Protein AF-A0A6L6DVV0-F1 (afdb_monomer_lite)

Foldseek 3Di:
DVLLVVLQVLLVVLLVLLLVCLLPNDLVSLVVSLVSLLVSCVSDLLSLQLLLLQLVVLQVVLVVPVPDPCSVSSPVSSVSSVVSSVVSVVVCLVVLVLLQQLQQCLQQPQLVDPVSVVLVVVVPQDDDPLSNVSHNHGCPPPNRCCPDPPVCPSNSVCSSPCSVVSLVVCCVVVVVSLVVQCQVCVLVLQQDQCPVVPPVVVVVQFFCDQPVCRSVNHPVSLVVLLVLLVVLLVLQCVPPSRVSSSSSLVSQLVSLVSSQSCLCSSGPPPSSVSNPSSSSSSNVSSVVSNVVSVLCVVPPPDDPVCVVVVVDPDPVNVVVVVVVVVLLLLLLLLLLLVLQCDFVSLVLLLLLLQCVVQNDDSLLQAQAAFFCPSNVQLNVLVVPDDLLCSSSSQSVVLLVLLQLLLLLLLLLLVLLPFDPLLSVLLSVLSSCFQRFFSFSQRSYDDLLSQLLSLLSNLNSLLSDVVQLPDPVSVLVNLLSSLLSLLQSCLGPVLCVQLSVLSVVSSCQRPVVSDPNPVSVVVSCVSSVCSNCVRCVVCVVVVNNVSVCCRHPVLLVLQVVQQVDDLVRLVVVLVVLVCVLCVSVVVLVVLQVLLVVLCVVCVVVDDPSLVSLLVSLVSQLVSLSVSCSVSVPRPRSSCSSNVSSSSSSSSSSVSNVCVVVCVVCVVPDNPSVSPPVSVVSSSVSSSGGGVNSSVSSSVCVVVDDDSVVVVVVVLVPDDPLLVVLLVVLVVFAPQQAEEDEAAQGSVVASSSNYRHLANCSYCCLVQVPHVSGDGDPVSHRPCNVVRVVVSCVSRVHFKYKYFPPDDDDCPGPVNVVPVVFWDFDDDDPTMTITGGPVSVCVVPPPPPVPPPPPPPFAKDKDKDADDPVVWDPPDPPTWDWDDDPPDPDDPDTDTDDHPFIKIWIDGPFKIFIDRDPDTPDIDGHDPDDDDDDDPDDDDDDDDDPPDDDPPHDDDDD

pLDDT: mean 80.45, std 20.61, range [22.23, 98.25]

Sequence (956 aa):
MLSESLGITLSVLMIGSWLLVGRQMSSKRIHVATAVTIVWLFARDSHVIPVFLLVVTLLIFAYVLRTSVFRSSLIGAAVALFIVLTFTLFAQGASNRNQFSLMNNVGKVILPSSEMTQYFSAHGMPMSDALIDRTGKDSWADGEVFLKEESLETFRQWVNGSGQFTFLRSLIEKPGFWIDRVINDVDQMLQYDFHDYDRFSVRNRLPHNLFGISAIGSVGQLGVLIVGALVSIAGLLRIPRRRGIALVLAGGLTAFLAEMYVSAASDAVEVQRHLIGPIFRIIVVSLIAFFCLVDHLLHSPSDPEASSKFARPSRVLSIYAGWTAVIAVLAGWFATEYRSQDFDPQFARTLIERVATFGGTYYQNAIHNKGPLEPFIYASAKWFTSYDSYWFAIATYILIACFVLTVVASVIARLFGASSLVTWACSGLVLAHFFFSSSDYASVLYSRNITTCFLAAAVGLVLWEGVWETEKGARRAFVVVALLVGLSVQTLLTSALVAFLVVLLVLAMRGHQVPIRRQFVSFAMISGLTIVSVPIWYVVRGSFHEFWSGWWTYAGFMSKSTNRSFIDQLELGRHTFYTYYHQRPVLLWALTCAVIIFFIFRNSLHRNQRIIAVLLLAWLTSGWIELVLSQRYSSHYFSVVAVPSAFMFVAALSILWQSVAKYVGHRHPNKISLVIPVLLCSVLLLFQGTDSLFDGLSRVGRFTTFAAESQRNRENRDPESRLVQSVVDLVSPTDGAMLAWTMYPWTYLNYRRVPATRFSWKSFMEGEIYMGSTSSKYVLEDTWKWFAEDMKQTEPQVYLRPIEIDTNPSSPFFKYADSQFSLVLTSAKLDVQIRKNLLAKLVSPVTQGSSVKELSACFRVAGTIDPSEVRQDSEPPYVVISDRSMKKSDQKIVLPIGTPFSLVVGSKSAVLFEGNQVTSALAVSPDSHFFFSTNMATNVASEPLGYLPGCQRVTG

Structure (mmCIF, N/CA/C/O backbone):
data_AF-A0A6L6DVV0-F1
#
_entry.id   AF-A0A6L6DVV0-F1
#
loop_
_atom_site.group_PDB
_atom_site.id
_atom_site.type_symbol
_atom_site.label_atom_id
_atom_site.label_alt_id
_atom_site.label_comp_id
_atom_site.label_asym_id
_atom_site.label_entity_id
_atom_site.label_seq_id
_atom_site.pdbx_PDB_ins_code
_atom_site.Cartn_x
_atom_site.Cartn_y
_atom_site.Cartn_z
_atom_site.occupancy
_atom_site.B_iso_or_equiv
_atom_site.auth_seq_id
_atom_site.auth_comp_id
_atom_site.auth_asym_id
_atom_site.auth_atom_id
_atom_site.pdbx_PDB_model_num
ATOM 1 N N . MET A 1 1 ? 9.511 9.095 21.481 1.00 56.59 1 MET A N 1
ATOM 2 C CA . MET A 1 1 ? 8.439 8.491 20.656 1.00 56.59 1 MET A CA 1
ATOM 3 C C . MET A 1 1 ? 7.478 7.611 21.466 1.00 56.59 1 MET A C 1
ATOM 5 O O . MET A 1 1 ? 6.271 7.776 21.318 1.00 56.59 1 MET A O 1
ATOM 9 N N . LEU A 1 2 ? 7.951 6.677 22.314 1.00 67.44 2 LEU A N 1
ATOM 10 C CA . LEU A 1 2 ? 7.051 5.800 23.091 1.00 67.44 2 LEU A CA 1
ATOM 11 C C . LEU A 1 2 ? 6.162 6.580 24.078 1.00 67.44 2 LEU A C 1
ATOM 13 O O . LEU A 1 2 ? 4.960 6.333 24.132 1.00 67.44 2 LEU A O 1
ATOM 17 N N . SER A 1 3 ? 6.731 7.536 24.819 1.00 73.06 3 SER A N 1
ATOM 18 C CA . SER A 1 3 ? 5.982 8.381 25.760 1.00 73.06 3 SER A CA 1
ATOM 19 C C . SER A 1 3 ? 4.977 9.289 25.049 1.00 73.06 3 SER A C 1
ATOM 21 O O . SER A 1 3 ? 3.860 9.446 25.535 1.00 73.06 3 SER A O 1
ATOM 23 N N . GLU A 1 4 ? 5.305 9.828 23.870 1.00 74.06 4 GLU A N 1
ATOM 24 C CA . GLU A 1 4 ? 4.376 10.625 23.062 1.00 74.06 4 GLU A CA 1
ATOM 25 C C . GLU A 1 4 ? 3.199 9.787 22.547 1.00 74.06 4 GLU A C 1
ATOM 27 O O . GLU A 1 4 ? 2.046 10.170 22.742 1.00 74.06 4 GLU A O 1
ATOM 32 N N . SER A 1 5 ? 3.458 8.608 21.970 1.00 73.75 5 SER A N 1
ATOM 33 C CA . SER A 1 5 ? 2.399 7.704 21.493 1.00 73.75 5 SER A CA 1
ATOM 34 C C . SER A 1 5 ? 1.506 7.207 22.635 1.00 73.75 5 SER A C 1
ATOM 36 O O . SER A 1 5 ? 0.279 7.141 22.492 1.00 73.75 5 SER A O 1
ATOM 38 N N . LEU A 1 6 ? 2.104 6.863 23.780 1.00 80.19 6 LEU A N 1
ATOM 39 C CA . LEU A 1 6 ? 1.375 6.445 24.975 1.00 80.19 6 LEU A CA 1
ATOM 40 C C . LEU A 1 6 ? 0.547 7.607 25.541 1.00 80.19 6 LEU A C 1
ATOM 42 O O . LEU A 1 6 ? -0.634 7.432 25.835 1.00 80.19 6 LEU A O 1
ATOM 46 N N . GLY A 1 7 ? 1.133 8.804 25.617 1.00 85.56 7 GLY A N 1
ATOM 47 C CA . GLY A 1 7 ? 0.472 10.026 26.062 1.00 85.56 7 GLY A CA 1
ATOM 48 C C . GLY A 1 7 ? -0.729 10.394 25.193 1.00 85.56 7 GLY A C 1
ATOM 49 O O . GLY A 1 7 ? -1.792 10.702 25.730 1.00 85.56 7 GLY A O 1
ATOM 50 N N . ILE A 1 8 ? -0.614 10.299 23.866 1.00 83.25 8 ILE A N 1
ATOM 51 C CA . ILE A 1 8 ? -1.718 10.521 22.915 1.00 83.25 8 ILE A CA 1
ATOM 52 C C . ILE A 1 8 ? -2.833 9.487 23.124 1.00 83.25 8 ILE A C 1
ATOM 54 O O . ILE A 1 8 ? -3.997 9.856 23.287 1.00 83.25 8 ILE A O 1
ATOM 58 N N . THR A 1 9 ? -2.484 8.201 23.201 1.00 82.25 9 THR A N 1
ATOM 59 C CA . THR A 1 9 ? -3.460 7.110 23.383 1.00 82.25 9 THR A CA 1
ATOM 60 C C . THR A 1 9 ? -4.229 7.258 24.700 1.00 82.25 9 THR A C 1
ATOM 62 O O . THR A 1 9 ? -5.461 7.205 24.728 1.00 82.25 9 THR A O 1
ATOM 65 N N . LEU A 1 10 ? -3.512 7.514 25.797 1.00 86.56 10 LEU A N 1
ATOM 66 C CA . LEU A 1 10 ? -4.102 7.745 27.115 1.00 86.56 10 LEU A CA 1
ATOM 67 C C . LEU A 1 10 ? -4.904 9.055 27.176 1.00 86.56 10 LEU A C 1
ATOM 69 O O . LEU A 1 10 ? -5.892 9.106 27.905 1.00 86.56 10 LEU A O 1
ATOM 73 N N . SER A 1 11 ? -4.562 10.075 26.375 1.00 90.44 11 SER A N 1
ATOM 74 C CA . SER A 1 11 ? -5.352 11.315 26.274 1.00 90.44 11 SER A CA 1
ATOM 75 C C . SER A 1 11 ? -6.773 11.032 25.784 1.00 90.44 11 SER A C 1
ATOM 77 O O . SER A 1 11 ? -7.730 11.571 26.335 1.00 90.44 11 SER A O 1
ATOM 79 N N . VAL A 1 12 ? -6.933 10.160 24.779 1.00 87.94 12 VAL A N 1
ATOM 80 C CA . VAL A 1 12 ? -8.257 9.778 24.252 1.00 87.94 12 VAL A CA 1
ATOM 81 C C . VAL A 1 12 ? -9.076 9.057 25.323 1.00 87.94 12 VAL A C 1
ATOM 83 O O . VAL A 1 12 ? -10.254 9.364 25.515 1.00 87.94 12 VAL A O 1
ATOM 86 N N . LEU A 1 13 ? -8.448 8.138 26.064 1.00 87.31 13 LEU A N 1
ATOM 87 C CA . LEU A 1 13 ? -9.097 7.430 27.169 1.00 87.31 13 LEU A CA 1
ATOM 88 C C . LEU A 1 13 ? -9.498 8.390 28.302 1.00 87.31 13 LEU A C 1
ATOM 90 O O . LEU A 1 13 ? -10.593 8.267 28.858 1.00 87.31 13 LEU A O 1
ATOM 94 N N . MET A 1 14 ? -8.637 9.359 28.621 1.00 93.81 14 MET A N 1
ATOM 95 C CA . MET A 1 14 ? -8.876 10.391 29.630 1.00 93.81 14 MET A CA 1
ATOM 96 C C . MET A 1 14 ? -10.051 11.294 29.235 1.00 93.81 14 MET A C 1
ATOM 98 O O . MET A 1 14 ? -11.016 11.395 29.998 1.00 93.81 14 MET A O 1
ATOM 102 N N . ILE A 1 15 ? -10.043 11.852 28.018 1.00 91.31 15 ILE A N 1
ATOM 103 C CA . ILE A 1 15 ? -11.142 12.672 27.484 1.00 91.31 15 ILE A CA 1
ATOM 104 C C . ILE A 1 15 ? -12.450 11.868 27.490 1.00 91.31 15 ILE A C 1
ATOM 106 O O . ILE A 1 15 ? -13.468 12.336 28.002 1.00 91.31 15 ILE A O 1
ATOM 110 N N . GLY A 1 16 ? -12.426 10.626 26.995 1.00 90.19 16 GLY A N 1
ATOM 111 C CA . GLY A 1 16 ? -13.591 9.740 26.987 1.00 90.19 16 GLY A CA 1
ATOM 112 C C . GLY A 1 16 ? -14.159 9.480 28.386 1.00 90.19 16 GLY A C 1
ATOM 113 O O . GLY A 1 16 ? -15.375 9.530 28.583 1.00 90.19 16 GLY A O 1
ATOM 114 N N . SER A 1 17 ? -13.294 9.268 29.379 1.00 89.69 17 SER A N 1
ATOM 115 C CA . SER A 1 17 ? -13.700 9.029 30.769 1.00 89.69 17 SER A CA 1
ATOM 116 C C . SER A 1 17 ? -14.369 10.258 31.392 1.00 89.69 17 SER A C 1
ATOM 118 O O . SER A 1 17 ? -15.425 10.131 32.017 1.00 89.69 17 SER A O 1
ATOM 120 N N . TRP A 1 18 ? -13.831 11.459 31.161 1.00 93.81 18 TRP A N 1
ATOM 121 C CA . TRP A 1 18 ? -14.454 12.704 31.621 1.00 93.81 18 TRP A CA 1
ATOM 122 C C . TRP A 1 18 ? -15.760 13.020 30.882 1.00 93.81 18 TRP A C 1
ATOM 124 O O . TRP A 1 18 ? -16.714 13.486 31.503 1.00 93.81 18 TRP A O 1
ATOM 134 N N . LEU A 1 19 ? -15.888 12.679 29.596 1.00 91.62 19 LEU A N 1
ATOM 135 C CA . LEU A 1 19 ? -17.159 12.799 28.870 1.00 91.62 19 LEU A CA 1
ATOM 136 C C . LEU A 1 19 ? -18.250 11.887 29.451 1.00 91.62 19 LEU A C 1
ATOM 138 O O . LEU A 1 19 ? -19.421 12.273 29.495 1.00 91.62 19 LEU A O 1
ATOM 142 N N . LEU A 1 20 ? -17.892 10.699 29.954 1.00 88.12 20 LEU A N 1
ATOM 143 C CA . LEU A 1 20 ? -18.831 9.828 30.671 1.00 88.12 20 LEU A CA 1
ATOM 144 C C . LEU A 1 20 ? -19.306 10.451 31.990 1.00 88.12 20 LEU A C 1
ATOM 146 O O . LEU A 1 20 ? -20.481 10.277 32.340 1.00 88.12 20 LEU A O 1
ATOM 150 N N . VAL A 1 21 ? -18.433 11.182 32.693 1.00 89.06 21 VAL A N 1
ATOM 151 C CA . VAL A 1 21 ? -18.798 11.987 33.873 1.00 89.06 21 VAL A CA 1
ATOM 152 C C . VAL A 1 21 ? -19.742 13.120 33.465 1.00 89.06 21 VAL A C 1
ATOM 154 O O . VAL A 1 21 ? -20.815 13.252 34.050 1.00 89.06 21 VAL A O 1
ATOM 157 N N . GLY A 1 22 ? -19.408 13.872 32.412 1.00 88.12 22 GLY A N 1
ATOM 158 C CA . GLY A 1 22 ? -20.235 14.966 31.892 1.00 88.12 22 GLY A CA 1
ATOM 159 C C . GLY A 1 22 ? -21.611 14.515 31.386 1.00 88.12 22 GLY A C 1
ATOM 160 O O . GLY A 1 22 ? -22.582 15.266 31.461 1.00 88.12 22 GLY A O 1
ATOM 161 N N . ARG A 1 23 ? -21.733 13.271 30.905 1.00 88.12 23 ARG A N 1
ATOM 162 C CA . ARG A 1 23 ? -23.013 12.693 30.474 1.00 88.12 23 ARG A CA 1
ATOM 163 C C . ARG A 1 23 ? -23.920 12.334 31.650 1.00 88.12 23 ARG A C 1
ATOM 165 O O . ARG A 1 23 ? -25.108 12.636 31.610 1.00 88.12 23 ARG A O 1
ATOM 172 N N . GLN A 1 24 ? -23.396 11.616 32.643 1.00 87.06 24 GLN A N 1
ATOM 173 C CA . GLN A 1 24 ? -24.088 11.361 33.912 1.00 87.06 24 GLN A CA 1
ATOM 174 C C . GLN A 1 24 ? -23.039 11.257 35.013 1.00 87.06 24 GLN A C 1
ATOM 176 O O . GLN A 1 24 ? -22.215 10.338 35.012 1.00 87.06 24 GLN A O 1
ATOM 181 N N . MET A 1 25 ? -23.100 12.187 35.954 1.00 89.31 25 MET A N 1
ATOM 182 C CA . MET A 1 25 ? -22.152 12.259 37.052 1.00 89.31 25 MET A CA 1
ATOM 183 C C . MET A 1 25 ? -22.421 11.131 38.057 1.00 89.31 25 MET A C 1
ATOM 185 O O . MET A 1 25 ? -23.551 10.936 38.500 1.00 89.31 25 MET A O 1
ATOM 189 N N . SER A 1 26 ? -21.382 10.369 38.400 1.00 91.62 26 SER A N 1
ATOM 190 C CA . SER A 1 26 ? -21.422 9.363 39.464 1.00 91.62 26 SER A CA 1
ATOM 191 C C . SER A 1 26 ? -20.036 9.202 40.087 1.00 91.62 26 SER A C 1
ATOM 193 O O . SER A 1 26 ? -19.032 9.295 39.376 1.00 91.62 26 SER A O 1
ATOM 195 N N . SER A 1 27 ? -19.958 8.891 41.385 1.00 91.56 27 SER A N 1
ATOM 196 C CA . SER A 1 27 ? -18.677 8.728 42.096 1.00 91.56 27 SER A CA 1
ATOM 197 C C . SER A 1 27 ? -17.760 7.703 41.427 1.00 91.56 27 SER A C 1
ATOM 199 O O . SER A 1 27 ? -16.588 7.978 41.198 1.00 91.56 27 SER A O 1
ATOM 201 N N . LYS A 1 28 ? -18.312 6.561 40.984 1.00 90.94 28 LYS A N 1
ATOM 202 C CA . LYS A 1 28 ? -17.556 5.543 40.234 1.00 90.94 28 LYS A CA 1
ATOM 203 C C . LYS A 1 28 ? -16.910 6.101 38.960 1.00 90.94 28 LYS A C 1
ATOM 205 O O . LYS A 1 28 ? -15.765 5.775 38.675 1.00 90.94 28 LYS A O 1
ATOM 210 N N . ARG A 1 29 ? -17.627 6.924 38.186 1.00 91.69 29 ARG A N 1
ATOM 211 C CA . ARG A 1 29 ? -17.097 7.494 36.936 1.00 91.69 29 ARG A CA 1
ATOM 212 C C . ARG A 1 29 ? -16.047 8.562 37.211 1.00 91.69 29 ARG A C 1
ATOM 214 O O . ARG A 1 29 ? -15.057 8.596 36.494 1.00 91.69 29 ARG A O 1
ATOM 221 N N . ILE A 1 30 ? -16.238 9.367 38.259 1.00 94.50 30 ILE A N 1
ATOM 222 C CA . ILE A 1 30 ? -15.239 10.339 38.718 1.00 94.50 30 ILE A CA 1
ATOM 223 C C . ILE A 1 30 ? -13.949 9.604 39.097 1.00 94.50 30 ILE A C 1
ATOM 225 O O . ILE A 1 30 ? -12.903 9.931 38.559 1.00 94.50 30 ILE A O 1
ATOM 229 N N . HIS A 1 31 ? -14.021 8.550 39.917 1.00 92.12 31 HIS A N 1
ATOM 230 C CA . HIS A 1 31 ? -12.831 7.791 40.322 1.00 92.12 31 HIS A CA 1
ATOM 231 C C . HIS A 1 31 ? -12.115 7.129 39.135 1.00 92.12 31 HIS A C 1
ATOM 233 O O . HIS A 1 31 ? -10.889 7.155 39.074 1.00 92.12 31 HIS A O 1
ATOM 239 N N . VAL A 1 32 ? -12.859 6.571 38.170 1.00 92.56 32 VAL A N 1
ATOM 240 C CA . VAL A 1 32 ? -12.266 6.017 36.939 1.00 92.56 32 VAL A CA 1
ATOM 241 C C . VAL A 1 32 ? -11.585 7.115 36.122 1.00 92.56 32 VAL A C 1
ATOM 243 O O . VAL A 1 32 ? -10.444 6.933 35.707 1.00 92.56 32 VAL A O 1
ATOM 246 N N . ALA A 1 33 ? -12.240 8.262 35.924 1.00 92.50 33 ALA A N 1
ATOM 247 C CA . ALA A 1 33 ? -11.655 9.385 35.197 1.00 92.50 33 ALA A CA 1
ATOM 248 C C . ALA A 1 33 ? -10.394 9.916 35.896 1.00 92.50 33 ALA A C 1
ATOM 250 O O . ALA A 1 33 ? -9.387 10.157 35.232 1.00 92.50 33 ALA A O 1
ATOM 251 N N . THR A 1 34 ? -10.399 10.010 37.227 1.00 96.75 34 THR A N 1
ATOM 252 C CA . THR A 1 34 ? -9.225 10.357 38.037 1.00 96.75 34 THR A CA 1
ATOM 253 C C . THR A 1 34 ? -8.095 9.349 37.858 1.00 96.75 34 THR A C 1
ATOM 255 O O . THR A 1 34 ? -6.982 9.757 37.548 1.00 96.75 34 THR A O 1
ATOM 258 N N . ALA A 1 35 ? -8.365 8.047 37.983 1.00 93.31 35 ALA A N 1
ATOM 259 C CA . ALA A 1 35 ? -7.347 7.008 37.823 1.00 93.31 35 ALA A CA 1
ATOM 260 C C . ALA A 1 35 ? -6.714 7.040 36.423 1.00 93.31 35 ALA A C 1
ATOM 262 O O . ALA A 1 35 ? -5.492 7.026 36.296 1.00 93.31 35 ALA A O 1
ATOM 263 N N . VAL A 1 36 ? -7.530 7.166 35.372 1.00 92.75 36 VAL A N 1
ATOM 264 C CA . VAL A 1 36 ? -7.040 7.313 33.993 1.00 92.75 36 VAL A CA 1
ATOM 265 C C . VAL A 1 36 ? -6.210 8.591 33.835 1.00 92.75 36 VAL A C 1
ATOM 267 O O . VAL A 1 36 ? -5.172 8.561 33.181 1.00 92.75 36 VAL A O 1
ATOM 270 N N . THR A 1 37 ? -6.626 9.698 34.456 1.00 96.19 37 THR A N 1
ATOM 271 C CA . THR A 1 37 ? -5.884 10.970 34.420 1.00 96.19 37 THR A CA 1
ATOM 272 C C . THR A 1 37 ? -4.535 10.858 35.136 1.00 96.19 37 THR A C 1
ATOM 274 O O . THR A 1 37 ? -3.558 11.407 34.645 1.00 96.19 37 THR A O 1
ATOM 277 N N . ILE A 1 38 ? -4.444 10.109 36.240 1.00 95.31 38 ILE A N 1
ATOM 278 C CA . ILE A 1 38 ? -3.179 9.833 36.944 1.00 95.31 38 ILE A CA 1
ATOM 279 C C . ILE A 1 38 ? -2.229 9.028 36.050 1.00 95.31 38 ILE A C 1
ATOM 281 O O . ILE A 1 38 ? -1.073 9.404 35.883 1.00 95.31 38 ILE A O 1
ATOM 285 N N . VAL A 1 39 ? -2.721 7.952 35.427 1.00 92.31 39 VAL A N 1
ATOM 286 C CA . VAL A 1 39 ? -1.916 7.142 34.495 1.00 92.31 39 VAL A CA 1
ATOM 287 C C . VAL A 1 39 ? -1.454 7.982 33.301 1.00 92.31 39 VAL A C 1
ATOM 289 O O . VAL A 1 39 ? -0.316 7.860 32.857 1.00 92.31 39 VAL A O 1
ATOM 292 N N . TRP A 1 40 ? -2.316 8.869 32.803 1.00 94.44 40 TRP A N 1
ATOM 293 C CA . TRP A 1 40 ? -1.973 9.809 31.742 1.00 94.44 40 TRP A CA 1
ATOM 294 C C . TRP A 1 40 ? -0.926 10.845 32.176 1.00 94.44 40 TRP A C 1
ATOM 296 O O . TRP A 1 40 ? 0.011 11.098 31.421 1.00 94.44 40 TRP A O 1
ATOM 306 N N . LEU A 1 41 ? -1.036 11.404 33.384 1.00 94.06 41 LEU A N 1
ATOM 307 C CA . LEU A 1 41 ? -0.067 12.352 33.942 1.00 94.06 41 LEU A CA 1
ATOM 308 C C . LEU A 1 41 ? 1.337 11.736 34.013 1.00 94.06 41 LEU A C 1
ATOM 310 O O . LEU A 1 41 ? 2.297 12.363 33.584 1.00 94.06 41 LEU A O 1
ATOM 314 N N . PHE A 1 42 ? 1.453 10.473 34.432 1.00 89.06 42 PHE A N 1
ATOM 315 C CA . PHE A 1 42 ? 2.742 9.772 34.469 1.00 89.06 42 PHE A CA 1
ATOM 316 C C . PHE A 1 42 ? 3.358 9.486 33.094 1.00 89.06 42 PHE A C 1
ATOM 318 O O . PHE A 1 42 ? 4.541 9.166 33.013 1.00 89.06 42 PHE A O 1
ATOM 325 N N . ALA A 1 43 ? 2.592 9.595 32.007 1.00 87.25 43 ALA A N 1
ATOM 326 C CA . ALA A 1 43 ? 3.129 9.370 30.670 1.00 87.25 43 ALA A CA 1
ATOM 327 C C . ALA A 1 43 ? 4.026 10.523 30.191 1.00 87.25 43 ALA A C 1
ATOM 329 O O . ALA A 1 43 ? 4.908 10.287 29.359 1.00 87.25 43 ALA A O 1
ATOM 330 N N . ARG A 1 44 ? 3.797 11.762 30.663 1.00 86.06 44 ARG A N 1
ATOM 331 C CA . ARG A 1 44 ? 4.582 12.929 30.237 1.00 86.06 44 ARG A CA 1
ATOM 332 C C . ARG A 1 44 ? 4.531 14.088 31.230 1.00 86.06 44 ARG A C 1
ATOM 334 O O . ARG A 1 44 ? 3.465 14.501 31.673 1.00 86.06 44 ARG A O 1
ATOM 341 N N . ASP A 1 45 ? 5.695 14.695 31.418 1.00 84.00 45 ASP A N 1
ATOM 342 C CA . ASP A 1 45 ? 5.923 15.864 32.268 1.00 84.00 45 ASP A CA 1
ATOM 343 C C . ASP A 1 45 ? 5.052 17.083 31.900 1.00 84.00 45 ASP A C 1
ATOM 345 O O . ASP A 1 45 ? 4.550 17.776 32.783 1.00 84.00 45 ASP A O 1
ATOM 349 N N . SER A 1 46 ? 4.783 17.306 30.607 1.00 86.12 46 SER A N 1
ATOM 350 C CA . SER A 1 46 ? 3.960 18.435 30.139 1.00 86.12 46 SER A CA 1
ATOM 351 C C . SER A 1 46 ? 2.493 18.352 30.577 1.00 86.12 46 SER A C 1
ATOM 353 O O . SER A 1 46 ? 1.804 19.371 30.639 1.00 86.12 46 SER A O 1
ATOM 355 N N . HIS A 1 47 ? 2.001 17.158 30.931 1.00 92.69 47 HIS A N 1
ATOM 356 C CA . HIS A 1 47 ? 0.609 16.963 31.342 1.00 92.69 47 HIS A CA 1
ATOM 357 C C . HIS A 1 47 ? 0.295 17.595 32.709 1.00 92.69 47 HIS A C 1
ATOM 359 O O . HIS A 1 47 ? -0.873 17.703 33.082 1.00 92.69 47 HIS A O 1
ATOM 365 N N . VAL A 1 48 ? 1.307 18.064 33.444 1.00 92.00 48 VAL A N 1
ATOM 366 C CA . VAL A 1 48 ? 1.139 18.806 34.700 1.00 92.00 48 VAL A CA 1
ATOM 367 C C . VAL A 1 48 ? 0.242 20.036 34.504 1.00 92.00 48 VAL A C 1
ATOM 369 O O . VAL A 1 48 ? -0.664 20.259 35.303 1.00 92.00 48 VAL A O 1
ATOM 372 N N . ILE A 1 49 ? 0.407 20.790 33.413 1.00 91.31 49 ILE A N 1
ATOM 373 C CA . ILE A 1 49 ? -0.378 22.008 33.136 1.00 91.31 49 ILE A CA 1
ATOM 374 C C . ILE A 1 49 ? -1.883 21.714 32.999 1.00 91.31 49 ILE A C 1
ATOM 376 O O . ILE A 1 49 ? -2.678 22.282 33.758 1.00 91.31 49 ILE A O 1
ATOM 380 N N . PRO A 1 50 ? -2.325 20.820 32.091 1.00 93.38 50 PRO A N 1
ATOM 381 C CA . PRO A 1 50 ? -3.745 20.528 31.951 1.00 93.38 50 PRO A CA 1
ATOM 382 C C . PRO A 1 50 ? -4.332 19.851 33.198 1.00 93.38 50 PRO A C 1
ATOM 384 O O . PRO A 1 50 ? -5.495 20.094 33.523 1.00 93.38 50 PRO A O 1
ATOM 387 N N . VAL A 1 51 ? -3.554 19.048 33.939 1.00 95.69 51 VAL A N 1
ATOM 388 C CA . VAL A 1 51 ? -4.028 18.454 35.202 1.00 95.69 51 VAL A CA 1
ATOM 389 C C . VAL A 1 51 ? -4.193 19.508 36.295 1.00 95.69 51 VAL A C 1
ATOM 391 O O . VAL A 1 51 ? -5.180 19.456 37.026 1.00 95.69 51 VAL A O 1
ATOM 394 N N . PHE A 1 52 ? -3.301 20.494 36.393 1.00 94.25 52 PHE A N 1
ATOM 395 C CA . PHE A 1 52 ? -3.456 21.604 37.335 1.00 94.25 52 PHE A CA 1
ATOM 396 C C . PHE A 1 52 ? -4.753 22.384 37.073 1.00 94.25 52 PHE A C 1
ATOM 398 O O . PHE A 1 52 ? -5.552 22.595 37.988 1.00 94.25 52 PHE A O 1
ATOM 405 N N . LEU A 1 53 ? -5.027 22.732 35.811 1.00 93.19 53 LEU A N 1
ATOM 406 C CA . LEU A 1 53 ? -6.272 23.409 35.432 1.00 93.19 53 LEU A CA 1
ATOM 407 C C . LEU A 1 53 ? -7.510 22.544 35.688 1.00 93.19 53 LEU A C 1
ATOM 409 O O . LEU A 1 53 ? -8.551 23.056 36.110 1.00 93.19 53 LEU A O 1
ATOM 413 N N . LEU A 1 54 ? -7.400 21.228 35.507 1.00 93.19 54 LEU A N 1
ATOM 414 C CA . LEU A 1 54 ? -8.453 20.290 35.877 1.00 93.19 54 LEU A CA 1
ATOM 415 C C . LEU A 1 54 ? -8.690 20.275 37.394 1.00 93.19 54 LEU A C 1
ATOM 417 O O . LEU A 1 54 ? -9.844 20.317 37.806 1.00 93.19 54 LEU A O 1
ATOM 421 N N . VAL A 1 55 ? -7.645 20.271 38.229 1.00 94.50 55 VAL A N 1
ATOM 422 C CA . VAL A 1 55 ? -7.772 20.356 39.698 1.00 94.50 55 VAL A CA 1
ATOM 423 C C . VAL A 1 55 ? -8.525 21.622 40.100 1.00 94.50 55 VAL A C 1
ATOM 425 O O . VAL A 1 55 ? -9.510 21.534 40.835 1.00 94.50 55 VAL A O 1
ATOM 428 N N . VAL A 1 56 ? -8.130 22.782 39.568 1.00 92.38 56 VAL A N 1
ATOM 429 C CA . VAL A 1 56 ? -8.821 24.061 39.815 1.00 92.38 56 VAL A CA 1
ATOM 430 C C . VAL A 1 56 ? -10.286 23.974 39.385 1.00 92.38 56 VAL A C 1
ATOM 432 O O . VAL A 1 56 ? -11.185 24.327 40.148 1.00 92.38 56 VAL A O 1
ATOM 435 N N . THR A 1 57 ? -10.544 23.422 38.199 1.00 90.06 57 THR A N 1
ATOM 436 C CA . THR A 1 57 ? -11.900 23.225 37.675 1.00 90.06 57 THR A CA 1
ATOM 437 C C . THR A 1 57 ? -12.731 22.335 38.603 1.00 90.06 57 THR A C 1
ATOM 439 O O . THR A 1 57 ? -13.857 22.690 38.948 1.00 90.06 57 THR A O 1
ATOM 442 N N . LEU A 1 58 ? -12.184 21.214 39.079 1.00 91.38 58 LEU A N 1
ATOM 443 C CA . LEU A 1 58 ? -12.866 20.303 40.002 1.00 91.38 58 LEU A CA 1
ATOM 444 C C . LEU A 1 58 ? -13.198 20.970 41.340 1.00 91.38 58 LEU A C 1
ATOM 446 O O . LEU A 1 58 ? -14.295 20.759 41.858 1.00 91.38 58 LEU A O 1
ATOM 450 N N . LEU A 1 59 ? -12.298 21.798 41.875 1.00 91.94 59 LEU A N 1
ATOM 451 C CA . LEU A 1 59 ? -12.536 22.558 43.104 1.00 91.94 59 LEU A CA 1
ATOM 452 C C . LEU A 1 59 ? -13.636 23.609 42.918 1.00 91.94 59 LEU A C 1
ATOM 454 O O . LEU A 1 59 ? -14.530 23.702 43.761 1.00 91.94 59 LEU A O 1
ATOM 458 N N . ILE A 1 60 ? -13.638 24.331 41.793 1.00 89.31 60 ILE A N 1
ATOM 459 C CA . ILE A 1 60 ? -14.711 25.274 41.441 1.00 89.31 60 ILE A CA 1
ATOM 460 C C . ILE A 1 60 ? -16.048 24.531 41.327 1.00 89.31 60 ILE A C 1
ATOM 462 O O . ILE A 1 60 ? -17.039 24.950 41.923 1.00 89.31 60 ILE A O 1
ATOM 466 N N . PHE A 1 61 ? -16.091 23.389 40.636 1.00 87.31 61 PHE A N 1
ATOM 467 C CA . PHE A 1 61 ? -17.308 22.579 40.523 1.00 87.31 61 PHE A CA 1
ATOM 468 C C . PHE A 1 61 ? -17.794 22.052 41.874 1.00 87.31 61 PHE A C 1
ATOM 470 O O . PHE A 1 61 ? -18.989 22.118 42.163 1.00 87.31 61 PHE A O 1
ATOM 477 N N . ALA A 1 62 ? -16.889 21.561 42.721 1.00 89.31 62 ALA A N 1
ATOM 478 C CA . ALA A 1 62 ? -17.224 21.110 44.068 1.00 89.31 62 ALA A CA 1
ATOM 479 C C . ALA A 1 62 ? -17.763 22.254 44.941 1.00 89.31 62 ALA A C 1
ATOM 481 O O . ALA A 1 62 ? -18.671 22.038 45.746 1.00 89.31 62 ALA A O 1
ATOM 482 N N . TYR A 1 63 ? -17.230 23.466 44.764 1.00 89.75 63 TYR A N 1
ATOM 483 C CA . TYR A 1 63 ? -17.690 24.669 45.448 1.00 89.75 63 TYR A CA 1
ATOM 484 C C . TYR A 1 63 ? -19.065 25.132 44.963 1.00 89.75 63 TYR A C 1
ATOM 486 O O . TYR A 1 63 ? -19.894 25.505 45.787 1.00 89.75 63 TYR A O 1
ATOM 494 N N . VAL A 1 64 ? -19.340 25.081 43.656 1.00 87.12 64 VAL A N 1
ATOM 495 C CA . VAL A 1 64 ? -20.643 25.462 43.081 1.00 87.12 64 VAL A CA 1
ATOM 496 C C . VAL A 1 64 ? -21.733 24.448 43.454 1.00 87.12 64 VAL A C 1
ATOM 498 O O . VAL A 1 64 ? -22.858 24.828 43.770 1.00 87.12 64 VAL A O 1
ATOM 501 N N . LEU A 1 65 ? -21.412 23.153 43.498 1.00 83.31 65 LEU A N 1
ATOM 502 C CA . LEU A 1 65 ? -22.353 22.064 43.792 1.00 83.31 65 LEU A CA 1
ATOM 503 C C . LEU A 1 65 ? -22.540 21.811 45.305 1.00 83.31 65 LEU A C 1
ATOM 505 O O . LEU A 1 65 ? -22.607 20.654 45.724 1.00 83.31 65 LEU A O 1
ATOM 509 N N . ARG A 1 66 ? -22.623 22.873 46.127 1.00 67.00 66 ARG A N 1
ATOM 510 C CA . ARG A 1 66 ? -22.500 22.857 47.608 1.00 67.00 66 ARG A CA 1
ATOM 511 C C . ARG A 1 66 ? -23.243 21.732 48.350 1.00 67.00 66 ARG A C 1
ATOM 513 O O . ARG A 1 66 ? -22.742 21.295 49.386 1.00 67.00 66 ARG A O 1
ATOM 520 N N . THR A 1 67 ? -24.381 21.262 47.834 1.00 60.03 67 THR A N 1
ATOM 521 C CA . THR A 1 67 ? -25.294 20.272 48.445 1.00 60.03 67 THR A CA 1
ATOM 522 C C . THR A 1 67 ? -25.337 18.910 47.733 1.00 60.03 67 THR A C 1
ATOM 524 O O . THR A 1 67 ? -26.165 18.061 48.053 1.00 60.03 67 THR A O 1
ATOM 527 N N . SER A 1 68 ? -24.463 18.673 46.753 1.00 73.62 68 SER A N 1
ATOM 528 C CA . SER A 1 68 ? -24.460 17.443 45.957 1.00 73.62 68 SER A CA 1
ATOM 529 C C . SER A 1 68 ? -23.798 16.271 46.686 1.00 73.62 68 SER A C 1
ATOM 531 O O . SER A 1 68 ? -22.683 16.397 47.194 1.00 73.62 68 SER A O 1
ATOM 533 N N . VAL A 1 69 ? -24.418 15.087 46.609 1.00 85.25 69 VAL A N 1
ATOM 534 C CA . VAL A 1 69 ? -23.828 13.799 47.034 1.00 85.25 69 VAL A CA 1
ATOM 535 C C . VAL A 1 69 ? -22.487 13.481 46.350 1.00 85.25 69 VAL A C 1
ATOM 537 O O . VAL A 1 69 ? -21.743 12.629 46.822 1.00 85.25 69 VAL A O 1
ATOM 540 N N . PHE A 1 70 ? -22.139 14.178 45.262 1.00 85.81 70 PHE A N 1
ATOM 541 C CA . PHE A 1 70 ? -20.887 13.982 44.520 1.00 85.81 70 PHE A CA 1
ATOM 542 C C . PHE A 1 70 ? -19.749 14.923 44.942 1.00 85.81 70 PHE A C 1
ATOM 544 O O . PHE A 1 70 ? -18.627 14.772 44.456 1.00 85.81 70 PHE A O 1
ATOM 551 N N . ARG A 1 71 ? -20.007 15.888 45.837 1.00 89.31 71 ARG A N 1
ATOM 552 C CA . ARG A 1 71 ? -19.019 16.892 46.266 1.00 89.31 71 ARG A CA 1
ATOM 553 C C . ARG A 1 71 ? -17.768 16.253 46.869 1.00 89.31 71 ARG A C 1
ATOM 555 O O . ARG A 1 71 ? -16.661 16.640 46.508 1.00 89.31 71 ARG A O 1
ATOM 562 N N . SER A 1 72 ? -17.934 15.255 47.735 1.00 90.38 72 SER A N 1
ATOM 563 C CA . SER A 1 72 ? -16.815 14.524 48.343 1.00 90.38 72 SER A CA 1
ATOM 564 C C . SER A 1 72 ? -15.967 13.797 47.299 1.00 90.38 72 SER A C 1
ATOM 566 O O . SER A 1 72 ? -14.745 13.837 47.380 1.00 90.38 72 SER A O 1
ATOM 568 N N . SER A 1 73 ? -16.587 13.203 46.274 1.00 93.00 73 SER A N 1
ATOM 569 C CA . SER A 1 73 ? -15.866 12.553 45.174 1.00 93.00 73 SER A CA 1
ATOM 570 C C . SER A 1 73 ? -15.087 13.547 44.308 1.00 93.00 73 SER A C 1
ATOM 572 O O . SER A 1 73 ? -13.980 13.230 43.887 1.00 93.00 73 SER A O 1
ATOM 574 N N . LEU A 1 74 ? -15.626 14.745 44.054 1.00 92.56 74 LEU A N 1
ATOM 575 C CA . LEU A 1 74 ? -14.917 15.799 43.314 1.00 92.56 74 LEU A CA 1
ATOM 576 C C . LEU A 1 74 ? -13.722 16.347 44.106 1.00 92.56 74 LEU A C 1
ATOM 578 O O . LEU A 1 74 ? -12.640 16.490 43.543 1.00 92.56 74 LEU A O 1
ATOM 582 N N . ILE A 1 75 ? -13.896 16.598 45.409 1.00 93.19 75 ILE A N 1
ATOM 583 C CA . ILE A 1 75 ? -12.802 17.023 46.297 1.00 93.19 75 ILE A CA 1
ATOM 584 C C . ILE A 1 75 ? -11.747 15.919 46.393 1.00 93.19 75 ILE A C 1
ATOM 586 O O . ILE A 1 75 ? -10.566 16.196 46.224 1.00 93.19 75 ILE A O 1
ATOM 590 N N . GLY A 1 76 ? -12.160 14.663 46.590 1.00 94.50 76 GLY A N 1
ATOM 591 C CA . GLY A 1 76 ? -11.251 13.518 46.629 1.00 94.50 76 GLY A CA 1
ATOM 592 C C . GLY A 1 76 ? -10.453 13.358 45.333 1.00 94.50 76 GLY A C 1
ATOM 593 O O . GLY A 1 76 ? -9.245 13.148 45.380 1.00 94.50 76 GLY A O 1
ATOM 594 N N . ALA A 1 77 ? -11.098 13.540 44.176 1.00 94.50 77 ALA A N 1
ATOM 595 C CA . ALA A 1 77 ? -10.426 13.558 42.879 1.00 94.50 77 ALA A CA 1
ATOM 596 C C . ALA A 1 77 ? -9.416 14.709 42.756 1.00 94.50 77 ALA A C 1
ATOM 598 O O . ALA A 1 77 ? -8.294 14.480 42.309 1.00 94.50 77 ALA A O 1
ATOM 599 N N . ALA A 1 78 ? -9.794 15.924 43.164 1.00 95.94 78 ALA A N 1
ATOM 600 C CA . ALA A 1 78 ? -8.916 17.092 43.132 1.00 95.94 78 ALA A CA 1
ATOM 601 C C . ALA A 1 78 ? -7.689 16.907 44.037 1.00 95.94 78 ALA A C 1
ATOM 603 O O . ALA A 1 78 ? -6.572 17.157 43.596 1.00 95.94 78 ALA A O 1
ATOM 604 N N . VAL A 1 79 ? -7.878 16.403 45.261 1.00 95.06 79 VAL A N 1
ATOM 605 C CA . VAL A 1 79 ? -6.791 16.111 46.210 1.00 95.06 79 VAL A CA 1
ATOM 606 C C . VAL A 1 79 ? -5.864 15.028 45.663 1.00 95.06 79 VAL A C 1
ATOM 608 O O . VAL A 1 79 ? -4.651 15.211 45.669 1.00 95.06 79 VAL A O 1
ATOM 611 N N . ALA A 1 80 ? -6.409 13.926 45.138 1.00 95.25 80 ALA A N 1
ATOM 612 C CA . ALA A 1 80 ? -5.601 12.853 44.562 1.00 95.25 80 ALA A CA 1
ATOM 613 C C . ALA A 1 80 ? -4.745 13.350 43.387 1.00 95.25 80 ALA A C 1
ATOM 615 O O . ALA A 1 80 ? -3.545 13.089 43.341 1.00 95.25 80 ALA A O 1
ATOM 616 N N . LEU A 1 81 ? -5.341 14.111 42.463 1.00 96.19 81 LEU A N 1
ATOM 617 C CA . LEU A 1 81 ? -4.611 14.705 41.344 1.00 96.19 81 LEU A CA 1
ATOM 618 C C . LEU A 1 81 ? -3.572 15.723 41.821 1.00 96.19 81 LEU A C 1
ATOM 620 O O . LEU A 1 81 ? -2.463 15.716 41.303 1.00 96.19 81 LEU A O 1
ATOM 624 N N . PHE A 1 82 ? -3.886 16.546 42.824 1.00 95.69 82 PHE A N 1
ATOM 625 C CA . PHE A 1 82 ? -2.953 17.518 43.394 1.00 95.69 82 PHE A CA 1
ATOM 626 C C . PHE A 1 82 ? -1.735 16.856 44.054 1.00 95.69 82 PHE A C 1
ATOM 628 O O . PHE A 1 82 ? -0.613 17.328 43.879 1.00 95.69 82 PHE A O 1
ATOM 635 N N . ILE A 1 83 ? -1.921 15.733 44.756 1.00 91.19 83 ILE A N 1
ATOM 636 C CA . ILE A 1 83 ? -0.811 14.958 45.332 1.00 91.19 83 ILE A CA 1
ATOM 637 C C . ILE A 1 83 ? 0.113 14.446 44.221 1.00 91.19 83 ILE A C 1
ATOM 639 O O . ILE A 1 83 ? 1.323 14.657 44.284 1.00 91.19 83 ILE A O 1
ATOM 643 N N . VAL A 1 84 ? -0.445 13.818 43.179 1.00 92.25 84 VAL A N 1
ATOM 644 C CA . VAL A 1 84 ? 0.354 13.283 42.060 1.00 92.25 84 VAL A CA 1
ATOM 645 C C . VAL A 1 84 ? 1.027 14.407 41.267 1.00 92.25 84 VAL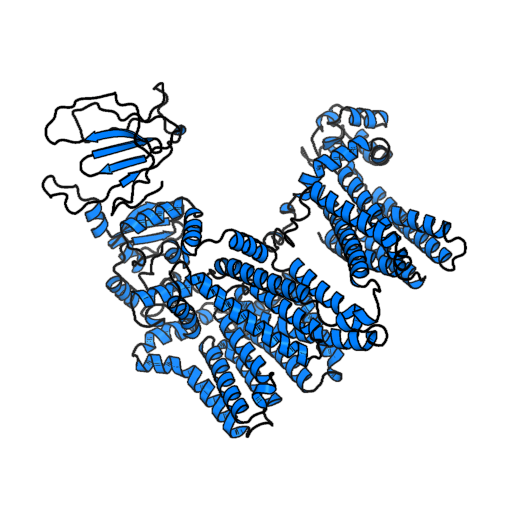 A C 1
ATOM 647 O O . VAL A 1 84 ? 2.185 14.278 40.872 1.00 92.25 84 VAL A O 1
ATOM 650 N N . LEU A 1 85 ? 0.337 15.531 41.073 1.00 92.38 85 LEU A N 1
ATOM 651 C CA . LEU A 1 85 ? 0.882 16.742 40.462 1.00 92.38 85 LEU A CA 1
ATOM 652 C C . LEU A 1 85 ? 2.097 17.257 41.247 1.00 92.38 85 LEU A C 1
ATOM 654 O O . LEU A 1 85 ? 3.148 17.488 40.659 1.00 92.38 85 LEU A O 1
ATOM 658 N N . THR A 1 86 ? 1.970 17.379 42.571 1.00 87.69 86 THR A N 1
ATOM 659 C CA . THR A 1 86 ? 3.049 17.839 43.462 1.00 87.69 86 THR A CA 1
ATOM 660 C C . THR A 1 86 ? 4.244 16.891 43.412 1.00 87.69 86 THR A C 1
ATOM 662 O O . THR A 1 86 ? 5.379 17.340 43.283 1.00 87.69 86 THR A O 1
ATOM 665 N N . PHE A 1 87 ? 3.996 15.578 43.442 1.00 87.44 87 PHE A N 1
ATOM 666 C CA . PHE A 1 87 ? 5.039 14.566 43.268 1.00 87.44 87 PHE A CA 1
ATOM 667 C C . PHE A 1 87 ? 5.769 14.726 41.928 1.00 87.44 87 PHE A C 1
ATOM 669 O O . PHE A 1 87 ? 6.995 14.699 41.889 1.00 87.44 87 PHE A O 1
ATOM 676 N N . THR A 1 88 ? 5.024 14.936 40.840 1.00 86.06 88 THR A N 1
ATOM 677 C CA . THR A 1 88 ? 5.590 15.099 39.492 1.00 86.06 88 THR A CA 1
ATOM 678 C C . THR A 1 88 ? 6.440 16.369 39.399 1.00 86.06 88 THR A C 1
ATOM 680 O O . THR A 1 88 ? 7.564 16.313 38.909 1.00 86.06 88 THR A O 1
ATOM 683 N N . LEU A 1 89 ? 5.956 17.493 39.937 1.00 84.38 89 LEU A N 1
ATOM 684 C CA . LEU A 1 89 ? 6.705 18.753 40.008 1.00 84.38 89 LEU A CA 1
ATOM 685 C C . LEU A 1 89 ? 7.995 18.614 40.829 1.00 84.38 89 LEU A C 1
ATOM 687 O O . LEU A 1 89 ? 9.049 19.081 40.403 1.00 84.38 89 LEU A O 1
ATOM 691 N N . PHE A 1 90 ? 7.934 17.932 41.976 1.00 81.25 90 PHE A N 1
ATOM 692 C CA . PHE A 1 90 ? 9.111 17.680 42.807 1.00 81.25 90 PHE A CA 1
ATOM 693 C C . PHE A 1 90 ? 10.128 16.779 42.095 1.00 81.25 90 PHE A C 1
ATOM 695 O O . PHE A 1 90 ? 11.320 17.077 42.092 1.00 81.25 90 PHE A O 1
ATOM 702 N N . ALA A 1 91 ? 9.664 15.710 41.441 1.00 75.88 91 ALA A N 1
ATOM 703 C CA . ALA A 1 91 ? 10.517 14.814 40.667 1.00 75.88 91 ALA A CA 1
ATOM 704 C C . ALA A 1 91 ? 11.197 15.537 39.490 1.00 75.88 91 ALA A C 1
ATOM 706 O O . ALA A 1 91 ? 12.385 15.325 39.242 1.00 75.88 91 ALA A O 1
ATOM 707 N N . GLN A 1 92 ? 10.476 16.426 38.799 1.00 79.50 92 GLN A N 1
ATOM 708 C CA . GLN A 1 92 ? 11.040 17.262 37.736 1.00 79.50 92 GLN A CA 1
ATOM 709 C C . GLN A 1 92 ? 12.125 18.195 38.272 1.00 79.50 92 GLN A C 1
ATOM 711 O O . GLN A 1 92 ? 13.229 18.200 37.725 1.00 79.50 92 GLN A O 1
ATOM 716 N N . GLY A 1 93 ? 11.844 18.911 39.365 1.00 78.12 93 GLY A N 1
ATOM 717 C CA . GLY A 1 93 ? 12.812 19.791 40.021 1.00 78.12 93 GLY A CA 1
ATOM 718 C C . GLY A 1 93 ? 14.071 19.044 40.462 1.00 78.12 93 GLY A C 1
ATOM 719 O O . GLY A 1 93 ? 15.172 19.437 40.100 1.00 78.12 93 GLY A O 1
ATOM 720 N N . ALA A 1 94 ? 13.919 17.902 41.140 1.00 74.00 94 ALA A N 1
ATOM 721 C CA . ALA A 1 94 ? 15.043 17.085 41.604 1.00 74.00 94 ALA A CA 1
ATOM 722 C C . ALA A 1 94 ? 15.917 16.533 40.461 1.00 74.00 94 ALA A C 1
ATOM 724 O O . ALA A 1 94 ? 17.098 16.259 40.656 1.00 74.00 94 ALA A O 1
ATOM 725 N N . SER A 1 95 ? 15.343 16.358 39.269 1.00 75.50 95 SER A N 1
ATOM 726 C CA . SER A 1 95 ? 16.061 15.861 38.091 1.00 75.50 95 SER A CA 1
ATOM 727 C C . SER A 1 95 ? 16.751 16.950 37.262 1.00 75.50 95 SER A C 1
ATOM 729 O O . SER A 1 95 ? 17.409 16.616 36.278 1.00 75.50 95 SER A O 1
ATOM 731 N N . ASN A 1 96 ? 16.566 18.234 37.603 1.00 79.12 96 ASN A N 1
ATOM 732 C CA . ASN A 1 96 ? 17.026 19.398 36.832 1.00 79.12 96 ASN A CA 1
ATOM 733 C C . ASN A 1 96 ? 16.647 19.358 35.338 1.00 79.12 96 ASN A C 1
ATOM 735 O O . ASN A 1 96 ? 17.265 20.024 34.513 1.00 79.12 96 ASN A O 1
ATOM 739 N N . ARG A 1 97 ? 15.607 18.604 34.955 1.00 77.50 97 ARG A N 1
ATOM 740 C CA . ARG A 1 97 ? 15.211 18.431 33.544 1.00 77.50 97 ARG A CA 1
ATOM 741 C C . ARG A 1 97 ? 14.808 19.735 32.860 1.00 77.50 97 ARG A C 1
ATOM 743 O O . ARG A 1 97 ? 15.018 19.874 31.662 1.00 77.50 97 ARG A O 1
ATOM 750 N N . ASN A 1 98 ? 14.282 20.689 33.625 1.00 83.94 98 ASN A N 1
ATOM 751 C CA . ASN A 1 98 ? 13.829 21.982 33.111 1.00 83.94 98 ASN A CA 1
ATOM 752 C C . ASN A 1 98 ? 14.982 22.964 32.832 1.00 83.94 98 ASN A C 1
ATOM 754 O O . ASN A 1 98 ? 14.748 24.008 32.224 1.00 83.94 98 ASN A O 1
ATOM 758 N N . GLN A 1 99 ? 16.218 22.649 33.250 1.00 89.75 99 GLN A N 1
ATOM 759 C CA . GLN A 1 99 ? 17.362 23.547 33.064 1.00 89.75 99 GLN A CA 1
ATOM 760 C C . GLN A 1 99 ? 17.657 23.784 31.577 1.00 89.75 99 GLN A C 1
ATOM 762 O O . GLN A 1 99 ? 17.901 24.916 31.175 1.00 89.75 99 GLN A O 1
ATOM 767 N N . PHE A 1 100 ? 17.561 22.738 30.748 1.00 90.69 100 PHE A N 1
ATOM 768 C CA . PHE A 1 100 ? 17.903 22.803 29.326 1.00 90.69 100 PHE A CA 1
ATOM 769 C C . PHE A 1 100 ? 16.948 23.711 28.556 1.00 90.69 100 PHE A C 1
ATOM 771 O O . PHE A 1 100 ? 17.387 24.595 27.825 1.00 90.69 100 PHE A O 1
ATOM 778 N N . SER A 1 101 ? 15.642 23.550 28.772 1.00 91.25 101 SER A N 1
ATOM 779 C CA . SER A 1 101 ? 14.633 24.366 28.098 1.00 91.25 101 SER A CA 1
ATOM 780 C C . SER A 1 101 ? 14.734 25.842 28.505 1.00 91.25 101 SER A C 1
ATOM 782 O O . SER A 1 101 ? 14.594 26.726 27.659 1.00 91.25 101 SER A O 1
ATOM 784 N N . LEU A 1 102 ? 15.079 26.129 29.770 1.00 94.56 102 LEU A N 1
ATOM 785 C CA . LEU A 1 102 ? 15.358 27.499 30.206 1.00 94.56 102 LEU A CA 1
ATOM 786 C C . LEU A 1 102 ? 16.624 28.065 29.547 1.00 94.56 102 LEU A C 1
ATOM 788 O O . LEU A 1 102 ? 16.571 29.170 29.018 1.00 94.56 102 LEU A O 1
ATOM 792 N N . MET A 1 103 ? 17.739 27.331 29.521 1.00 96.06 103 MET A N 1
ATOM 793 C CA . MET A 1 103 ? 18.980 27.783 28.869 1.00 96.06 103 MET A CA 1
ATOM 794 C C . MET A 1 103 ? 18.787 28.025 27.367 1.00 96.06 103 MET A C 1
ATOM 796 O O . MET A 1 103 ? 19.217 29.056 26.850 1.00 96.06 103 MET A O 1
ATOM 800 N N . ASN A 1 104 ? 18.067 27.130 26.684 1.00 95.69 104 ASN A N 1
ATOM 801 C CA . ASN A 1 104 ? 17.690 27.290 25.280 1.00 95.69 104 ASN A CA 1
ATOM 802 C C . ASN A 1 104 ? 16.900 28.580 25.060 1.00 95.69 104 ASN A C 1
ATOM 804 O O . ASN A 1 104 ? 17.218 29.356 24.161 1.00 95.69 104 ASN A O 1
ATOM 808 N N . ASN A 1 105 ? 15.890 28.830 25.895 1.00 95.31 105 ASN A N 1
ATOM 809 C CA . ASN A 1 105 ? 15.120 30.066 25.836 1.00 95.31 105 ASN A CA 1
ATOM 810 C C . ASN A 1 105 ? 15.978 31.294 26.149 1.00 95.31 105 ASN A C 1
ATOM 812 O O . ASN A 1 105 ? 15.821 32.319 25.490 1.00 95.31 105 ASN A O 1
ATOM 816 N N . VAL A 1 106 ? 16.909 31.206 27.102 1.00 97.12 106 VAL A N 1
ATOM 817 C CA . VAL A 1 106 ? 17.817 32.316 27.398 1.00 97.12 106 VAL A CA 1
ATOM 818 C C . VAL A 1 106 ? 18.619 32.688 26.155 1.00 97.12 106 VAL A C 1
ATOM 820 O O . VAL A 1 106 ? 18.551 33.832 25.711 1.00 97.12 106 VAL A O 1
ATOM 823 N N . GLY A 1 107 ? 19.299 31.721 25.542 1.00 96.88 107 GLY A N 1
ATOM 824 C CA . GLY A 1 107 ? 20.141 31.967 24.374 1.00 96.88 107 GLY A CA 1
ATOM 825 C C . GLY A 1 107 ? 19.366 32.363 23.116 1.00 96.88 107 GLY A C 1
ATOM 826 O O . GLY A 1 107 ? 19.734 33.324 22.444 1.00 96.88 107 GLY A O 1
ATOM 827 N N . LYS A 1 108 ? 18.269 31.671 22.791 1.00 95.44 108 LYS A N 1
ATOM 828 C CA . LYS A 1 108 ? 17.543 31.855 21.520 1.00 95.44 108 LYS A CA 1
ATOM 829 C C . LYS A 1 108 ? 16.472 32.947 21.546 1.00 95.44 108 LYS A C 1
ATOM 831 O O . LYS A 1 108 ? 16.021 33.346 20.479 1.00 95.44 108 LYS A O 1
ATOM 836 N N . VAL A 1 109 ? 16.024 33.393 22.723 1.00 95.06 109 VAL A N 1
ATOM 837 C CA . VAL A 1 109 ? 14.767 34.162 22.849 1.00 95.06 109 VAL A CA 1
ATOM 838 C C . VAL A 1 109 ? 14.920 35.360 23.765 1.00 95.06 109 VAL A C 1
ATOM 840 O O . VAL A 1 109 ? 14.563 36.472 23.387 1.00 95.06 109 VAL A O 1
ATOM 843 N N . ILE A 1 110 ? 15.445 35.140 24.969 1.00 97.19 110 ILE A N 1
ATOM 844 C CA . ILE A 1 110 ? 15.542 36.188 25.982 1.00 97.19 110 ILE A CA 1
ATOM 845 C C . ILE A 1 110 ? 16.680 37.137 25.616 1.00 97.19 110 ILE A C 1
ATOM 847 O O . ILE A 1 110 ? 16.408 38.320 25.463 1.00 97.19 110 ILE A O 1
ATOM 851 N N . LEU A 1 111 ? 17.905 36.636 25.408 1.00 97.62 111 LEU A N 1
ATOM 852 C CA . LEU A 1 111 ? 19.077 37.460 25.073 1.00 97.62 111 LEU A CA 1
ATOM 853 C C . LEU A 1 111 ? 18.921 38.270 23.769 1.00 97.62 111 LEU A C 1
ATOM 855 O O . LEU A 1 111 ? 19.293 39.442 23.760 1.00 97.62 111 LEU A O 1
ATOM 859 N N . PRO A 1 112 ? 18.332 37.727 22.683 1.00 97.31 112 PRO A N 1
ATOM 860 C CA . PRO A 1 112 ? 18.062 38.518 21.479 1.00 97.31 112 PRO A CA 1
ATOM 861 C C . PRO A 1 112 ? 17.033 39.643 21.677 1.00 97.31 112 PRO A C 1
ATOM 863 O O . PRO A 1 112 ? 16.997 40.584 20.888 1.00 97.31 112 PRO A O 1
ATOM 866 N N . SER A 1 113 ? 16.183 39.556 22.706 1.00 96.88 113 SER A N 1
ATOM 867 C CA . SER A 1 113 ? 15.166 40.561 23.018 1.00 96.88 113 SER A CA 1
ATOM 868 C C . SER A 1 113 ? 15.663 41.501 24.114 1.00 96.88 113 SER A C 1
ATOM 870 O O . SER A 1 113 ? 15.845 41.100 25.265 1.00 96.88 113 SER A O 1
ATOM 872 N N . SER A 1 114 ? 15.840 42.783 23.789 1.00 95.88 114 SER A N 1
ATOM 873 C CA . SER A 1 114 ? 16.278 43.786 24.769 1.00 95.88 114 SER A CA 1
ATOM 874 C C . SER A 1 114 ? 15.296 43.924 25.938 1.00 95.88 114 SER A C 1
ATOM 876 O O . SER A 1 114 ? 15.728 44.009 27.087 1.00 95.88 114 SER A O 1
ATOM 878 N N . GLU A 1 115 ? 13.985 43.865 25.674 1.00 96.38 115 GLU A N 1
ATOM 879 C CA . GLU A 1 115 ? 12.947 43.901 26.712 1.00 96.38 115 GLU A CA 1
ATOM 880 C C . GLU A 1 115 ? 13.053 42.695 27.653 1.00 96.38 115 GLU A C 1
ATOM 882 O O . GLU A 1 115 ? 13.068 42.851 28.878 1.00 96.38 115 GLU A O 1
ATOM 887 N N . MET A 1 116 ? 13.142 41.483 27.097 1.00 97.62 116 MET A N 1
ATOM 888 C CA . MET A 1 116 ? 13.181 40.273 27.916 1.00 97.62 116 MET A CA 1
ATOM 889 C C . MET A 1 116 ? 14.514 40.142 28.647 1.00 97.62 116 MET A C 1
ATOM 891 O O . MET A 1 116 ? 14.519 39.772 29.817 1.00 97.62 116 MET A O 1
ATOM 895 N N . THR A 1 117 ? 15.631 40.520 28.027 1.00 98.06 117 THR A N 1
ATOM 896 C CA . THR A 1 117 ? 16.939 40.570 28.694 1.00 98.06 117 THR A CA 1
ATOM 897 C C . THR A 1 117 ? 16.900 41.483 29.913 1.00 98.06 117 THR A C 1
ATOM 899 O O . THR A 1 117 ? 17.318 41.072 30.995 1.00 98.06 117 THR A O 1
ATOM 902 N N . GLN A 1 118 ? 16.339 42.690 29.778 1.00 97.56 118 GLN A N 1
ATOM 903 C CA . GLN A 1 118 ? 16.175 43.611 30.903 1.00 97.56 118 GLN A CA 1
ATOM 904 C C . GLN A 1 118 ? 15.263 43.029 31.985 1.00 97.56 118 GLN A C 1
ATOM 906 O O . GLN A 1 118 ? 15.605 43.096 33.164 1.00 97.56 118 GLN A O 1
ATOM 911 N N . TYR A 1 119 ? 14.139 42.410 31.604 1.00 98.00 119 TYR A N 1
ATOM 912 C CA . TYR A 1 119 ? 13.239 41.760 32.557 1.00 98.00 119 TYR A CA 1
ATOM 913 C C . TYR A 1 119 ? 13.952 40.654 33.342 1.00 98.00 119 TYR A C 1
ATOM 915 O O . TYR A 1 119 ? 13.906 40.646 34.570 1.00 98.00 119 TYR A O 1
ATOM 923 N N . PHE A 1 120 ? 14.634 39.734 32.661 1.00 97.88 120 PHE A N 1
ATOM 924 C CA . PHE A 1 120 ? 15.307 38.610 33.308 1.00 97.88 120 PHE A CA 1
ATOM 925 C C . PHE A 1 120 ? 16.517 39.061 34.136 1.00 97.88 120 PHE A C 1
ATOM 927 O O . PHE A 1 120 ? 16.710 38.558 35.244 1.00 97.88 120 PHE A O 1
ATOM 934 N N . SER A 1 121 ? 17.275 40.057 33.669 1.00 97.81 121 SER A N 1
ATOM 935 C CA . SER A 1 121 ? 18.367 40.671 34.433 1.00 97.81 121 SER A CA 1
ATOM 936 C C . SER A 1 121 ? 17.856 41.352 35.710 1.00 97.81 121 SER A C 1
ATOM 938 O O . SER A 1 121 ? 18.386 41.101 36.792 1.00 97.81 121 SER A O 1
ATOM 940 N N . ALA A 1 122 ? 16.748 42.100 35.630 1.00 97.44 122 ALA A N 1
ATOM 941 C CA . ALA A 1 122 ? 16.088 42.695 36.798 1.00 97.44 122 ALA A CA 1
ATOM 942 C C . ALA A 1 122 ? 15.569 41.648 37.805 1.00 97.44 122 ALA A C 1
ATOM 944 O O . ALA A 1 122 ? 15.365 41.961 38.976 1.00 97.44 122 ALA A O 1
ATOM 945 N N . HIS A 1 123 ? 15.393 40.398 37.366 1.00 97.50 123 HIS A N 1
ATOM 946 C CA . HIS A 1 123 ? 14.991 39.254 38.187 1.00 97.50 123 HIS A CA 1
ATOM 947 C C . HIS A 1 123 ? 16.155 38.290 38.486 1.00 97.50 123 HIS A C 1
ATOM 949 O O . HIS A 1 123 ? 15.953 37.097 38.743 1.00 97.50 123 HIS A O 1
ATOM 955 N N . GLY A 1 124 ? 17.383 38.814 38.482 1.00 96.69 124 GLY A N 1
ATOM 956 C CA . GLY A 1 124 ? 18.566 38.131 38.997 1.00 96.69 124 GLY A CA 1
ATOM 957 C C . GLY A 1 124 ? 19.306 37.250 37.995 1.00 96.69 124 GLY A C 1
ATOM 958 O O . GLY A 1 124 ? 20.195 36.520 38.424 1.00 96.69 124 GLY A O 1
ATOM 959 N N . MET A 1 125 ? 18.977 37.296 36.697 1.00 97.94 125 MET A N 1
ATOM 960 C CA . MET A 1 125 ? 19.783 36.627 35.669 1.00 97.94 125 MET A CA 1
ATOM 961 C C . MET A 1 125 ? 21.169 37.296 35.598 1.00 97.94 125 MET A C 1
ATOM 963 O O . MET A 1 125 ? 21.243 38.493 35.298 1.00 97.94 125 MET A O 1
ATOM 967 N N . PRO A 1 126 ? 22.266 36.567 35.878 1.00 96.62 126 PRO A N 1
ATOM 968 C CA . PRO A 1 126 ? 23.602 37.151 35.899 1.00 96.62 126 PRO A CA 1
ATOM 969 C C . PRO A 1 126 ? 24.058 37.468 34.476 1.00 96.62 126 PRO A C 1
ATOM 971 O O . PRO A 1 126 ? 24.086 36.587 33.623 1.00 96.62 126 PRO A O 1
ATOM 974 N N . MET A 1 127 ? 24.430 38.721 34.231 1.00 96.94 127 MET A N 1
ATOM 975 C CA . MET A 1 127 ? 24.923 39.173 32.931 1.00 96.94 127 MET A CA 1
ATOM 976 C C . MET A 1 127 ? 26.453 39.140 32.927 1.00 96.94 127 MET A C 1
ATOM 978 O O . MET A 1 127 ? 27.086 39.887 33.669 1.00 96.94 127 MET A O 1
ATOM 982 N N . SER A 1 128 ? 27.037 38.270 32.105 1.00 95.38 128 SER A N 1
ATOM 983 C CA . SER A 1 128 ? 28.478 38.198 31.837 1.00 95.38 128 SER A CA 1
ATOM 984 C C . SER A 1 128 ? 28.730 38.214 30.331 1.00 95.38 128 SER A C 1
ATOM 986 O O . SER A 1 128 ? 27.851 37.818 29.563 1.00 95.38 128 SER A O 1
ATOM 988 N N . ASP A 1 129 ? 29.931 38.614 29.908 1.00 95.44 129 ASP A N 1
ATOM 989 C CA . ASP A 1 129 ? 30.318 38.590 28.488 1.00 95.44 129 ASP A CA 1
ATOM 990 C C . ASP A 1 129 ? 30.156 37.178 27.902 1.00 95.44 129 ASP A C 1
ATOM 992 O O . ASP A 1 129 ? 29.562 37.001 26.843 1.00 95.44 129 ASP A O 1
ATOM 996 N N . ALA A 1 130 ? 30.533 36.151 28.674 1.00 93.75 130 ALA A N 1
ATOM 997 C CA . ALA A 1 130 ? 30.351 34.752 28.296 1.00 93.75 130 ALA A CA 1
ATOM 998 C C . ALA A 1 130 ? 28.879 34.376 28.028 1.00 93.75 130 ALA A C 1
ATOM 1000 O O . ALA A 1 130 ? 28.609 33.592 27.112 1.00 93.75 130 ALA A O 1
ATOM 1001 N N . LEU A 1 131 ? 27.927 34.922 28.803 1.00 96.12 131 LEU A N 1
ATOM 1002 C CA . LEU A 1 131 ? 26.493 34.696 28.594 1.00 96.12 131 LEU A CA 1
ATOM 1003 C C . LEU A 1 131 ? 25.979 35.490 27.390 1.00 96.12 131 LEU A C 1
ATOM 1005 O O . LEU A 1 131 ? 25.221 34.946 26.592 1.00 96.12 131 LEU A O 1
ATOM 1009 N N . ILE A 1 132 ? 26.406 36.743 27.228 1.00 95.81 132 ILE A N 1
ATOM 1010 C CA . ILE A 1 132 ? 26.039 37.585 26.079 1.00 95.81 132 ILE A CA 1
ATOM 1011 C C . ILE A 1 132 ? 26.517 36.936 24.771 1.00 95.81 132 ILE A C 1
ATOM 1013 O O . ILE A 1 132 ? 25.754 36.874 23.803 1.00 95.81 132 ILE A O 1
ATOM 1017 N N . ASP A 1 133 ? 27.699 36.317 24.771 1.00 95.44 133 ASP A N 1
ATOM 1018 C CA . ASP A 1 133 ? 28.239 35.534 23.651 1.00 95.44 133 ASP A CA 1
ATOM 1019 C C . ASP A 1 133 ? 27.402 34.287 23.301 1.00 95.44 133 ASP A C 1
ATOM 1021 O O . ASP A 1 133 ? 27.671 33.607 22.299 1.00 95.44 133 ASP A O 1
ATOM 1025 N N . ARG A 1 134 ? 26.401 33.940 24.127 1.00 96.12 134 ARG A N 1
ATOM 1026 C CA . ARG A 1 134 ? 25.417 32.884 23.846 1.00 96.12 134 ARG A CA 1
ATOM 1027 C C . ARG A 1 134 ? 24.152 33.381 23.148 1.00 96.12 134 ARG A C 1
ATOM 1029 O O . ARG A 1 134 ? 23.258 32.576 22.883 1.00 96.12 134 ARG A O 1
ATOM 1036 N N . THR A 1 135 ? 24.059 34.664 22.815 1.00 97.31 135 THR A N 1
ATOM 1037 C CA . THR A 1 135 ? 22.930 35.203 22.045 1.00 97.31 135 THR A CA 1
ATOM 1038 C C . THR A 1 135 ? 22.771 34.439 20.725 1.00 97.31 135 THR A C 1
ATOM 1040 O O . THR A 1 135 ? 23.714 34.295 19.951 1.00 97.31 135 THR A O 1
ATOM 1043 N N . GLY A 1 136 ? 21.574 33.907 20.477 1.00 95.06 136 GLY A N 1
ATOM 1044 C CA . GLY A 1 136 ? 21.249 33.087 19.307 1.00 95.06 136 GLY A CA 1
ATOM 1045 C C . GLY A 1 136 ? 21.682 31.617 19.393 1.00 95.06 136 GLY A C 1
ATOM 1046 O O . GLY A 1 136 ? 21.496 30.881 18.418 1.00 95.06 136 GLY A O 1
ATOM 1047 N N . LYS A 1 137 ? 22.218 31.149 20.526 1.00 95.19 137 LYS A N 1
ATOM 1048 C CA . LYS A 1 137 ? 22.740 29.780 20.707 1.00 95.19 137 LYS A CA 1
ATOM 1049 C C . LYS A 1 137 ? 21.855 28.954 21.642 1.00 95.19 137 LYS A C 1
ATOM 1051 O O . LYS A 1 137 ? 21.167 29.504 22.491 1.00 95.19 137 LYS A O 1
ATOM 1056 N N . ASP A 1 138 ? 21.828 27.638 21.453 1.00 94.19 138 ASP A N 1
ATOM 1057 C CA . ASP A 1 138 ? 21.130 26.699 22.345 1.00 94.19 138 ASP A CA 1
ATOM 1058 C C . ASP A 1 138 ? 22.121 25.969 23.264 1.00 94.19 138 ASP A C 1
ATOM 1060 O O . ASP A 1 138 ? 23.331 26.180 23.177 1.00 94.19 138 ASP A O 1
ATOM 1064 N N . SER A 1 139 ? 21.610 25.116 24.154 1.00 92.06 139 SER A N 1
ATOM 1065 C CA . SER A 1 139 ? 22.414 24.397 25.152 1.00 92.06 139 SER A CA 1
ATOM 1066 C C . SER A 1 139 ? 23.458 23.447 24.556 1.00 92.06 139 SER A C 1
ATOM 1068 O O . SER A 1 139 ? 24.400 23.085 25.259 1.00 92.06 139 SER A O 1
ATOM 1070 N N . TRP A 1 140 ? 23.305 23.037 23.292 1.00 91.56 140 TRP A N 1
ATOM 1071 C CA . TRP A 1 140 ? 24.169 22.059 22.621 1.00 91.56 140 TRP A CA 1
ATOM 1072 C C . TRP A 1 140 ? 25.196 22.711 21.686 1.00 91.56 140 TRP A C 1
ATOM 1074 O O . TRP A 1 140 ? 26.162 22.066 21.276 1.00 91.56 140 TRP A O 1
ATOM 1084 N N . ALA A 1 141 ? 25.021 23.995 21.371 1.00 87.81 141 ALA A N 1
ATOM 1085 C CA . ALA A 1 141 ? 25.939 24.759 20.539 1.00 87.81 141 ALA A CA 1
ATOM 1086 C C . ALA A 1 141 ? 27.349 24.884 21.153 1.00 87.81 141 ALA A C 1
ATOM 1088 O O . ALA A 1 141 ? 27.540 24.823 22.371 1.00 87.81 141 ALA A O 1
ATOM 1089 N N . ASP A 1 142 ? 28.342 25.091 20.282 1.00 88.06 142 ASP A N 1
ATOM 1090 C CA . ASP A 1 142 ? 29.749 25.367 20.613 1.00 88.06 142 ASP A CA 1
ATOM 1091 C C . ASP A 1 142 ? 30.412 24.364 21.577 1.00 88.06 142 ASP A C 1
ATOM 1093 O O . ASP A 1 142 ? 31.320 24.723 22.320 1.00 88.06 142 ASP A O 1
ATOM 1097 N N . GLY A 1 143 ? 29.978 23.099 21.585 1.00 86.81 143 GLY A N 1
ATOM 1098 C CA . GLY A 1 143 ? 30.520 22.090 22.501 1.00 86.81 143 GLY A CA 1
ATOM 1099 C C . GLY A 1 143 ? 29.903 22.131 23.901 1.00 86.81 143 GLY A C 1
ATOM 1100 O O . GLY A 1 143 ? 30.576 21.793 24.874 1.00 86.81 143 GLY A O 1
ATOM 1101 N N . GLU A 1 144 ? 28.620 22.502 23.996 1.00 90.88 144 GLU A N 1
ATOM 1102 C CA . GLU A 1 144 ? 27.830 22.525 25.236 1.00 90.88 144 GLU A CA 1
ATOM 1103 C C . GLU A 1 144 ? 28.304 23.581 26.246 1.00 90.88 144 GLU A C 1
ATOM 1105 O O . GLU A 1 144 ? 28.298 23.361 27.460 1.00 90.88 144 GLU A O 1
ATOM 1110 N N . VAL A 1 145 ? 28.710 24.756 25.757 1.00 92.56 145 VAL A N 1
ATOM 1111 C CA . VAL A 1 145 ? 29.263 25.836 26.597 1.00 92.56 145 VAL A CA 1
ATOM 1112 C C . VAL A 1 145 ? 28.310 26.240 27.723 1.00 92.56 145 VAL A C 1
ATOM 1114 O O . VAL A 1 145 ? 28.749 26.363 28.863 1.00 92.56 145 VAL A O 1
ATOM 1117 N N . PHE A 1 146 ? 27.001 26.343 27.460 1.00 93.06 146 PHE A N 1
ATOM 1118 C CA . PHE A 1 146 ? 25.999 26.590 28.509 1.00 93.06 146 PHE A CA 1
ATOM 1119 C C . PHE A 1 146 ? 26.109 25.608 29.690 1.00 93.06 146 PHE A C 1
ATOM 1121 O O . PHE A 1 146 ? 25.919 25.997 30.845 1.00 93.06 146 PHE A O 1
ATOM 1128 N N . LEU A 1 147 ? 26.448 24.348 29.408 1.00 92.00 147 LEU A N 1
ATOM 1129 C CA . LEU A 1 147 ? 26.493 23.262 30.382 1.00 92.00 147 LEU A CA 1
ATOM 1130 C C . LEU A 1 147 ? 27.854 23.125 31.071 1.00 92.00 147 LEU A C 1
ATOM 1132 O O . LEU A 1 147 ? 27.891 22.724 32.232 1.00 92.00 147 LEU A O 1
ATOM 1136 N N . LYS A 1 148 ? 28.953 23.433 30.373 1.00 92.56 148 LYS A N 1
ATOM 1137 C CA . LYS A 1 148 ? 30.313 23.064 30.804 1.00 92.56 148 LYS A CA 1
ATOM 1138 C C . LYS A 1 148 ? 31.213 24.229 31.185 1.00 92.56 148 LYS A C 1
ATOM 1140 O O . LYS A 1 148 ? 32.114 24.049 31.994 1.00 92.56 148 LYS A O 1
ATOM 1145 N N . GLU A 1 149 ? 30.999 25.401 30.605 1.00 94.00 149 GLU A N 1
ATOM 1146 C CA . GLU A 1 149 ? 31.933 26.515 30.732 1.00 94.00 149 GLU A CA 1
ATOM 1147 C C . GLU A 1 149 ? 31.945 27.075 32.155 1.00 94.00 149 GLU A C 1
ATOM 1149 O O . GLU A 1 149 ? 30.896 27.410 32.711 1.00 94.00 149 GLU A O 1
ATOM 1154 N N . GLU A 1 150 ? 33.126 27.195 32.754 1.00 94.56 150 GLU A N 1
ATOM 1155 C CA . GLU A 1 150 ? 33.272 27.612 34.152 1.00 94.56 150 GLU A CA 1
ATOM 1156 C C . GLU A 1 150 ? 32.757 29.043 34.377 1.00 94.56 150 GLU A C 1
ATOM 1158 O O . GLU A 1 150 ? 32.066 29.311 35.360 1.00 94.56 150 GLU A O 1
ATOM 1163 N N . SER A 1 151 ? 32.962 29.938 33.405 1.00 95.31 151 SER A N 1
ATOM 1164 C CA . SER A 1 151 ? 32.489 31.330 33.461 1.00 95.31 151 SER A CA 1
ATOM 1165 C C . SER A 1 151 ? 30.956 31.488 33.474 1.00 95.31 151 SER A C 1
ATOM 1167 O O . SER A 1 151 ? 30.450 32.566 33.793 1.00 95.31 151 SER A O 1
ATOM 1169 N N . LEU A 1 152 ? 30.201 30.419 33.187 1.00 96.44 152 LEU A N 1
ATOM 1170 C CA . LEU A 1 152 ? 28.734 30.379 33.248 1.00 96.44 152 LEU A CA 1
ATOM 1171 C C . LEU A 1 152 ? 28.187 29.702 34.518 1.00 96.44 152 LEU A C 1
ATOM 1173 O O . LEU A 1 152 ? 26.983 29.461 34.611 1.00 96.44 152 LEU A O 1
ATOM 1177 N N . GLU A 1 153 ? 29.020 29.417 35.521 1.00 96.25 153 GLU A N 1
ATOM 1178 C CA . GLU A 1 153 ? 28.592 28.714 36.738 1.00 96.25 153 GLU A CA 1
ATOM 1179 C C . GLU A 1 153 ? 27.498 29.464 37.515 1.00 96.25 153 GLU A C 1
ATOM 1181 O O . GLU A 1 153 ? 26.453 28.891 37.823 1.00 96.25 153 GLU A O 1
ATOM 1186 N N . THR A 1 154 ? 27.659 30.770 37.743 1.00 96.31 154 THR A N 1
ATOM 1187 C CA . THR A 1 154 ? 26.634 31.596 38.407 1.00 96.31 154 THR A CA 1
ATOM 1188 C C . THR A 1 154 ? 25.319 31.609 37.624 1.00 96.31 154 THR A C 1
ATOM 1190 O O . THR A 1 154 ? 24.235 31.589 38.209 1.00 96.31 154 THR A O 1
ATOM 1193 N N . PHE A 1 155 ? 25.395 31.597 36.288 1.00 97.25 155 PHE A N 1
ATOM 1194 C CA . PHE A 1 155 ? 24.217 31.489 35.431 1.00 97.25 155 PHE A CA 1
ATOM 1195 C C . PHE A 1 155 ? 23.526 30.134 35.599 1.00 97.25 155 PHE A C 1
ATOM 1197 O O . PHE A 1 155 ? 22.312 30.098 35.788 1.00 97.25 155 PHE A O 1
ATOM 1204 N N . ARG A 1 156 ? 24.273 29.024 35.620 1.00 95.50 156 ARG A N 1
ATOM 1205 C CA . ARG A 1 156 ? 23.708 27.690 35.878 1.00 95.50 156 ARG A CA 1
ATOM 1206 C C . ARG A 1 156 ? 23.072 27.582 37.262 1.00 95.50 156 ARG A C 1
ATOM 1208 O O . ARG A 1 156 ? 22.001 26.992 37.386 1.00 95.50 156 ARG A O 1
ATOM 1215 N N . GLN A 1 157 ? 23.674 28.182 38.288 1.00 95.00 157 GLN A N 1
ATOM 1216 C CA . GLN A 1 157 ? 23.090 28.241 39.632 1.00 95.00 157 GLN A CA 1
ATOM 1217 C C . GLN A 1 157 ? 21.775 29.022 39.643 1.00 95.00 157 GLN A C 1
ATOM 1219 O O . GLN A 1 157 ? 20.804 28.582 40.257 1.00 95.00 157 GLN A O 1
ATOM 1224 N N . TRP A 1 158 ? 21.705 30.138 38.913 1.00 96.38 158 TRP A N 1
ATOM 1225 C CA . TRP A 1 158 ? 20.456 30.872 38.728 1.00 96.38 158 TRP A CA 1
ATOM 1226 C C . TRP A 1 158 ? 19.413 30.038 37.969 1.00 96.38 158 TRP A C 1
ATOM 1228 O O . TRP A 1 158 ? 18.282 29.926 38.439 1.00 96.38 158 TRP A O 1
ATOM 1238 N N . VAL A 1 159 ? 19.785 29.382 36.862 1.00 95.06 159 VAL A N 1
ATOM 1239 C CA . VAL A 1 159 ? 18.899 28.494 36.082 1.00 95.06 159 VAL A CA 1
ATOM 1240 C C . VAL A 1 159 ? 18.326 27.369 36.945 1.00 95.06 159 VAL A C 1
ATOM 1242 O O . VAL A 1 159 ? 17.140 27.067 36.835 1.00 95.06 159 VAL A O 1
ATOM 1245 N N . ASN A 1 160 ? 19.139 26.763 37.811 1.00 90.38 160 ASN A N 1
ATOM 1246 C CA . ASN A 1 160 ? 18.721 25.682 38.708 1.00 90.38 160 ASN A CA 1
ATOM 1247 C C . ASN A 1 160 ? 18.032 26.177 39.992 1.00 90.38 160 ASN A C 1
ATOM 1249 O O . ASN A 1 160 ? 17.473 25.376 40.737 1.00 90.38 160 ASN A O 1
ATOM 1253 N N . GLY A 1 161 ? 18.049 27.488 40.240 1.00 89.56 161 GLY A N 1
ATOM 1254 C CA . GLY A 1 161 ? 17.395 28.146 41.364 1.00 89.56 161 GLY A CA 1
ATOM 1255 C C . GLY A 1 161 ? 16.208 29.001 40.920 1.00 89.56 161 GLY A C 1
ATOM 1256 O O . GLY A 1 161 ? 15.190 28.503 40.436 1.00 89.56 161 GLY A O 1
ATOM 1257 N N . SER A 1 162 ? 16.318 30.317 41.119 1.00 93.25 162 SER A N 1
ATOM 1258 C CA . SER A 1 162 ? 15.226 31.269 40.881 1.00 93.25 162 SER A CA 1
ATOM 1259 C C . SER A 1 162 ? 14.855 31.447 39.406 1.00 93.25 162 SER A C 1
ATOM 1261 O O . SER A 1 162 ? 13.741 31.885 39.119 1.00 93.25 162 SER A O 1
ATOM 1263 N N . GLY A 1 163 ? 15.723 31.068 38.465 1.00 94.31 163 GLY A N 1
ATOM 1264 C CA . GLY A 1 163 ? 15.503 31.246 37.033 1.00 94.31 163 GLY A CA 1
ATOM 1265 C C . GLY A 1 163 ? 14.270 30.521 36.499 1.00 94.31 163 GLY A C 1
ATOM 1266 O O . GLY A 1 163 ? 13.529 31.097 35.703 1.00 94.31 163 GLY A O 1
ATOM 1267 N N . GLN A 1 164 ? 13.972 29.312 36.988 1.00 90.19 164 GLN A N 1
ATOM 1268 C CA . GLN A 1 164 ? 12.760 28.580 36.584 1.00 90.19 164 GLN A CA 1
ATOM 1269 C C . GLN A 1 164 ? 11.486 29.315 37.013 1.00 90.19 164 GLN A C 1
ATOM 1271 O O . GLN A 1 164 ? 10.519 29.400 36.254 1.00 90.19 164 GLN A O 1
ATOM 1276 N N . PHE A 1 165 ? 11.489 29.888 38.219 1.00 91.00 165 PHE A N 1
ATOM 1277 C CA . PHE A 1 165 ? 10.363 30.670 38.718 1.00 91.00 165 PHE A CA 1
ATOM 1278 C C . PHE A 1 165 ? 10.224 31.998 37.967 1.00 91.00 165 PHE A C 1
ATOM 1280 O O . PHE A 1 165 ? 9.117 32.348 37.560 1.00 91.00 165 PHE A O 1
ATOM 1287 N N . THR A 1 166 ? 11.332 32.703 37.718 1.00 95.56 166 THR A N 1
ATOM 1288 C CA . THR A 1 166 ? 11.355 33.919 36.890 1.00 95.56 166 THR A CA 1
ATOM 1289 C C . THR A 1 166 ? 10.793 33.646 35.498 1.00 95.56 166 THR A C 1
ATOM 1291 O O . THR A 1 166 ? 9.991 34.428 34.988 1.00 95.56 166 THR A O 1
ATOM 1294 N N . PHE A 1 167 ? 11.138 32.504 34.904 1.00 94.25 167 PHE A N 1
ATOM 1295 C CA . PHE A 1 167 ? 10.598 32.091 33.618 1.00 94.25 167 PHE A CA 1
ATOM 1296 C C . PHE A 1 167 ? 9.077 31.889 33.661 1.00 94.25 167 PHE A C 1
ATOM 1298 O O . PHE A 1 167 ? 8.361 32.512 32.876 1.00 94.25 167 PHE A O 1
ATOM 1305 N N . LEU A 1 168 ? 8.562 31.102 34.613 1.00 90.75 168 LEU A N 1
ATOM 1306 C CA . LEU A 1 168 ? 7.116 30.898 34.786 1.00 90.75 168 LEU A CA 1
ATOM 1307 C C . LEU A 1 168 ? 6.369 32.214 35.039 1.00 90.75 168 LEU A C 1
ATOM 1309 O O . LEU A 1 168 ? 5.289 32.432 34.490 1.00 90.75 168 LEU A O 1
ATOM 1313 N N . ARG A 1 169 ? 6.959 33.107 35.836 1.00 94.12 169 ARG A N 1
ATOM 1314 C CA . ARG A 1 169 ? 6.424 34.441 36.111 1.00 94.12 169 ARG A CA 1
ATOM 1315 C C . ARG A 1 169 ? 6.342 35.285 34.841 1.00 94.12 169 ARG A C 1
ATOM 1317 O O . ARG A 1 169 ? 5.321 35.931 34.612 1.00 94.12 169 ARG A O 1
ATOM 1324 N N . SER A 1 170 ? 7.350 35.205 33.972 1.00 96.06 170 SER A N 1
ATOM 1325 C CA . SER A 1 170 ? 7.359 35.919 32.693 1.00 96.06 170 SER A CA 1
ATOM 1326 C C . SER A 1 170 ? 6.208 35.498 31.769 1.00 96.06 170 SER A C 1
ATOM 1328 O O . SER A 1 170 ? 5.645 36.348 31.088 1.00 96.06 170 SER A O 1
ATOM 1330 N N . LEU A 1 171 ? 5.782 34.227 31.797 1.00 93.81 171 LEU A N 1
ATOM 1331 C CA . LEU A 1 171 ? 4.638 33.750 31.003 1.00 93.81 171 LEU A CA 1
ATOM 1332 C C . LEU A 1 171 ? 3.318 34.431 31.395 1.00 93.81 171 LEU A C 1
ATOM 1334 O O . LEU A 1 171 ? 2.377 34.439 30.600 1.00 93.81 171 LEU A O 1
ATOM 1338 N N . ILE A 1 172 ? 3.242 34.969 32.616 1.00 93.06 172 ILE A N 1
ATOM 1339 C CA . ILE A 1 172 ? 2.053 35.614 33.184 1.00 93.06 172 ILE A CA 1
ATOM 1340 C C . ILE A 1 172 ? 2.177 37.140 33.138 1.00 93.06 172 ILE A C 1
ATOM 1342 O O . ILE A 1 172 ? 1.205 37.814 32.814 1.00 93.06 172 ILE A O 1
ATOM 1346 N N . GLU A 1 173 ? 3.348 37.690 33.469 1.00 96.00 173 GLU A N 1
ATOM 1347 C CA . GLU A 1 173 ? 3.583 39.141 33.531 1.00 96.00 173 GLU A CA 1
ATOM 1348 C C . GLU A 1 173 ? 3.912 39.763 32.173 1.00 96.00 173 GLU A C 1
ATOM 1350 O O . GLU A 1 173 ? 3.665 40.950 31.961 1.00 96.00 173 GLU A O 1
ATOM 1355 N N . LYS A 1 174 ? 4.441 38.965 31.239 1.00 96.19 174 LYS A N 1
ATOM 1356 C CA . LYS A 1 174 ? 4.774 39.371 29.869 1.00 96.19 174 LYS A CA 1
ATOM 1357 C C . LYS A 1 174 ? 3.992 38.557 28.826 1.00 96.19 174 LYS A C 1
ATOM 1359 O O . LYS A 1 174 ? 4.591 38.031 27.890 1.00 96.19 174 LYS A O 1
ATOM 1364 N N . PRO A 1 175 ? 2.653 38.444 28.942 1.00 94.12 175 PRO A N 1
ATOM 1365 C CA . PRO A 1 175 ? 1.880 37.571 28.070 1.00 94.12 175 PRO A CA 1
ATOM 1366 C C . PRO A 1 175 ? 1.869 38.077 26.627 1.00 94.12 175 PRO A C 1
ATOM 1368 O O . PRO A 1 175 ? 1.843 37.256 25.726 1.00 94.12 175 PRO A O 1
ATOM 1371 N N . GLY A 1 176 ? 1.943 39.397 26.393 1.00 94.94 176 GLY A N 1
ATOM 1372 C CA . GLY A 1 176 ? 2.013 39.967 25.041 1.00 94.94 176 GLY A CA 1
ATOM 1373 C C . GLY A 1 176 ? 3.204 39.424 24.251 1.00 94.94 176 GLY A C 1
ATOM 1374 O O . GLY A 1 176 ? 3.010 38.826 23.202 1.00 94.94 176 GLY A O 1
ATOM 1375 N N . PHE A 1 177 ? 4.409 39.501 24.829 1.00 95.19 177 PHE A N 1
ATOM 1376 C CA . PHE A 1 177 ? 5.630 38.970 24.215 1.00 95.19 177 PHE A CA 1
ATOM 1377 C C . PHE A 1 177 ? 5.505 37.481 23.855 1.00 95.19 177 PHE A C 1
ATOM 1379 O O . PHE A 1 177 ? 5.799 37.072 22.732 1.00 95.19 177 PHE A O 1
ATOM 1386 N N . TRP A 1 178 ? 5.050 36.658 24.804 1.00 94.31 178 TRP A N 1
ATOM 1387 C CA . TRP A 1 178 ? 4.939 35.216 24.592 1.00 94.31 178 TRP A CA 1
ATOM 1388 C C . TRP A 1 178 ? 3.809 34.846 23.628 1.00 94.31 178 TRP A C 1
ATOM 1390 O O . TRP A 1 178 ? 3.998 33.958 22.806 1.00 94.31 178 TRP A O 1
ATOM 1400 N N . ILE A 1 179 ? 2.656 35.518 23.683 1.00 92.12 179 ILE A N 1
ATOM 1401 C CA . ILE A 1 179 ? 1.544 35.293 22.749 1.00 92.12 179 ILE A CA 1
ATOM 1402 C C . ILE A 1 179 ? 1.957 35.671 21.329 1.00 92.12 179 ILE A C 1
ATOM 1404 O O . ILE A 1 179 ? 1.734 34.871 20.424 1.00 92.12 179 ILE A O 1
ATOM 1408 N N . ASP A 1 180 ? 2.583 36.834 21.139 1.00 91.44 180 ASP A N 1
ATOM 1409 C CA . ASP A 1 180 ? 3.043 37.285 19.824 1.00 91.44 180 ASP A CA 1
ATOM 1410 C C . ASP A 1 180 ? 4.025 36.281 19.232 1.00 91.44 180 ASP A C 1
ATOM 1412 O O . ASP A 1 180 ? 3.887 35.872 18.081 1.00 91.44 180 ASP A O 1
ATOM 1416 N N . ARG A 1 181 ? 4.961 35.790 20.048 1.00 89.12 181 ARG A N 1
ATOM 1417 C CA . ARG A 1 181 ? 5.868 34.724 19.633 1.00 89.12 181 ARG A CA 1
ATOM 1418 C C . ARG A 1 181 ? 5.129 33.449 19.239 1.00 89.12 181 ARG A C 1
ATOM 1420 O O . ARG A 1 181 ? 5.395 32.906 18.174 1.00 89.12 181 ARG A O 1
ATOM 1427 N N . VAL A 1 182 ? 4.205 32.965 20.072 1.00 88.56 182 VAL A N 1
ATOM 1428 C CA . VAL A 1 182 ? 3.434 31.755 19.752 1.00 88.56 182 VAL A CA 1
ATOM 1429 C C . VAL A 1 182 ? 2.680 31.943 18.439 1.00 88.56 182 VAL A C 1
ATOM 1431 O O . VAL A 1 182 ? 2.726 31.060 17.597 1.00 88.56 182 VAL A O 1
ATOM 1434 N N . ILE A 1 183 ? 2.022 33.081 18.224 1.00 87.56 183 ILE A N 1
ATOM 1435 C CA . ILE A 1 183 ? 1.277 33.353 16.988 1.00 87.56 183 ILE A CA 1
ATOM 1436 C C . ILE A 1 183 ? 2.206 33.393 15.771 1.00 87.56 183 ILE A C 1
ATOM 1438 O O . ILE A 1 183 ? 1.863 32.823 14.738 1.00 87.56 183 ILE A O 1
ATOM 1442 N N . ASN A 1 184 ? 3.369 34.032 15.890 1.00 86.50 184 ASN A N 1
ATOM 1443 C CA . ASN A 1 184 ? 4.306 34.185 14.778 1.00 86.50 184 ASN A CA 1
ATOM 1444 C C . ASN A 1 184 ? 5.030 32.876 14.438 1.00 86.50 184 ASN A C 1
ATOM 1446 O O . ASN A 1 184 ? 5.257 32.590 13.263 1.00 86.50 184 ASN A O 1
ATOM 1450 N N . ASP A 1 185 ? 5.342 32.057 15.442 1.00 85.00 185 ASP A N 1
ATOM 1451 C CA . ASP A 1 185 ? 6.113 30.834 15.238 1.00 85.00 185 ASP A CA 1
ATOM 1452 C C . ASP A 1 185 ? 5.215 29.609 14.969 1.00 85.00 185 ASP A C 1
ATOM 1454 O O . ASP A 1 185 ? 5.692 28.603 14.436 1.00 85.00 185 ASP A O 1
ATOM 1458 N N . VAL A 1 186 ? 3.916 29.646 15.314 1.00 79.81 186 VAL A N 1
ATOM 1459 C CA . VAL A 1 186 ? 3.062 28.446 15.241 1.00 79.81 186 VAL A CA 1
ATOM 1460 C C . VAL A 1 186 ? 2.887 27.935 13.812 1.00 79.81 186 VAL A C 1
ATOM 1462 O O . VAL A 1 186 ? 2.830 26.726 13.641 1.00 79.81 186 VAL A O 1
ATOM 1465 N N . ASP A 1 187 ? 2.895 28.783 12.776 1.00 79.19 187 ASP A N 1
ATOM 1466 C CA . ASP A 1 187 ? 2.883 28.320 11.375 1.00 79.19 187 ASP A CA 1
ATOM 1467 C C . ASP A 1 187 ? 4.087 27.419 11.073 1.00 79.19 187 ASP A C 1
ATOM 1469 O O . ASP A 1 187 ? 3.933 26.300 10.580 1.00 79.19 187 ASP A O 1
ATOM 1473 N N . GLN A 1 188 ? 5.289 27.862 11.445 1.00 79.69 188 GLN A N 1
ATOM 1474 C CA . GLN A 1 188 ? 6.505 27.069 11.283 1.00 79.69 188 GLN A CA 1
ATOM 1475 C C . GLN A 1 188 ? 6.466 25.806 12.154 1.00 79.69 188 GLN A C 1
ATOM 1477 O O . GLN A 1 188 ? 6.915 24.736 11.736 1.00 79.69 188 GLN A O 1
ATOM 1482 N N . MET A 1 189 ? 5.908 25.903 13.363 1.00 77.44 189 MET A N 1
ATOM 1483 C CA . MET A 1 189 ? 5.791 24.762 14.270 1.00 77.44 189 MET A CA 1
ATOM 1484 C C . MET A 1 189 ? 4.810 23.700 13.760 1.00 77.44 189 MET A C 1
ATOM 1486 O O . MET A 1 189 ? 5.036 22.508 13.959 1.00 77.44 189 MET A O 1
ATOM 1490 N N . LEU A 1 190 ? 3.738 24.133 13.101 1.00 72.12 190 LEU A N 1
ATOM 1491 C CA . LEU A 1 190 ? 2.700 23.299 12.502 1.00 72.12 190 LEU A CA 1
ATOM 1492 C C . LEU A 1 190 ? 3.149 22.640 11.193 1.00 72.12 190 LEU A C 1
ATOM 1494 O O . LEU A 1 190 ? 2.704 21.538 10.876 1.00 72.12 190 LEU A O 1
ATOM 1498 N N . GLN A 1 191 ? 4.044 23.293 10.450 1.00 70.19 191 GLN A N 1
ATOM 1499 C CA . GLN A 1 191 ? 4.609 22.777 9.200 1.00 70.19 191 GLN A CA 1
ATOM 1500 C C . GLN A 1 191 ? 5.743 21.769 9.411 1.00 70.19 191 GLN A C 1
ATOM 1502 O O . GLN A 1 191 ? 6.118 21.071 8.466 1.00 70.19 191 GLN A O 1
ATOM 1507 N N . TYR A 1 192 ? 6.296 21.677 10.625 1.00 67.62 192 TYR A N 1
ATOM 1508 C CA . TYR A 1 192 ? 7.395 20.761 10.889 1.00 67.62 192 TYR A CA 1
ATOM 1509 C C . TYR A 1 192 ? 6.962 19.306 10.778 1.00 67.62 192 TYR A C 1
ATOM 1511 O O . TYR A 1 192 ? 5.890 18.859 11.185 1.00 67.62 192 TYR A O 1
ATOM 1519 N N . ASP A 1 193 ? 7.869 18.560 10.191 1.00 60.72 193 ASP A N 1
ATOM 1520 C CA . ASP A 1 193 ? 7.549 17.409 9.386 1.00 60.72 193 ASP A CA 1
ATOM 1521 C C . ASP A 1 193 ? 8.109 16.123 10.055 1.00 60.72 193 ASP A C 1
ATOM 1523 O O . ASP A 1 193 ? 7.867 15.002 9.608 1.00 60.72 193 ASP A O 1
ATOM 1527 N N . PHE A 1 194 ? 8.795 16.300 11.195 1.00 65.25 194 PHE A N 1
ATOM 1528 C CA . PHE A 1 194 ? 9.365 15.283 12.080 1.00 65.25 194 PHE A CA 1
ATOM 1529 C C . PHE A 1 194 ? 10.241 14.238 11.386 1.00 65.25 194 PHE A C 1
ATOM 1531 O O . PHE A 1 194 ? 10.416 13.150 11.942 1.00 65.25 194 PHE A O 1
ATOM 1538 N N . HIS A 1 195 ? 10.815 14.545 10.216 1.00 63.88 195 HIS A N 1
ATOM 1539 C CA . HIS A 1 195 ? 11.682 13.609 9.497 1.00 63.88 195 HIS A CA 1
ATOM 1540 C C . HIS A 1 195 ? 12.848 13.112 10.370 1.00 63.88 195 HIS A C 1
ATOM 1542 O O . HIS A 1 195 ? 13.152 11.920 10.349 1.00 63.88 195 HIS A O 1
ATOM 1548 N N . ASP A 1 196 ? 13.397 13.977 11.230 1.00 60.06 196 ASP A N 1
ATOM 1549 C CA . ASP A 1 196 ? 14.478 13.659 12.177 1.00 60.06 196 ASP A CA 1
ATOM 1550 C C . ASP A 1 196 ? 14.117 12.553 13.186 1.00 60.06 196 ASP A C 1
ATOM 1552 O O . ASP A 1 196 ? 14.975 11.793 13.641 1.00 60.06 196 ASP A O 1
ATOM 1556 N N . TYR A 1 197 ? 12.832 12.414 13.527 1.00 58.00 197 TYR A N 1
ATOM 1557 C CA . TYR A 1 197 ? 12.346 11.388 14.458 1.00 58.00 197 TYR A CA 1
ATOM 1558 C C . TYR A 1 197 ? 11.663 10.223 13.754 1.00 58.00 197 TYR A C 1
ATOM 1560 O O . TYR A 1 197 ? 11.341 9.210 14.388 1.00 58.00 197 TYR A O 1
ATOM 1568 N N . ASP A 1 198 ? 11.459 10.334 12.446 1.00 60.12 198 ASP A N 1
ATOM 1569 C CA . ASP A 1 198 ? 10.865 9.301 11.628 1.00 60.12 198 ASP A CA 1
ATOM 1570 C C . ASP A 1 198 ? 11.909 8.274 11.179 1.00 60.12 198 ASP A C 1
ATOM 1572 O O . ASP A 1 198 ? 12.118 8.003 9.996 1.00 60.12 198 ASP A O 1
ATOM 1576 N N . ARG A 1 199 ? 12.558 7.642 12.164 1.00 53.72 199 ARG A N 1
ATOM 1577 C CA . ARG A 1 199 ? 13.614 6.639 11.947 1.00 53.72 199 ARG A CA 1
ATOM 1578 C C . ARG A 1 199 ? 13.167 5.475 11.056 1.00 53.72 199 ARG A C 1
ATOM 1580 O O . ARG A 1 199 ? 13.999 4.780 10.480 1.00 53.72 199 ARG A O 1
ATOM 1587 N N . PHE A 1 200 ? 11.860 5.234 10.969 1.00 56.78 200 PHE A N 1
ATOM 1588 C CA . PHE A 1 200 ? 11.283 4.171 10.149 1.00 56.78 200 PHE A CA 1
ATOM 1589 C C . PHE A 1 200 ? 10.625 4.684 8.865 1.00 56.78 200 PHE A C 1
ATOM 1591 O O . PHE A 1 200 ? 9.979 3.891 8.176 1.00 56.78 200 PHE A O 1
ATOM 1598 N N . SER A 1 201 ? 10.765 5.974 8.547 1.00 55.66 201 SER A N 1
ATOM 1599 C CA . SER A 1 201 ? 10.113 6.629 7.412 1.00 55.66 201 SER A CA 1
ATOM 1600 C C . SER A 1 201 ? 8.599 6.346 7.373 1.00 55.66 201 SER A C 1
ATOM 1602 O O . SER A 1 201 ? 8.016 6.172 6.306 1.00 55.66 201 SER A O 1
ATOM 1604 N N . VAL A 1 202 ? 7.966 6.209 8.545 1.00 55.22 202 VAL A N 1
ATOM 1605 C CA . VAL A 1 202 ? 6.527 6.011 8.749 1.00 55.22 202 VAL A CA 1
ATOM 1606 C C . VAL A 1 202 ? 5.739 7.121 8.077 1.00 55.22 202 VAL A C 1
ATOM 1608 O O . VAL A 1 202 ? 4.712 6.834 7.481 1.00 55.22 202 VAL A O 1
ATOM 1611 N N . ARG A 1 203 ? 6.212 8.364 8.110 1.00 52.34 203 ARG A N 1
ATOM 1612 C CA . ARG A 1 203 ? 5.597 9.498 7.426 1.00 52.34 203 ARG A CA 1
ATOM 1613 C C . ARG A 1 203 ? 5.708 9.398 5.913 1.00 52.34 203 ARG A C 1
ATOM 1615 O O . ARG A 1 203 ? 4.750 9.736 5.241 1.00 52.34 203 ARG A O 1
ATOM 1622 N N . ASN A 1 204 ? 6.788 8.833 5.377 1.00 54.47 204 ASN A N 1
ATOM 1623 C CA . ASN A 1 204 ? 6.858 8.494 3.948 1.00 54.47 204 ASN A CA 1
ATOM 1624 C C . ASN A 1 204 ? 5.935 7.312 3.583 1.00 54.47 204 ASN A C 1
ATOM 1626 O O . ASN A 1 204 ? 5.737 7.015 2.409 1.00 54.47 204 ASN A O 1
ATOM 1630 N N . ARG A 1 205 ? 5.384 6.611 4.584 1.00 52.25 205 ARG A N 1
ATOM 1631 C CA . ARG A 1 205 ? 4.445 5.484 4.432 1.00 52.25 205 ARG A CA 1
ATOM 1632 C C . ARG A 1 205 ? 3.002 5.852 4.792 1.00 52.25 205 ARG A C 1
ATOM 1634 O O . ARG A 1 205 ? 2.087 5.076 4.496 1.00 52.25 205 ARG A O 1
ATOM 1641 N N . LEU A 1 206 ? 2.806 6.992 5.456 1.00 43.09 206 LEU A N 1
ATOM 1642 C CA . LEU A 1 206 ? 1.522 7.562 5.827 1.00 43.09 206 LEU A CA 1
ATOM 1643 C C . LEU A 1 206 ? 1.195 8.704 4.873 1.00 43.09 206 LEU A C 1
ATOM 1645 O O . LEU A 1 206 ? 2.087 9.424 4.438 1.00 43.09 206 LEU A O 1
ATOM 1649 N N . PRO A 1 207 ? -0.086 8.897 4.566 1.00 46.88 207 PRO A N 1
ATOM 1650 C CA . PRO A 1 207 ? -0.462 9.982 3.700 1.00 46.88 207 PRO A CA 1
ATOM 1651 C C . PRO A 1 207 ? -0.097 11.357 4.302 1.00 46.88 207 PRO A C 1
ATOM 1653 O O . PRO A 1 207 ? -0.441 11.629 5.453 1.00 46.88 207 PRO A O 1
ATOM 1656 N N . HIS A 1 208 ? 0.595 12.216 3.544 1.00 46.53 208 HIS A N 1
ATOM 1657 C CA . HIS A 1 208 ? 0.978 13.586 3.903 1.00 46.53 208 HIS A CA 1
ATOM 1658 C C . HIS A 1 208 ? -0.223 14.442 4.329 1.00 46.53 208 HIS A C 1
ATOM 1660 O O . HIS A 1 208 ? -0.062 15.357 5.136 1.00 46.53 208 HIS A O 1
ATOM 1666 N N . ASN A 1 209 ? -1.431 14.114 3.855 1.00 40.81 209 ASN A N 1
ATOM 1667 C CA . ASN A 1 209 ? -2.669 14.785 4.236 1.00 40.81 209 ASN A CA 1
ATOM 1668 C C . ASN A 1 209 ? -3.716 13.776 4.725 1.00 40.81 209 ASN A C 1
ATOM 1670 O O . ASN A 1 209 ? -4.410 13.143 3.929 1.00 40.81 209 ASN A O 1
ATOM 1674 N N . LEU A 1 210 ? -3.903 13.651 6.039 1.00 35.25 210 LEU A N 1
ATOM 1675 C CA . LEU A 1 210 ? -5.063 12.958 6.605 1.00 35.25 210 LEU A CA 1
ATOM 1676 C C . LEU A 1 210 ? -6.332 13.808 6.352 1.00 35.25 210 LEU A C 1
ATOM 1678 O O . LEU A 1 210 ? -6.514 14.834 6.988 1.00 35.25 210 LEU A O 1
ATOM 1682 N N . PHE A 1 211 ? -7.248 13.367 5.478 1.00 31.94 211 PHE A N 1
ATOM 1683 C CA . PHE A 1 211 ? -8.543 14.019 5.130 1.00 31.94 211 PHE A CA 1
ATOM 1684 C C . PHE A 1 211 ? -8.521 15.248 4.230 1.00 31.94 211 PHE A C 1
ATOM 1686 O O . PHE A 1 211 ? -9.566 15.880 4.078 1.00 31.94 211 PHE A O 1
ATOM 1693 N N . GLY A 1 212 ? -7.387 15.629 3.638 1.00 32.62 212 GLY A N 1
ATOM 1694 C CA . GLY A 1 212 ? -7.326 16.898 2.892 1.00 32.62 212 GLY A CA 1
ATOM 1695 C C . GLY A 1 212 ? -7.469 18.107 3.824 1.00 32.62 212 GLY A C 1
ATOM 1696 O O . GLY A 1 212 ? -7.403 19.253 3.397 1.00 32.62 212 GLY A O 1
ATOM 1697 N N . ILE A 1 213 ? -7.597 17.830 5.120 1.00 35.56 213 ILE A N 1
ATOM 1698 C CA . ILE A 1 213 ? -7.094 18.643 6.195 1.00 35.56 213 ILE A CA 1
ATOM 1699 C C . ILE A 1 213 ? -5.600 18.327 6.166 1.00 35.56 213 ILE A C 1
ATOM 1701 O O . ILE A 1 213 ? -5.161 17.298 6.676 1.00 35.56 213 ILE A O 1
ATOM 1705 N N . SER A 1 214 ? -4.810 19.164 5.493 1.00 41.75 214 SER A N 1
ATOM 1706 C CA . SER A 1 214 ? -3.390 19.259 5.838 1.00 41.75 214 SER A CA 1
ATOM 1707 C C . SER A 1 214 ? -3.310 19.229 7.363 1.00 41.75 214 SER A C 1
ATOM 1709 O O . SER A 1 2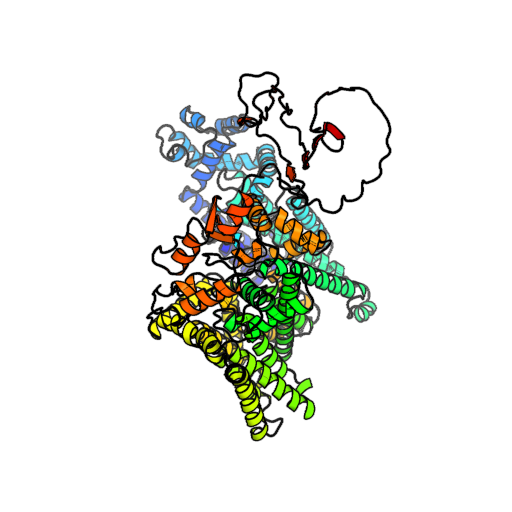14 ? -4.101 19.946 7.986 1.00 41.75 214 SER A O 1
ATOM 1711 N N . ALA A 1 215 ? -2.462 18.378 7.964 1.00 54.72 215 ALA A N 1
ATOM 1712 C CA . ALA A 1 215 ? -2.187 18.470 9.403 1.00 54.72 215 ALA A CA 1
ATOM 1713 C C . ALA A 1 215 ? -2.095 19.958 9.726 1.00 54.72 215 ALA A C 1
ATOM 1715 O O . ALA A 1 215 ? -1.355 20.614 9.001 1.00 54.72 215 ALA A O 1
ATOM 1716 N N . ILE A 1 216 ? -2.971 20.459 10.619 1.00 62.38 216 ILE A N 1
ATOM 1717 C CA . ILE A 1 216 ? -3.310 21.890 10.754 1.00 62.38 216 ILE A CA 1
ATOM 1718 C C . ILE A 1 216 ? -2.061 22.704 10.456 1.00 62.38 216 ILE A C 1
ATOM 1720 O O . ILE A 1 216 ? -1.168 22.706 11.280 1.00 62.38 216 ILE A O 1
ATOM 1724 N N . GLY A 1 217 ? -1.954 23.252 9.248 1.00 64.50 217 GLY A N 1
ATOM 1725 C CA . GLY A 1 217 ? -0.673 23.705 8.693 1.00 64.50 217 GLY A CA 1
ATOM 1726 C C . GLY A 1 217 ? -0.491 25.205 8.836 1.00 64.50 217 GLY A C 1
ATOM 1727 O O . GLY A 1 217 ? 0.539 25.746 8.441 1.00 64.50 217 GLY A O 1
ATOM 1728 N N . SER A 1 218 ? -1.528 25.869 9.356 1.00 75.38 218 SER A N 1
ATOM 1729 C CA . SER A 1 218 ? -1.519 27.293 9.620 1.00 75.38 218 SER A CA 1
ATOM 1730 C C . SER A 1 218 ? -2.325 27.691 10.856 1.00 75.38 218 SER A C 1
ATOM 1732 O O . SER A 1 218 ? -3.294 27.024 11.245 1.00 75.38 218 SER A O 1
ATOM 1734 N N . VAL A 1 219 ? -1.981 28.850 11.418 1.00 79.12 219 VAL A N 1
ATOM 1735 C CA . VAL A 1 219 ? -2.691 29.553 12.494 1.00 79.12 219 VAL A CA 1
ATOM 1736 C C . VAL A 1 219 ? -4.162 29.720 12.129 1.00 79.12 219 VAL A C 1
ATOM 1738 O O . VAL A 1 219 ? -5.039 29.520 12.965 1.00 79.12 219 VAL A O 1
ATOM 1741 N N . GLY A 1 220 ? -4.452 30.040 10.862 1.00 74.12 220 GLY A N 1
ATOM 1742 C CA . GLY A 1 220 ? -5.816 30.224 10.371 1.00 74.12 220 GLY A CA 1
ATOM 1743 C C . GLY A 1 220 ? -6.658 28.953 10.493 1.00 74.12 220 GLY A C 1
ATOM 1744 O O . GLY A 1 220 ? -7.788 29.004 10.979 1.00 74.12 220 GLY A O 1
ATOM 1745 N N . GLN A 1 221 ? -6.100 27.795 10.122 1.00 74.56 221 GLN A N 1
ATOM 1746 C CA . GLN A 1 221 ? -6.782 26.504 10.263 1.00 74.56 221 GLN A CA 1
ATOM 1747 C C . GLN A 1 221 ? -7.019 26.148 11.738 1.00 74.56 221 GLN A C 1
ATOM 1749 O O . GLN A 1 221 ? -8.114 25.702 12.097 1.00 74.56 221 GLN A O 1
ATOM 1754 N N . LEU A 1 222 ? -6.029 26.393 12.605 1.00 79.31 222 LEU A N 1
ATOM 1755 C CA . LEU A 1 222 ? -6.159 26.184 14.049 1.00 79.31 222 LEU A CA 1
ATOM 1756 C C . LEU A 1 222 ? -7.231 27.103 14.651 1.00 79.31 222 LEU A C 1
ATOM 1758 O O . LEU A 1 222 ? -8.067 26.658 15.438 1.00 79.31 222 LEU A O 1
ATOM 1762 N N . GLY A 1 223 ? -7.251 28.369 14.232 1.00 79.19 223 GLY A N 1
ATOM 1763 C CA . GLY A 1 223 ? -8.233 29.366 14.644 1.00 79.19 223 GLY A CA 1
ATOM 1764 C C . GLY A 1 223 ? -9.658 28.968 14.263 1.00 79.19 223 GLY A C 1
ATOM 1765 O O . GLY A 1 223 ? -10.544 28.993 15.115 1.00 79.19 223 GLY A O 1
ATOM 1766 N N . VAL A 1 224 ? -9.883 28.516 13.024 1.00 75.38 224 VAL A N 1
ATOM 1767 C CA . VAL A 1 224 ? -11.196 28.014 12.573 1.00 75.38 224 VAL A CA 1
ATOM 1768 C C . VAL A 1 224 ? -11.658 26.832 13.423 1.00 75.38 224 VAL A C 1
ATOM 1770 O O . VAL A 1 224 ? -12.820 26.786 13.831 1.00 75.38 224 VAL A O 1
ATOM 1773 N N . LEU A 1 225 ? -10.757 25.896 13.732 1.00 81.75 225 LEU A N 1
ATOM 1774 C CA . LEU A 1 225 ? -11.069 24.751 14.580 1.00 81.75 225 LEU A CA 1
ATOM 1775 C C . LEU A 1 225 ? -11.479 25.191 15.996 1.00 81.75 225 LEU A C 1
ATOM 1777 O O . LEU A 1 225 ? -12.511 24.742 16.496 1.00 81.75 225 LEU A O 1
ATOM 1781 N N . ILE A 1 226 ? -10.708 26.086 16.622 1.00 86.81 226 ILE A N 1
ATOM 1782 C CA . ILE A 1 226 ? -10.991 26.609 17.967 1.00 86.81 226 ILE A CA 1
ATOM 1783 C C . ILE A 1 226 ? -12.323 27.364 17.978 1.00 86.81 226 ILE A C 1
ATOM 1785 O O . ILE A 1 226 ? -13.162 27.113 18.843 1.00 86.81 226 ILE A O 1
ATOM 1789 N N . VAL A 1 227 ? -12.570 28.241 17.003 1.00 84.06 227 VAL A N 1
ATOM 1790 C CA . VAL A 1 227 ? -13.839 28.976 16.883 1.00 84.06 227 VAL A CA 1
ATOM 1791 C C . VAL A 1 227 ? -15.006 28.007 16.686 1.00 84.06 227 VAL A C 1
ATOM 1793 O O . VAL A 1 227 ? -16.017 28.114 17.382 1.00 84.06 227 VAL A O 1
ATOM 1796 N N . GLY A 1 228 ? -14.864 27.012 15.807 1.00 78.31 228 GLY A N 1
ATOM 1797 C CA . GLY A 1 228 ? -15.867 25.966 15.600 1.00 78.31 228 GLY A CA 1
ATOM 1798 C C . GLY A 1 228 ? -16.159 25.168 16.875 1.00 78.31 228 GLY A C 1
ATOM 1799 O O . GLY A 1 228 ? -17.323 24.887 17.180 1.00 78.31 228 GLY A O 1
ATOM 1800 N N . ALA A 1 229 ? -15.128 24.862 17.666 1.00 87.25 229 ALA A N 1
ATOM 1801 C CA . ALA A 1 229 ? -15.268 24.218 18.966 1.00 87.25 229 ALA A CA 1
ATOM 1802 C C . ALA A 1 229 ? -16.014 25.109 19.967 1.00 87.25 229 ALA A C 1
ATOM 1804 O O . ALA A 1 229 ? -16.955 24.638 20.604 1.00 87.25 229 ALA A O 1
ATOM 1805 N N . LEU A 1 230 ? -15.661 26.394 20.068 1.00 92.69 230 LEU A N 1
ATOM 1806 C CA . LEU A 1 230 ? -16.318 27.359 20.955 1.00 92.69 230 LEU A CA 1
ATOM 1807 C C . LEU A 1 230 ? -17.800 27.534 20.607 1.00 92.69 230 LEU A C 1
ATOM 1809 O O . LEU A 1 230 ? -18.649 27.462 21.498 1.00 92.69 230 LEU A O 1
ATOM 1813 N N . VAL A 1 231 ? -18.132 27.681 19.321 1.00 88.00 231 VAL A N 1
ATOM 1814 C CA . VAL A 1 231 ? -19.524 27.747 18.843 1.00 88.00 231 VAL A CA 1
ATOM 1815 C C . VAL A 1 231 ? -20.272 26.457 19.186 1.00 88.00 231 VAL A C 1
ATOM 1817 O O . VAL A 1 231 ? -21.399 26.504 19.686 1.00 88.00 231 VAL A O 1
ATOM 1820 N N . SER A 1 232 ? -19.632 25.301 18.990 1.00 87.06 232 SER A N 1
ATOM 1821 C CA . SER A 1 232 ? -20.226 23.998 19.297 1.00 87.06 232 SER A CA 1
ATOM 1822 C C . SER A 1 232 ? -20.498 23.820 20.791 1.00 87.06 232 SER A C 1
ATOM 1824 O O . SER A 1 232 ? -21.591 23.412 21.187 1.00 87.06 232 SER A O 1
ATOM 1826 N N . ILE A 1 233 ? -19.536 24.189 21.637 1.00 94.00 233 ILE A N 1
ATOM 1827 C CA . ILE A 1 233 ? -19.651 24.167 23.099 1.00 94.00 233 ILE A CA 1
ATOM 1828 C C . ILE A 1 233 ? -20.752 25.129 23.562 1.00 94.00 233 ILE A C 1
ATOM 1830 O O . ILE A 1 233 ? -21.594 24.737 24.370 1.00 94.00 233 ILE A O 1
ATOM 1834 N N . ALA A 1 234 ? -20.811 26.348 23.019 1.00 92.62 234 ALA A N 1
ATOM 1835 C CA . ALA A 1 234 ? -21.865 27.315 23.324 1.00 92.62 234 ALA A CA 1
ATOM 1836 C C . ALA A 1 234 ? -23.258 26.784 22.944 1.00 92.62 234 ALA A C 1
ATOM 1838 O O . ALA A 1 234 ? -24.205 26.905 23.726 1.00 92.62 234 ALA A O 1
ATOM 1839 N N . GLY A 1 235 ? -23.383 26.125 21.787 1.00 88.44 235 GLY A N 1
ATOM 1840 C CA . GLY A 1 235 ? -24.602 25.421 21.383 1.00 88.44 235 GLY A CA 1
ATOM 1841 C C . GLY A 1 235 ? -24.985 24.309 22.364 1.00 88.44 235 GLY A C 1
ATOM 1842 O O . GLY A 1 235 ? -26.133 24.231 22.802 1.00 88.44 235 GLY A O 1
ATOM 1843 N N . LEU A 1 236 ? -24.017 23.493 22.790 1.00 89.94 236 LEU A N 1
ATOM 1844 C CA . LEU A 1 236 ? -24.232 22.414 23.760 1.00 89.94 236 LEU A CA 1
ATOM 1845 C C . LEU A 1 236 ? -24.617 22.918 25.160 1.00 89.94 236 LEU A C 1
ATOM 1847 O O . LEU A 1 236 ? -25.442 22.286 25.823 1.00 89.94 236 LEU A O 1
ATOM 1851 N N . LEU A 1 237 ? -24.089 24.062 25.606 1.00 92.25 237 LEU A N 1
ATOM 1852 C CA . LEU A 1 237 ? -24.458 24.696 26.882 1.00 92.25 237 LEU A CA 1
ATOM 1853 C C . LEU A 1 237 ? -25.931 25.137 26.915 1.00 92.25 237 LEU A C 1
ATOM 1855 O O . LEU A 1 237 ? -26.574 25.104 27.973 1.00 92.25 237 LEU A O 1
ATOM 1859 N N . ARG A 1 238 ? -26.502 25.488 25.757 1.00 90.94 238 ARG A N 1
ATOM 1860 C CA . ARG A 1 238 ? -27.927 25.829 25.633 1.00 90.94 238 ARG A CA 1
ATOM 1861 C C . ARG A 1 238 ? -28.849 24.615 25.753 1.00 90.94 238 ARG A C 1
ATOM 1863 O O . ARG A 1 238 ? -30.035 24.792 26.004 1.00 90.94 238 ARG A O 1
ATOM 1870 N N . ILE A 1 239 ? -28.321 23.393 25.664 1.00 88.44 239 ILE A N 1
ATOM 1871 C CA . ILE A 1 239 ? -29.100 22.150 25.712 1.00 88.44 239 ILE A CA 1
ATOM 1872 C C . ILE A 1 239 ? -29.003 21.538 27.121 1.00 88.44 239 ILE A C 1
ATOM 1874 O O . ILE A 1 239 ? -27.970 20.952 27.459 1.00 88.44 239 ILE A O 1
ATOM 1878 N N . PRO A 1 240 ? -30.067 21.573 27.957 1.00 87.19 240 PRO A N 1
ATOM 1879 C CA . PRO A 1 240 ? -29.985 21.183 29.372 1.00 87.19 240 PRO A CA 1
ATOM 1880 C C . PRO A 1 240 ? -29.402 19.784 29.611 1.00 87.19 240 PRO A C 1
ATOM 1882 O O . PRO A 1 240 ? -28.573 19.596 30.497 1.00 87.19 240 PRO A O 1
ATOM 1885 N N . ARG A 1 241 ? -29.765 18.808 28.766 1.00 85.31 241 ARG A N 1
ATOM 1886 C CA . ARG A 1 241 ? -29.287 17.414 28.855 1.00 85.31 241 ARG A CA 1
ATOM 1887 C C . ARG A 1 241 ? -27.825 17.217 28.430 1.00 85.31 241 ARG A C 1
ATOM 1889 O O . ARG A 1 241 ? -27.282 16.139 28.652 1.00 85.31 241 ARG A O 1
ATOM 1896 N N . ARG A 1 242 ? -27.201 18.206 27.783 1.00 87.56 242 ARG A N 1
ATOM 1897 C CA . ARG A 1 242 ? -25.821 18.137 27.267 1.00 87.56 242 ARG A CA 1
ATOM 1898 C C . ARG A 1 242 ? -24.863 19.098 27.977 1.00 87.56 242 ARG A C 1
ATOM 1900 O O . ARG A 1 242 ? -23.666 19.022 27.723 1.00 87.56 242 ARG A O 1
ATOM 1907 N N . ARG A 1 243 ? -25.346 19.923 28.914 1.00 89.25 243 ARG A N 1
ATOM 1908 C CA . ARG A 1 243 ? -24.527 20.894 29.665 1.00 89.25 243 ARG A CA 1
ATOM 1909 C C . ARG A 1 243 ? -23.286 20.282 30.307 1.00 89.25 243 ARG A C 1
ATOM 1911 O O . ARG A 1 243 ? -22.210 20.843 30.171 1.00 89.25 243 ARG A O 1
ATOM 1918 N N . GLY A 1 244 ? -23.408 19.121 30.951 1.00 87.69 244 GLY A N 1
ATOM 1919 C CA . GLY A 1 244 ? -22.254 18.468 31.578 1.00 87.69 244 GLY A CA 1
ATOM 1920 C C . GLY A 1 244 ? -21.177 18.045 30.571 1.00 87.69 244 GLY A C 1
ATOM 1921 O O . GLY A 1 244 ? -19.993 18.186 30.851 1.00 87.69 244 GLY A O 1
ATOM 1922 N N . ILE A 1 245 ? -21.571 17.607 29.370 1.00 89.94 245 ILE A N 1
ATOM 1923 C CA . ILE A 1 245 ? -20.635 17.317 28.271 1.00 89.94 245 ILE A CA 1
ATOM 1924 C C . ILE A 1 245 ? -19.969 18.612 27.792 1.00 89.94 245 ILE A C 1
ATOM 1926 O O . ILE A 1 245 ? -18.753 18.651 27.642 1.00 89.94 245 ILE A O 1
ATOM 1930 N N . ALA A 1 246 ? -20.750 19.677 27.601 1.00 92.81 246 ALA A N 1
ATOM 1931 C CA . ALA A 1 246 ? -20.239 20.972 27.160 1.00 92.81 246 ALA A CA 1
ATOM 1932 C C . ALA A 1 246 ? -19.209 21.557 28.138 1.00 92.81 246 ALA A C 1
ATOM 1934 O O . ALA A 1 246 ? -18.183 22.069 27.710 1.00 92.81 246 ALA A O 1
ATOM 1935 N N . LEU A 1 247 ? -19.450 21.430 29.446 1.00 91.31 247 LEU A N 1
ATOM 1936 C CA . LEU A 1 247 ? -18.539 21.903 30.491 1.00 91.31 247 LEU A CA 1
ATOM 1937 C C . LEU A 1 247 ? -17.224 21.116 30.522 1.00 91.31 247 LEU A C 1
ATOM 1939 O O . LEU A 1 247 ? -16.165 21.714 30.685 1.00 91.31 247 LEU A O 1
ATOM 1943 N N . VAL A 1 248 ? -17.275 19.796 30.315 1.00 91.06 248 VAL A N 1
ATOM 1944 C CA . VAL A 1 248 ? -16.065 18.968 30.179 1.00 91.06 248 VAL A CA 1
ATOM 1945 C C . VAL A 1 248 ? -15.264 19.374 28.943 1.00 91.06 248 VAL A C 1
ATOM 1947 O O . VAL A 1 248 ? -14.049 19.516 29.027 1.00 91.06 248 VAL A O 1
ATOM 1950 N N . LEU A 1 249 ? -15.933 19.590 27.808 1.00 93.50 249 LEU A N 1
ATOM 1951 C CA . LEU A 1 249 ? -15.279 20.025 26.572 1.00 93.50 249 LEU A CA 1
ATOM 1952 C C . LEU A 1 249 ? -14.689 21.434 26.702 1.00 93.50 249 LEU A C 1
ATOM 1954 O O . LEU A 1 249 ? -13.577 21.654 26.238 1.00 93.50 249 LEU A O 1
ATOM 1958 N N . ALA A 1 250 ? -15.385 22.356 27.373 1.00 94.31 250 ALA A N 1
ATOM 1959 C CA . ALA A 1 250 ? -14.881 23.696 27.669 1.00 94.31 250 ALA A CA 1
ATOM 1960 C C . ALA A 1 250 ? -13.630 23.641 28.555 1.00 94.31 250 ALA A C 1
ATOM 1962 O O . ALA A 1 250 ? -12.609 24.221 28.205 1.00 94.31 250 ALA A O 1
ATOM 1963 N N . GLY A 1 251 ? -13.687 22.891 29.662 1.00 91.69 251 GLY A N 1
ATOM 1964 C CA . GLY A 1 251 ? -12.541 22.710 30.555 1.00 91.69 251 GLY A CA 1
ATOM 1965 C C . GLY A 1 251 ? -11.355 22.047 29.851 1.00 91.69 251 GLY A C 1
ATOM 1966 O O . GLY A 1 251 ? -10.227 22.505 29.997 1.00 91.69 251 GLY A O 1
ATOM 1967 N N . GLY A 1 252 ? -11.615 21.020 29.036 1.00 92.69 252 GLY A N 1
ATOM 1968 C CA . GLY A 1 252 ? -10.598 20.356 28.223 1.00 92.69 252 GLY A CA 1
ATOM 1969 C C . GLY A 1 252 ? -9.956 21.299 27.206 1.00 92.69 252 GLY A C 1
ATOM 1970 O O . GLY A 1 252 ? -8.736 21.388 27.156 1.00 92.69 252 GLY A O 1
ATOM 1971 N N . LEU A 1 253 ? -10.758 22.048 26.443 1.00 94.56 253 LEU A N 1
ATOM 1972 C CA . LEU A 1 253 ? -10.252 23.001 25.453 1.00 94.56 253 LEU A CA 1
ATOM 1973 C C . LEU A 1 253 ? -9.367 24.068 26.110 1.00 94.56 253 LEU A C 1
ATOM 1975 O O . LEU A 1 253 ? -8.250 24.285 25.653 1.00 94.56 253 LEU A O 1
ATOM 1979 N N . THR A 1 254 ? -9.815 24.670 27.215 1.00 94.31 254 THR A N 1
ATOM 1980 C CA . THR A 1 254 ? -9.018 25.649 27.969 1.00 94.31 254 THR A CA 1
ATOM 1981 C C . THR A 1 254 ? -7.717 25.039 28.490 1.00 94.31 254 THR A C 1
ATOM 1983 O O . THR A 1 254 ? -6.656 25.643 28.348 1.00 94.31 254 THR A O 1
ATOM 1986 N N . ALA A 1 255 ? -7.775 23.829 29.053 1.00 94.06 255 ALA A N 1
ATOM 1987 C CA . ALA A 1 255 ? -6.600 23.142 29.579 1.00 94.06 255 ALA A CA 1
ATOM 1988 C C . ALA A 1 255 ? -5.558 22.837 28.492 1.00 94.06 255 ALA A C 1
ATOM 1990 O O . ALA A 1 255 ? -4.363 23.017 28.716 1.00 94.06 255 ALA A O 1
ATOM 1991 N N . PHE A 1 256 ? -6.000 22.411 27.308 1.00 94.50 256 PHE A N 1
ATOM 1992 C CA . PHE A 1 256 ? -5.103 22.070 26.203 1.00 94.50 256 PHE A CA 1
ATOM 1993 C C . PHE A 1 256 ? -4.573 23.302 25.465 1.00 94.50 256 PHE A C 1
ATOM 1995 O O . PHE A 1 256 ? -3.437 23.270 25.005 1.00 94.50 256 PHE A O 1
ATOM 2002 N N . LEU A 1 257 ? -5.333 24.401 25.411 1.00 93.25 257 LEU A N 1
ATOM 2003 C CA . LEU A 1 257 ? -4.828 25.689 24.923 1.00 93.25 257 LEU A CA 1
ATOM 2004 C C . LEU A 1 257 ? -3.752 26.261 25.851 1.00 93.25 257 LEU A C 1
ATOM 2006 O O . LEU A 1 257 ? -2.731 26.743 25.370 1.00 93.25 257 LEU A O 1
ATOM 2010 N N . ALA A 1 258 ? -3.937 26.155 27.168 1.00 93.12 258 ALA A N 1
ATOM 2011 C CA . ALA A 1 258 ? -2.912 26.551 28.129 1.00 93.12 258 ALA A CA 1
ATOM 2012 C C . ALA A 1 258 ? -1.659 25.670 28.021 1.00 93.12 258 ALA A C 1
ATOM 2014 O O . ALA A 1 258 ? -0.545 26.183 28.039 1.00 93.12 258 ALA A O 1
ATOM 2015 N N . GLU A 1 259 ? -1.828 24.354 27.855 1.00 93.00 259 GLU A N 1
ATOM 2016 C CA . GLU A 1 259 ? -0.703 23.452 27.597 1.00 93.00 259 GLU A CA 1
ATOM 2017 C C . GLU A 1 259 ? 0.031 23.821 26.303 1.00 93.00 259 GLU A C 1
ATOM 2019 O O . GLU A 1 259 ? 1.257 23.838 26.298 1.00 93.00 259 GLU A O 1
ATOM 2024 N N . MET A 1 260 ? -0.695 24.143 25.226 1.00 91.19 260 MET A N 1
ATOM 2025 C CA . MET A 1 260 ? -0.116 24.584 23.955 1.00 91.19 260 MET A CA 1
ATOM 2026 C C . MET A 1 260 ? 0.692 25.873 24.126 1.00 91.19 260 MET A C 1
ATOM 2028 O O . MET A 1 260 ? 1.839 25.919 23.699 1.00 91.19 260 MET A O 1
ATOM 2032 N N . TYR A 1 261 ? 0.119 26.882 24.790 1.00 92.25 261 TYR A N 1
ATOM 2033 C CA . TYR A 1 261 ? 0.780 28.158 25.070 1.00 92.25 261 TYR A CA 1
ATOM 2034 C C . TYR A 1 261 ? 2.078 27.958 25.851 1.00 92.25 261 TYR A C 1
ATOM 2036 O O . TYR A 1 261 ? 3.139 28.403 25.419 1.00 92.25 261 TYR A O 1
ATOM 2044 N N . VAL A 1 262 ? 2.011 27.232 26.970 1.00 91.62 262 VAL A N 1
ATOM 2045 C CA . VAL A 1 262 ? 3.196 26.990 27.793 1.00 91.62 262 VAL A CA 1
ATOM 2046 C C . VAL A 1 262 ? 4.209 26.135 27.040 1.00 91.62 262 VAL A C 1
ATOM 2048 O O . VAL A 1 262 ? 5.379 26.468 27.079 1.00 91.62 262 VAL A O 1
ATOM 2051 N N . SER A 1 263 ? 3.790 25.093 26.315 1.00 89.94 263 SER A N 1
ATOM 2052 C CA . SER A 1 263 ? 4.712 24.228 25.560 1.00 89.94 263 SER A CA 1
ATOM 2053 C C . SER A 1 263 ? 5.429 24.980 24.438 1.00 89.94 263 SER A C 1
ATOM 2055 O O . SER A 1 263 ? 6.615 24.752 24.221 1.00 89.94 263 SER A O 1
ATOM 2057 N N . ALA A 1 264 ? 4.726 25.884 23.747 1.00 89.12 264 ALA A N 1
ATOM 2058 C CA . ALA A 1 264 ? 5.302 26.719 22.697 1.00 89.12 264 ALA A CA 1
ATOM 2059 C C . ALA A 1 264 ? 6.285 27.756 23.261 1.00 89.12 264 ALA A C 1
ATOM 2061 O O . ALA A 1 264 ? 7.277 28.080 22.618 1.00 89.12 264 ALA A O 1
ATOM 2062 N N . ALA A 1 265 ? 6.024 28.260 24.470 1.00 90.31 265 ALA A N 1
ATOM 2063 C CA . ALA A 1 265 ? 6.894 29.216 25.139 1.00 90.31 265 ALA A CA 1
ATOM 2064 C C . ALA A 1 265 ? 8.065 28.551 25.888 1.00 90.31 265 ALA A C 1
ATOM 2066 O O . ALA A 1 265 ? 9.120 29.160 26.033 1.00 90.31 265 ALA A O 1
ATOM 2067 N N . SER A 1 266 ? 7.893 27.323 26.390 1.00 86.50 266 SER A N 1
ATOM 2068 C CA . SER A 1 266 ? 8.776 26.701 27.389 1.00 86.50 266 SER A CA 1
ATOM 2069 C C . SER A 1 266 ? 10.120 26.221 26.870 1.00 86.50 266 SER A C 1
ATOM 2071 O O . SER A 1 266 ? 11.034 26.089 27.675 1.00 86.50 266 SER A O 1
ATOM 2073 N N . ASP A 1 267 ? 10.252 25.989 25.566 1.00 87.56 267 ASP A N 1
ATOM 2074 C CA . ASP A 1 267 ? 11.517 25.627 24.929 1.00 87.56 267 ASP A CA 1
ATOM 2075 C C . ASP A 1 267 ? 11.672 26.414 23.625 1.00 87.56 267 ASP A C 1
ATOM 2077 O O . ASP A 1 267 ? 10.685 26.787 22.993 1.00 87.56 267 ASP A O 1
ATOM 2081 N N . ALA A 1 268 ? 12.912 26.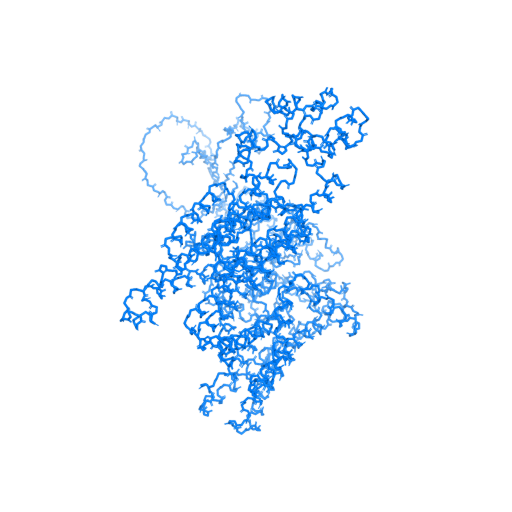662 23.221 1.00 88.56 268 ALA A N 1
ATOM 2082 C CA . ALA A 1 268 ? 13.241 27.261 21.931 1.00 88.56 268 ALA A CA 1
ATOM 2083 C C . ALA A 1 268 ? 13.771 26.230 20.924 1.00 88.56 268 ALA A C 1
ATOM 2085 O O . ALA A 1 268 ? 13.998 26.568 19.764 1.00 88.56 268 ALA A O 1
ATOM 2086 N N . VAL A 1 269 ? 13.972 24.986 21.362 1.00 85.75 269 VAL A N 1
ATOM 2087 C CA . VAL A 1 269 ? 14.504 23.876 20.568 1.00 85.75 269 VAL A CA 1
ATOM 2088 C C . VAL A 1 269 ? 13.498 22.724 20.589 1.00 85.75 269 VAL A C 1
ATOM 2090 O O . VAL A 1 269 ? 12.804 22.516 21.579 1.00 85.75 269 VAL A O 1
ATOM 2093 N N . GLU A 1 270 ? 13.365 22.002 19.472 1.00 77.75 270 GLU A N 1
ATOM 2094 C CA . GLU A 1 270 ? 12.387 20.909 19.292 1.00 77.75 270 GLU A CA 1
ATOM 2095 C C . GLU A 1 270 ? 10.921 21.277 19.625 1.00 77.75 270 GLU A C 1
ATOM 2097 O O . GLU A 1 270 ? 10.105 20.393 19.905 1.00 77.75 270 GLU A O 1
ATOM 2102 N N . VAL A 1 271 ? 10.538 22.562 19.592 1.00 83.06 271 VAL A N 1
ATOM 2103 C CA . VAL A 1 271 ? 9.218 23.032 20.069 1.00 83.06 271 VAL A CA 1
ATOM 2104 C C . VAL A 1 271 ? 8.063 22.266 19.426 1.00 83.06 271 VAL A C 1
ATOM 2106 O O . VAL A 1 271 ? 7.077 21.908 20.076 1.00 83.06 271 VAL A O 1
ATOM 2109 N N . GLN A 1 272 ? 8.224 21.910 18.154 1.00 79.06 272 GLN A N 1
ATOM 2110 C CA . GLN A 1 272 ? 7.219 21.193 17.380 1.00 79.06 272 GLN A CA 1
ATOM 2111 C C . GLN A 1 272 ? 6.875 19.843 18.024 1.00 79.06 272 GLN A C 1
ATOM 2113 O O . GLN A 1 272 ? 5.703 19.474 18.125 1.00 79.06 272 GLN A O 1
ATOM 2118 N N . ARG A 1 273 ? 7.867 19.131 18.572 1.00 77.12 273 ARG A N 1
ATOM 2119 C CA . ARG A 1 273 ? 7.689 17.828 19.237 1.00 77.12 273 ARG A CA 1
ATOM 2120 C C . ARG A 1 273 ? 6.875 17.941 20.523 1.00 77.12 273 ARG A C 1
ATOM 2122 O O . ARG A 1 273 ? 6.153 17.008 20.907 1.00 77.12 273 ARG A O 1
ATOM 2129 N N . HIS A 1 274 ? 6.991 19.066 21.214 1.00 82.56 274 HIS A N 1
ATOM 2130 C CA . HIS A 1 274 ? 6.222 19.343 22.422 1.00 82.56 274 HIS A CA 1
ATOM 2131 C C . HIS A 1 274 ? 4.771 19.715 22.096 1.00 82.56 274 HIS A C 1
ATOM 2133 O O . HIS A 1 274 ? 3.873 19.370 22.865 1.00 82.56 274 HIS A O 1
ATOM 2139 N N . LEU A 1 275 ? 4.516 20.280 20.913 1.00 84.69 275 LEU A N 1
ATOM 2140 C CA . LEU A 1 275 ? 3.188 20.723 20.488 1.00 84.69 275 LEU A CA 1
ATOM 2141 C C . LEU A 1 275 ? 2.281 19.633 19.901 1.00 84.69 275 LEU A C 1
ATOM 2143 O O . LEU A 1 275 ? 1.059 19.788 19.949 1.00 84.69 275 LEU A O 1
ATOM 2147 N N . ILE A 1 276 ? 2.824 18.496 19.445 1.00 81.31 276 ILE A N 1
ATOM 2148 C CA . ILE A 1 276 ? 2.020 17.382 18.891 1.00 81.31 276 ILE A CA 1
ATOM 2149 C C . ILE A 1 276 ? 0.885 16.970 19.843 1.00 81.31 276 ILE A C 1
ATOM 2151 O O . ILE A 1 276 ? -0.268 16.815 19.438 1.00 81.31 276 ILE A O 1
ATOM 2155 N N . GLY A 1 277 ? 1.216 16.776 21.123 1.00 84.56 277 GLY A N 1
ATOM 2156 C CA . GLY A 1 277 ? 0.271 16.338 22.150 1.00 84.56 277 GLY A CA 1
ATOM 2157 C C . GLY A 1 277 ? -0.910 17.299 22.339 1.00 84.56 277 GLY A C 1
ATOM 2158 O O . GLY A 1 277 ? -2.057 16.871 22.163 1.00 84.56 277 GLY A O 1
ATOM 2159 N N . PRO A 1 278 ? -0.672 18.573 22.706 1.00 89.31 278 PRO A N 1
ATOM 2160 C CA . PRO A 1 278 ? -1.748 19.534 22.924 1.00 89.31 278 PRO A CA 1
ATOM 2161 C C . PRO A 1 278 ? -2.559 19.816 21.652 1.00 89.31 278 PRO A C 1
ATOM 2163 O O . PRO A 1 278 ? -3.787 19.828 21.734 1.00 89.31 278 PRO A O 1
ATOM 2166 N N . ILE A 1 279 ? -1.932 19.930 20.472 1.00 85.94 279 ILE A N 1
ATOM 2167 C CA . ILE A 1 279 ? -2.654 20.131 19.200 1.00 85.94 279 ILE A CA 1
ATOM 2168 C C . ILE A 1 279 ? -3.600 18.961 18.920 1.00 85.94 279 ILE A C 1
ATOM 2170 O O . ILE A 1 279 ? -4.782 19.170 18.641 1.00 85.94 279 ILE A O 1
ATOM 2174 N N . PHE A 1 280 ? -3.124 17.719 19.060 1.00 84.56 280 PHE A N 1
ATOM 2175 C CA . PHE A 1 280 ? -3.968 16.535 18.896 1.00 84.56 280 PHE A CA 1
ATOM 2176 C C . PHE A 1 280 ? -5.185 16.571 19.830 1.00 84.56 280 PHE A C 1
ATOM 2178 O O . PHE A 1 280 ? -6.312 16.301 19.412 1.00 84.56 280 PHE A O 1
ATOM 2185 N N . ARG A 1 281 ? -4.983 16.935 21.100 1.00 89.31 281 ARG A N 1
ATOM 2186 C CA . ARG A 1 281 ? -6.072 17.018 22.080 1.00 89.31 281 ARG A CA 1
ATOM 2187 C C . ARG A 1 281 ? -7.073 18.127 21.748 1.00 89.31 281 ARG A C 1
ATOM 2189 O O . ARG A 1 281 ? -8.275 17.889 21.875 1.00 89.31 281 ARG A O 1
ATOM 2196 N N . ILE A 1 282 ? -6.609 19.283 21.267 1.00 89.75 282 ILE A N 1
ATOM 2197 C CA . ILE A 1 282 ? -7.469 20.365 20.759 1.00 89.75 282 ILE A CA 1
ATOM 2198 C C . ILE A 1 282 ? -8.317 19.857 19.586 1.00 89.75 282 ILE A C 1
ATOM 2200 O O . ILE A 1 282 ? -9.535 20.043 19.604 1.00 89.75 282 ILE A O 1
ATOM 2204 N N . ILE A 1 283 ? -7.725 19.144 18.621 1.00 82.81 283 ILE A N 1
ATOM 2205 C CA . ILE A 1 283 ? -8.444 18.525 17.491 1.00 82.81 283 ILE A CA 1
ATOM 2206 C C . ILE A 1 283 ? -9.527 17.570 17.986 1.00 82.81 283 ILE A C 1
ATOM 2208 O O . ILE A 1 283 ? -10.691 17.707 17.610 1.00 82.81 283 ILE A O 1
ATOM 2212 N N . VAL A 1 284 ? -9.174 16.630 18.863 1.00 83.62 284 VAL A N 1
ATOM 2213 C CA . VAL A 1 284 ? -10.118 15.629 19.379 1.00 83.62 284 VAL A CA 1
ATOM 2214 C C . VAL A 1 284 ? -11.285 16.290 20.114 1.00 83.62 284 VAL A C 1
ATOM 2216 O O . VAL A 1 284 ? -12.439 15.961 19.838 1.00 83.62 284 VAL A O 1
ATOM 2219 N N . VAL A 1 285 ? -11.021 17.243 21.013 1.00 88.88 285 VAL A N 1
ATOM 2220 C CA . VAL A 1 285 ? -12.079 17.972 21.736 1.00 88.88 285 VAL A CA 1
ATOM 2221 C C . VAL A 1 285 ? -12.973 18.750 20.775 1.00 88.88 285 VAL A C 1
ATOM 2223 O O . VAL A 1 285 ? -14.197 18.701 20.909 1.00 88.88 285 VAL A O 1
ATOM 2226 N N . SER A 1 286 ? -12.383 19.412 19.782 1.00 86.06 286 SER A N 1
ATOM 2227 C CA . SER A 1 286 ? -13.109 20.210 18.791 1.00 86.06 286 SER A CA 1
ATOM 2228 C C . SER A 1 286 ? -14.034 19.349 17.932 1.00 86.06 286 SER A C 1
ATOM 2230 O O . SER A 1 286 ? -15.215 19.666 17.783 1.00 86.06 286 SER A O 1
ATOM 2232 N N . LEU A 1 287 ? -13.539 18.207 17.444 1.00 83.38 287 LEU A N 1
ATOM 2233 C CA . LEU A 1 287 ? -14.336 17.247 16.679 1.00 83.38 287 LEU A CA 1
ATOM 2234 C C . LEU A 1 287 ? -15.475 16.667 17.520 1.00 83.38 287 LEU A C 1
ATOM 2236 O O . LEU A 1 287 ? -16.614 16.611 17.057 1.00 83.38 287 LEU A O 1
ATOM 2240 N N . ILE A 1 288 ? -15.208 16.274 18.770 1.00 85.00 288 ILE A N 1
ATOM 2241 C CA . ILE A 1 288 ? -16.249 15.749 19.664 1.00 85.00 288 ILE A CA 1
ATOM 2242 C C . ILE A 1 288 ? -17.323 16.809 19.925 1.00 85.00 288 ILE A C 1
ATOM 2244 O O . ILE A 1 288 ? -18.511 16.479 19.889 1.00 85.00 288 ILE A O 1
ATOM 2248 N N . ALA A 1 289 ? -16.935 18.064 20.169 1.00 85.38 289 ALA A N 1
ATOM 2249 C CA . ALA A 1 289 ? -17.873 19.164 20.369 1.00 85.38 289 ALA A CA 1
ATOM 2250 C C . ALA A 1 289 ? -18.774 19.356 19.145 1.00 85.38 289 ALA A C 1
ATOM 2252 O O . ALA A 1 289 ? -20.001 19.362 19.283 1.00 85.38 289 ALA A O 1
ATOM 2253 N N . PHE A 1 290 ? -18.172 19.434 17.957 1.00 81.44 290 PHE A N 1
ATOM 2254 C CA . PHE A 1 290 ? -18.884 19.582 16.693 1.00 81.44 290 PHE A CA 1
ATOM 2255 C C . PHE A 1 290 ? -19.863 18.428 16.454 1.00 81.44 290 PHE A C 1
ATOM 2257 O O . PHE A 1 290 ? -21.061 18.656 16.280 1.00 81.44 290 PHE A O 1
ATOM 2264 N N . PHE A 1 291 ? -19.401 17.178 16.537 1.00 82.88 291 PHE A N 1
ATOM 2265 C CA . PHE A 1 291 ? -20.259 16.014 16.312 1.00 82.88 291 PHE A CA 1
ATOM 2266 C C . PHE A 1 291 ? -21.360 15.871 17.364 1.00 82.88 291 PHE A C 1
ATOM 2268 O O . PHE A 1 291 ? -22.465 15.461 17.023 1.00 82.88 291 PHE A O 1
ATOM 2275 N N . CYS A 1 292 ? -21.111 16.238 18.624 1.00 81.69 292 CYS A N 1
ATOM 2276 C CA . CYS A 1 292 ? -22.157 16.248 19.647 1.00 81.69 292 CYS A CA 1
ATOM 2277 C C . CYS A 1 292 ? -23.248 17.285 19.348 1.00 81.69 292 CYS A C 1
ATOM 2279 O O . CYS A 1 292 ? -24.424 17.017 19.612 1.00 81.69 292 CYS A O 1
ATOM 2281 N N . LEU A 1 293 ? -22.879 18.458 18.820 1.00 83.44 293 LEU A N 1
ATOM 2282 C CA . LEU A 1 293 ? -23.847 19.471 18.407 1.00 83.44 293 LEU A CA 1
ATOM 2283 C C . LEU A 1 293 ? -24.627 19.008 17.170 1.00 83.44 293 LEU A C 1
ATOM 2285 O O . LEU A 1 293 ? -25.854 19.066 17.175 1.00 83.44 293 LEU A O 1
ATOM 2289 N N . VAL A 1 294 ? -23.941 18.486 16.150 1.00 76.00 294 VAL A N 1
ATOM 2290 C CA . VAL A 1 294 ? -24.568 17.958 14.927 1.00 76.00 294 VAL A CA 1
ATOM 2291 C C . VAL A 1 294 ? -25.514 16.796 15.240 1.00 76.00 294 VAL A C 1
ATOM 2293 O O . VAL A 1 294 ? -26.646 16.804 14.768 1.00 76.00 294 VAL A O 1
ATOM 2296 N N . ASP A 1 295 ? -25.112 15.842 16.091 1.00 78.31 295 ASP A N 1
ATOM 2297 C CA . ASP A 1 295 ? -25.978 14.751 16.571 1.00 78.31 295 ASP A CA 1
ATOM 2298 C C . ASP A 1 295 ? -27.278 15.299 17.162 1.00 78.31 295 ASP A C 1
ATOM 2300 O O . ASP A 1 295 ? -28.361 14.791 16.878 1.00 78.31 295 ASP A O 1
ATOM 2304 N N . HIS A 1 296 ? -27.190 16.368 17.953 1.00 78.00 296 HIS A N 1
ATOM 2305 C CA . HIS A 1 296 ? -28.374 16.995 18.514 1.00 78.00 296 HIS A CA 1
ATOM 2306 C C . HIS A 1 296 ? -29.236 17.694 17.459 1.00 78.00 296 HIS A C 1
ATOM 2308 O O . HIS A 1 296 ? -30.450 17.520 17.487 1.00 78.00 296 HIS A O 1
ATOM 2314 N N . LEU A 1 297 ? -28.636 18.455 16.542 1.00 73.94 297 LEU A N 1
ATOM 2315 C CA . LEU A 1 297 ? -29.369 19.166 15.490 1.00 73.94 297 LEU A CA 1
ATOM 2316 C C . LEU A 1 297 ? -30.091 18.198 14.544 1.00 73.94 297 LEU A C 1
ATOM 2318 O O . LEU A 1 297 ? -31.234 18.447 14.173 1.00 73.94 297 LEU A O 1
ATOM 2322 N N . LEU A 1 298 ? -29.463 17.067 14.214 1.00 71.56 298 LEU A N 1
ATOM 2323 C CA . LEU A 1 298 ? -30.045 16.030 13.358 1.00 71.56 298 LEU A CA 1
ATOM 2324 C C . LEU A 1 298 ? -31.150 15.214 14.046 1.00 71.56 298 LEU A C 1
ATOM 2326 O O . LEU A 1 298 ? -31.993 14.643 13.362 1.00 71.56 298 LEU A O 1
ATOM 2330 N N . HIS A 1 299 ? -31.154 15.150 15.381 1.00 62.72 299 HIS A N 1
ATOM 2331 C CA . HIS A 1 299 ? -32.099 14.346 16.168 1.00 62.72 299 HIS A CA 1
ATOM 2332 C C . HIS A 1 299 ? -32.959 15.185 17.123 1.00 62.72 299 HIS A C 1
ATOM 2334 O O . HIS A 1 299 ? -33.501 14.651 18.101 1.00 62.72 299 HIS A O 1
ATOM 2340 N N . SER A 1 300 ? -33.066 16.494 16.882 1.00 49.97 300 SER A N 1
ATOM 2341 C CA . SER A 1 300 ? -33.995 17.353 17.612 1.00 49.97 300 SER A CA 1
ATOM 2342 C C . SER A 1 300 ? -35.416 16.819 17.393 1.00 49.97 300 SER A C 1
ATOM 2344 O O . SER A 1 300 ? -35.738 16.431 16.270 1.00 49.97 300 SER A O 1
ATOM 2346 N N . PRO A 1 301 ? -36.257 16.721 18.438 1.00 45.50 301 PRO A N 1
ATOM 2347 C CA . PRO A 1 301 ? -37.592 16.155 18.319 1.00 45.50 301 PRO A CA 1
ATOM 2348 C C . PRO A 1 301 ? -38.513 17.142 17.590 1.00 45.50 301 PRO A C 1
ATOM 2350 O O . PRO A 1 301 ? -39.288 17.856 18.218 1.00 45.50 301 PRO A O 1
ATOM 2353 N N . SER A 1 302 ? -38.424 17.191 16.265 1.00 43.12 302 SER A N 1
ATOM 2354 C CA . SER A 1 302 ? -39.521 17.626 15.409 1.00 43.12 302 SER A CA 1
ATOM 2355 C C . SER A 1 302 ? -40.413 16.412 15.146 1.00 43.12 302 SER A C 1
ATOM 2357 O O . SER A 1 302 ? -39.993 15.450 14.513 1.00 43.12 302 SER A O 1
ATOM 2359 N N . ASP A 1 303 ? -41.609 16.464 15.727 1.00 42.47 303 ASP A N 1
ATOM 2360 C CA . ASP A 1 303 ? -42.773 15.585 15.573 1.00 42.47 303 ASP A CA 1
ATOM 2361 C C . ASP A 1 303 ? -42.573 14.051 15.481 1.00 42.47 303 ASP A C 1
ATOM 2363 O O . ASP A 1 303 ? -41.992 13.528 14.524 1.00 42.47 303 ASP A O 1
ATOM 2367 N N . PRO A 1 304 ? -43.176 13.264 16.396 1.00 45.81 304 PRO A N 1
ATOM 2368 C CA . PRO A 1 304 ? -43.232 11.803 16.295 1.00 45.81 304 PRO A CA 1
ATOM 2369 C C . PRO A 1 304 ? -43.779 11.297 14.949 1.00 45.81 304 PRO A C 1
ATOM 2371 O O . PRO A 1 304 ? -43.318 10.260 14.466 1.00 45.81 304 PRO A O 1
ATOM 2374 N N . GLU A 1 305 ? -44.675 12.040 14.288 1.00 41.84 305 GLU A N 1
ATOM 2375 C CA . GLU A 1 305 ? -45.174 11.696 12.948 1.00 41.84 305 GLU A CA 1
ATOM 2376 C C . GLU A 1 305 ? -44.096 11.788 11.853 1.00 41.84 305 GLU A C 1
ATOM 2378 O O . GLU A 1 305 ? -44.077 10.962 10.933 1.00 41.84 305 GLU A O 1
ATOM 2383 N N . ALA A 1 306 ? -43.128 12.705 11.972 1.00 41.84 306 ALA A N 1
ATOM 2384 C CA . ALA A 1 306 ? -42.014 12.829 11.030 1.00 41.84 306 ALA A CA 1
ATOM 2385 C C . ALA A 1 306 ? -40.985 11.694 11.186 1.00 41.84 306 ALA A C 1
ATOM 2387 O O . ALA A 1 306 ? -40.350 11.285 10.210 1.00 41.84 306 ALA A O 1
ATOM 2388 N N . SER A 1 307 ? -40.863 11.113 12.385 1.00 38.56 307 SER A N 1
ATOM 2389 C CA . SER A 1 307 ? -39.906 10.033 12.669 1.00 38.56 307 SER A CA 1
ATOM 2390 C C . SER A 1 307 ? -40.214 8.717 11.934 1.00 38.56 307 SER A C 1
ATOM 2392 O O . SER A 1 307 ? -39.296 7.956 11.624 1.00 38.56 307 SER A O 1
ATOM 2394 N N . SER A 1 308 ? -41.477 8.490 11.548 1.00 39.53 308 SER A N 1
ATOM 2395 C CA . SER A 1 308 ? -41.870 7.370 10.675 1.00 39.53 308 SER A CA 1
ATOM 2396 C C . SER A 1 308 ? -41.488 7.594 9.201 1.00 39.53 308 SER A C 1
ATOM 2398 O O . SER A 1 308 ? -41.275 6.634 8.459 1.00 39.53 308 SER A O 1
ATOM 2400 N N . LYS A 1 309 ? -41.314 8.857 8.782 1.00 36.66 309 LYS A N 1
ATOM 2401 C CA . LYS A 1 309 ? -40.824 9.236 7.445 1.00 36.66 309 LYS A CA 1
ATOM 2402 C C . LYS A 1 309 ? -39.294 9.327 7.374 1.00 36.66 309 LYS A C 1
ATOM 2404 O O . LYS A 1 309 ? -38.735 9.096 6.305 1.00 36.66 309 LYS A O 1
ATOM 2409 N N . PHE A 1 310 ? -38.611 9.570 8.496 1.00 38.56 310 PHE A N 1
ATOM 2410 C CA . PHE A 1 310 ? -37.141 9.643 8.581 1.00 38.56 310 PHE A CA 1
ATOM 2411 C C . PHE A 1 310 ? -36.420 8.282 8.601 1.00 38.56 310 PHE A C 1
ATOM 2413 O O . PHE A 1 310 ? -35.194 8.237 8.514 1.00 38.56 310 PHE A O 1
ATOM 2420 N N . ALA A 1 311 ? -37.150 7.161 8.652 1.00 41.03 311 ALA A N 1
ATOM 2421 C CA . ALA A 1 311 ? -36.572 5.823 8.474 1.00 41.03 311 ALA A CA 1
ATOM 2422 C C . ALA A 1 311 ? -36.146 5.532 7.020 1.00 41.03 311 ALA A C 1
ATOM 2424 O O . ALA A 1 311 ? -35.455 4.547 6.757 1.00 41.03 311 ALA A O 1
ATOM 2425 N N . ARG A 1 312 ? -36.527 6.393 6.068 1.00 43.06 312 ARG A N 1
ATOM 2426 C CA . ARG A 1 312 ? -35.902 6.444 4.748 1.00 43.06 312 ARG A CA 1
ATOM 2427 C C . ARG A 1 312 ? -34.892 7.588 4.776 1.00 43.06 312 ARG A C 1
ATOM 2429 O O . ARG A 1 312 ? -35.306 8.704 5.093 1.00 43.06 312 ARG A O 1
ATOM 2436 N N . PRO A 1 313 ? -33.602 7.363 4.451 1.00 44.34 313 PRO A N 1
ATOM 2437 C CA . PRO A 1 313 ? -32.718 8.485 4.165 1.00 44.34 313 PRO A CA 1
ATOM 2438 C C . PRO A 1 313 ? -33.453 9.394 3.181 1.00 44.34 313 PRO A C 1
ATOM 2440 O O . PRO A 1 313 ? -34.050 8.905 2.214 1.00 44.34 313 PRO A O 1
ATOM 2443 N N . SER A 1 314 ? -33.507 10.695 3.479 1.00 49.97 314 SER A N 1
ATOM 2444 C CA . SER A 1 314 ? -34.132 11.641 2.561 1.00 49.97 314 SER A CA 1
ATOM 2445 C C . SER A 1 314 ? -33.528 11.396 1.180 1.00 49.97 314 SER A C 1
ATOM 2447 O O . SER A 1 314 ? -32.333 11.116 1.063 1.00 49.97 314 SER A O 1
ATOM 2449 N N . ARG A 1 315 ? -34.347 11.446 0.124 1.00 58.00 315 ARG A N 1
ATOM 2450 C CA . ARG A 1 315 ? -33.884 11.207 -1.255 1.00 58.00 315 ARG A CA 1
ATOM 2451 C C . ARG A 1 315 ? -32.602 12.003 -1.543 1.00 58.00 315 ARG A C 1
ATOM 2453 O O . ARG A 1 315 ? -31.688 11.495 -2.171 1.00 58.00 315 ARG A O 1
ATOM 2460 N N . VAL A 1 316 ? -32.524 13.200 -0.962 1.00 56.72 316 VAL A N 1
ATOM 2461 C CA . VAL A 1 316 ? -31.374 14.105 -0.931 1.00 56.72 316 VAL A CA 1
ATOM 2462 C C . VAL A 1 316 ? -30.125 13.485 -0.282 1.00 56.72 316 VAL A C 1
ATOM 2464 O O . VAL A 1 316 ? -29.076 13.475 -0.912 1.00 56.72 316 VAL A O 1
ATOM 2467 N N . LEU A 1 317 ? -30.204 12.919 0.929 1.00 49.53 317 LEU A N 1
ATOM 2468 C CA . LEU A 1 317 ? -29.054 12.281 1.590 1.00 49.53 317 LEU A CA 1
ATOM 2469 C C . LEU A 1 317 ? -28.562 11.039 0.833 1.00 49.53 317 LEU A C 1
ATOM 2471 O O . LEU A 1 317 ? -27.358 10.826 0.725 1.00 49.53 317 LEU A O 1
ATOM 2475 N N . SER A 1 318 ? -29.473 10.238 0.273 1.00 56.50 318 SER A N 1
ATOM 2476 C CA . SER A 1 318 ? -29.099 9.105 -0.584 1.00 56.50 318 SER A CA 1
ATOM 2477 C C . SER A 1 318 ? -28.430 9.553 -1.881 1.00 56.50 318 SER A C 1
ATOM 2479 O O . SER A 1 318 ? -27.477 8.913 -2.315 1.00 56.50 318 SER A O 1
ATOM 2481 N N . ILE A 1 319 ? -28.896 10.656 -2.474 1.00 65.69 319 ILE A N 1
ATOM 2482 C CA . ILE A 1 319 ? -28.265 11.274 -3.643 1.00 65.69 319 ILE A CA 1
ATOM 2483 C C . ILE A 1 319 ? -26.856 11.753 -3.280 1.00 65.69 319 ILE A C 1
ATOM 2485 O O . ILE A 1 319 ? -25.913 11.387 -3.974 1.00 65.69 319 ILE A O 1
ATOM 2489 N N . TYR A 1 320 ? -26.680 12.487 -2.174 1.00 61.62 320 TYR A N 1
ATOM 2490 C CA . TYR A 1 320 ? -25.356 12.937 -1.731 1.00 61.62 320 TYR A CA 1
ATOM 2491 C C . TYR A 1 320 ? -24.413 11.768 -1.444 1.00 61.62 320 TYR A C 1
ATOM 2493 O O . TYR A 1 320 ? -23.309 11.754 -1.970 1.00 61.62 320 TYR A O 1
ATOM 2501 N N . ALA A 1 321 ? -24.850 10.755 -0.692 1.00 63.06 321 ALA A N 1
ATOM 2502 C CA . ALA A 1 321 ? -24.033 9.574 -0.410 1.00 63.06 321 ALA A CA 1
ATOM 2503 C C . ALA A 1 321 ? -23.669 8.798 -1.688 1.00 63.06 321 ALA A C 1
ATOM 2505 O O . ALA A 1 321 ? -22.536 8.337 -1.826 1.00 63.06 321 ALA A O 1
ATOM 2506 N N . GLY A 1 322 ? -24.607 8.689 -2.635 1.00 69.81 322 GLY A N 1
ATOM 2507 C CA . GLY A 1 322 ? -24.365 8.104 -3.951 1.00 69.81 322 GLY A CA 1
ATOM 2508 C C . GLY A 1 322 ? -23.305 8.878 -4.733 1.00 69.81 322 GLY A C 1
ATOM 2509 O O . GLY A 1 322 ? -22.341 8.280 -5.200 1.00 69.81 322 GLY A O 1
ATOM 2510 N N . TRP A 1 323 ? -23.423 10.206 -4.805 1.00 72.00 323 TRP A N 1
ATOM 2511 C CA . TRP A 1 323 ? -22.428 11.061 -5.454 1.00 72.00 323 TRP A CA 1
ATOM 2512 C C . TRP A 1 323 ? -21.068 11.015 -4.760 1.00 72.00 323 TRP A C 1
ATOM 2514 O O . TRP A 1 323 ? -20.057 10.905 -5.443 1.00 72.00 323 TRP A O 1
ATOM 2524 N N . THR A 1 324 ? -21.015 11.024 -3.427 1.00 71.56 324 THR A N 1
ATOM 2525 C CA . THR A 1 324 ? -19.758 10.873 -2.680 1.00 71.56 324 THR A CA 1
ATOM 2526 C C . THR A 1 324 ? -19.090 9.535 -2.986 1.00 71.56 324 THR A C 1
ATOM 2528 O O . THR A 1 324 ? -17.882 9.500 -3.201 1.00 71.56 324 THR A O 1
ATOM 2531 N N . ALA A 1 325 ? -19.855 8.442 -3.063 1.00 74.50 325 ALA A N 1
ATOM 2532 C CA . ALA A 1 325 ? -19.320 7.135 -3.435 1.00 74.50 325 ALA A CA 1
ATOM 2533 C C . ALA A 1 325 ? -18.803 7.117 -4.882 1.00 74.50 325 ALA A C 1
ATOM 2535 O O . ALA A 1 325 ? -17.712 6.610 -5.127 1.00 74.50 325 ALA A O 1
ATOM 2536 N N . VAL A 1 326 ? -19.541 7.713 -5.826 1.00 80.12 326 VAL A N 1
ATOM 2537 C CA . VAL A 1 326 ? -19.109 7.849 -7.227 1.00 80.12 326 VAL A CA 1
ATOM 2538 C C . VAL A 1 326 ? -17.815 8.657 -7.318 1.00 80.12 326 VAL A C 1
ATOM 2540 O O . VAL A 1 326 ? -16.863 8.204 -7.945 1.00 80.12 326 VAL A O 1
ATOM 2543 N N . ILE A 1 327 ? -17.745 9.807 -6.647 1.00 79.44 327 ILE A N 1
ATOM 2544 C CA . ILE A 1 327 ? -16.552 10.661 -6.614 1.00 79.44 327 ILE A CA 1
ATOM 2545 C C . ILE A 1 327 ? -15.367 9.915 -5.994 1.00 79.44 327 ILE A C 1
ATOM 2547 O O . ILE A 1 327 ? -14.272 9.967 -6.544 1.00 79.44 327 ILE A O 1
ATOM 2551 N N . ALA A 1 328 ? -15.569 9.180 -4.897 1.00 79.12 328 ALA A N 1
ATOM 2552 C CA . ALA A 1 328 ? -14.510 8.396 -4.265 1.00 79.12 328 ALA A CA 1
ATOM 2553 C C . ALA A 1 328 ? -14.003 7.269 -5.178 1.00 79.12 328 ALA A C 1
ATOM 2555 O O . ALA A 1 328 ? -12.796 7.071 -5.295 1.00 79.12 328 ALA A O 1
ATOM 2556 N N . VAL A 1 329 ? -14.904 6.552 -5.858 1.00 86.25 329 VAL A N 1
ATOM 2557 C CA . VAL A 1 329 ? -14.536 5.507 -6.826 1.00 86.25 329 VAL A CA 1
ATOM 2558 C C . VAL A 1 329 ? -13.780 6.103 -8.012 1.00 86.25 329 VAL A C 1
ATOM 2560 O O . VAL A 1 329 ? -12.756 5.549 -8.401 1.00 86.25 329 VAL A O 1
ATOM 2563 N N . LEU A 1 330 ? -14.229 7.240 -8.550 1.00 87.62 330 LEU A N 1
ATOM 2564 C CA . LEU A 1 330 ? -13.535 7.947 -9.629 1.00 87.62 330 LEU A CA 1
ATOM 2565 C C . LEU A 1 330 ? -12.148 8.416 -9.186 1.00 87.62 330 LEU A C 1
ATOM 2567 O O . LEU A 1 330 ? -11.168 8.135 -9.867 1.00 87.62 330 LEU A O 1
ATOM 2571 N N . ALA A 1 331 ? -12.041 9.056 -8.023 1.00 85.00 331 ALA A N 1
ATOM 2572 C CA . ALA A 1 331 ? -10.762 9.465 -7.457 1.00 85.00 331 ALA A CA 1
ATOM 2573 C C . ALA A 1 331 ? -9.817 8.268 -7.292 1.00 85.00 331 ALA A C 1
ATOM 2575 O O . ALA A 1 331 ? -8.676 8.308 -7.743 1.00 85.00 331 ALA A O 1
ATOM 2576 N N . GLY A 1 332 ? -10.306 7.160 -6.734 1.00 86.69 332 GLY A N 1
ATOM 2577 C CA . GLY A 1 332 ? -9.513 5.942 -6.602 1.00 86.69 332 GLY A CA 1
ATOM 2578 C C . GLY A 1 332 ? -9.125 5.318 -7.931 1.00 86.69 332 GLY A C 1
ATOM 2579 O O . GLY A 1 332 ? -8.030 4.781 -8.037 1.00 86.69 332 GLY A O 1
ATOM 2580 N N . TRP A 1 333 ? -9.964 5.424 -8.960 1.00 92.50 333 TRP A N 1
ATOM 2581 C CA . TRP A 1 333 ? -9.640 4.952 -10.303 1.00 92.50 333 TRP A CA 1
ATOM 2582 C C . TRP A 1 333 ? -8.471 5.738 -10.909 1.00 92.50 333 TRP A C 1
ATOM 2584 O O . TRP A 1 333 ? -7.526 5.123 -11.400 1.00 92.50 333 TRP A O 1
ATOM 2594 N N . PHE A 1 334 ? -8.464 7.068 -10.772 1.00 90.44 334 PHE A N 1
ATOM 2595 C CA . PHE A 1 334 ? -7.328 7.906 -11.173 1.00 90.44 334 PHE A CA 1
ATOM 2596 C C . PHE A 1 334 ? -6.071 7.631 -10.344 1.00 90.44 334 PHE A C 1
ATOM 2598 O O . PHE A 1 334 ? -4.987 7.503 -10.900 1.00 90.44 334 PHE A O 1
ATOM 2605 N N . ALA A 1 335 ? -6.193 7.485 -9.028 1.00 86.94 335 ALA A N 1
ATOM 2606 C CA . ALA A 1 335 ? -5.052 7.154 -8.173 1.00 86.94 335 ALA A CA 1
ATOM 2607 C C . ALA A 1 335 ? -4.455 5.777 -8.513 1.00 86.94 335 ALA A C 1
ATOM 2609 O O . ALA A 1 335 ? -3.238 5.587 -8.563 1.00 86.94 335 ALA A O 1
ATOM 2610 N N . THR A 1 336 ? -5.333 4.811 -8.787 1.00 91.25 336 THR A N 1
ATOM 2611 C CA . THR A 1 336 ? -4.965 3.442 -9.148 1.00 91.25 336 THR A CA 1
ATOM 2612 C C . THR A 1 336 ? -4.309 3.386 -10.519 1.00 91.25 336 THR A C 1
ATOM 2614 O O . THR A 1 336 ? -3.425 2.564 -10.707 1.00 91.25 336 THR A O 1
ATOM 2617 N N . GLU A 1 337 ? -4.667 4.250 -11.471 1.00 91.56 337 GLU A N 1
ATOM 2618 C CA . GLU A 1 337 ? -4.020 4.270 -12.789 1.00 91.56 337 GLU A CA 1
ATOM 2619 C C . GLU A 1 337 ? -2.500 4.421 -12.682 1.00 91.56 337 GLU A C 1
ATOM 2621 O O . GLU A 1 337 ? -1.777 3.630 -13.286 1.00 91.56 337 GLU A O 1
ATOM 2626 N N . TYR A 1 338 ? -2.013 5.353 -11.862 1.00 85.94 338 TYR A N 1
ATOM 2627 C CA . TYR A 1 338 ? -0.576 5.555 -11.668 1.00 85.94 338 TYR A CA 1
ATOM 2628 C C . TYR A 1 338 ? 0.046 4.399 -10.884 1.00 85.94 338 TYR A C 1
ATOM 2630 O O . TYR A 1 338 ? 1.069 3.837 -11.266 1.00 85.94 338 TYR A O 1
ATOM 2638 N N . ARG A 1 339 ? -0.615 3.989 -9.802 1.00 86.69 339 ARG A N 1
ATOM 2639 C CA . ARG A 1 339 ? -0.094 2.953 -8.911 1.00 86.69 339 ARG A CA 1
ATOM 2640 C C . ARG A 1 339 ? -0.094 1.552 -9.515 1.00 86.69 339 ARG A C 1
ATOM 2642 O O . ARG A 1 339 ? 0.752 0.736 -9.174 1.00 86.69 339 ARG A O 1
ATOM 2649 N N . SER A 1 340 ? -1.006 1.282 -10.443 1.00 91.31 340 SER A N 1
ATOM 2650 C CA . SER A 1 340 ? -1.096 0.005 -11.149 1.00 91.31 340 SER A CA 1
ATOM 2651 C C . SER A 1 340 ? 0.122 -0.283 -12.031 1.00 91.31 340 SER A C 1
ATOM 2653 O O . SER A 1 340 ? 0.317 -1.431 -12.432 1.00 91.31 340 SER A O 1
ATOM 2655 N N . GLN A 1 341 ? 0.957 0.728 -12.298 1.00 91.44 341 GLN A N 1
ATOM 2656 C CA . GLN A 1 341 ? 2.176 0.655 -13.107 1.00 91.44 341 GLN A CA 1
ATOM 2657 C C . GLN A 1 341 ? 3.376 0.172 -12.282 1.00 91.44 341 GLN A C 1
ATOM 2659 O O . GLN A 1 341 ? 4.469 0.722 -12.372 1.00 91.44 341 GLN A O 1
ATOM 2664 N N . ASP A 1 342 ? 3.188 -0.852 -11.459 1.00 89.94 342 ASP A N 1
ATOM 2665 C CA . ASP A 1 342 ? 4.259 -1.435 -10.647 1.00 89.94 342 ASP A CA 1
ATOM 2666 C C . ASP A 1 342 ? 5.139 -2.407 -11.477 1.00 89.94 342 ASP A C 1
ATOM 2668 O O . ASP A 1 342 ? 4.870 -2.649 -12.659 1.00 89.94 342 ASP A O 1
ATOM 2672 N N . PHE A 1 343 ? 6.182 -2.993 -10.882 1.00 88.12 343 PHE A N 1
ATOM 2673 C CA . PHE A 1 343 ? 7.186 -3.828 -11.563 1.00 88.12 343 PHE A CA 1
ATOM 2674 C C . PHE A 1 343 ? 6.586 -4.964 -12.418 1.00 88.12 343 PHE A C 1
ATOM 2676 O O . PHE A 1 343 ? 6.771 -4.970 -13.639 1.00 88.12 343 PHE A O 1
ATOM 2683 N N . ASP A 1 344 ? 5.871 -5.931 -11.822 1.00 89.06 344 ASP A N 1
ATOM 2684 C CA . ASP A 1 344 ? 5.316 -7.059 -12.595 1.00 89.06 344 ASP A CA 1
ATOM 2685 C C . ASP A 1 344 ? 4.218 -6.625 -13.585 1.00 89.06 344 ASP A C 1
ATOM 2687 O O . ASP A 1 344 ? 4.225 -7.143 -14.702 1.00 89.06 344 ASP A O 1
ATOM 2691 N N . PRO A 1 345 ? 3.278 -5.709 -13.253 1.00 93.88 345 PRO A N 1
ATOM 2692 C CA . PRO A 1 345 ? 2.330 -5.173 -14.227 1.00 93.88 345 PRO A CA 1
ATOM 2693 C C . PRO A 1 345 ? 3.000 -4.596 -15.473 1.00 93.88 345 PRO A C 1
ATOM 2695 O O . PRO A 1 345 ? 2.550 -4.841 -16.595 1.00 93.88 345 PRO A O 1
ATOM 2698 N N . GLN A 1 346 ? 4.086 -3.841 -15.295 1.00 94.62 346 GLN A N 1
ATOM 2699 C CA . GLN A 1 346 ? 4.845 -3.293 -16.413 1.00 94.62 346 GLN A CA 1
ATOM 2700 C C . GLN A 1 346 ? 5.566 -4.394 -17.196 1.00 94.62 346 GLN A C 1
ATOM 2702 O O . GLN A 1 346 ? 5.544 -4.375 -18.426 1.00 94.62 346 GLN A O 1
ATOM 2707 N N . PHE A 1 347 ? 6.136 -5.396 -16.518 1.00 94.06 347 PHE A N 1
ATOM 2708 C CA . PHE A 1 347 ? 6.689 -6.580 -17.181 1.00 94.06 347 PHE A CA 1
ATOM 2709 C C . PHE A 1 347 ? 5.624 -7.303 -18.020 1.00 94.06 347 PHE A C 1
ATOM 2711 O O . PHE A 1 347 ? 5.842 -7.549 -19.208 1.00 94.06 347 PHE A O 1
ATOM 2718 N N . ALA A 1 348 ? 4.442 -7.561 -17.452 1.00 95.44 348 ALA A N 1
ATOM 2719 C CA . ALA A 1 348 ? 3.319 -8.158 -18.166 1.00 95.44 348 ALA A CA 1
ATOM 2720 C C . ALA A 1 348 ? 2.954 -7.323 -19.399 1.00 95.44 348 ALA A C 1
ATOM 2722 O O . ALA A 1 348 ? 2.845 -7.876 -20.491 1.00 95.44 348 ALA A O 1
ATOM 2723 N N . ARG A 1 349 ? 2.873 -5.990 -19.274 1.00 95.56 349 ARG A N 1
ATOM 2724 C CA . ARG A 1 349 ? 2.653 -5.106 -20.426 1.00 95.56 349 ARG A CA 1
ATOM 2725 C C . ARG A 1 349 ? 3.739 -5.269 -21.493 1.00 95.56 349 ARG A C 1
ATOM 2727 O O . ARG A 1 349 ? 3.379 -5.446 -22.647 1.00 95.56 349 ARG A O 1
ATOM 2734 N N . THR A 1 350 ? 5.031 -5.278 -21.150 1.00 95.69 350 THR A N 1
ATOM 2735 C CA . THR A 1 350 ? 6.107 -5.448 -22.155 1.00 95.69 350 THR A CA 1
ATOM 2736 C C . THR A 1 350 ? 5.994 -6.758 -22.942 1.00 95.69 350 THR A C 1
ATOM 2738 O O . THR A 1 350 ? 6.193 -6.762 -24.156 1.00 95.69 350 THR A O 1
ATOM 2741 N N . LEU A 1 351 ? 5.592 -7.848 -22.280 1.00 95.38 351 LEU A N 1
ATOM 2742 C CA . LEU A 1 351 ? 5.276 -9.129 -22.916 1.00 95.38 351 LEU A CA 1
ATOM 2743 C C . LEU A 1 351 ? 4.084 -8.995 -23.876 1.00 95.38 351 LEU A C 1
ATOM 2745 O O . LEU A 1 351 ? 4.151 -9.479 -25.005 1.00 95.38 351 LEU A O 1
ATOM 2749 N N . ILE A 1 352 ? 3.009 -8.316 -23.461 1.00 96.00 352 ILE A N 1
ATOM 2750 C CA . ILE A 1 352 ? 1.824 -8.088 -24.304 1.00 96.00 352 ILE A CA 1
ATOM 2751 C C . ILE A 1 352 ? 2.144 -7.221 -25.520 1.00 96.00 352 ILE A C 1
ATOM 2753 O O . ILE A 1 352 ? 1.684 -7.539 -26.617 1.00 96.00 352 ILE A O 1
ATOM 2757 N N . GLU A 1 353 ? 2.933 -6.160 -25.357 1.00 95.38 353 GLU A N 1
ATOM 2758 C CA . GLU A 1 353 ? 3.364 -5.333 -26.487 1.00 95.38 353 GLU A CA 1
ATOM 2759 C C . GLU A 1 353 ? 4.193 -6.165 -27.473 1.00 95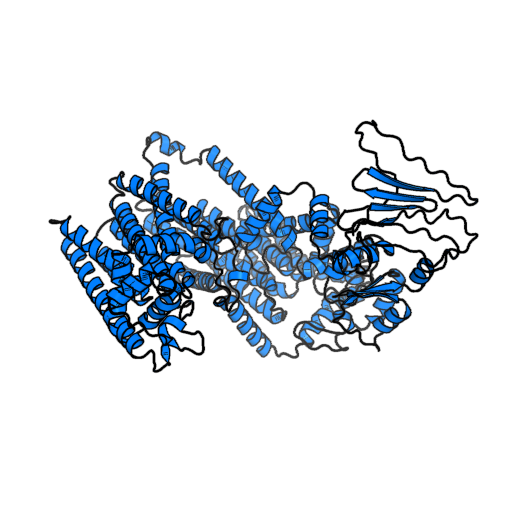.38 353 GLU A C 1
ATOM 2761 O O . GLU A 1 353 ? 3.938 -6.124 -28.673 1.00 95.38 353 GLU A O 1
ATOM 2766 N N . ARG A 1 354 ? 5.100 -7.020 -26.980 1.00 95.38 354 ARG A N 1
ATOM 2767 C CA . ARG A 1 354 ? 5.907 -7.897 -27.840 1.00 95.38 354 ARG A CA 1
ATOM 2768 C C . ARG A 1 354 ? 5.062 -8.892 -28.632 1.00 95.38 354 ARG A C 1
ATOM 2770 O O . ARG A 1 354 ? 5.247 -9.013 -29.839 1.00 95.38 354 ARG A O 1
ATOM 2777 N N . VAL A 1 355 ? 4.101 -9.553 -27.985 1.00 95.44 355 VAL A N 1
ATOM 2778 C CA . VAL A 1 355 ? 3.168 -10.473 -28.661 1.00 95.44 355 VAL A CA 1
ATOM 2779 C C . VAL A 1 355 ? 2.311 -9.741 -29.692 1.00 95.44 355 VAL A C 1
ATOM 2781 O O . VAL A 1 355 ? 2.063 -10.279 -30.769 1.00 95.44 355 VAL A O 1
ATOM 2784 N N . ALA A 1 356 ? 1.866 -8.522 -29.385 1.00 94.50 356 ALA A N 1
ATOM 2785 C CA . ALA A 1 356 ? 1.071 -7.723 -30.310 1.00 94.50 356 ALA A CA 1
ATOM 2786 C C . ALA A 1 356 ? 1.869 -7.300 -31.554 1.00 94.50 356 ALA A C 1
ATOM 2788 O O . ALA A 1 356 ? 1.304 -7.284 -32.644 1.00 94.50 356 ALA A O 1
ATOM 2789 N N . THR A 1 357 ? 3.160 -6.994 -31.403 1.00 94.75 357 THR A N 1
ATOM 2790 C CA . THR A 1 357 ? 4.020 -6.540 -32.506 1.00 94.75 357 THR A CA 1
ATOM 2791 C C . THR A 1 357 ? 4.565 -7.690 -33.351 1.00 94.75 357 THR A C 1
ATOM 2793 O O . THR A 1 357 ? 4.586 -7.587 -34.574 1.00 94.75 357 THR A O 1
ATOM 2796 N N . PHE A 1 358 ? 4.997 -8.795 -32.733 1.00 94.56 358 PHE A N 1
ATOM 2797 C CA . PHE A 1 358 ? 5.715 -9.873 -33.433 1.00 94.56 358 PHE A CA 1
ATOM 2798 C C . PHE A 1 358 ? 4.914 -11.174 -33.599 1.00 94.56 358 PHE A C 1
ATOM 2800 O O . PHE A 1 358 ? 5.401 -12.121 -34.218 1.00 94.56 358 PHE A O 1
ATOM 2807 N N . GLY A 1 359 ? 3.681 -11.234 -33.086 1.00 93.06 359 GLY A N 1
ATOM 2808 C CA . GLY A 1 359 ? 2.824 -12.420 -33.154 1.00 93.06 359 GLY A CA 1
ATOM 2809 C C . GLY A 1 359 ? 3.287 -13.561 -32.239 1.00 93.06 359 GLY A C 1
ATOM 2810 O O . GLY A 1 359 ? 4.149 -13.392 -31.384 1.00 93.06 359 GLY A O 1
ATOM 2811 N N . GLY A 1 360 ? 2.700 -14.752 -32.390 1.00 92.69 360 GLY A N 1
ATOM 2812 C CA . GLY A 1 360 ? 3.036 -15.934 -31.581 1.00 92.69 360 GLY A CA 1
ATOM 2813 C C . GLY A 1 360 ? 2.282 -16.027 -30.247 1.00 92.69 360 GLY A C 1
ATOM 2814 O O . GLY A 1 360 ? 1.154 -15.552 -30.110 1.00 92.69 360 GLY A O 1
ATOM 2815 N N . THR A 1 361 ? 2.863 -16.726 -29.268 1.00 93.75 361 THR A N 1
ATOM 2816 C CA . THR A 1 361 ? 2.271 -16.926 -27.929 1.00 93.75 361 THR A CA 1
ATOM 2817 C C . THR A 1 361 ? 2.978 -16.109 -26.841 1.00 93.75 361 THR A C 1
ATOM 2819 O O . THR A 1 361 ? 4.107 -15.658 -27.039 1.00 93.75 361 THR A O 1
ATOM 2822 N N . TYR A 1 362 ? 2.375 -16.014 -25.649 1.00 94.31 362 TYR A N 1
ATOM 2823 C CA . TYR A 1 362 ? 2.992 -15.380 -24.474 1.00 94.31 362 TYR A CA 1
ATOM 2824 C C . TYR A 1 362 ? 4.369 -15.966 -24.110 1.00 94.31 362 TYR A C 1
ATOM 2826 O O . TYR A 1 362 ? 5.282 -15.212 -23.804 1.00 94.31 362 TYR A O 1
ATOM 2834 N N . TYR A 1 363 ? 4.549 -17.287 -24.205 1.00 94.25 363 TYR A N 1
ATOM 2835 C CA . TYR A 1 363 ? 5.787 -17.971 -23.791 1.00 94.25 363 TYR A CA 1
ATOM 2836 C C . TYR A 1 363 ? 6.803 -18.112 -24.931 1.00 94.25 363 TYR A C 1
ATOM 2838 O O . TYR A 1 363 ? 7.973 -18.378 -24.692 1.00 94.25 363 TYR A O 1
ATOM 2846 N N . GLN A 1 364 ? 6.379 -17.883 -26.178 1.00 93.31 364 GLN A N 1
ATOM 2847 C CA . GLN A 1 364 ? 7.314 -17.698 -27.294 1.00 93.31 364 GLN A CA 1
ATOM 2848 C C . GLN A 1 364 ? 7.929 -16.296 -27.277 1.00 93.31 364 GLN A C 1
ATOM 2850 O O . GLN A 1 364 ? 9.024 -16.097 -27.783 1.00 93.31 364 GLN A O 1
ATOM 2855 N N . ASN A 1 365 ? 7.236 -15.324 -26.681 1.00 94.50 365 ASN A N 1
ATOM 2856 C CA . ASN A 1 365 ? 7.668 -13.931 -26.654 1.00 94.50 365 ASN A CA 1
ATOM 2857 C C . ASN A 1 365 ? 8.201 -13.475 -25.300 1.00 94.50 365 ASN A C 1
ATOM 2859 O O . ASN A 1 365 ? 8.659 -12.344 -25.206 1.00 94.50 365 ASN A O 1
ATOM 2863 N N . ALA A 1 366 ? 8.176 -14.310 -24.264 1.00 93.81 366 ALA A N 1
ATOM 2864 C CA . ALA A 1 366 ? 8.766 -13.968 -22.978 1.00 93.81 366 ALA A CA 1
ATOM 2865 C C . ALA A 1 366 ? 9.090 -15.201 -22.137 1.00 93.81 366 ALA A C 1
ATOM 2867 O O . ALA A 1 366 ? 8.429 -16.235 -22.240 1.00 93.81 366 ALA A O 1
ATOM 2868 N N . ILE A 1 367 ? 10.047 -15.046 -21.222 1.00 93.06 367 ILE A N 1
ATOM 2869 C CA . ILE A 1 367 ? 10.232 -15.993 -20.120 1.00 93.06 367 ILE A CA 1
ATOM 2870 C C . ILE A 1 367 ? 9.230 -15.655 -19.019 1.00 93.06 367 ILE A C 1
ATOM 2872 O O . ILE A 1 367 ? 9.382 -14.674 -18.294 1.00 93.06 367 ILE A O 1
ATOM 2876 N N . HIS A 1 368 ? 8.180 -16.467 -18.909 1.00 91.75 368 HIS A N 1
ATOM 2877 C CA . HIS A 1 368 ? 7.089 -16.250 -17.967 1.00 91.75 368 HIS A CA 1
ATOM 2878 C C . HIS A 1 368 ? 6.828 -17.501 -17.128 1.00 91.75 368 HIS A C 1
ATOM 2880 O O . HIS A 1 368 ? 6.641 -18.587 -17.665 1.00 91.75 368 HIS A O 1
ATOM 2886 N N . ASN A 1 369 ? 6.805 -17.346 -15.804 1.00 90.00 369 ASN A N 1
ATOM 2887 C CA . ASN A 1 369 ? 6.736 -18.450 -14.840 1.00 90.00 369 ASN A CA 1
ATOM 2888 C C . ASN A 1 369 ? 5.363 -18.611 -14.165 1.00 90.00 369 ASN A C 1
ATOM 2890 O O . ASN A 1 369 ? 5.237 -19.330 -13.176 1.00 90.00 369 ASN A O 1
ATOM 2894 N N . LYS A 1 370 ? 4.350 -17.891 -14.642 1.00 91.62 370 LYS A N 1
ATOM 2895 C CA . LYS A 1 370 ? 2.963 -17.961 -14.162 1.00 91.62 370 LYS A CA 1
ATOM 2896 C C . LYS A 1 370 ? 2.092 -18.471 -15.308 1.00 91.62 370 LYS A C 1
ATOM 2898 O O . LYS A 1 370 ? 2.562 -18.511 -16.442 1.00 91.62 370 LYS A O 1
ATOM 2903 N N . GLY A 1 371 ? 0.872 -18.926 -15.035 1.00 91.50 371 GLY A N 1
ATOM 2904 C CA . GLY A 1 371 ? -0.057 -19.380 -16.079 1.00 91.50 371 GLY A CA 1
ATOM 2905 C C . GLY A 1 371 ? -0.605 -18.227 -16.939 1.00 91.50 371 GLY A C 1
ATOM 2906 O O . GLY A 1 371 ? -0.512 -17.062 -16.549 1.00 91.50 371 GLY A O 1
ATOM 2907 N N . PRO A 1 372 ? -1.228 -18.525 -18.093 1.00 92.50 372 PRO A N 1
ATOM 2908 C CA . PRO A 1 372 ? -1.561 -17.526 -19.108 1.00 92.50 372 PRO A CA 1
ATOM 2909 C C . PRO A 1 372 ? -2.739 -16.613 -18.748 1.00 92.50 372 PRO A C 1
ATOM 2911 O O . PRO A 1 372 ? -3.035 -15.696 -19.507 1.00 92.50 372 PRO A O 1
ATOM 2914 N N . LEU A 1 373 ? -3.411 -16.825 -17.614 1.00 93.56 373 LEU A N 1
ATOM 2915 C CA . LEU A 1 373 ? -4.498 -15.954 -17.169 1.00 93.56 373 LEU A CA 1
ATOM 2916 C C . LEU A 1 373 ? -4.023 -14.517 -16.906 1.00 93.56 373 LEU A C 1
ATOM 2918 O O . LEU A 1 373 ? -4.722 -13.578 -17.276 1.00 93.56 373 LEU A O 1
ATOM 2922 N N . GLU A 1 374 ? -2.847 -14.339 -16.286 1.00 94.69 374 GLU A N 1
ATOM 2923 C CA . GLU A 1 374 ? -2.269 -13.008 -16.044 1.00 94.69 374 GLU A CA 1
ATOM 2924 C C . GLU A 1 374 ? -2.027 -12.277 -17.378 1.00 94.69 374 GLU A C 1
ATOM 2926 O O . GLU A 1 374 ? -2.666 -11.246 -17.595 1.00 94.69 374 GLU A O 1
ATOM 2931 N N . PRO A 1 375 ? -1.231 -12.803 -18.332 1.00 95.19 375 PRO A N 1
ATOM 2932 C CA . PRO A 1 375 ? -1.049 -12.127 -19.611 1.00 95.19 375 PRO A CA 1
ATOM 2933 C C . PRO A 1 375 ? -2.352 -12.013 -20.415 1.00 95.19 375 PRO A C 1
ATOM 2935 O O . PRO A 1 375 ? -2.531 -11.020 -21.107 1.00 95.19 375 PRO A O 1
ATOM 2938 N N . PHE A 1 376 ? -3.305 -12.942 -20.299 1.00 95.38 376 PHE A N 1
ATOM 2939 C CA . PHE A 1 376 ? -4.608 -12.801 -20.955 1.00 95.38 376 PHE A CA 1
ATOM 2940 C C . PHE A 1 376 ? -5.390 -11.574 -20.462 1.00 95.38 376 PHE A C 1
ATOM 2942 O O . PHE A 1 376 ? -5.907 -10.817 -21.281 1.00 95.38 376 PHE A O 1
ATOM 2949 N N . ILE A 1 377 ? -5.442 -11.336 -19.147 1.00 96.19 377 ILE A N 1
ATOM 2950 C CA . ILE A 1 377 ? -6.114 -10.157 -18.572 1.00 96.19 377 ILE A CA 1
ATOM 2951 C C . ILE A 1 377 ? -5.417 -8.863 -19.011 1.00 96.19 377 ILE A C 1
ATOM 2953 O O . ILE A 1 377 ? -6.077 -7.889 -19.365 1.00 96.19 377 ILE A O 1
ATOM 2957 N N . TYR A 1 378 ? -4.085 -8.841 -19.045 1.00 96.94 378 TYR A N 1
ATOM 2958 C CA . TYR A 1 378 ? -3.350 -7.677 -19.550 1.00 96.94 378 TYR A CA 1
ATOM 2959 C C . TYR A 1 378 ? -3.562 -7.487 -21.065 1.00 96.94 378 TYR A C 1
ATOM 2961 O O . TYR A 1 378 ? -3.799 -6.373 -21.526 1.00 96.94 378 TYR A O 1
ATOM 2969 N N . ALA A 1 379 ? -3.587 -8.570 -21.848 1.00 96.75 379 ALA A N 1
ATOM 2970 C CA . ALA A 1 379 ? -3.889 -8.531 -23.277 1.00 96.75 379 ALA A CA 1
ATOM 2971 C C . ALA A 1 379 ? -5.285 -7.967 -23.558 1.00 96.75 379 ALA A C 1
ATOM 2973 O O . ALA A 1 379 ? -5.444 -7.173 -24.486 1.00 96.75 379 ALA A O 1
ATOM 2974 N N . SER A 1 380 ? -6.288 -8.342 -22.756 1.00 97.06 380 SER A N 1
ATOM 2975 C CA . SER A 1 380 ? -7.668 -7.922 -22.988 1.00 97.06 380 SER A CA 1
ATOM 2976 C C . SER A 1 380 ? -7.871 -6.421 -22.805 1.00 97.06 380 SER A C 1
ATOM 2978 O O . SER A 1 380 ? -8.768 -5.867 -23.431 1.00 97.06 380 SER A O 1
ATOM 2980 N N . ALA A 1 381 ? -7.030 -5.732 -22.019 1.00 96.75 381 ALA A N 1
ATOM 2981 C CA . ALA A 1 381 ? -7.060 -4.267 -21.934 1.00 96.75 381 ALA A CA 1
ATOM 2982 C C . ALA A 1 381 ? -6.846 -3.610 -23.311 1.00 96.75 381 ALA A C 1
ATOM 2984 O O . ALA A 1 381 ? -7.550 -2.665 -23.664 1.00 96.75 381 ALA A O 1
ATOM 2985 N N . LYS A 1 382 ? -5.959 -4.162 -24.154 1.00 94.19 382 LYS A N 1
ATOM 2986 C CA . LYS A 1 382 ? -5.702 -3.626 -25.504 1.00 94.19 382 LYS A CA 1
ATOM 2987 C C . LYS A 1 382 ? -6.915 -3.692 -26.431 1.00 94.19 382 LYS A C 1
ATOM 2989 O O . LYS A 1 382 ? -6.955 -2.947 -27.401 1.00 94.19 382 LYS A O 1
ATOM 2994 N N . TRP A 1 383 ? -7.901 -4.550 -26.160 1.00 93.75 383 TRP A N 1
ATOM 2995 C CA . TRP A 1 383 ? -9.074 -4.691 -27.031 1.00 93.75 383 TRP A CA 1
ATOM 2996 C C . TRP A 1 383 ? -9.976 -3.457 -27.043 1.00 93.75 383 TRP A C 1
ATOM 2998 O O . TRP A 1 383 ? -10.748 -3.283 -27.981 1.00 93.75 383 TRP A O 1
ATOM 3008 N N . PHE A 1 384 ? -9.894 -2.607 -26.019 1.00 94.62 384 PHE A N 1
ATOM 3009 C CA . PHE A 1 384 ? -10.765 -1.439 -25.879 1.00 94.62 384 PHE A CA 1
ATOM 3010 C C . PHE A 1 384 ? -10.030 -0.177 -25.405 1.00 94.62 384 PHE A C 1
ATOM 3012 O O . PHE A 1 384 ? -10.675 0.808 -25.048 1.00 94.62 384 PHE A O 1
ATOM 3019 N N . THR A 1 385 ? -8.693 -0.177 -25.416 1.00 95.69 385 THR A N 1
ATOM 3020 C CA . THR A 1 385 ? -7.876 0.995 -25.058 1.00 95.69 385 THR A CA 1
ATOM 3021 C C . THR A 1 385 ? -6.765 1.267 -26.061 1.00 95.69 385 THR A C 1
ATOM 3023 O O . THR A 1 385 ? -6.311 0.371 -26.768 1.00 95.69 385 THR A O 1
ATOM 3026 N N . SER A 1 386 ? -6.286 2.507 -26.063 1.00 91.88 386 SER A N 1
ATOM 3027 C CA . SER A 1 386 ? -5.030 2.919 -26.690 1.00 91.88 386 SER A CA 1
ATOM 3028 C C . SER A 1 386 ? -3.840 2.759 -25.735 1.00 91.88 386 SER A C 1
ATOM 3030 O O . SER A 1 386 ? -4.013 2.524 -24.538 1.00 91.88 386 SER A O 1
ATOM 3032 N N . TYR A 1 387 ? -2.621 2.988 -26.235 1.00 89.38 387 TYR A N 1
ATOM 3033 C CA . TYR A 1 387 ? -1.409 3.020 -25.406 1.00 89.38 387 TYR A CA 1
ATOM 3034 C C . TYR A 1 387 ? -1.532 3.973 -24.199 1.00 89.38 387 TYR A C 1
ATOM 3036 O O . TYR A 1 387 ? -1.045 3.652 -23.112 1.00 89.38 387 TYR A O 1
ATOM 3044 N N . ASP A 1 388 ? -2.206 5.114 -24.393 1.00 90.25 388 ASP A N 1
ATOM 3045 C CA . ASP A 1 388 ? -2.367 6.191 -23.403 1.00 90.25 388 ASP A CA 1
ATOM 3046 C C . ASP A 1 388 ? -3.456 5.893 -22.362 1.00 90.25 388 ASP A C 1
ATOM 3048 O O . ASP A 1 388 ? -3.413 6.413 -21.253 1.00 90.25 388 ASP A O 1
ATOM 3052 N N . SER A 1 389 ? -4.438 5.054 -22.708 1.00 94.25 389 SER A N 1
ATOM 3053 C CA . SER A 1 389 ? -5.561 4.689 -21.827 1.00 94.25 389 SER A CA 1
ATOM 3054 C C . SER A 1 389 ? -5.425 3.291 -21.212 1.00 94.25 389 SER A C 1
ATOM 3056 O O . SER A 1 389 ? -6.236 2.904 -20.375 1.00 94.25 389 SER A O 1
ATOM 3058 N N . TYR A 1 390 ? -4.377 2.545 -21.570 1.00 95.38 390 TYR A N 1
ATOM 3059 C CA . TYR A 1 390 ? -4.151 1.167 -21.130 1.00 95.38 390 TYR A CA 1
ATOM 3060 C C . TYR A 1 390 ? -4.194 0.994 -19.604 1.00 95.38 390 TYR A C 1
ATOM 3062 O O . TYR A 1 390 ? -4.877 0.111 -19.086 1.00 95.38 390 TYR A O 1
ATOM 3070 N N . TRP A 1 391 ? -3.503 1.859 -18.859 1.00 95.19 391 TRP A N 1
ATOM 3071 C CA . TRP A 1 391 ? -3.442 1.755 -17.398 1.00 95.19 391 TRP A CA 1
ATOM 3072 C C . TRP A 1 391 ? -4.764 2.096 -16.711 1.00 95.19 391 TRP A C 1
ATOM 3074 O O . TRP A 1 391 ? -5.060 1.548 -15.652 1.00 95.19 391 TRP A O 1
ATOM 3084 N N . PHE A 1 392 ? -5.619 2.896 -17.351 1.00 95.62 392 PHE A N 1
ATOM 3085 C CA . PHE A 1 392 ? -6.984 3.110 -16.878 1.00 95.62 392 PHE A CA 1
ATOM 3086 C C . PHE A 1 392 ? -7.831 1.833 -16.981 1.00 95.62 392 PHE A C 1
ATOM 3088 O O . PHE A 1 392 ? -8.608 1.553 -16.069 1.00 95.62 392 PHE A O 1
ATOM 3095 N N . ALA A 1 393 ? -7.645 1.008 -18.020 1.00 96.56 393 ALA A N 1
ATOM 3096 C CA . ALA A 1 393 ? -8.297 -0.304 -18.091 1.00 96.56 393 ALA A CA 1
ATOM 3097 C C . ALA A 1 393 ? -7.791 -1.267 -17.010 1.00 96.56 393 ALA A C 1
ATOM 3099 O O . ALA A 1 393 ? -8.597 -1.944 -16.371 1.00 96.56 393 ALA A O 1
ATOM 3100 N N . ILE A 1 394 ? -6.481 -1.286 -16.740 1.00 97.38 394 ILE A N 1
ATOM 3101 C CA . ILE A 1 394 ? -5.927 -2.073 -15.628 1.00 97.38 394 ILE A CA 1
ATOM 3102 C C . ILE A 1 394 ? -6.500 -1.591 -14.286 1.00 97.38 394 ILE A C 1
ATOM 3104 O O . ILE A 1 394 ? -6.933 -2.412 -13.476 1.00 97.38 394 ILE A O 1
ATOM 3108 N N . ALA A 1 395 ? -6.609 -0.277 -14.074 1.00 96.25 395 ALA A N 1
ATOM 3109 C CA . ALA A 1 395 ? -7.264 0.291 -12.898 1.00 96.25 395 ALA A CA 1
ATOM 3110 C C . ALA A 1 395 ? -8.741 -0.128 -12.787 1.00 96.25 395 ALA A C 1
ATOM 3112 O O . ALA A 1 395 ? -9.221 -0.409 -11.687 1.00 96.25 395 ALA A O 1
ATOM 3113 N N . THR A 1 396 ? -9.461 -0.249 -13.906 1.00 96.56 396 THR A N 1
ATOM 3114 C CA . THR A 1 396 ? -10.830 -0.788 -13.925 1.00 96.56 396 THR A CA 1
ATOM 3115 C C . THR A 1 396 ? -10.867 -2.261 -13.518 1.00 96.56 396 THR A C 1
ATOM 3117 O O . THR A 1 396 ? -11.724 -2.646 -12.725 1.00 96.56 396 THR A O 1
ATOM 3120 N N . TYR A 1 397 ? -9.937 -3.095 -13.988 1.00 97.50 397 TYR A N 1
ATOM 3121 C CA . TYR A 1 397 ? -9.857 -4.497 -13.559 1.00 97.50 397 TYR A CA 1
ATOM 3122 C C . TYR A 1 397 ? -9.559 -4.634 -12.065 1.00 97.50 397 TYR A C 1
ATOM 3124 O O . TYR A 1 397 ? -10.155 -5.477 -11.393 1.00 97.50 397 TYR A O 1
ATOM 3132 N N . ILE A 1 398 ? -8.698 -3.772 -11.523 1.00 97.00 398 ILE A N 1
ATOM 3133 C CA . ILE A 1 398 ? -8.422 -3.705 -10.083 1.00 97.00 398 ILE A CA 1
ATOM 3134 C C . ILE A 1 398 ? -9.686 -3.311 -9.313 1.00 97.00 398 ILE A C 1
ATOM 3136 O O . ILE A 1 398 ? -10.011 -3.947 -8.310 1.00 97.00 398 ILE A O 1
ATOM 3140 N N . LEU A 1 399 ? -10.437 -2.317 -9.796 1.00 95.50 399 LEU A N 1
ATOM 3141 C CA . LEU A 1 399 ? -11.714 -1.921 -9.201 1.00 95.50 399 LEU A CA 1
ATOM 3142 C C . LEU A 1 399 ? -12.734 -3.071 -9.226 1.00 95.50 399 LEU A C 1
ATOM 3144 O O . LEU A 1 399 ? -13.399 -3.308 -8.220 1.00 95.50 399 LEU A O 1
ATOM 3148 N N . ILE A 1 400 ? -12.827 -3.822 -10.330 1.00 96.50 400 ILE A N 1
ATOM 3149 C CA . ILE A 1 400 ? -13.684 -5.015 -10.434 1.00 96.50 400 ILE A CA 1
ATOM 3150 C C . ILE A 1 400 ? -13.260 -6.065 -9.404 1.00 96.50 400 ILE A C 1
ATOM 3152 O O . ILE A 1 400 ? -14.108 -6.594 -8.684 1.00 96.50 400 ILE A O 1
ATOM 3156 N N . ALA A 1 401 ? -11.960 -6.340 -9.282 1.00 96.81 401 ALA A N 1
ATOM 3157 C CA . ALA A 1 401 ? -11.449 -7.285 -8.296 1.00 96.81 401 ALA A CA 1
ATOM 3158 C C . ALA A 1 401 ? -11.780 -6.839 -6.862 1.00 96.81 401 ALA A C 1
ATOM 3160 O O . ALA A 1 401 ? -12.269 -7.641 -6.065 1.00 96.81 401 ALA A O 1
ATOM 3161 N N . CYS A 1 402 ? -11.597 -5.555 -6.544 1.00 95.56 402 CYS A N 1
ATOM 3162 C CA . CYS A 1 402 ? -11.962 -4.989 -5.246 1.00 95.56 402 CYS A CA 1
ATOM 3163 C C . CYS A 1 402 ? -13.472 -5.083 -4.994 1.00 95.56 402 CYS A C 1
ATOM 3165 O O . CYS A 1 402 ? -13.882 -5.469 -3.903 1.00 95.56 402 CYS A O 1
ATOM 3167 N N . PHE A 1 403 ? -14.303 -4.816 -6.005 1.00 95.38 403 PHE A N 1
ATOM 3168 C CA . PHE A 1 403 ? -15.754 -4.950 -5.906 1.00 95.38 403 PHE A CA 1
ATOM 3169 C C . PHE A 1 403 ? -16.177 -6.390 -5.600 1.00 95.38 403 PHE A C 1
ATOM 3171 O O . PHE A 1 403 ? -17.021 -6.609 -4.733 1.00 95.38 403 PHE A O 1
ATOM 3178 N N . VAL A 1 404 ? -15.551 -7.384 -6.238 1.00 97.50 404 VAL A N 1
ATOM 3179 C CA . VAL A 1 404 ? -15.765 -8.802 -5.912 1.00 97.50 404 VAL A CA 1
ATOM 3180 C C . VAL A 1 404 ? -15.443 -9.071 -4.441 1.00 97.50 404 VAL A C 1
ATOM 3182 O O . VAL A 1 404 ? -16.274 -9.641 -3.733 1.00 97.50 404 VAL A O 1
ATOM 3185 N N . LEU A 1 405 ? -14.286 -8.618 -3.943 1.00 97.31 405 LEU A N 1
ATOM 3186 C CA . LEU A 1 405 ? -13.912 -8.784 -2.531 1.00 97.31 405 LEU A CA 1
ATOM 3187 C C . LEU A 1 405 ? -14.919 -8.110 -1.589 1.00 97.31 405 LEU A C 1
ATOM 3189 O O . LEU A 1 405 ? -15.305 -8.691 -0.575 1.00 97.31 405 LEU A O 1
ATOM 3193 N N . THR A 1 406 ? -15.393 -6.918 -1.944 1.00 95.12 406 THR A N 1
ATOM 3194 C CA . THR A 1 406 ? -16.420 -6.174 -1.211 1.00 95.12 406 THR A CA 1
ATOM 3195 C C . THR A 1 406 ? -17.751 -6.924 -1.162 1.00 95.12 406 THR A C 1
ATOM 3197 O O . THR A 1 406 ? -18.359 -7.025 -0.095 1.00 95.12 406 THR A O 1
ATOM 3200 N N . VAL A 1 407 ? -18.197 -7.505 -2.278 1.00 96.00 407 VAL A N 1
ATOM 3201 C CA . VAL A 1 407 ? -19.415 -8.327 -2.324 1.00 96.00 407 VAL A CA 1
ATOM 3202 C C . VAL A 1 407 ? -19.263 -9.553 -1.424 1.00 96.00 407 VAL A C 1
ATOM 3204 O O . VAL A 1 407 ? -20.151 -9.821 -0.614 1.00 96.00 407 VAL A O 1
ATOM 3207 N N . VAL A 1 408 ? -18.131 -10.257 -1.489 1.00 97.62 408 VAL A N 1
ATOM 3208 C CA . VAL A 1 408 ? -17.862 -11.434 -0.642 1.00 97.62 408 VAL A CA 1
ATOM 3209 C C . VAL A 1 408 ? -17.843 -11.049 0.839 1.00 97.62 408 VAL A C 1
ATOM 3211 O O . VAL A 1 408 ? -18.486 -11.709 1.656 1.00 97.62 408 VAL A O 1
ATOM 3214 N N . ALA A 1 409 ? -17.190 -9.940 1.190 1.00 96.31 409 ALA A N 1
ATOM 3215 C CA . ALA A 1 409 ? -17.197 -9.400 2.545 1.00 96.31 409 ALA A CA 1
ATOM 3216 C C . ALA A 1 409 ? -18.618 -9.082 3.029 1.00 96.31 409 ALA A C 1
ATOM 3218 O O . ALA A 1 409 ? -18.961 -9.382 4.172 1.00 96.31 409 ALA A O 1
ATOM 3219 N N . SER A 1 410 ? -19.470 -8.537 2.156 1.00 95.19 410 SER A N 1
ATOM 3220 C CA . SER A 1 410 ? -20.870 -8.258 2.483 1.00 95.19 410 SER A CA 1
ATOM 3221 C C . SER A 1 410 ? -21.667 -9.535 2.779 1.00 95.19 410 SER A C 1
ATOM 3223 O O . SER A 1 410 ? -22.460 -9.561 3.722 1.00 95.19 410 SER A O 1
ATOM 3225 N N . VAL A 1 411 ? -21.421 -10.612 2.022 1.00 95.88 411 VAL A N 1
ATOM 3226 C CA . VAL A 1 411 ? -22.045 -11.926 2.238 1.00 95.88 411 VAL A CA 1
ATOM 3227 C C . VAL A 1 411 ? -21.595 -12.500 3.579 1.00 95.88 411 VAL A C 1
ATOM 3229 O O . VAL A 1 411 ? -22.434 -12.916 4.376 1.00 95.88 411 VAL A O 1
ATOM 3232 N N . ILE A 1 412 ? -20.292 -12.452 3.873 1.00 96.62 412 ILE A N 1
ATOM 3233 C CA . ILE A 1 412 ? -19.740 -12.902 5.157 1.00 96.62 412 ILE A CA 1
ATOM 3234 C C . ILE A 1 412 ? -20.343 -12.094 6.313 1.00 96.62 412 ILE A C 1
ATOM 3236 O O . ILE A 1 412 ? -20.848 -12.688 7.261 1.00 96.62 412 ILE A O 1
ATOM 3240 N N . ALA A 1 413 ? -20.377 -10.763 6.228 1.00 93.75 413 ALA A N 1
ATOM 3241 C CA . ALA A 1 413 ? -20.943 -9.917 7.279 1.00 93.75 413 ALA A CA 1
ATOM 3242 C C . ALA A 1 413 ? -22.398 -10.301 7.608 1.00 93.75 413 ALA A C 1
ATOM 3244 O O . ALA A 1 413 ? -22.752 -10.486 8.775 1.00 93.75 413 ALA A O 1
ATOM 3245 N N . ARG A 1 414 ? -23.234 -10.496 6.578 1.00 93.38 414 ARG A N 1
ATOM 3246 C CA . ARG A 1 414 ? -24.634 -10.920 6.745 1.00 93.38 414 ARG A CA 1
ATOM 3247 C C . ARG A 1 414 ? -24.749 -12.306 7.376 1.00 93.38 414 ARG A C 1
ATOM 3249 O O . ARG A 1 414 ? -25.554 -12.482 8.286 1.00 93.38 414 ARG A O 1
ATOM 3256 N N . LEU A 1 415 ? -23.922 -13.267 6.955 1.00 94.56 415 LEU A N 1
ATOM 3257 C CA . LEU A 1 415 ? -23.901 -14.618 7.532 1.00 94.56 415 LEU A CA 1
ATOM 3258 C C . LEU A 1 415 ? -23.504 -14.625 9.015 1.00 94.56 415 LEU A C 1
ATOM 3260 O O . LEU A 1 415 ? -23.945 -15.495 9.767 1.00 94.56 415 LEU A O 1
ATOM 3264 N N . PHE A 1 416 ? -22.715 -13.647 9.458 1.00 93.88 416 PHE A N 1
ATOM 3265 C CA . PHE A 1 416 ? -22.368 -13.431 10.866 1.00 93.88 416 PHE A CA 1
ATOM 3266 C C . PHE A 1 416 ? -23.330 -12.473 11.599 1.00 93.88 416 PHE A C 1
ATOM 3268 O O . PHE A 1 416 ? -23.030 -12.025 12.703 1.00 93.88 416 PHE A O 1
ATOM 3275 N N . GLY A 1 417 ? -24.503 -12.180 11.026 1.00 87.06 417 GLY A N 1
ATOM 3276 C CA . GLY A 1 417 ? -25.580 -11.447 11.700 1.00 87.06 417 GLY A CA 1
ATOM 3277 C C . GLY A 1 417 ? -25.403 -9.926 11.746 1.00 87.06 417 GLY A C 1
ATOM 3278 O O . GLY A 1 417 ? -26.028 -9.264 12.579 1.00 87.06 417 GLY A O 1
ATOM 3279 N N . ALA A 1 418 ? -24.562 -9.350 10.882 1.00 83.12 418 ALA A N 1
ATOM 3280 C CA . ALA A 1 418 ? -24.430 -7.901 10.770 1.00 83.12 418 ALA A CA 1
ATOM 3281 C C . ALA A 1 418 ? -25.735 -7.239 10.296 1.00 83.12 418 ALA A C 1
ATOM 3283 O O . ALA A 1 418 ? -26.455 -7.763 9.446 1.00 83.12 418 ALA A O 1
ATOM 3284 N N . SER A 1 419 ? -26.010 -6.029 10.793 1.00 80.19 419 SER A N 1
ATOM 3285 C CA . SER A 1 419 ? -27.064 -5.179 10.225 1.00 80.19 419 SER A CA 1
ATOM 3286 C C . SER A 1 419 ? -26.675 -4.687 8.824 1.00 80.19 419 SER A C 1
ATOM 3288 O O . SER A 1 419 ? -25.498 -4.714 8.452 1.00 80.19 419 SER A O 1
ATOM 3290 N N . SER A 1 420 ? -27.635 -4.174 8.046 1.00 79.62 420 SER A N 1
ATOM 3291 C CA . SER A 1 420 ? -27.353 -3.597 6.721 1.00 79.62 420 SER A CA 1
ATOM 3292 C C . SER A 1 420 ? -26.286 -2.505 6.782 1.00 79.62 420 SER A C 1
ATOM 3294 O O . SER A 1 420 ? -25.394 -2.468 5.945 1.00 79.62 420 SER A O 1
ATOM 3296 N N . LEU A 1 421 ? -26.334 -1.645 7.802 1.00 75.12 421 LEU A N 1
ATOM 3297 C CA . LEU A 1 421 ? -25.376 -0.555 7.969 1.00 75.12 421 LEU A CA 1
ATOM 3298 C C . LEU A 1 421 ? -23.963 -1.072 8.297 1.00 75.12 421 LEU A C 1
ATOM 3300 O O . LEU A 1 421 ? -22.994 -0.617 7.698 1.00 75.12 421 LEU A O 1
ATOM 3304 N N . VAL A 1 422 ? -23.837 -2.056 9.194 1.00 78.00 422 VAL A N 1
ATOM 3305 C CA . VAL A 1 422 ? -22.538 -2.688 9.502 1.00 78.00 422 VAL A CA 1
ATOM 3306 C C . VAL A 1 422 ? -22.000 -3.441 8.291 1.00 78.00 422 VAL A C 1
ATOM 3308 O O . VAL A 1 422 ? -20.805 -3.387 8.022 1.00 78.00 422 VAL A O 1
ATOM 3311 N N . THR A 1 423 ? -22.881 -4.080 7.521 1.00 84.06 423 THR A N 1
ATOM 3312 C CA . THR A 1 423 ? -22.529 -4.727 6.254 1.00 84.06 423 THR A CA 1
ATOM 3313 C C . THR A 1 423 ? -21.957 -3.711 5.267 1.00 84.06 423 THR A C 1
ATOM 3315 O O . THR A 1 423 ? -20.886 -3.953 4.713 1.00 84.06 423 THR A O 1
ATOM 3318 N N . TRP A 1 424 ? -22.622 -2.567 5.070 1.00 82.06 424 TRP A N 1
ATOM 3319 C CA . TRP A 1 424 ? -22.136 -1.485 4.206 1.00 82.06 424 TRP A CA 1
ATOM 3320 C C . TRP A 1 424 ? -20.799 -0.928 4.676 1.00 82.06 424 TRP A C 1
ATOM 3322 O O . TRP A 1 424 ? -19.907 -0.742 3.856 1.00 82.06 424 TRP A O 1
ATOM 3332 N N . ALA A 1 425 ? -20.633 -0.725 5.983 1.00 78.94 425 ALA A N 1
ATOM 3333 C CA . ALA A 1 425 ? -19.364 -0.278 6.531 1.00 78.94 425 ALA A CA 1
ATOM 3334 C C . ALA A 1 425 ? -18.263 -1.301 6.265 1.00 78.94 425 ALA A C 1
ATOM 3336 O O . ALA A 1 425 ? -17.312 -0.957 5.583 1.00 78.94 425 ALA A O 1
ATOM 3337 N N . CYS A 1 426 ? -18.429 -2.566 6.668 1.00 83.88 426 CYS A N 1
ATOM 3338 C CA . CYS A 1 426 ? -17.474 -3.648 6.393 1.00 83.88 426 CYS A CA 1
ATOM 3339 C C . CYS A 1 426 ? -17.100 -3.739 4.906 1.00 83.88 426 CYS A C 1
ATOM 3341 O O . CYS A 1 426 ? -15.931 -3.888 4.562 1.00 83.88 426 CYS A O 1
ATOM 3343 N N . SER A 1 427 ? -18.095 -3.607 4.030 1.00 87.56 427 SER A N 1
ATOM 3344 C CA . SER A 1 427 ? -17.924 -3.599 2.576 1.00 87.56 427 SER A CA 1
ATOM 3345 C C . SER A 1 427 ? -17.062 -2.414 2.122 1.00 87.56 427 SER A C 1
ATOM 3347 O O . SER A 1 427 ? -16.095 -2.598 1.381 1.00 87.56 427 SER A O 1
ATOM 3349 N N . GLY A 1 428 ? -17.369 -1.213 2.618 1.00 83.81 428 GLY A N 1
ATOM 3350 C CA . GLY A 1 428 ? -16.576 -0.007 2.396 1.00 83.81 428 GLY A CA 1
ATOM 3351 C C . GLY A 1 428 ? -15.156 -0.119 2.952 1.00 83.81 428 GLY A C 1
ATOM 3352 O O . GLY A 1 428 ? -14.230 0.353 2.304 1.00 83.81 428 GLY A O 1
ATOM 3353 N N . LEU A 1 429 ? -14.956 -0.802 4.086 1.00 82.06 429 LEU A N 1
ATOM 3354 C CA . LEU A 1 429 ? -13.628 -1.036 4.666 1.00 82.06 429 LEU A CA 1
ATOM 3355 C C . LEU A 1 429 ? -12.770 -1.920 3.762 1.00 82.06 429 LEU A C 1
ATOM 3357 O O . LEU A 1 429 ? -11.614 -1.600 3.507 1.00 82.06 429 LEU A O 1
ATOM 3361 N N . VAL A 1 430 ? -13.338 -3.020 3.261 1.00 89.06 430 VAL A N 1
ATOM 3362 C CA . VAL A 1 430 ? -12.637 -3.924 2.341 1.00 89.06 430 VAL A CA 1
ATOM 3363 C C . VAL A 1 430 ? -12.318 -3.211 1.031 1.00 89.06 430 VAL A C 1
ATOM 3365 O O . VAL A 1 430 ? -11.180 -3.290 0.572 1.00 89.06 430 VAL A O 1
ATOM 3368 N N . LEU A 1 431 ? -13.275 -2.456 0.477 1.00 88.94 431 LEU A N 1
ATOM 3369 C CA . LEU A 1 431 ? -13.031 -1.642 -0.715 1.00 88.94 431 LEU A CA 1
ATOM 3370 C C . LEU A 1 431 ? -11.886 -0.662 -0.463 1.00 88.94 431 LEU A C 1
ATOM 3372 O O . LEU A 1 431 ? -10.936 -0.612 -1.236 1.00 88.94 431 LEU A O 1
ATOM 3376 N N . ALA A 1 432 ? -11.946 0.079 0.643 1.00 83.44 432 ALA A N 1
ATOM 3377 C CA . ALA A 1 432 ? -10.966 1.109 0.922 1.00 83.44 432 ALA A CA 1
ATOM 3378 C C . ALA A 1 432 ? -9.562 0.543 1.148 1.00 83.44 432 ALA A C 1
ATOM 3380 O O . ALA A 1 432 ? -8.585 1.095 0.649 1.00 83.44 432 ALA A O 1
ATOM 3381 N N . HIS A 1 433 ? -9.453 -0.594 1.831 1.00 85.69 433 HIS A N 1
ATOM 3382 C CA . HIS A 1 433 ? -8.170 -1.236 2.075 1.00 85.69 433 HIS A CA 1
ATOM 3383 C C . HIS A 1 433 ? -7.501 -1.715 0.776 1.00 85.69 433 HIS A C 1
ATOM 3385 O O . HIS A 1 433 ? -6.335 -1.407 0.537 1.00 85.69 433 HIS A O 1
ATOM 3391 N N . PHE A 1 434 ? -8.222 -2.430 -0.092 1.00 88.62 434 PHE A N 1
ATOM 3392 C CA . PHE A 1 434 ? -7.633 -2.973 -1.324 1.00 88.62 434 PHE A CA 1
ATOM 3393 C C . PHE A 1 434 ? -7.503 -1.945 -2.456 1.00 88.62 434 PHE A C 1
ATOM 3395 O O . PHE A 1 434 ? -6.696 -2.154 -3.362 1.00 88.62 434 PHE A O 1
ATOM 3402 N N . PHE A 1 435 ? -8.254 -0.840 -2.395 1.00 87.81 435 PHE A N 1
ATOM 3403 C CA . PHE A 1 435 ? -8.279 0.174 -3.451 1.00 87.81 435 PHE A CA 1
ATOM 3404 C C . PHE A 1 435 ? -7.528 1.471 -3.118 1.00 87.81 435 PHE A C 1
ATOM 3406 O O . PHE A 1 435 ? -7.004 2.094 -4.036 1.00 87.81 435 PHE A O 1
ATOM 3413 N N . PHE A 1 436 ? -7.441 1.874 -1.843 1.00 80.56 436 PHE A N 1
ATOM 3414 C CA . PHE A 1 436 ? -6.789 3.131 -1.435 1.00 80.56 436 PHE A CA 1
ATOM 3415 C C . PHE A 1 436 ? -5.585 2.954 -0.496 1.00 80.56 436 PHE A C 1
ATOM 3417 O O . PHE A 1 436 ? -4.798 3.890 -0.363 1.00 80.56 436 PHE A O 1
ATOM 3424 N N . SER A 1 437 ? -5.404 1.804 0.170 1.00 79.56 437 SER A N 1
ATOM 3425 C CA . SER A 1 437 ? -4.319 1.678 1.164 1.00 79.56 437 SER A CA 1
ATOM 3426 C C . SER A 1 437 ? -2.938 1.689 0.547 1.00 79.56 437 SER A C 1
ATOM 3428 O O . SER A 1 437 ? -2.761 1.168 -0.543 1.00 79.56 437 SER A O 1
ATOM 3430 N N . SER A 1 438 ? -1.928 2.188 1.263 1.00 77.00 438 SER A N 1
ATOM 3431 C CA . SER A 1 438 ? -0.515 2.191 0.844 1.00 77.00 438 SER A CA 1
ATOM 3432 C C . SER A 1 438 ? 0.156 0.806 0.854 1.00 77.00 438 SER A C 1
ATOM 3434 O O . SER A 1 438 ? 1.365 0.702 0.697 1.00 77.00 438 SER A O 1
ATOM 3436 N N . SER A 1 439 ? -0.603 -0.282 1.028 1.00 82.88 439 SER A N 1
ATOM 3437 C CA . SER A 1 439 ? -0.050 -1.641 0.995 1.00 82.88 439 SER A CA 1
ATOM 3438 C C . SER A 1 439 ? 0.386 -2.034 -0.419 1.00 82.88 439 SER A C 1
ATOM 3440 O O . SER A 1 439 ? -0.382 -1.856 -1.354 1.00 82.88 439 SER A O 1
ATOM 3442 N N . ASP A 1 440 ? 1.547 -2.660 -0.594 1.00 84.56 440 ASP A N 1
ATOM 3443 C CA . ASP A 1 440 ? 2.117 -2.949 -1.929 1.00 84.56 440 ASP A CA 1
ATOM 3444 C C . ASP A 1 440 ? 1.289 -3.913 -2.802 1.00 84.56 440 ASP A C 1
ATOM 3446 O O . ASP A 1 440 ? 1.562 -4.078 -3.981 1.00 84.56 440 ASP A O 1
ATOM 3450 N N . TYR A 1 441 ? 0.270 -4.569 -2.242 1.00 88.19 441 TYR A N 1
ATOM 3451 C CA . TYR A 1 441 ? -0.699 -5.386 -2.985 1.00 88.19 441 TYR A CA 1
ATOM 3452 C C . TYR A 1 441 ? -2.031 -4.676 -3.267 1.00 88.19 441 TYR A C 1
ATOM 3454 O O . TYR A 1 441 ? -2.903 -5.260 -3.911 1.00 88.19 441 TYR A O 1
ATOM 3462 N N . ALA A 1 442 ? -2.240 -3.469 -2.745 1.00 89.06 442 ALA A N 1
ATOM 3463 C CA . ALA A 1 442 ? -3.420 -2.654 -3.012 1.00 89.06 442 ALA A CA 1
ATOM 3464 C C . ALA A 1 442 ? -3.205 -1.803 -4.272 1.00 89.06 442 ALA A C 1
ATOM 3466 O O . ALA A 1 442 ? -2.082 -1.397 -4.569 1.00 89.06 442 ALA A O 1
ATOM 3467 N N . SER A 1 443 ? -4.287 -1.536 -5.009 1.00 89.88 443 SER A N 1
ATOM 3468 C CA . SER A 1 443 ? -4.266 -0.732 -6.246 1.00 89.88 443 SER A CA 1
ATOM 3469 C C . SER A 1 443 ? -3.361 -1.291 -7.368 1.00 89.88 443 SER A C 1
ATOM 3471 O O . SER A 1 443 ? -2.890 -0.544 -8.221 1.00 89.88 443 SER A O 1
ATOM 3473 N N . VAL A 1 444 ? -3.126 -2.607 -7.384 1.00 92.62 444 VAL A N 1
ATOM 3474 C CA . VAL A 1 444 ? -2.253 -3.327 -8.335 1.00 92.62 444 VAL A CA 1
ATOM 3475 C C . VAL A 1 444 ? -2.861 -4.684 -8.706 1.00 92.62 444 VAL A C 1
ATOM 3477 O O . VAL A 1 444 ? -3.681 -5.230 -7.962 1.00 92.62 444 VAL A O 1
ATOM 3480 N N . LEU A 1 445 ? -2.462 -5.249 -9.852 1.00 94.44 445 LEU A N 1
ATOM 3481 C CA . LEU A 1 445 ? -3.049 -6.479 -10.403 1.00 94.44 445 LEU A CA 1
ATOM 3482 C C . LEU A 1 445 ? -2.019 -7.589 -10.654 1.00 94.44 445 LEU A C 1
ATOM 3484 O O . LEU A 1 445 ? -1.862 -8.086 -11.764 1.00 94.44 445 LEU A O 1
ATOM 3488 N N . TYR A 1 446 ? -1.337 -8.026 -9.600 1.00 93.38 446 TYR A N 1
ATOM 3489 C CA . TYR A 1 446 ? -0.471 -9.202 -9.679 1.00 93.38 446 TYR A CA 1
ATOM 3490 C C . TYR A 1 446 ? -1.271 -10.493 -9.915 1.00 93.38 446 TYR A C 1
ATOM 3492 O O . TYR A 1 446 ? -2.413 -10.622 -9.471 1.00 93.38 446 TYR A O 1
ATOM 3500 N N . SER A 1 447 ? -0.641 -11.523 -10.484 1.00 93.75 447 SER A N 1
ATOM 3501 C CA . SER A 1 447 ? -1.174 -12.901 -10.511 1.00 93.75 447 SER A CA 1
ATOM 3502 C C . SER A 1 447 ? -1.742 -13.367 -9.165 1.00 93.75 447 SER A C 1
ATOM 3504 O O . SER A 1 447 ? -2.786 -14.016 -9.128 1.00 93.75 447 SER A O 1
ATOM 3506 N N . ARG A 1 448 ? -1.118 -12.996 -8.039 1.00 93.62 448 ARG A N 1
ATOM 3507 C CA . ARG A 1 448 ? -1.632 -13.305 -6.692 1.00 93.62 448 ARG A CA 1
ATOM 3508 C C . ARG A 1 448 ? -2.932 -12.570 -6.365 1.00 93.62 448 ARG A C 1
ATOM 3510 O O . ARG A 1 448 ? -3.831 -13.170 -5.782 1.00 93.62 448 ARG A O 1
ATOM 3517 N N . ASN A 1 449 ? -3.080 -11.317 -6.791 1.00 95.06 449 ASN A N 1
ATOM 3518 C CA . ASN A 1 449 ? -4.334 -10.571 -6.676 1.00 95.06 449 ASN A CA 1
ATOM 3519 C C . ASN A 1 449 ? -5.436 -11.219 -7.523 1.00 95.06 449 ASN A C 1
ATOM 3521 O O . ASN A 1 449 ? -6.544 -11.415 -7.027 1.00 95.06 449 ASN A O 1
ATOM 3525 N N . ILE A 1 450 ? -5.118 -11.609 -8.762 1.00 96.25 450 ILE A N 1
ATOM 3526 C CA . ILE A 1 450 ? -6.054 -12.270 -9.685 1.00 96.25 450 ILE A CA 1
ATOM 3527 C C . ILE A 1 450 ? -6.541 -13.601 -9.092 1.00 96.25 450 ILE A C 1
ATOM 3529 O O . ILE A 1 450 ? -7.740 -13.805 -8.909 1.00 96.25 450 ILE A O 1
ATOM 3533 N N . THR A 1 451 ? -5.615 -14.490 -8.731 1.00 96.12 451 THR A N 1
ATOM 3534 C CA . THR A 1 451 ? -5.934 -15.825 -8.192 1.00 96.12 451 THR A CA 1
ATOM 3535 C C . THR A 1 451 ? -6.676 -15.762 -6.859 1.00 96.12 451 THR A C 1
ATOM 3537 O O . THR A 1 451 ? -7.656 -16.487 -6.670 1.00 96.12 451 THR A O 1
ATOM 3540 N N . THR A 1 452 ? -6.278 -14.861 -5.955 1.00 95.88 452 THR A N 1
ATOM 3541 C CA . THR A 1 452 ? -6.968 -14.660 -4.671 1.00 95.88 452 THR A CA 1
ATOM 3542 C C . THR A 1 452 ? -8.366 -14.077 -4.877 1.00 95.88 452 THR A C 1
ATOM 3544 O O . THR A 1 452 ? -9.305 -14.509 -4.210 1.00 95.88 452 THR A O 1
ATOM 3547 N N . CYS A 1 453 ? -8.547 -13.155 -5.829 1.00 97.38 453 CYS A N 1
ATOM 3548 C CA . CYS A 1 453 ? -9.864 -12.637 -6.206 1.00 97.38 453 CYS A CA 1
ATOM 3549 C C . CYS A 1 453 ? -10.772 -13.751 -6.752 1.00 97.38 453 CYS A C 1
ATOM 3551 O O . CYS A 1 453 ? -11.924 -13.860 -6.336 1.00 97.38 453 CYS A O 1
ATOM 3553 N N . PHE A 1 454 ? -10.251 -14.630 -7.612 1.00 97.75 454 PHE A N 1
ATOM 3554 C CA . PHE A 1 454 ? -11.003 -15.762 -8.166 1.00 97.75 454 PHE A CA 1
ATOM 3555 C C . PHE A 1 454 ? -11.408 -16.762 -7.077 1.00 97.75 454 PHE A C 1
ATOM 3557 O O . PHE A 1 454 ? -12.552 -17.217 -7.044 1.00 97.75 454 PHE A O 1
ATOM 3564 N N . LEU A 1 455 ? -10.507 -17.058 -6.137 1.00 98.00 455 LEU A N 1
ATOM 3565 C CA . LEU A 1 455 ? -10.806 -17.907 -4.981 1.00 98.00 455 LEU A CA 1
ATOM 3566 C C . LEU A 1 455 ? -11.827 -17.247 -4.042 1.00 98.00 455 LEU A C 1
ATOM 3568 O O . LEU A 1 455 ? -12.734 -17.919 -3.555 1.00 98.00 455 LEU A O 1
ATOM 3572 N N . ALA A 1 456 ? -11.752 -15.930 -3.839 1.00 98.12 456 ALA A N 1
ATOM 3573 C CA . ALA A 1 456 ? -12.754 -15.185 -3.081 1.00 98.12 456 ALA A CA 1
ATOM 3574 C C . ALA A 1 456 ? -14.123 -15.197 -3.772 1.00 98.12 456 ALA A C 1
ATOM 3576 O O . ALA A 1 456 ? -15.128 -15.428 -3.103 1.00 98.12 456 ALA A O 1
ATOM 3577 N N . ALA A 1 457 ? -14.174 -15.025 -5.096 1.00 98.25 457 ALA A N 1
ATOM 3578 C CA . ALA A 1 457 ? -15.399 -15.150 -5.882 1.00 98.25 457 ALA A CA 1
ATOM 3579 C C . ALA A 1 457 ? -16.006 -16.554 -5.749 1.00 98.25 457 ALA A C 1
ATOM 3581 O O . ALA A 1 457 ? -17.211 -16.687 -5.534 1.00 98.25 457 ALA A O 1
ATOM 3582 N N . ALA A 1 458 ? -15.170 -17.595 -5.804 1.00 97.81 458 ALA A N 1
ATOM 3583 C CA . ALA A 1 458 ? -15.586 -18.976 -5.598 1.00 97.81 458 ALA A CA 1
ATOM 3584 C C . ALA A 1 458 ? -16.192 -19.178 -4.197 1.00 97.81 458 ALA A C 1
ATOM 3586 O O . ALA A 1 458 ? -17.293 -19.714 -4.082 1.00 97.81 458 ALA A O 1
ATOM 3587 N N . VAL A 1 459 ? -15.544 -18.674 -3.140 1.00 97.56 459 VAL A N 1
ATOM 3588 C CA . VAL A 1 459 ? -16.096 -18.686 -1.773 1.00 97.56 459 VAL A CA 1
ATOM 3589 C C . VAL A 1 459 ? -17.417 -17.917 -1.703 1.00 97.56 459 VAL A C 1
ATOM 3591 O O . VAL A 1 459 ? -18.396 -18.444 -1.181 1.00 97.56 459 VAL A O 1
ATOM 3594 N N . GLY A 1 460 ? -17.493 -16.714 -2.274 1.00 96.81 460 GLY A N 1
ATOM 3595 C CA . GLY A 1 460 ? -18.719 -15.915 -2.324 1.00 96.81 460 GLY A CA 1
ATOM 3596 C C . GLY A 1 460 ? -19.886 -16.650 -2.977 1.00 96.81 460 GLY A C 1
ATOM 3597 O O . GLY A 1 460 ? -20.977 -16.683 -2.412 1.00 96.81 460 GLY A O 1
ATOM 3598 N N . LEU A 1 461 ? -19.649 -17.298 -4.121 1.00 96.25 461 LEU A N 1
ATOM 3599 C CA . LEU A 1 461 ? -20.650 -18.107 -4.819 1.00 96.25 461 LEU A CA 1
ATOM 3600 C C . LEU A 1 461 ? -21.112 -19.297 -3.979 1.00 96.25 461 LEU A C 1
ATOM 3602 O O . LEU A 1 461 ? -22.307 -19.569 -3.918 1.00 96.25 461 LEU A O 1
ATOM 3606 N N . VAL A 1 462 ? -20.198 -19.987 -3.292 1.00 95.69 462 VAL A N 1
ATOM 3607 C CA . VAL A 1 462 ? -20.556 -21.090 -2.384 1.00 95.69 462 VAL A CA 1
ATOM 3608 C C . VAL A 1 462 ? -21.421 -20.595 -1.228 1.00 95.69 462 VAL A C 1
ATOM 3610 O O . VAL A 1 462 ? -22.358 -21.284 -0.822 1.00 95.69 462 VAL A O 1
ATOM 3613 N N . LEU A 1 463 ? -21.153 -19.397 -0.716 1.00 95.31 463 LEU A N 1
ATOM 3614 C CA . LEU A 1 463 ? -21.888 -18.801 0.398 1.00 95.31 463 LEU A CA 1
ATOM 3615 C C . LEU A 1 463 ? -23.225 -18.158 -0.011 1.00 95.31 463 LEU A C 1
ATOM 3617 O O . LEU A 1 463 ? -24.104 -18.012 0.835 1.00 95.31 463 LEU A O 1
ATOM 3621 N N . TRP A 1 464 ? -23.425 -17.827 -1.288 1.00 93.31 464 TRP A N 1
ATOM 3622 C CA . TRP A 1 464 ? -24.640 -17.169 -1.776 1.00 93.31 464 TRP A CA 1
ATOM 3623 C C . TRP A 1 464 ? -25.814 -18.143 -1.932 1.00 93.31 464 TRP A C 1
ATOM 3625 O O . TRP A 1 464 ? -25.931 -18.813 -2.952 1.00 93.31 464 TRP A O 1
ATOM 3635 N N . GLU A 1 465 ? -26.738 -18.177 -0.970 1.00 89.38 465 GLU A N 1
ATOM 3636 C CA . GLU A 1 465 ? -27.860 -19.135 -0.939 1.00 89.38 465 GLU A CA 1
ATOM 3637 C C . GLU A 1 465 ? -28.738 -19.132 -2.200 1.00 89.38 465 GLU A C 1
ATOM 3639 O O . GLU A 1 465 ? -28.968 -20.199 -2.764 1.00 89.38 465 GLU A O 1
ATOM 3644 N N . GLY A 1 466 ? -29.123 -17.958 -2.711 1.00 88.56 466 GLY A N 1
ATOM 3645 C CA . GLY A 1 466 ? -30.020 -17.835 -3.869 1.00 88.56 466 GLY A CA 1
ATOM 3646 C C . GLY A 1 466 ? -29.550 -18.515 -5.165 1.00 88.56 466 GLY A C 1
ATOM 3647 O O . GLY A 1 466 ? -30.375 -18.883 -5.995 1.00 88.56 466 GLY A O 1
ATOM 3648 N N . VAL A 1 467 ? -28.242 -18.741 -5.361 1.00 89.56 467 VAL A N 1
ATOM 3649 C CA . VAL A 1 467 ? -27.750 -19.457 -6.558 1.00 89.56 467 VAL A CA 1
ATOM 3650 C C . VAL A 1 467 ? -27.984 -20.970 -6.433 1.00 89.56 467 VAL A C 1
ATOM 3652 O O . VAL A 1 467 ? -28.099 -21.667 -7.440 1.00 89.56 467 VAL A O 1
ATOM 3655 N N . TRP A 1 468 ? -28.101 -21.481 -5.207 1.00 89.12 468 TRP A N 1
ATOM 3656 C CA . TRP A 1 468 ? -28.222 -22.909 -4.905 1.00 89.12 468 TRP A CA 1
ATOM 3657 C C . TRP A 1 468 ? -29.664 -23.384 -4.701 1.00 89.12 468 TRP A C 1
ATOM 3659 O O . TRP A 1 468 ? -29.882 -24.582 -4.545 1.00 89.12 468 TRP A O 1
ATOM 3669 N N . GLU A 1 469 ? -30.648 -22.482 -4.717 1.00 88.38 469 GLU A N 1
ATOM 3670 C CA . GLU A 1 469 ? -32.064 -22.817 -4.493 1.00 88.38 469 GLU A CA 1
ATOM 3671 C C . GLU A 1 469 ? -32.656 -23.705 -5.594 1.00 88.38 469 GLU A C 1
ATOM 3673 O O . GLU A 1 469 ? -33.528 -24.531 -5.334 1.00 88.38 469 GLU A O 1
ATOM 3678 N N . THR A 1 470 ? -32.174 -23.563 -6.832 1.00 89.00 470 THR A N 1
ATOM 3679 C CA . THR A 1 470 ? -32.641 -24.360 -7.973 1.00 89.00 470 THR A CA 1
ATOM 3680 C C . THR A 1 470 ? -31.568 -25.337 -8.427 1.00 89.00 470 THR A C 1
ATOM 3682 O O . THR A 1 470 ? -30.383 -25.010 -8.451 1.00 89.00 470 THR A O 1
ATOM 3685 N N . GLU A 1 471 ? -31.969 -26.520 -8.896 1.00 85.31 471 GLU A N 1
ATOM 3686 C CA . GLU A 1 471 ? -31.019 -27.522 -9.397 1.00 85.31 471 GLU A CA 1
ATOM 3687 C C . GLU A 1 471 ? -30.172 -26.987 -10.569 1.00 85.31 471 GLU A C 1
ATOM 3689 O O . GLU A 1 471 ? -28.964 -27.225 -10.647 1.00 85.31 471 GLU A O 1
ATOM 3694 N N . LYS A 1 472 ? -30.788 -26.215 -11.477 1.00 88.19 472 LYS A N 1
ATOM 3695 C CA . LYS A 1 472 ? -30.080 -25.563 -12.591 1.00 88.19 472 LYS A CA 1
ATOM 3696 C C . LYS A 1 472 ? -29.069 -24.530 -12.086 1.00 88.19 472 LYS A C 1
ATOM 3698 O O . LYS A 1 472 ? -27.953 -24.487 -12.605 1.00 88.19 472 LYS A O 1
ATOM 3703 N N . GLY A 1 473 ? -29.448 -23.720 -11.096 1.00 90.25 473 GLY A N 1
ATOM 3704 C CA . GLY A 1 473 ? -28.566 -22.748 -10.451 1.00 90.25 473 GLY A CA 1
ATOM 3705 C C . GLY A 1 473 ? -27.376 -23.424 -9.773 1.00 90.25 473 GLY A C 1
ATOM 3706 O O . GLY A 1 473 ? -26.234 -23.088 -10.079 1.00 90.25 473 GLY A O 1
ATOM 3707 N N . ALA A 1 474 ? -27.629 -24.467 -8.979 1.00 88.12 474 ALA A N 1
ATOM 3708 C CA . ALA A 1 474 ? -26.601 -25.253 -8.305 1.00 88.12 474 ALA A CA 1
ATOM 3709 C C . ALA A 1 474 ? -25.606 -25.884 -9.295 1.00 88.12 474 ALA A C 1
ATOM 3711 O O . ALA A 1 474 ? -24.396 -25.768 -9.116 1.00 88.12 474 ALA A O 1
ATOM 3712 N N . ARG A 1 475 ? -26.087 -26.499 -10.388 1.00 87.12 475 ARG A N 1
ATOM 3713 C CA . ARG A 1 475 ? -25.214 -27.057 -11.441 1.00 87.12 475 ARG A CA 1
ATOM 3714 C C . ARG A 1 475 ? -24.326 -25.984 -12.078 1.00 87.12 475 ARG A C 1
ATOM 3716 O O . ARG A 1 475 ? -23.138 -26.225 -12.276 1.00 87.12 475 ARG A O 1
ATOM 3723 N N . ARG A 1 476 ? -24.876 -24.801 -12.380 1.00 90.75 476 ARG A N 1
ATOM 3724 C CA . ARG A 1 476 ? -24.103 -23.670 -12.926 1.00 90.75 476 ARG A CA 1
ATOM 3725 C C . ARG A 1 476 ? -23.069 -23.165 -11.922 1.00 90.75 476 ARG A C 1
ATOM 3727 O O . ARG A 1 476 ? -21.918 -22.984 -12.302 1.00 90.75 476 ARG A O 1
ATOM 3734 N N . ALA A 1 477 ? -23.450 -23.002 -10.656 1.00 91.94 477 ALA A N 1
ATOM 3735 C CA . ALA A 1 477 ? -22.537 -22.596 -9.593 1.00 91.94 477 ALA A CA 1
ATOM 3736 C C . ALA A 1 477 ? -21.373 -23.580 -9.444 1.00 91.94 477 ALA A C 1
ATOM 3738 O O . ALA A 1 477 ? -20.226 -23.151 -9.404 1.00 91.94 477 ALA A O 1
ATOM 3739 N N . PHE A 1 478 ? -21.640 -24.890 -9.457 1.00 90.31 478 PHE A N 1
ATOM 3740 C CA . PHE A 1 478 ? -20.595 -25.917 -9.428 1.00 90.31 478 PHE A CA 1
ATOM 3741 C C . PHE A 1 478 ? -19.582 -25.766 -10.565 1.00 90.31 478 PHE A C 1
ATOM 3743 O O . PHE A 1 478 ? -18.381 -25.801 -10.311 1.00 90.31 478 PHE A O 1
ATOM 3750 N N . VAL A 1 479 ? -20.055 -25.580 -11.802 1.00 92.06 479 VAL A N 1
ATOM 3751 C CA . VAL A 1 479 ? -19.179 -25.386 -12.969 1.00 92.06 479 VAL A CA 1
ATOM 3752 C C . VAL A 1 479 ? -18.338 -24.122 -12.805 1.00 92.06 479 VAL A C 1
ATOM 3754 O O . VAL A 1 479 ? -17.127 -24.172 -12.991 1.00 92.06 479 VAL A O 1
ATOM 3757 N N . VAL A 1 480 ? -18.952 -23.003 -12.411 1.00 95.56 480 VAL A N 1
ATOM 3758 C CA . VAL A 1 480 ? -18.240 -21.729 -12.236 1.00 95.56 480 VAL A CA 1
ATOM 3759 C C . VAL A 1 480 ? -17.199 -21.824 -11.119 1.00 95.56 480 VAL A C 1
ATOM 3761 O O . VAL A 1 480 ? -16.064 -21.406 -11.319 1.00 95.56 480 VAL A O 1
ATOM 3764 N N . VAL A 1 481 ? -17.533 -22.420 -9.971 1.00 95.88 481 VAL A N 1
ATOM 3765 C CA . VAL A 1 481 ? -16.580 -22.621 -8.864 1.00 95.88 481 VAL A CA 1
ATOM 3766 C C . VAL A 1 481 ? -15.424 -23.526 -9.308 1.00 95.88 481 VAL A C 1
ATOM 3768 O O . VAL A 1 481 ? -14.275 -23.203 -9.020 1.00 95.88 481 VAL A O 1
ATOM 3771 N N . ALA A 1 482 ? -15.695 -24.609 -10.047 1.00 95.25 482 ALA A N 1
ATOM 3772 C CA . ALA A 1 482 ? -14.657 -25.497 -10.582 1.00 95.25 482 ALA A CA 1
ATOM 3773 C C . ALA A 1 482 ? -13.716 -24.772 -11.556 1.00 95.25 482 ALA A C 1
ATOM 3775 O O . ALA A 1 482 ? -12.500 -24.931 -11.477 1.00 95.25 482 ALA A O 1
ATOM 3776 N N . LEU A 1 483 ? -14.265 -23.934 -12.442 1.00 96.62 483 LEU A N 1
ATOM 3777 C CA . LEU A 1 483 ? -13.480 -23.119 -13.370 1.00 96.62 483 LEU A CA 1
ATOM 3778 C C . LEU A 1 483 ? -12.615 -22.094 -12.632 1.00 96.62 483 LEU A C 1
ATOM 3780 O O . LEU A 1 483 ? -11.427 -22.000 -12.914 1.00 96.62 483 LEU A O 1
ATOM 3784 N N . LEU A 1 484 ? -13.176 -21.359 -11.665 1.00 97.50 484 LEU A N 1
ATOM 3785 C CA . LEU A 1 484 ? -12.427 -20.378 -10.872 1.00 97.50 484 LEU A CA 1
ATOM 3786 C C . LEU A 1 484 ? -11.278 -21.040 -10.104 1.00 97.50 484 LEU A C 1
ATOM 3788 O O . LEU A 1 484 ? -10.155 -20.544 -10.130 1.00 97.50 484 LEU A O 1
ATOM 3792 N N . VAL A 1 485 ? -11.541 -22.187 -9.472 1.00 96.94 485 VAL A N 1
ATOM 3793 C CA . VAL A 1 485 ? -10.524 -22.973 -8.765 1.00 96.94 485 VAL A CA 1
ATOM 3794 C C . VAL A 1 485 ? -9.448 -23.478 -9.730 1.00 96.94 485 VAL A C 1
ATOM 3796 O O . VAL A 1 485 ? -8.259 -23.284 -9.473 1.00 96.94 485 VAL A O 1
ATOM 3799 N N . GLY A 1 486 ? -9.845 -24.077 -10.855 1.00 96.50 486 GLY A N 1
ATOM 3800 C CA . GLY A 1 486 ? -8.922 -24.579 -11.870 1.00 96.50 486 GLY A CA 1
ATOM 3801 C C . GLY A 1 486 ? -8.041 -23.479 -12.467 1.00 96.50 486 GLY A C 1
ATOM 3802 O O . GLY A 1 486 ? -6.832 -23.665 -12.580 1.00 96.50 486 GLY A O 1
ATOM 3803 N N . LEU A 1 487 ? -8.617 -22.315 -12.784 1.00 96.81 487 LEU A N 1
ATOM 3804 C CA . LEU A 1 487 ? -7.893 -21.154 -13.308 1.00 96.81 487 LEU A CA 1
ATOM 3805 C C . LEU A 1 487 ? -6.918 -20.577 -12.278 1.00 96.81 487 LEU A C 1
ATOM 3807 O O . LEU A 1 487 ? -5.794 -20.224 -12.641 1.00 96.81 487 LEU A O 1
ATOM 3811 N N . SER A 1 488 ? -7.293 -20.528 -10.995 1.00 96.56 488 SER A N 1
ATOM 3812 C CA . SER A 1 488 ? -6.378 -20.076 -9.944 1.00 96.56 488 SER A CA 1
ATOM 3813 C C . SER A 1 488 ? -5.147 -20.976 -9.832 1.00 96.56 488 SER A C 1
ATOM 3815 O O . SER A 1 488 ? -4.028 -20.468 -9.829 1.00 96.56 488 SER A O 1
ATOM 3817 N N . VAL A 1 489 ? -5.333 -22.302 -9.821 1.00 95.81 489 VAL A N 1
ATOM 3818 C CA . VAL A 1 489 ? -4.224 -23.275 -9.741 1.00 95.81 489 VAL A CA 1
ATOM 3819 C C . VAL A 1 489 ? -3.385 -23.298 -11.021 1.00 95.81 489 VAL A C 1
ATOM 3821 O O . VAL A 1 489 ? -2.163 -23.386 -10.952 1.00 95.81 489 VAL A O 1
ATOM 3824 N N . GLN A 1 490 ? -4.018 -23.179 -12.190 1.00 94.25 490 GLN A N 1
ATOM 3825 C CA . GLN A 1 490 ? -3.317 -23.068 -13.472 1.00 94.25 490 GLN A CA 1
ATOM 3826 C C . GLN A 1 490 ? -2.396 -21.839 -13.505 1.00 94.25 490 GLN A C 1
ATOM 3828 O O . GLN A 1 490 ? -1.279 -21.899 -14.018 1.00 94.25 490 GLN A O 1
ATOM 3833 N N . THR A 1 491 ? -2.870 -20.716 -12.961 1.00 93.38 491 THR A N 1
ATOM 3834 C CA . THR A 1 491 ? -2.117 -19.458 -12.930 1.00 93.38 491 THR A CA 1
ATOM 3835 C C . THR A 1 491 ? -0.966 -19.527 -11.937 1.00 93.38 491 THR A C 1
ATOM 3837 O O . THR A 1 491 ? 0.153 -19.134 -12.266 1.00 93.38 491 THR A O 1
ATOM 3840 N N . LEU A 1 492 ? -1.230 -20.041 -10.735 1.00 92.50 492 LEU A N 1
ATOM 3841 C CA . LEU A 1 492 ? -0.250 -20.210 -9.670 1.00 92.50 492 LEU A CA 1
ATOM 3842 C C . LEU A 1 492 ? -0.460 -21.565 -8.997 1.00 92.50 492 LEU A C 1
ATOM 3844 O O . LEU A 1 492 ? -1.414 -21.761 -8.245 1.00 92.50 492 LEU A O 1
ATOM 3848 N N . LEU A 1 493 ? 0.478 -22.490 -9.213 1.00 90.81 493 LEU A N 1
ATOM 3849 C CA . LEU A 1 493 ? 0.375 -23.852 -8.685 1.00 90.81 493 LEU A CA 1
ATOM 3850 C C . LEU A 1 493 ? 0.258 -23.878 -7.152 1.00 90.81 493 LEU A C 1
ATOM 3852 O O . LEU A 1 493 ? -0.457 -24.706 -6.593 1.00 90.81 493 LEU A O 1
ATOM 3856 N N . THR A 1 494 ? 0.906 -22.935 -6.463 1.00 91.62 494 THR A N 1
ATOM 3857 C CA . THR A 1 494 ? 0.848 -22.819 -4.999 1.00 91.62 494 THR A CA 1
ATOM 3858 C C . THR A 1 494 ? -0.541 -22.477 -4.465 1.00 91.62 494 THR A C 1
ATOM 3860 O O . THR A 1 494 ? -0.854 -22.833 -3.329 1.00 91.62 494 THR A O 1
ATOM 3863 N N . SER A 1 495 ? -1.420 -21.898 -5.290 1.00 94.50 495 SER A N 1
ATOM 3864 C CA . SER A 1 495 ? -2.815 -21.644 -4.923 1.00 94.50 495 SER A CA 1
ATOM 3865 C C . SER A 1 495 ? -3.641 -22.933 -4.780 1.00 94.50 495 SER A C 1
ATOM 3867 O O . SER A 1 495 ? -4.774 -22.876 -4.299 1.00 94.50 495 SER A O 1
ATOM 3869 N N . ALA A 1 496 ? -3.079 -24.105 -5.118 1.00 95.19 496 ALA A N 1
ATOM 3870 C CA . ALA A 1 496 ? -3.676 -25.420 -4.868 1.00 95.19 496 ALA A CA 1
ATOM 3871 C C . ALA A 1 496 ? -4.060 -25.639 -3.393 1.00 95.19 496 ALA A C 1
ATOM 3873 O O . ALA A 1 496 ? -5.078 -26.274 -3.118 1.00 95.19 496 ALA A O 1
ATOM 3874 N N . LEU A 1 497 ? -3.296 -25.073 -2.450 1.00 94.88 497 LEU A N 1
ATOM 3875 C CA . LEU A 1 497 ? -3.583 -25.181 -1.015 1.00 94.88 497 LEU A CA 1
ATOM 3876 C C . LEU A 1 497 ? -4.931 -24.539 -0.664 1.00 94.88 497 LEU A C 1
ATOM 3878 O O . LEU A 1 497 ? -5.783 -25.164 -0.036 1.00 94.88 497 LEU A O 1
ATOM 3882 N N . VAL A 1 498 ? -5.158 -23.308 -1.124 1.00 95.75 498 VAL A N 1
ATOM 3883 C CA . VAL A 1 498 ? -6.413 -22.585 -0.878 1.00 95.75 498 VAL A CA 1
ATOM 3884 C C . VAL A 1 498 ? -7.549 -23.157 -1.724 1.00 95.75 498 VAL A C 1
ATOM 3886 O O . VAL A 1 498 ? -8.665 -23.309 -1.233 1.00 95.75 498 VAL A O 1
ATOM 3889 N N . ALA A 1 499 ? -7.278 -23.534 -2.974 1.00 95.88 499 ALA A N 1
ATOM 3890 C CA . ALA A 1 499 ? -8.235 -24.224 -3.834 1.00 95.88 499 ALA A CA 1
ATOM 3891 C C . ALA A 1 499 ? -8.823 -25.470 -3.157 1.00 95.88 499 ALA A C 1
ATOM 3893 O O . ALA A 1 499 ? -10.041 -25.652 -3.154 1.00 95.88 499 ALA A O 1
ATOM 3894 N N . PHE A 1 500 ? -7.983 -26.291 -2.522 1.00 95.25 500 PHE A N 1
ATOM 3895 C CA . PHE A 1 500 ? -8.431 -27.455 -1.762 1.00 95.25 500 PHE A CA 1
ATOM 3896 C C . PHE A 1 500 ? -9.384 -27.073 -0.618 1.00 95.25 500 PHE A C 1
ATOM 3898 O O . PHE A 1 500 ? -10.416 -27.717 -0.434 1.00 95.25 500 PHE A O 1
ATOM 3905 N N . LEU A 1 501 ? -9.112 -25.978 0.098 1.00 96.00 501 LEU A N 1
ATOM 3906 C CA . LEU A 1 501 ? -10.016 -25.467 1.134 1.00 96.00 501 LEU A CA 1
ATOM 3907 C C . LEU A 1 501 ? -11.371 -25.020 0.568 1.00 96.00 501 LEU A C 1
ATOM 3909 O O . LEU A 1 501 ? -12.403 -25.282 1.185 1.00 96.00 501 LEU A O 1
ATOM 3913 N N . VAL A 1 502 ? -11.398 -24.399 -0.615 1.00 95.25 502 VAL A N 1
ATOM 3914 C CA . VAL A 1 502 ? -12.656 -24.053 -1.302 1.00 95.25 502 VAL A CA 1
ATOM 3915 C C . VAL A 1 502 ? -13.448 -25.317 -1.643 1.00 95.25 502 VAL A C 1
ATOM 3917 O O . VAL A 1 502 ? -14.658 -25.352 -1.427 1.00 95.25 502 VAL A O 1
ATOM 3920 N N . VAL A 1 503 ? -12.786 -26.387 -2.094 1.00 92.00 503 VAL A N 1
ATOM 3921 C CA . VAL A 1 503 ? -13.438 -27.687 -2.336 1.00 92.00 503 VAL A CA 1
ATOM 3922 C C . VAL A 1 503 ? -14.034 -28.258 -1.048 1.00 92.00 503 VAL A C 1
ATOM 3924 O O . VAL A 1 503 ? -15.189 -28.687 -1.045 1.00 92.00 503 VAL A O 1
ATOM 3927 N N . LEU A 1 504 ? -13.297 -28.216 0.066 1.00 92.94 504 LEU A N 1
ATOM 3928 C CA . LEU A 1 504 ? -13.817 -28.638 1.369 1.00 92.94 504 LEU A CA 1
ATOM 3929 C C . LEU A 1 504 ? -15.019 -27.793 1.809 1.00 92.94 504 LEU A C 1
ATOM 3931 O O . LEU A 1 504 ? -15.983 -28.343 2.342 1.00 92.94 504 LEU A O 1
ATOM 3935 N N . LEU A 1 505 ? -15.006 -26.482 1.548 1.00 94.44 505 LEU A N 1
ATOM 3936 C CA . LEU A 1 505 ? -16.144 -25.608 1.829 1.00 94.44 505 LEU A CA 1
ATOM 3937 C C . LEU A 1 505 ? -17.377 -26.013 1.017 1.00 94.44 505 LEU A C 1
ATOM 3939 O O . LEU A 1 505 ? -18.468 -26.097 1.579 1.00 94.44 505 LEU A O 1
ATOM 3943 N N . VAL A 1 506 ? -17.216 -26.284 -0.283 1.00 91.94 506 VAL A N 1
ATOM 3944 C CA . VAL A 1 506 ? -18.302 -26.762 -1.153 1.00 91.94 506 VAL A CA 1
ATOM 3945 C C . VAL A 1 506 ? -18.910 -28.041 -0.577 1.00 91.94 506 VAL A C 1
ATOM 3947 O O . VAL A 1 506 ? -20.128 -28.124 -0.421 1.00 91.94 506 VAL A O 1
ATOM 3950 N N . LEU A 1 507 ? -18.077 -29.014 -0.199 1.00 89.19 507 LEU A N 1
ATOM 3951 C CA . LEU A 1 507 ? -18.536 -30.272 0.395 1.00 89.19 507 LEU A CA 1
ATOM 3952 C C . LEU A 1 507 ? -19.271 -30.044 1.722 1.00 89.19 507 LEU A C 1
ATOM 3954 O O . LEU A 1 507 ? -20.346 -30.605 1.933 1.00 89.19 507 LEU A O 1
ATOM 3958 N N . ALA A 1 508 ? -18.728 -29.191 2.591 1.00 91.00 508 ALA A N 1
ATOM 3959 C CA . ALA A 1 508 ? -19.283 -28.925 3.913 1.00 91.00 508 ALA A CA 1
ATOM 3960 C C . ALA A 1 508 ? -20.606 -28.142 3.872 1.00 91.00 508 ALA A C 1
ATOM 3962 O O . ALA A 1 508 ? -21.495 -28.405 4.681 1.00 91.00 508 ALA A O 1
ATOM 3963 N N . MET A 1 509 ? -20.741 -27.186 2.948 1.00 90.81 509 MET A N 1
ATOM 3964 C CA . MET A 1 509 ? -21.891 -26.276 2.870 1.00 90.81 509 MET A CA 1
ATOM 3965 C C . MET A 1 509 ? -22.975 -26.752 1.899 1.00 90.81 509 MET A C 1
ATOM 3967 O O . MET A 1 509 ? -24.151 -26.457 2.105 1.00 90.81 509 MET A O 1
ATOM 3971 N N . ARG A 1 510 ? -22.596 -27.452 0.823 1.00 89.06 510 ARG A N 1
ATOM 3972 C CA . ARG A 1 510 ? -23.484 -27.775 -0.309 1.00 89.06 510 ARG A CA 1
ATOM 3973 C C . ARG A 1 510 ? -23.600 -29.268 -0.599 1.00 89.06 510 ARG A C 1
ATOM 3975 O O . ARG A 1 510 ? -24.404 -29.647 -1.447 1.00 89.06 510 ARG A O 1
ATOM 3982 N N . GLY A 1 511 ? -22.885 -30.125 0.134 1.00 78.50 511 GLY A N 1
ATOM 3983 C CA . GLY A 1 511 ? -22.919 -31.575 -0.070 1.00 78.50 511 GLY A CA 1
ATOM 3984 C C . GLY A 1 511 ? -24.333 -32.169 -0.040 1.00 78.50 511 GLY A C 1
ATOM 3985 O O . GLY A 1 511 ? -24.655 -33.039 -0.833 1.00 78.50 511 GLY A O 1
ATOM 3986 N N . HIS A 1 512 ? -25.235 -31.668 0.801 1.00 76.81 512 HIS A N 1
ATOM 3987 C CA . HIS A 1 512 ? -26.577 -32.253 0.926 1.00 76.81 512 HIS A CA 1
ATOM 3988 C C . HIS A 1 512 ? -27.566 -31.870 -0.189 1.00 76.81 512 HIS A C 1
ATOM 3990 O O . HIS A 1 512 ? -28.630 -32.475 -0.272 1.00 76.81 512 HIS A O 1
ATOM 3996 N N . GLN A 1 513 ? -27.261 -30.872 -1.025 1.00 71.50 513 GLN A N 1
ATOM 3997 C CA . GLN A 1 513 ? -28.243 -30.290 -1.952 1.00 71.50 513 GLN A CA 1
ATOM 3998 C C . GLN A 1 513 ? -28.328 -31.014 -3.302 1.00 71.50 513 GLN A C 1
ATOM 4000 O O . GLN A 1 513 ? -29.286 -30.810 -4.043 1.00 71.50 513 GLN A O 1
ATOM 4005 N N . VAL A 1 514 ? -27.350 -31.856 -3.649 1.00 61.88 514 VAL A N 1
ATOM 4006 C CA . VAL A 1 514 ? -27.301 -32.541 -4.949 1.00 61.88 514 VAL A CA 1
ATOM 4007 C C . VAL A 1 514 ? -26.531 -33.870 -4.821 1.00 61.88 514 VAL A C 1
ATOM 4009 O O . VAL A 1 514 ? -25.731 -33.992 -3.894 1.00 61.88 514 VAL A O 1
ATOM 4012 N N . PRO A 1 515 ? -26.709 -34.881 -5.706 1.00 69.81 515 PRO A N 1
ATOM 4013 C CA . PRO A 1 515 ? -25.972 -36.145 -5.619 1.00 69.81 515 PRO A CA 1
ATOM 4014 C C . PRO A 1 515 ? -24.444 -35.949 -5.663 1.00 69.81 515 PRO A C 1
ATOM 4016 O O . PRO A 1 515 ? -23.842 -35.836 -6.737 1.00 69.81 515 PRO A O 1
ATOM 4019 N N . ILE A 1 516 ? -23.825 -35.945 -4.475 1.00 64.31 516 ILE A N 1
ATOM 4020 C CA . ILE A 1 516 ? -22.424 -35.566 -4.208 1.00 64.31 516 ILE A CA 1
ATOM 4021 C C . ILE A 1 516 ? -21.454 -36.243 -5.171 1.00 64.31 516 ILE A C 1
ATOM 4023 O O . ILE A 1 516 ? -20.572 -35.596 -5.728 1.00 64.31 516 ILE A O 1
ATOM 4027 N N . ARG A 1 517 ? -21.626 -37.548 -5.411 1.00 70.44 517 ARG A N 1
ATOM 4028 C CA . ARG A 1 517 ? -20.651 -38.349 -6.159 1.00 70.44 517 ARG A CA 1
ATOM 4029 C C . ARG A 1 517 ? -20.508 -37.905 -7.617 1.00 70.44 517 ARG A C 1
ATOM 4031 O O . ARG A 1 517 ? -19.390 -37.745 -8.096 1.00 70.44 517 ARG A O 1
ATOM 4038 N N . ARG A 1 518 ? -21.618 -37.672 -8.327 1.00 74.00 518 ARG A N 1
ATOM 4039 C CA . ARG A 1 518 ? -21.584 -37.310 -9.757 1.00 74.00 518 ARG A CA 1
ATOM 4040 C C . ARG A 1 518 ? -21.061 -35.891 -9.966 1.00 74.00 518 ARG A C 1
ATOM 4042 O O . ARG A 1 518 ? -20.317 -35.634 -10.913 1.00 74.00 518 ARG A O 1
ATOM 4049 N N . GLN A 1 519 ? -21.429 -34.973 -9.079 1.00 73.25 519 GLN A N 1
ATOM 4050 C CA . GLN A 1 519 ? -21.011 -33.579 -9.186 1.00 73.25 519 GLN A CA 1
ATOM 4051 C C . GLN A 1 519 ? -19.589 -33.345 -8.698 1.00 73.25 519 GLN A C 1
ATOM 4053 O O . GLN A 1 519 ? -18.897 -32.535 -9.298 1.00 73.25 519 GLN A O 1
ATOM 4058 N N . PHE A 1 520 ? -19.111 -34.095 -7.706 1.00 78.00 520 PHE A N 1
ATOM 4059 C CA . PHE A 1 520 ? -17.709 -34.039 -7.304 1.00 78.00 520 PHE A CA 1
ATOM 4060 C C . PHE A 1 520 ? -16.778 -34.548 -8.408 1.00 78.00 520 PHE A C 1
ATOM 4062 O O . PHE A 1 520 ? -15.791 -33.892 -8.719 1.00 78.00 520 PHE A O 1
ATOM 4069 N N . VAL A 1 521 ? -17.130 -35.659 -9.071 1.00 81.25 521 VAL A N 1
ATOM 4070 C CA . VAL A 1 521 ? -16.394 -36.122 -10.262 1.00 81.25 521 VAL A CA 1
ATOM 4071 C C . VAL A 1 521 ? -16.413 -35.048 -11.348 1.00 81.25 521 VAL A C 1
ATOM 4073 O O . VAL A 1 521 ? -15.373 -34.744 -11.918 1.00 81.25 521 VAL A O 1
ATOM 4076 N N . SER A 1 522 ? -17.563 -34.411 -11.587 1.00 81.00 522 SER A N 1
ATOM 4077 C CA . SER A 1 522 ? -17.664 -33.317 -12.563 1.00 81.00 522 SER A CA 1
ATOM 4078 C C . SER A 1 522 ? -16.792 -32.118 -12.172 1.00 81.00 522 SER A C 1
ATOM 4080 O O . SER A 1 522 ? -16.095 -31.571 -13.017 1.00 81.00 522 SER A O 1
ATOM 4082 N N . PHE A 1 523 ? -16.780 -31.736 -10.895 1.00 87.00 523 PHE A N 1
ATOM 4083 C CA . PHE A 1 523 ? -15.955 -30.655 -10.363 1.00 87.00 523 PHE A CA 1
ATOM 4084 C C . PHE A 1 523 ? -14.464 -30.949 -10.550 1.00 87.00 523 PHE A C 1
ATOM 4086 O O . PHE A 1 523 ? -13.731 -30.112 -11.077 1.00 87.00 523 PHE A O 1
ATOM 4093 N N . ALA A 1 524 ? -14.023 -32.142 -10.141 1.00 86.44 524 ALA A N 1
ATOM 4094 C CA . ALA A 1 524 ? -12.641 -32.587 -10.267 1.00 86.44 524 ALA A CA 1
ATOM 4095 C C . ALA A 1 524 ? -12.213 -32.660 -11.739 1.00 86.44 524 ALA A C 1
ATOM 4097 O O . ALA A 1 524 ? -11.140 -32.173 -12.080 1.00 86.44 524 ALA A O 1
ATOM 4098 N N . MET A 1 525 ? -13.076 -33.180 -12.618 1.00 89.38 525 MET A N 1
ATOM 4099 C CA . MET A 1 525 ? -12.833 -33.218 -14.060 1.00 89.38 525 MET A CA 1
ATOM 4100 C C . MET A 1 525 ? -12.730 -31.817 -14.657 1.00 89.38 525 MET A C 1
ATOM 4102 O O . MET A 1 525 ? -11.778 -31.553 -15.377 1.00 89.38 525 MET A O 1
ATOM 4106 N N . ILE A 1 526 ? -13.654 -30.901 -14.350 1.00 93.06 526 ILE A N 1
ATOM 4107 C CA . ILE A 1 526 ? -13.622 -29.529 -14.884 1.00 93.06 526 ILE A CA 1
ATOM 4108 C C . ILE A 1 526 ? -12.374 -28.796 -14.390 1.00 93.06 526 ILE A C 1
ATOM 4110 O O . ILE A 1 526 ? -11.659 -28.198 -15.191 1.00 93.06 526 ILE A O 1
ATOM 4114 N N . SER A 1 527 ? -12.078 -28.876 -13.092 1.00 91.44 527 SER A N 1
ATOM 4115 C CA . SER A 1 527 ? -10.906 -28.223 -12.496 1.00 91.44 527 SER A CA 1
ATOM 4116 C C . SER A 1 527 ? -9.607 -28.806 -13.056 1.00 91.44 527 SER A C 1
ATOM 4118 O O . SER A 1 527 ? -8.723 -28.058 -13.462 1.00 91.44 527 SER A O 1
ATOM 4120 N N . GLY A 1 528 ? -9.515 -30.137 -13.150 1.00 92.94 528 GLY A N 1
ATOM 4121 C CA . GLY A 1 528 ? -8.382 -30.848 -13.737 1.00 92.94 528 GLY A CA 1
ATOM 4122 C C . GLY A 1 528 ? -8.179 -30.498 -15.208 1.00 92.94 528 GLY A C 1
ATOM 4123 O O . GLY A 1 528 ? -7.081 -30.093 -15.576 1.00 92.94 528 GLY A O 1
ATOM 4124 N N . LEU A 1 529 ? -9.239 -30.558 -16.024 1.00 94.69 529 LEU A N 1
ATOM 4125 C CA . LEU A 1 529 ? -9.220 -30.150 -17.436 1.00 94.69 529 LEU A CA 1
ATOM 4126 C C . LEU A 1 529 ? -8.794 -28.694 -17.595 1.00 94.69 529 LEU A C 1
ATOM 4128 O O . LEU A 1 529 ? -8.025 -28.381 -18.497 1.00 94.69 529 LEU A O 1
ATOM 4132 N N . THR A 1 530 ? -9.247 -27.816 -16.700 1.00 94.56 530 THR A N 1
ATOM 4133 C CA . THR A 1 530 ? -8.827 -26.414 -16.694 1.00 94.56 530 THR A CA 1
ATOM 4134 C C . THR A 1 530 ? -7.326 -26.336 -16.451 1.00 94.56 530 THR A C 1
ATOM 4136 O O . THR A 1 530 ? -6.624 -25.768 -17.276 1.00 94.56 530 THR A O 1
ATOM 4139 N N . ILE A 1 531 ? -6.794 -26.984 -15.413 1.00 93.56 531 ILE A N 1
ATOM 4140 C CA . ILE A 1 531 ? -5.355 -26.976 -15.105 1.00 93.56 531 ILE A CA 1
ATOM 4141 C C . ILE A 1 531 ? -4.516 -27.489 -16.288 1.00 93.56 531 ILE A C 1
ATOM 4143 O O . ILE A 1 531 ? -3.553 -26.829 -16.675 1.00 93.56 531 ILE A O 1
ATOM 4147 N N . VAL A 1 532 ? -4.899 -28.611 -16.907 1.00 94.44 532 VAL A N 1
ATOM 4148 C CA . VAL A 1 532 ? -4.116 -29.221 -18.001 1.00 94.44 532 VAL A CA 1
ATOM 4149 C C . VAL A 1 532 ? -4.353 -28.591 -19.376 1.00 94.44 532 VAL A C 1
ATOM 4151 O O . VAL A 1 532 ? -3.579 -28.851 -20.296 1.00 94.44 532 VAL A O 1
ATOM 4154 N N . SER A 1 533 ? -5.383 -27.751 -19.534 1.00 94.31 533 SER A N 1
ATOM 4155 C CA . SER A 1 533 ? -5.743 -27.160 -20.833 1.00 94.31 533 SER A CA 1
ATOM 4156 C C . SER A 1 533 ? -4.594 -26.387 -21.482 1.00 94.31 533 SER A C 1
ATOM 4158 O O . SER A 1 533 ? -4.405 -26.478 -22.691 1.00 94.31 533 SER A O 1
ATOM 4160 N N . VAL A 1 534 ? -3.790 -25.676 -20.690 1.00 92.94 534 VAL A N 1
ATOM 4161 C CA . VAL A 1 534 ? -2.678 -24.856 -21.189 1.00 92.94 534 VAL A CA 1
ATOM 4162 C C . VAL A 1 534 ? -1.506 -25.712 -21.670 1.00 92.94 534 VAL A C 1
ATOM 4164 O O . VAL A 1 534 ? -1.126 -25.549 -22.830 1.00 92.94 534 VAL A O 1
ATOM 4167 N N . PRO A 1 535 ? -0.967 -26.658 -20.871 1.00 93.19 535 PRO A N 1
ATOM 4168 C CA . PRO A 1 535 ? 0.004 -27.626 -21.370 1.00 93.19 535 PRO A CA 1
ATOM 4169 C C . PRO A 1 535 ? -0.454 -28.322 -22.658 1.00 93.19 535 PRO A C 1
ATOM 4171 O O . PRO A 1 535 ? 0.298 -28.352 -23.628 1.00 93.19 535 PRO A O 1
ATOM 4174 N N . ILE A 1 536 ? -1.701 -28.811 -22.706 1.00 95.12 536 ILE A N 1
ATOM 4175 C CA . ILE A 1 536 ? -2.258 -29.486 -23.890 1.00 95.12 536 ILE A CA 1
ATOM 4176 C C . ILE A 1 536 ? -2.281 -28.547 -25.098 1.00 95.12 536 ILE A C 1
ATOM 4178 O O . ILE A 1 536 ? -1.859 -28.936 -26.184 1.00 95.12 536 ILE A O 1
ATOM 4182 N N . TRP A 1 537 ? -2.734 -27.306 -24.921 1.00 94.44 537 TRP A N 1
ATOM 4183 C CA . TRP A 1 537 ? -2.766 -26.325 -26.002 1.00 94.44 537 TRP A CA 1
ATOM 4184 C C . TRP A 1 537 ? -1.368 -26.050 -26.570 1.00 94.44 537 TRP A C 1
ATOM 4186 O O . TRP A 1 537 ? -1.192 -25.999 -27.786 1.00 94.44 537 TRP A O 1
ATOM 4196 N N . TYR A 1 538 ? -0.361 -25.951 -25.703 1.00 94.81 538 TYR A N 1
ATOM 4197 C CA . TYR A 1 538 ? 1.030 -25.745 -26.096 1.00 94.81 538 TYR A CA 1
ATOM 4198 C C . TYR A 1 538 ? 1.666 -26.965 -26.780 1.00 94.81 538 TYR A C 1
ATOM 4200 O O . TYR A 1 538 ? 2.470 -26.789 -27.697 1.00 94.81 538 TYR A O 1
ATOM 4208 N N . VAL A 1 539 ? 1.266 -28.186 -26.400 1.00 96.44 539 VAL A N 1
ATOM 4209 C CA . VAL A 1 539 ? 1.615 -29.422 -27.126 1.00 96.44 539 VAL A CA 1
ATOM 4210 C C . VAL A 1 539 ? 1.023 -29.401 -28.531 1.00 96.44 539 VAL A C 1
ATOM 4212 O O . VAL A 1 539 ? 1.757 -29.563 -29.502 1.00 96.44 539 VAL A O 1
ATOM 4215 N N . VAL A 1 540 ? -0.282 -29.140 -28.656 1.00 96.19 540 VAL A N 1
ATOM 4216 C CA . VAL A 1 540 ? -0.980 -29.106 -29.953 1.00 96.19 540 VAL A CA 1
ATOM 4217 C C . VAL A 1 540 ? -0.400 -28.032 -30.878 1.00 96.19 540 VAL A C 1
ATOM 4219 O O . VAL A 1 540 ? -0.347 -28.224 -32.089 1.00 96.19 540 VAL A O 1
ATOM 4222 N N . ARG A 1 541 ? 0.074 -26.913 -30.321 1.00 93.81 541 ARG A N 1
ATOM 4223 C CA . ARG A 1 541 ? 0.681 -25.814 -31.084 1.00 93.81 541 ARG A CA 1
ATOM 4224 C C . ARG A 1 541 ? 2.130 -26.072 -31.513 1.00 93.81 541 ARG A C 1
ATOM 4226 O O . ARG A 1 541 ? 2.656 -25.301 -32.308 1.00 93.81 541 ARG A O 1
ATOM 4233 N N . GLY A 1 542 ? 2.783 -27.104 -30.979 1.00 94.62 542 GLY A N 1
ATOM 4234 C CA . GLY A 1 542 ? 4.194 -27.383 -31.250 1.00 94.62 542 GLY A CA 1
ATOM 4235 C C . GLY A 1 542 ? 5.171 -26.415 -30.572 1.00 94.62 542 GLY A C 1
ATOM 4236 O O . GLY A 1 542 ? 6.321 -26.343 -30.983 1.00 94.62 542 GLY A O 1
ATOM 4237 N N . SER A 1 543 ? 4.738 -25.685 -29.538 1.00 93.44 543 SER A N 1
ATOM 4238 C CA . SER A 1 543 ? 5.583 -24.750 -28.773 1.00 93.44 543 SER A CA 1
ATOM 4239 C C . SER A 1 543 ? 5.601 -25.088 -27.277 1.00 93.44 543 SER A C 1
ATOM 4241 O O . SER A 1 543 ? 5.588 -24.211 -26.407 1.00 93.44 543 SER A O 1
ATOM 4243 N N . PHE A 1 544 ? 5.522 -26.388 -26.971 1.00 95.44 544 PHE A N 1
ATOM 4244 C CA . PHE A 1 544 ? 5.520 -26.907 -25.603 1.00 95.44 544 PHE A CA 1
ATOM 4245 C C . PHE A 1 544 ? 6.844 -26.654 -24.893 1.00 95.44 544 PHE A C 1
ATOM 4247 O O . PHE A 1 544 ? 6.840 -26.391 -23.695 1.00 95.44 544 PHE A O 1
ATOM 4254 N N . HIS A 1 545 ? 7.960 -26.692 -25.622 1.00 94.75 545 HIS A N 1
ATOM 4255 C CA . HIS A 1 545 ? 9.287 -26.492 -25.049 1.00 94.75 545 HIS A CA 1
ATOM 4256 C C . HIS A 1 545 ? 9.468 -25.080 -24.485 1.00 94.75 545 HIS A C 1
ATOM 4258 O O . HIS A 1 545 ? 9.915 -24.928 -23.350 1.00 94.75 545 HIS A O 1
ATOM 4264 N N . GLU A 1 546 ? 9.054 -24.046 -25.220 1.00 92.81 546 GLU A N 1
ATOM 4265 C CA . GLU A 1 546 ? 9.114 -22.653 -24.764 1.00 92.81 546 GLU A CA 1
ATOM 4266 C C . GLU A 1 546 ? 8.194 -22.425 -23.560 1.00 92.81 546 GLU A C 1
ATOM 4268 O O . GLU A 1 546 ? 8.597 -21.812 -22.568 1.00 92.81 546 GLU A O 1
ATOM 4273 N N . PHE A 1 547 ? 6.978 -22.984 -23.607 1.00 94.69 547 PHE A N 1
ATOM 4274 C CA . PHE A 1 547 ? 6.049 -22.958 -22.478 1.00 94.69 547 PHE A CA 1
ATOM 4275 C C . PHE A 1 547 ? 6.633 -23.637 -21.238 1.00 94.69 547 PHE A C 1
ATOM 4277 O O . PHE A 1 547 ? 6.652 -23.037 -20.166 1.00 94.69 547 PHE A O 1
ATOM 4284 N N . TRP A 1 548 ? 7.131 -24.866 -21.370 1.00 95.38 548 TRP A N 1
ATOM 4285 C CA . TRP A 1 548 ? 7.642 -25.650 -20.249 1.00 95.38 548 TRP A CA 1
ATOM 4286 C C . TRP A 1 548 ? 8.906 -25.030 -19.649 1.00 95.38 548 TRP A C 1
ATOM 4288 O O . TRP A 1 548 ? 9.042 -24.955 -18.426 1.00 95.38 548 TRP A O 1
ATOM 4298 N N . SER A 1 549 ? 9.791 -24.512 -20.502 1.00 94.31 549 SER A N 1
ATOM 4299 C CA . SER A 1 549 ? 10.996 -23.785 -20.104 1.00 94.31 549 SER A CA 1
ATOM 4300 C C . SER A 1 549 ? 10.675 -22.558 -19.242 1.00 94.31 549 SER A C 1
ATOM 4302 O O . SER A 1 549 ? 11.280 -22.379 -18.183 1.00 94.31 549 SER A O 1
ATOM 4304 N N . GLY A 1 550 ? 9.694 -21.740 -19.638 1.00 91.69 550 GLY A N 1
ATOM 4305 C CA . GLY A 1 550 ? 9.254 -20.589 -18.843 1.00 91.69 550 GLY A CA 1
ATOM 4306 C C . GLY A 1 550 ? 8.465 -20.984 -17.590 1.00 91.69 550 GLY A C 1
ATOM 4307 O O . GLY A 1 550 ? 8.808 -20.581 -16.477 1.00 91.69 550 GLY A O 1
ATOM 4308 N N . TRP A 1 551 ? 7.413 -21.786 -17.762 1.00 91.88 551 TRP A N 1
ATOM 4309 C CA . TRP A 1 551 ? 6.430 -22.082 -16.719 1.00 91.88 551 TRP A CA 1
ATOM 4310 C C . TRP A 1 551 ? 6.969 -23.013 -15.629 1.00 91.88 551 TRP A C 1
ATOM 4312 O O . TRP A 1 551 ? 6.748 -22.759 -14.447 1.00 91.88 551 TRP A O 1
ATOM 4322 N N . TRP A 1 552 ? 7.698 -24.070 -16.005 1.00 92.31 552 TRP A N 1
ATOM 4323 C CA . TRP A 1 552 ? 8.168 -25.099 -15.073 1.00 92.31 552 TRP A CA 1
ATOM 4324 C C . TRP A 1 552 ? 9.669 -25.010 -14.795 1.00 92.31 552 TRP A C 1
ATOM 4326 O O . TRP A 1 552 ? 10.077 -24.922 -13.635 1.00 92.31 552 TRP A O 1
ATOM 4336 N N . THR A 1 553 ? 10.509 -25.007 -15.835 1.00 94.75 553 THR A N 1
ATOM 4337 C CA . THR A 1 553 ? 11.972 -25.072 -15.666 1.00 94.75 553 THR A CA 1
ATOM 4338 C C . THR A 1 553 ? 12.507 -23.839 -14.941 1.00 94.75 553 THR A C 1
ATOM 4340 O O . THR A 1 553 ? 13.192 -23.975 -13.924 1.00 94.75 553 THR A O 1
ATOM 4343 N N . TYR A 1 554 ? 12.140 -22.635 -15.393 1.00 91.81 554 TYR A N 1
ATOM 4344 C CA . TYR A 1 554 ? 12.579 -21.389 -14.763 1.00 91.81 554 TYR A CA 1
ATOM 4345 C C . TYR A 1 554 ? 11.995 -21.207 -13.350 1.00 91.81 554 TYR A C 1
ATOM 4347 O O . TYR A 1 554 ? 12.703 -20.775 -12.439 1.00 91.81 554 TYR A O 1
ATOM 4355 N N . ALA A 1 555 ? 10.744 -21.620 -13.109 1.00 88.31 555 ALA A N 1
ATOM 4356 C CA . ALA A 1 555 ? 10.187 -21.672 -11.752 1.00 88.31 555 ALA A CA 1
ATOM 4357 C C . ALA A 1 555 ? 10.999 -22.612 -10.836 1.00 88.31 555 ALA A C 1
ATOM 4359 O O . ALA A 1 555 ? 11.260 -22.290 -9.676 1.00 88.31 555 ALA A O 1
ATOM 4360 N N . GLY A 1 556 ? 11.477 -23.740 -11.369 1.00 89.81 556 GLY A N 1
ATOM 4361 C CA . GLY A 1 556 ? 12.383 -24.650 -10.672 1.00 89.81 556 GLY A CA 1
ATOM 4362 C C . GLY A 1 556 ? 13.732 -24.016 -10.317 1.00 89.81 556 GLY A C 1
ATOM 4363 O O . GLY A 1 556 ? 14.252 -24.273 -9.229 1.00 89.81 556 GLY A O 1
ATOM 4364 N N . PHE A 1 557 ? 14.289 -23.155 -11.178 1.00 92.06 557 PHE A N 1
ATOM 4365 C CA . PHE A 1 557 ? 15.522 -22.414 -10.873 1.00 92.06 557 PHE A CA 1
ATOM 4366 C C . PHE A 1 557 ? 15.362 -21.511 -9.652 1.00 92.06 557 PHE A C 1
ATOM 4368 O O . PHE A 1 557 ? 16.266 -21.466 -8.823 1.00 92.06 557 PHE A O 1
ATOM 4375 N N . MET A 1 558 ? 14.199 -20.878 -9.477 1.00 85.94 558 MET A N 1
ATOM 4376 C CA . MET A 1 558 ? 13.906 -20.053 -8.297 1.00 85.94 558 MET A CA 1
ATOM 4377 C C . MET A 1 558 ? 13.984 -20.827 -6.989 1.00 85.94 558 MET A C 1
ATOM 4379 O O . MET A 1 558 ? 14.494 -20.309 -6.003 1.00 85.94 558 MET A O 1
ATOM 4383 N N . SER A 1 559 ? 13.517 -22.077 -6.979 1.00 84.69 559 SER A N 1
ATOM 4384 C CA . SER A 1 559 ? 13.606 -22.907 -5.778 1.00 84.69 559 SER A CA 1
ATOM 4385 C C . SER A 1 559 ? 15.013 -23.453 -5.552 1.00 84.69 559 SER A C 1
ATOM 4387 O O . SER A 1 559 ? 15.427 -23.597 -4.404 1.00 84.69 559 SER A O 1
ATOM 4389 N N . LYS A 1 560 ? 15.730 -23.808 -6.625 1.00 89.69 560 LYS A N 1
ATOM 4390 C CA . LYS A 1 560 ? 17.067 -24.419 -6.549 1.00 89.69 560 LYS A CA 1
ATOM 4391 C C . LYS A 1 560 ? 18.164 -23.398 -6.235 1.00 89.69 560 LYS A C 1
ATOM 4393 O O . LYS A 1 560 ? 19.161 -23.762 -5.624 1.00 89.69 560 LYS A O 1
ATOM 4398 N N . SER A 1 561 ? 18.002 -22.138 -6.635 1.00 89.88 561 SER A N 1
ATOM 4399 C CA . SER A 1 561 ? 19.053 -21.117 -6.533 1.00 89.88 561 SER A CA 1
ATOM 4400 C C . SER A 1 561 ? 19.348 -20.621 -5.128 1.00 89.88 561 SER A C 1
ATOM 4402 O O . SER A 1 561 ? 20.442 -20.098 -4.891 1.00 89.88 561 SER A O 1
ATOM 4404 N N . THR A 1 562 ? 18.398 -20.790 -4.212 1.00 87.81 562 THR A N 1
ATOM 4405 C CA . THR A 1 562 ? 18.521 -20.333 -2.830 1.00 87.81 562 THR A CA 1
ATOM 4406 C C . THR A 1 562 ? 19.291 -21.315 -1.950 1.00 87.81 562 THR A C 1
ATOM 4408 O O . THR A 1 562 ? 19.761 -20.903 -0.894 1.00 87.81 562 THR A O 1
ATOM 4411 N N . ASN A 1 563 ? 19.446 -22.585 -2.364 1.00 87.00 563 ASN A N 1
ATOM 4412 C CA . ASN A 1 563 ? 20.079 -23.664 -1.583 1.00 87.00 563 ASN A CA 1
ATOM 4413 C C . ASN A 1 563 ? 19.552 -23.802 -0.135 1.00 87.00 563 ASN A C 1
ATOM 4415 O O . ASN A 1 563 ? 20.234 -24.359 0.721 1.00 87.00 563 ASN A O 1
ATOM 4419 N N . ARG A 1 564 ? 18.349 -23.295 0.161 1.00 87.69 564 ARG A N 1
ATOM 4420 C CA . ARG A 1 564 ? 17.760 -23.350 1.507 1.00 87.69 564 ARG A CA 1
ATOM 4421 C C . ARG A 1 564 ? 17.035 -24.672 1.718 1.00 87.69 564 ARG A C 1
ATOM 4423 O O . ARG A 1 564 ? 16.291 -25.115 0.838 1.00 87.69 564 ARG A O 1
ATOM 4430 N N . SER A 1 565 ? 17.192 -25.269 2.897 1.00 89.94 565 SER A N 1
ATOM 4431 C CA . SER A 1 565 ? 16.366 -26.407 3.297 1.00 89.94 565 SER A CA 1
ATOM 4432 C C . SER A 1 565 ? 14.912 -25.972 3.527 1.00 89.94 565 SER A C 1
ATOM 4434 O O . SER A 1 565 ? 14.607 -24.785 3.665 1.00 89.94 565 SER A O 1
ATOM 4436 N N . PHE A 1 566 ? 13.987 -26.932 3.598 1.00 87.94 566 PHE A N 1
ATOM 4437 C CA . PHE A 1 566 ? 12.592 -26.631 3.942 1.00 87.94 566 PHE A CA 1
ATOM 4438 C C . PHE A 1 566 ? 12.462 -25.967 5.327 1.00 87.94 566 PHE A C 1
ATOM 4440 O O . PHE A 1 566 ? 11.632 -25.078 5.505 1.00 87.94 566 PHE A O 1
ATOM 4447 N N . ILE A 1 567 ? 13.311 -26.355 6.287 1.00 91.38 567 ILE A N 1
ATOM 4448 C CA . ILE A 1 567 ? 13.334 -25.770 7.634 1.00 91.38 567 ILE A CA 1
ATOM 4449 C C . ILE A 1 567 ? 13.791 -24.308 7.570 1.00 91.38 567 ILE A C 1
ATOM 4451 O O . ILE A 1 567 ? 13.114 -23.443 8.123 1.00 91.38 567 ILE A O 1
ATOM 4455 N N . ASP A 1 568 ? 14.857 -24.012 6.821 1.00 90.31 568 ASP A N 1
ATOM 4456 C CA . ASP A 1 568 ? 15.345 -22.635 6.653 1.00 90.31 568 ASP A CA 1
ATOM 4457 C C . ASP A 1 568 ? 14.293 -21.745 5.974 1.00 90.31 568 ASP A C 1
ATOM 4459 O O . ASP A 1 568 ? 14.154 -20.567 6.300 1.00 90.31 568 ASP A O 1
ATOM 4463 N N . GLN A 1 569 ? 13.514 -22.301 5.039 1.00 90.44 569 GLN A N 1
ATOM 4464 C CA . GLN A 1 569 ? 12.401 -21.587 4.407 1.00 90.44 569 GLN A CA 1
ATOM 4465 C C . GLN A 1 569 ? 11.261 -21.304 5.386 1.00 90.44 569 GLN A C 1
ATOM 4467 O O . GLN A 1 569 ? 10.704 -20.207 5.366 1.00 90.44 569 GLN A O 1
ATOM 4472 N N . LEU A 1 570 ? 10.920 -22.250 6.265 1.00 92.25 570 LEU A N 1
ATOM 4473 C CA . LEU A 1 570 ? 9.935 -22.014 7.321 1.00 92.25 570 LEU A CA 1
ATOM 4474 C C . LEU A 1 570 ? 10.406 -20.932 8.297 1.00 92.25 570 LEU A C 1
ATOM 4476 O O . LEU A 1 570 ? 9.610 -20.074 8.687 1.00 92.25 570 LEU A O 1
ATOM 4480 N N . GLU A 1 571 ? 11.685 -20.941 8.677 1.00 93.00 571 GLU A N 1
ATOM 4481 C CA . GLU A 1 571 ? 12.250 -19.917 9.553 1.00 93.00 571 GLU A CA 1
ATOM 4482 C C . GLU A 1 571 ? 12.251 -18.537 8.889 1.00 93.00 571 GLU A C 1
ATOM 4484 O O . GLU A 1 571 ? 11.788 -17.566 9.498 1.00 93.00 571 GLU A O 1
ATOM 4489 N N . LEU A 1 572 ? 12.687 -18.456 7.631 1.00 90.50 572 LEU A N 1
ATOM 4490 C CA . LEU A 1 572 ? 12.642 -17.224 6.851 1.00 90.50 572 LEU A CA 1
ATOM 4491 C C . LEU A 1 572 ? 11.205 -16.718 6.719 1.00 90.50 572 LEU A C 1
ATOM 4493 O O . LEU A 1 572 ? 10.937 -15.559 7.016 1.00 90.50 572 LEU A O 1
ATOM 4497 N N . GLY A 1 573 ? 10.259 -17.588 6.367 1.00 91.25 573 GLY A N 1
ATOM 4498 C CA . GLY A 1 573 ? 8.850 -17.226 6.266 1.00 91.25 573 GLY A CA 1
ATOM 4499 C C . GLY A 1 573 ? 8.241 -16.763 7.584 1.00 91.25 573 GLY A C 1
ATOM 4500 O O . GLY A 1 573 ? 7.449 -15.820 7.588 1.00 91.25 573 GLY A O 1
ATOM 4501 N N . ARG A 1 574 ? 8.624 -17.367 8.715 1.00 93.50 574 ARG A N 1
ATOM 4502 C CA . ARG A 1 574 ? 8.253 -16.886 10.055 1.00 93.50 574 ARG A CA 1
ATOM 4503 C C . ARG A 1 574 ? 8.822 -15.491 10.304 1.00 93.50 574 ARG A C 1
ATOM 4505 O O . ARG A 1 574 ? 8.085 -14.616 10.754 1.00 93.50 574 ARG A O 1
ATOM 4512 N N . HIS A 1 575 ? 10.105 -15.277 10.011 1.00 92.19 575 HIS A N 1
ATOM 4513 C CA . HIS A 1 575 ? 10.769 -13.990 10.200 1.00 92.19 575 HIS A CA 1
ATOM 4514 C C . HIS A 1 575 ? 10.153 -12.897 9.317 1.00 92.19 575 HIS A C 1
ATOM 4516 O O . HIS A 1 575 ? 9.800 -11.836 9.823 1.00 92.19 575 HIS A O 1
ATOM 4522 N N . THR A 1 576 ? 9.935 -13.155 8.026 1.00 89.12 576 THR A N 1
ATOM 4523 C CA . THR A 1 576 ? 9.292 -12.205 7.109 1.00 89.12 576 THR A CA 1
ATOM 4524 C C . THR A 1 576 ? 7.866 -11.891 7.550 1.00 89.12 576 THR A C 1
ATOM 4526 O O . THR A 1 576 ? 7.480 -10.725 7.561 1.00 89.12 576 THR A O 1
ATOM 4529 N N . PHE A 1 577 ? 7.082 -12.896 7.950 1.00 86.44 577 PHE A N 1
ATOM 4530 C CA . PHE A 1 577 ? 5.719 -12.678 8.437 1.00 86.44 577 PHE A CA 1
ATOM 4531 C C . PHE A 1 577 ? 5.719 -11.828 9.712 1.00 86.44 577 PHE A C 1
ATOM 4533 O O . PHE A 1 577 ? 4.980 -10.847 9.794 1.00 86.44 577 PHE A O 1
ATOM 4540 N N . TYR A 1 578 ? 6.602 -12.133 10.669 1.00 87.75 578 TYR A N 1
ATOM 4541 C CA . TYR A 1 578 ? 6.801 -11.309 11.859 1.00 87.75 578 TYR A CA 1
ATOM 4542 C C . TYR A 1 578 ? 7.161 -9.868 11.486 1.00 87.75 578 TYR A C 1
ATOM 4544 O O . TYR A 1 578 ? 6.479 -8.949 11.923 1.00 87.75 578 TYR A O 1
ATOM 4552 N N . THR A 1 579 ? 8.162 -9.660 10.630 1.00 84.19 579 THR A N 1
ATOM 4553 C CA . THR A 1 579 ? 8.601 -8.328 10.192 1.00 84.19 579 THR A CA 1
ATOM 4554 C C . THR A 1 579 ? 7.473 -7.560 9.501 1.00 84.19 579 THR A C 1
ATOM 4556 O O . THR A 1 579 ? 7.246 -6.388 9.808 1.00 84.19 579 THR A O 1
ATOM 4559 N N . TYR A 1 580 ? 6.705 -8.219 8.630 1.00 82.56 580 TYR A N 1
ATOM 4560 C CA . TYR A 1 580 ? 5.576 -7.614 7.925 1.00 82.56 580 TYR A CA 1
ATOM 4561 C C . TYR A 1 580 ? 4.481 -7.114 8.884 1.00 82.56 580 TYR A C 1
ATOM 4563 O O . TYR A 1 580 ? 4.009 -5.982 8.734 1.00 82.56 580 TYR A O 1
ATOM 4571 N N . TYR A 1 581 ? 4.093 -7.926 9.876 1.00 80.31 581 TYR A N 1
ATOM 4572 C CA . TYR A 1 581 ? 3.062 -7.568 10.859 1.00 80.31 581 TYR A CA 1
ATOM 4573 C C . TYR A 1 581 ? 3.581 -6.664 11.982 1.00 80.31 581 TYR A C 1
ATOM 4575 O O . TYR A 1 581 ? 2.830 -5.830 12.481 1.00 80.31 581 TYR A O 1
ATOM 4583 N N . HIS A 1 582 ? 4.863 -6.753 12.336 1.00 78.00 582 HIS A N 1
ATOM 4584 C CA . HIS A 1 582 ? 5.524 -5.834 13.264 1.00 78.00 582 HIS A CA 1
ATOM 4585 C C . HIS A 1 582 ? 5.527 -4.404 12.710 1.00 78.00 582 HIS A C 1
ATOM 4587 O O . HIS A 1 582 ? 5.262 -3.451 13.436 1.00 78.00 582 HIS A O 1
ATOM 4593 N N . GLN A 1 583 ? 5.740 -4.247 11.400 1.00 72.38 583 GLN A N 1
ATOM 4594 C CA . GLN A 1 583 ? 5.604 -2.958 10.712 1.00 72.38 583 GLN A CA 1
ATOM 4595 C C . GLN A 1 583 ? 4.143 -2.482 10.590 1.00 72.38 583 GLN A C 1
ATOM 4597 O O . GLN A 1 583 ? 3.905 -1.340 10.206 1.00 72.38 583 GLN A O 1
ATOM 4602 N N . ARG A 1 584 ? 3.157 -3.341 10.888 1.00 71.62 584 ARG A N 1
ATOM 4603 C CA . ARG A 1 584 ? 1.717 -3.076 10.733 1.00 71.62 584 ARG A CA 1
ATOM 4604 C C . ARG A 1 584 ? 0.938 -3.546 11.974 1.00 71.62 584 ARG A C 1
ATOM 4606 O O . ARG A 1 584 ? 0.051 -4.398 11.856 1.00 71.62 584 ARG A O 1
ATOM 4613 N N . PRO A 1 585 ? 1.219 -2.983 13.166 1.00 71.88 585 PRO A N 1
ATOM 4614 C CA . PRO A 1 585 ? 0.696 -3.496 14.434 1.00 71.88 585 PRO A CA 1
ATOM 4615 C C . PRO A 1 585 ? -0.835 -3.508 14.484 1.00 71.88 585 PRO A C 1
ATOM 4617 O O . PRO A 1 585 ? -1.421 -4.413 15.066 1.00 71.88 585 PRO A O 1
ATOM 4620 N N . VAL A 1 586 ? -1.506 -2.561 13.817 1.00 68.25 586 VAL A N 1
ATOM 4621 C CA . VAL A 1 586 ? -2.977 -2.522 13.732 1.00 68.25 586 VAL A CA 1
ATOM 4622 C C . VAL A 1 586 ? -3.545 -3.777 13.061 1.00 68.25 586 VAL A C 1
ATOM 4624 O O . VAL A 1 586 ? -4.529 -4.329 13.547 1.00 68.25 586 VAL A O 1
ATOM 4627 N N . LEU A 1 587 ? -2.921 -4.267 11.982 1.00 73.75 587 LEU A N 1
ATOM 4628 C CA . LEU A 1 587 ? -3.357 -5.496 11.307 1.00 73.75 587 LEU A CA 1
ATOM 4629 C C . LEU A 1 587 ? -3.110 -6.731 12.178 1.00 73.75 587 LEU A C 1
ATOM 4631 O O . LEU A 1 587 ? -3.957 -7.622 12.225 1.00 73.75 587 LEU A O 1
ATOM 4635 N N . LEU A 1 588 ? -1.988 -6.768 12.904 1.00 78.38 588 LEU A N 1
ATOM 4636 C CA . LEU A 1 588 ? -1.695 -7.845 13.851 1.00 78.38 588 LEU A CA 1
ATOM 4637 C C . LEU A 1 588 ? -2.720 -7.886 14.992 1.00 78.38 588 LEU A C 1
ATOM 4639 O O . LEU A 1 588 ? -3.235 -8.956 15.321 1.00 78.38 588 LEU A O 1
ATOM 4643 N N . TRP A 1 589 ? -3.059 -6.726 15.561 1.00 75.81 589 TRP A N 1
ATOM 4644 C CA . TRP A 1 589 ? -4.099 -6.605 16.581 1.00 75.81 589 TRP A CA 1
ATOM 4645 C C . TRP A 1 589 ? -5.464 -7.010 16.035 1.00 75.81 589 TRP A C 1
ATOM 4647 O O . TRP A 1 589 ? -6.151 -7.797 16.675 1.00 75.81 589 TRP A O 1
ATOM 4657 N N . ALA A 1 590 ? -5.836 -6.553 14.838 1.00 77.31 590 ALA A N 1
ATOM 4658 C CA . ALA A 1 590 ? -7.097 -6.920 14.199 1.00 77.31 590 ALA A CA 1
ATOM 4659 C C . ALA A 1 590 ? -7.230 -8.441 14.014 1.00 77.31 590 ALA A C 1
ATOM 4661 O O . ALA A 1 590 ? -8.266 -9.014 14.356 1.00 77.31 590 ALA A O 1
ATOM 4662 N N . LEU A 1 591 ? -6.171 -9.104 13.542 1.00 84.50 591 LEU A N 1
ATOM 4663 C CA . LEU A 1 591 ? -6.116 -10.560 13.407 1.00 84.50 591 LEU A CA 1
ATOM 4664 C C . LEU A 1 591 ? -6.188 -11.273 14.756 1.00 84.50 591 LEU A C 1
ATOM 4666 O O . LEU A 1 591 ? -6.993 -12.186 14.924 1.00 84.50 591 LEU A O 1
ATOM 4670 N N . THR A 1 592 ? -5.384 -10.838 15.725 1.00 85.81 592 THR A N 1
ATOM 4671 C CA . THR A 1 592 ? -5.357 -11.423 17.073 1.00 85.81 592 THR A CA 1
ATOM 4672 C C . THR A 1 592 ? -6.725 -11.295 17.740 1.00 85.81 592 THR A C 1
ATOM 4674 O O . THR A 1 592 ? -7.261 -12.273 18.257 1.00 85.81 592 THR A O 1
ATOM 4677 N N . CYS A 1 593 ? -7.350 -10.119 17.652 1.00 83.44 593 CYS A N 1
ATOM 4678 C CA . CYS A 1 593 ? -8.711 -9.891 18.119 1.00 83.44 593 CYS A CA 1
ATOM 4679 C C . CYS A 1 593 ? -9.712 -10.794 17.396 1.00 83.44 593 CYS A C 1
ATOM 4681 O O . CYS A 1 593 ? -10.549 -11.393 18.062 1.00 83.44 593 CYS A O 1
ATOM 4683 N N . ALA A 1 594 ? -9.625 -10.942 16.070 1.00 89.06 594 ALA A N 1
ATOM 4684 C CA . ALA A 1 594 ? -10.524 -11.815 15.318 1.00 89.06 594 ALA A CA 1
ATOM 4685 C C . ALA A 1 594 ? -10.418 -13.283 15.766 1.00 89.06 594 ALA A C 1
ATOM 4687 O O . ALA A 1 594 ? -11.443 -13.918 16.015 1.00 89.06 594 ALA A O 1
ATOM 4688 N N . VAL A 1 595 ? -9.198 -13.798 15.954 1.00 93.31 595 VAL A N 1
ATOM 4689 C CA . VAL A 1 595 ? -8.947 -15.153 16.480 1.00 93.31 595 VAL A CA 1
ATOM 4690 C C . VAL A 1 595 ? -9.536 -15.311 17.885 1.00 93.31 595 VAL A C 1
ATOM 4692 O O . VAL A 1 595 ? -10.254 -16.277 18.149 1.00 93.31 595 VAL A O 1
ATOM 4695 N N . ILE A 1 596 ? -9.283 -14.349 18.778 1.00 91.38 596 ILE A N 1
ATOM 4696 C CA . ILE A 1 596 ? -9.814 -14.353 20.148 1.00 91.38 596 ILE A CA 1
ATOM 4697 C C . ILE A 1 596 ? -11.347 -14.326 20.135 1.00 91.38 596 ILE A C 1
ATOM 4699 O O . ILE A 1 596 ? -11.977 -15.090 20.862 1.00 91.38 596 ILE A O 1
ATOM 4703 N N . ILE A 1 597 ? -11.965 -13.500 19.288 1.00 90.50 597 ILE A N 1
ATOM 4704 C CA . ILE A 1 597 ? -13.424 -13.415 19.144 1.00 90.50 597 ILE A CA 1
ATOM 4705 C C . ILE A 1 597 ? -13.985 -14.749 18.652 1.00 90.50 597 ILE A C 1
ATOM 4707 O O . ILE A 1 597 ? -14.925 -15.267 19.251 1.00 90.50 597 ILE A O 1
ATOM 4711 N N . PHE A 1 598 ? -13.396 -15.362 17.623 1.00 94.31 598 PHE A N 1
ATOM 4712 C CA . PHE A 1 598 ? -13.825 -16.687 17.168 1.00 94.31 598 PHE A CA 1
ATOM 4713 C C . PHE A 1 598 ? -13.724 -17.734 18.276 1.00 94.31 598 PHE A C 1
ATOM 4715 O O . PHE A 1 598 ? -14.635 -18.547 18.418 1.00 94.31 598 PHE A O 1
ATOM 4722 N N . PHE A 1 599 ? -12.668 -17.693 19.092 1.00 94.06 599 PHE A N 1
ATOM 4723 C CA . PHE A 1 599 ? -12.492 -18.611 20.213 1.00 94.06 599 PHE A CA 1
ATOM 4724 C C . PHE A 1 599 ? -13.518 -18.383 21.333 1.00 94.06 599 PHE A C 1
ATOM 4726 O O . PHE A 1 599 ? -14.177 -19.334 21.753 1.00 94.06 599 PHE A O 1
ATOM 4733 N N . ILE A 1 600 ? -13.703 -17.137 21.782 1.00 93.00 600 ILE A N 1
ATOM 4734 C CA . ILE A 1 600 ? -14.654 -16.766 22.845 1.00 93.00 600 ILE A CA 1
ATOM 4735 C C . ILE A 1 600 ? -16.084 -17.124 22.433 1.00 93.00 600 ILE A C 1
ATOM 4737 O O . ILE A 1 600 ? -16.829 -17.732 23.202 1.00 93.00 600 ILE A O 1
ATOM 4741 N N . PHE A 1 601 ? -16.467 -16.788 21.202 1.00 91.62 601 PHE A N 1
ATOM 4742 C CA . PHE A 1 601 ? -17.831 -16.967 20.715 1.00 91.62 601 PHE A CA 1
ATOM 4743 C C . PHE A 1 601 ? -18.074 -18.333 20.057 1.00 91.62 601 PHE A C 1
ATOM 4745 O O . PHE A 1 601 ? -19.202 -18.596 19.637 1.00 91.62 601 PHE A O 1
ATOM 4752 N N . ARG A 1 602 ? -17.090 -19.248 20.019 1.00 93.38 602 ARG A N 1
ATOM 4753 C CA . ARG A 1 602 ? -17.173 -20.538 19.296 1.00 93.38 602 ARG A CA 1
ATOM 4754 C C . ARG A 1 602 ? -18.438 -21.343 19.596 1.00 93.38 602 ARG A C 1
ATOM 4756 O O . ARG A 1 602 ? -19.032 -21.911 18.688 1.00 93.38 602 ARG A O 1
ATOM 4763 N N . ASN A 1 603 ? -18.878 -21.355 20.855 1.00 92.94 603 ASN A N 1
ATOM 4764 C CA . ASN A 1 603 ? -20.054 -22.114 21.289 1.00 92.94 603 ASN A CA 1
ATOM 4765 C C . ASN A 1 603 ? -21.373 -21.436 20.888 1.00 92.94 603 ASN A C 1
ATOM 4767 O O . ASN A 1 603 ? -22.384 -22.116 20.745 1.00 92.94 603 ASN A O 1
ATOM 4771 N N . SER A 1 604 ? -21.355 -20.119 20.671 1.00 90.44 604 SER A N 1
ATOM 4772 C CA . SER A 1 604 ? -22.518 -19.334 20.242 1.00 90.44 604 SER A CA 1
ATOM 4773 C C . SER A 1 604 ? -22.696 -19.270 18.723 1.00 90.44 604 SER A C 1
ATOM 4775 O O . SER A 1 604 ? -23.792 -18.980 18.256 1.00 90.44 604 SER A O 1
ATOM 4777 N N . LEU A 1 605 ? -21.647 -19.569 17.949 1.00 92.69 605 LEU A N 1
ATOM 4778 C CA . LEU A 1 605 ? -21.711 -19.580 16.488 1.00 92.69 605 LEU A CA 1
ATOM 4779 C C . LEU A 1 605 ? -22.523 -20.776 15.975 1.00 92.69 605 LEU A C 1
ATOM 4781 O O . LEU A 1 605 ? -22.362 -21.899 16.467 1.00 92.69 605 LEU A O 1
ATOM 4785 N N . HIS A 1 606 ? -23.328 -20.560 14.935 1.00 94.75 606 HIS A N 1
ATOM 4786 C CA . HIS A 1 606 ? -23.991 -21.633 14.188 1.00 94.75 606 HIS A CA 1
ATOM 4787 C C . HIS A 1 606 ? -22.970 -22.514 13.450 1.00 94.75 606 HIS A C 1
ATOM 4789 O O . HIS A 1 606 ? -21.845 -22.091 13.178 1.00 94.75 606 HIS A O 1
ATOM 4795 N N . ARG A 1 607 ? -23.368 -23.735 13.060 1.00 94.44 607 ARG A N 1
ATOM 4796 C CA . ARG A 1 607 ? -22.494 -24.684 12.340 1.00 94.44 607 ARG A CA 1
ATOM 4797 C C . ARG A 1 607 ? -21.811 -24.044 11.124 1.00 94.44 607 ARG A C 1
ATOM 4799 O O . ARG A 1 607 ? -20.595 -24.142 11.002 1.00 94.44 607 ARG A O 1
ATOM 4806 N N . ASN A 1 608 ? -22.567 -23.336 10.286 1.00 93.50 608 ASN A N 1
ATOM 4807 C CA . ASN A 1 608 ? -22.039 -22.690 9.080 1.00 93.50 608 ASN A CA 1
ATOM 4808 C C . ASN A 1 608 ? -21.036 -21.575 9.415 1.00 93.50 608 ASN A C 1
ATOM 4810 O O . ASN A 1 608 ? -19.980 -21.492 8.799 1.00 93.50 608 ASN A O 1
ATOM 4814 N N . GLN A 1 609 ? -21.312 -20.768 10.443 1.00 95.75 609 GLN A N 1
ATOM 4815 C CA . GLN A 1 609 ? -20.394 -19.722 10.910 1.00 95.75 609 GLN A CA 1
ATOM 4816 C C . GLN A 1 609 ? -19.080 -20.315 11.438 1.00 95.75 609 GLN A C 1
ATOM 4818 O O . GLN A 1 609 ? -18.011 -19.783 11.149 1.00 95.75 609 GLN A O 1
ATOM 4823 N N . ARG A 1 610 ? -19.135 -21.445 12.160 1.00 96.31 610 ARG A N 1
ATOM 4824 C CA . ARG A 1 610 ? -17.930 -22.164 12.614 1.00 96.31 610 ARG A CA 1
ATOM 4825 C C . ARG A 1 610 ? -17.117 -22.696 11.438 1.00 96.31 610 ARG A C 1
ATOM 4827 O O . ARG A 1 610 ? -15.905 -22.523 11.432 1.00 96.31 610 ARG A O 1
ATOM 4834 N N . ILE A 1 611 ? -17.778 -23.301 10.447 1.00 96.25 611 ILE A N 1
ATOM 4835 C CA . ILE A 1 611 ? -17.121 -23.791 9.225 1.00 96.25 611 ILE A CA 1
ATOM 4836 C C . ILE A 1 611 ? -16.404 -22.638 8.516 1.00 96.25 611 ILE A C 1
ATOM 4838 O O . ILE A 1 611 ? -15.231 -22.773 8.183 1.00 96.25 611 ILE A O 1
ATOM 4842 N N . ILE A 1 612 ? -17.065 -21.488 8.346 1.00 96.56 612 ILE A N 1
ATOM 4843 C CA . ILE A 1 612 ? -16.468 -20.309 7.702 1.00 96.56 612 ILE A CA 1
ATOM 4844 C C . ILE A 1 612 ? -15.300 -19.756 8.530 1.00 96.56 612 ILE A C 1
ATOM 4846 O O . ILE A 1 612 ? -14.253 -19.463 7.966 1.00 96.56 612 ILE A O 1
ATOM 4850 N N . ALA A 1 613 ? -15.428 -19.648 9.855 1.00 96.31 613 ALA A N 1
ATOM 4851 C CA . ALA A 1 613 ? -14.339 -19.172 10.712 1.00 96.31 613 ALA A CA 1
ATOM 4852 C C . ALA A 1 613 ? -13.095 -20.078 10.626 1.00 96.31 613 ALA A C 1
ATOM 4854 O O . ALA A 1 613 ? -11.979 -19.582 10.475 1.00 96.31 613 ALA A O 1
ATOM 4855 N N . VAL A 1 614 ? -13.288 -21.403 10.658 1.00 96.94 614 VAL A N 1
ATOM 4856 C CA . VAL A 1 614 ? -12.205 -22.387 10.482 1.00 96.94 614 VAL A CA 1
ATOM 4857 C C . VAL A 1 614 ? -11.601 -22.294 9.084 1.00 96.94 614 VAL A C 1
ATOM 4859 O O . VAL A 1 614 ? -10.380 -22.301 8.954 1.00 96.94 614 VAL A O 1
ATOM 4862 N N . LEU A 1 615 ? -12.430 -22.152 8.045 1.00 97.06 615 LEU A N 1
ATOM 4863 C CA . LEU A 1 615 ? -11.962 -21.969 6.674 1.00 97.06 615 LEU A CA 1
ATOM 4864 C C . LEU A 1 615 ? -11.084 -20.723 6.540 1.00 97.06 615 LEU A C 1
ATOM 4866 O O . LEU A 1 615 ? -10.026 -20.800 5.930 1.00 97.06 615 LEU A O 1
ATOM 4870 N N . LEU A 1 616 ? -11.509 -19.583 7.088 1.00 97.19 616 LEU A N 1
ATOM 4871 C CA . LEU A 1 616 ? -10.764 -18.329 6.984 1.00 97.19 616 LEU A CA 1
ATOM 4872 C C . LEU A 1 616 ? -9.404 -18.412 7.691 1.00 97.19 616 LEU A C 1
ATOM 4874 O O . LEU A 1 616 ? -8.410 -17.935 7.147 1.00 97.19 616 LEU A O 1
ATOM 4878 N N . LEU A 1 617 ? -9.342 -19.077 8.850 1.00 96.94 617 LEU A N 1
ATOM 4879 C CA . LEU A 1 617 ? -8.081 -19.377 9.535 1.00 96.94 617 LEU A CA 1
ATOM 4880 C C . LEU A 1 617 ? -7.192 -20.302 8.696 1.00 96.94 617 LEU A C 1
ATOM 4882 O O . LEU A 1 617 ? -6.017 -20.009 8.493 1.00 96.94 617 LEU A O 1
ATOM 4886 N N . ALA A 1 618 ? -7.760 -21.385 8.162 1.00 97.75 618 ALA A N 1
ATOM 4887 C CA . ALA A 1 618 ? -7.035 -22.321 7.310 1.00 97.75 618 ALA A CA 1
ATOM 4888 C C . ALA A 1 618 ? -6.538 -21.656 6.018 1.00 97.75 618 ALA A C 1
ATOM 4890 O O . ALA A 1 618 ? -5.434 -21.956 5.563 1.00 97.75 618 ALA A O 1
ATOM 4891 N N . TRP A 1 619 ? -7.312 -20.730 5.444 1.00 97.69 619 TRP A N 1
ATOM 4892 C CA . TRP A 1 619 ? -6.911 -19.936 4.286 1.00 97.69 619 TRP A CA 1
ATOM 4893 C C . TRP A 1 619 ? -5.748 -19.022 4.658 1.00 97.69 619 TRP A C 1
ATOM 4895 O O . TRP A 1 619 ? -4.724 -19.075 3.987 1.00 97.69 619 TRP A O 1
ATOM 4905 N N . LEU A 1 620 ? -5.831 -18.264 5.756 1.00 96.06 620 LEU A N 1
ATOM 4906 C CA . LEU A 1 620 ? -4.718 -17.433 6.225 1.00 96.06 620 LEU A CA 1
ATOM 4907 C C . LEU A 1 620 ? -3.420 -18.249 6.369 1.00 96.06 620 LEU A C 1
ATOM 4909 O O . LEU A 1 620 ? -2.377 -17.850 5.850 1.00 96.06 620 LEU A O 1
ATOM 4913 N N . THR A 1 621 ? -3.492 -19.422 7.006 1.00 95.69 621 THR A N 1
ATOM 4914 C CA . THR A 1 621 ? -2.348 -20.335 7.146 1.00 95.69 621 THR A CA 1
ATOM 4915 C C . THR A 1 621 ? -1.865 -20.867 5.797 1.00 95.69 621 THR A C 1
ATOM 4917 O O . THR A 1 621 ? -0.663 -20.897 5.552 1.00 95.69 621 THR A O 1
ATOM 4920 N N . SER A 1 622 ? -2.774 -21.241 4.898 1.00 96.25 622 SER A N 1
ATOM 4921 C CA . SER A 1 622 ? -2.427 -21.736 3.559 1.00 96.25 622 SER A CA 1
ATOM 4922 C C . SER A 1 622 ? -1.764 -20.665 2.701 1.00 96.25 622 SER A C 1
ATOM 4924 O O . SER A 1 622 ? -0.817 -20.975 1.991 1.00 96.25 622 SER A O 1
ATOM 4926 N N . GLY A 1 623 ? -2.207 -19.408 2.804 1.00 94.44 623 GLY A N 1
ATOM 4927 C CA . GLY A 1 623 ? -1.570 -18.266 2.153 1.00 94.44 623 GLY A CA 1
ATOM 4928 C C . GLY A 1 623 ? -0.148 -18.042 2.669 1.00 94.44 623 GLY A C 1
ATOM 4929 O O . GLY A 1 623 ? 0.762 -17.819 1.878 1.00 94.44 623 GLY A O 1
ATOM 4930 N N . TRP A 1 624 ? 0.078 -18.177 3.981 1.00 94.38 624 TRP A N 1
ATOM 4931 C CA . TRP A 1 624 ? 1.429 -18.122 4.551 1.00 94.38 624 TRP A CA 1
ATOM 4932 C C . TRP A 1 624 ? 2.315 -19.276 4.058 1.00 94.38 624 TRP A C 1
ATOM 4934 O O . TRP A 1 624 ? 3.434 -19.032 3.611 1.00 94.38 624 TRP A O 1
ATOM 4944 N N . ILE A 1 625 ? 1.804 -20.513 4.055 1.00 93.69 625 ILE A N 1
ATOM 4945 C CA . ILE A 1 625 ? 2.524 -21.678 3.515 1.00 93.69 625 ILE A CA 1
ATOM 4946 C C . ILE A 1 625 ? 2.819 -21.485 2.022 1.00 93.69 625 ILE A C 1
ATOM 4948 O O . ILE A 1 625 ? 3.911 -21.806 1.568 1.00 93.69 625 ILE A O 1
ATOM 4952 N N . GLU A 1 626 ? 1.891 -20.921 1.251 1.00 92.88 626 GLU A N 1
ATOM 4953 C CA . GLU A 1 626 ? 2.100 -20.589 -0.158 1.00 92.88 626 GLU A CA 1
ATOM 4954 C C . GLU A 1 626 ? 3.274 -19.613 -0.354 1.00 92.88 626 GLU A C 1
ATOM 4956 O O . GLU A 1 626 ? 4.091 -19.821 -1.257 1.00 92.88 626 GLU A O 1
ATOM 4961 N N . LEU A 1 627 ? 3.419 -18.587 0.492 1.00 91.44 627 LEU A N 1
ATOM 4962 C CA . LEU A 1 627 ? 4.578 -17.684 0.448 1.00 91.44 627 LEU A CA 1
ATOM 4963 C C . LEU A 1 627 ? 5.888 -18.423 0.748 1.00 91.44 627 LEU A C 1
ATOM 4965 O O . LEU A 1 627 ? 6.871 -18.225 0.033 1.00 91.44 627 LEU A O 1
ATOM 4969 N N . VAL A 1 628 ? 5.875 -19.322 1.739 1.00 90.56 628 VAL A N 1
ATOM 4970 C CA . VAL A 1 628 ? 7.033 -20.156 2.101 1.00 90.56 628 VAL A CA 1
ATOM 4971 C C . VAL A 1 628 ? 7.434 -21.081 0.953 1.00 90.56 628 VAL A C 1
ATOM 4973 O O . VAL A 1 628 ? 8.585 -21.078 0.521 1.00 90.56 628 VAL A O 1
ATOM 4976 N N . LEU A 1 629 ? 6.483 -21.848 0.415 1.00 87.56 629 LEU A N 1
ATOM 4977 C CA . LEU A 1 629 ? 6.736 -22.826 -0.645 1.00 87.56 629 LEU A CA 1
ATOM 4978 C C . LEU A 1 629 ? 7.147 -22.164 -1.962 1.00 87.56 629 LEU A C 1
ATOM 4980 O O . LEU A 1 629 ? 7.964 -22.714 -2.694 1.00 87.56 629 LEU A O 1
ATOM 4984 N N . SER A 1 630 ? 6.603 -20.982 -2.263 1.00 85.38 630 SER A N 1
ATOM 4985 C CA . SER A 1 630 ? 7.015 -20.215 -3.443 1.00 85.38 630 SER A CA 1
ATOM 4986 C C . SER A 1 630 ? 8.315 -19.432 -3.242 1.00 85.38 630 SER A C 1
ATOM 4988 O O . SER A 1 630 ? 8.856 -18.924 -4.221 1.00 85.38 630 SER A O 1
ATOM 4990 N N . GLN A 1 631 ? 8.821 -19.336 -2.006 1.00 87.12 631 GLN A N 1
ATOM 4991 C CA . GLN A 1 631 ? 9.987 -18.530 -1.631 1.00 87.12 631 GLN A CA 1
ATOM 4992 C C . GLN A 1 631 ? 9.849 -17.054 -2.056 1.00 87.12 631 GLN A C 1
ATOM 4994 O O . GLN A 1 631 ? 10.808 -16.408 -2.484 1.00 87.12 631 GLN A O 1
ATOM 4999 N N . ARG A 1 632 ? 8.624 -16.517 -1.991 1.00 84.06 632 ARG A N 1
ATOM 5000 C CA . ARG A 1 632 ? 8.280 -15.163 -2.448 1.00 84.06 632 ARG A CA 1
ATOM 5001 C C . ARG A 1 632 ? 7.882 -14.298 -1.257 1.00 84.06 632 ARG A C 1
ATOM 5003 O O . ARG A 1 632 ? 6.776 -14.422 -0.744 1.00 84.06 632 ARG A O 1
ATOM 5010 N N . TYR A 1 633 ? 8.783 -13.404 -0.849 1.00 86.00 633 TYR A N 1
ATOM 5011 C CA . TYR A 1 633 ? 8.664 -12.649 0.405 1.00 86.00 633 TYR A CA 1
ATOM 5012 C C . TYR A 1 633 ? 8.535 -11.130 0.241 1.00 86.00 633 TYR A C 1
ATOM 5014 O O . TYR A 1 633 ? 8.353 -10.436 1.240 1.00 86.00 633 TYR A O 1
ATOM 5022 N N . SER A 1 634 ? 8.589 -10.598 -0.987 1.00 84.88 634 SER A N 1
ATOM 5023 C CA . SER A 1 634 ? 8.231 -9.195 -1.225 1.00 84.88 634 SER A CA 1
ATOM 5024 C C . SER A 1 634 ? 6.813 -8.904 -0.731 1.00 84.88 634 SER A C 1
ATOM 5026 O O . SER A 1 634 ? 5.898 -9.723 -0.856 1.00 84.88 634 SER A O 1
ATOM 5028 N N . SER A 1 635 ? 6.626 -7.717 -0.172 1.00 81.62 635 SER A N 1
ATOM 5029 C CA . SER A 1 635 ? 5.388 -7.274 0.469 1.00 81.62 635 SER A CA 1
ATOM 5030 C C . SER A 1 635 ? 4.166 -7.300 -0.453 1.00 81.62 635 SER A C 1
ATOM 5032 O O . SER A 1 635 ? 3.059 -7.551 0.023 1.00 81.62 635 SER A O 1
ATOM 5034 N N . HIS A 1 636 ? 4.335 -7.144 -1.767 1.00 81.75 636 HIS A N 1
ATOM 5035 C CA . HIS A 1 636 ? 3.234 -7.248 -2.730 1.00 81.75 636 HIS A CA 1
ATOM 5036 C C . HIS A 1 636 ? 2.656 -8.663 -2.873 1.00 81.75 636 HIS A C 1
ATOM 5038 O O . HIS A 1 636 ? 1.513 -8.831 -3.299 1.00 81.75 636 HIS A O 1
ATOM 5044 N N . TYR A 1 637 ? 3.380 -9.705 -2.453 1.00 88.12 637 TYR A N 1
ATOM 5045 C CA . TYR A 1 637 ? 2.852 -11.071 -2.448 1.00 88.12 637 TYR A CA 1
ATOM 5046 C C . TYR A 1 637 ? 1.875 -11.339 -1.297 1.00 88.12 637 TYR A C 1
ATOM 5048 O O . TYR A 1 637 ? 1.152 -12.333 -1.338 1.00 88.12 637 TYR A O 1
ATOM 5056 N N . PHE A 1 638 ? 1.788 -10.453 -0.298 1.00 89.38 638 PHE A N 1
ATOM 5057 C CA . PHE A 1 638 ? 0.946 -10.641 0.887 1.00 89.38 638 PHE A CA 1
ATOM 5058 C C . PHE A 1 638 ? -0.565 -10.532 0.608 1.00 89.38 638 PHE A C 1
ATOM 5060 O O . PHE A 1 638 ? -1.358 -10.740 1.526 1.00 89.38 638 PHE A O 1
ATOM 5067 N N . SER A 1 639 ? -1.006 -10.304 -0.637 1.00 90.81 639 SER A N 1
ATOM 5068 C CA . SER A 1 639 ? -2.433 -10.378 -1.008 1.00 90.81 639 SER A CA 1
ATOM 5069 C C . SER A 1 639 ? -3.086 -11.707 -0.607 1.00 90.81 639 SER A C 1
ATOM 5071 O O . SER A 1 639 ? -4.221 -11.704 -0.122 1.00 90.81 639 SER A O 1
ATOM 5073 N N . VAL A 1 640 ? -2.352 -12.825 -0.709 1.00 93.06 640 VAL A N 1
ATOM 5074 C CA . VAL A 1 640 ? -2.840 -14.176 -0.359 1.00 93.06 640 VAL A CA 1
ATOM 5075 C C . VAL A 1 640 ? -3.180 -14.341 1.127 1.00 93.06 640 VAL A C 1
ATOM 5077 O O . VAL A 1 640 ? -3.996 -15.191 1.476 1.00 93.06 640 VAL A O 1
ATOM 5080 N N . VAL A 1 641 ? -2.597 -13.512 2.004 1.00 93.25 641 VAL A N 1
ATOM 5081 C CA . VAL A 1 641 ? -2.915 -13.468 3.443 1.00 93.25 641 VAL A CA 1
ATOM 5082 C C . VAL A 1 641 ? -3.792 -12.270 3.811 1.00 93.25 641 VAL A C 1
ATOM 5084 O O . VAL A 1 641 ? -4.579 -12.351 4.755 1.00 93.25 641 VAL A O 1
ATOM 5087 N N . ALA A 1 642 ? -3.728 -11.171 3.058 1.00 91.69 642 ALA A N 1
ATOM 5088 C CA . ALA A 1 642 ? -4.513 -9.966 3.316 1.00 91.69 642 ALA A CA 1
ATOM 5089 C C . ALA A 1 642 ? -6.020 -10.188 3.113 1.00 91.69 642 ALA A C 1
ATOM 5091 O O . ALA A 1 642 ? -6.818 -9.763 3.947 1.00 91.69 642 ALA A O 1
ATOM 5092 N N . VAL A 1 643 ? -6.426 -10.896 2.052 1.00 94.75 643 VAL A N 1
ATOM 5093 C CA . VAL A 1 643 ? -7.848 -11.185 1.776 1.00 94.75 643 VAL A CA 1
ATOM 5094 C C . VAL A 1 643 ? -8.514 -12.007 2.888 1.00 94.75 643 VAL A C 1
ATOM 5096 O O . VAL A 1 643 ? -9.517 -11.533 3.433 1.00 94.75 643 VAL A O 1
ATOM 5099 N N . PRO A 1 644 ? -7.986 -13.178 3.306 1.00 95.94 644 PRO A N 1
ATOM 5100 C CA . PRO A 1 644 ? -8.574 -13.901 4.430 1.00 95.94 644 PRO A CA 1
ATOM 5101 C C . PRO A 1 644 ? -8.505 -13.094 5.734 1.00 95.94 644 PRO A C 1
ATOM 5103 O O . PRO A 1 644 ? -9.466 -13.126 6.499 1.00 95.94 644 PRO A O 1
ATOM 5106 N N . SER A 1 645 ? -7.454 -12.293 5.960 1.00 93.31 645 SER A N 1
ATOM 5107 C CA . SER A 1 645 ? -7.376 -11.391 7.123 1.00 93.31 645 SER A CA 1
ATOM 5108 C C . SER A 1 645 ? -8.534 -10.387 7.159 1.00 93.31 645 SER A C 1
ATOM 5110 O O . SER A 1 645 ? -9.178 -10.210 8.195 1.00 93.31 645 SER A O 1
ATOM 5112 N N . ALA A 1 646 ? -8.838 -9.755 6.022 1.00 92.50 646 ALA A N 1
ATOM 5113 C CA . ALA A 1 646 ? -9.939 -8.807 5.900 1.00 92.50 646 ALA A CA 1
ATOM 5114 C C . ALA A 1 646 ? -11.293 -9.487 6.155 1.00 92.50 646 ALA A C 1
ATOM 5116 O O . ALA A 1 646 ? -12.118 -8.972 6.910 1.00 92.50 646 ALA A O 1
ATOM 5117 N N . PHE A 1 647 ? -11.510 -10.682 5.603 1.00 96.25 647 PHE A N 1
ATOM 5118 C CA . PHE A 1 647 ? -12.731 -11.454 5.843 1.00 96.25 647 PHE A CA 1
ATOM 5119 C C . PHE A 1 647 ? -12.871 -11.915 7.299 1.00 96.25 647 PHE A C 1
ATOM 5121 O O . PHE A 1 647 ? -13.974 -11.861 7.848 1.00 96.25 647 PHE A O 1
ATOM 5128 N N . MET A 1 648 ? -11.774 -12.305 7.956 1.00 95.31 648 MET A N 1
ATOM 5129 C CA . MET A 1 648 ? -11.768 -12.613 9.390 1.00 95.31 648 MET A CA 1
ATOM 5130 C C . MET A 1 648 ? -12.170 -11.398 10.220 1.00 95.31 648 MET A C 1
ATOM 5132 O O . MET A 1 648 ? -13.004 -11.518 11.117 1.00 95.31 648 MET A O 1
ATOM 5136 N N . PHE A 1 649 ? -11.616 -10.226 9.903 1.00 91.12 649 PHE A N 1
ATOM 5137 C CA . PHE A 1 649 ? -11.959 -8.983 10.583 1.00 91.12 649 PHE A CA 1
ATOM 5138 C C . PHE A 1 649 ? -13.442 -8.629 10.408 1.00 91.12 649 PHE A C 1
ATOM 5140 O O . PHE A 1 649 ? -14.115 -8.311 11.386 1.00 91.12 649 PHE A O 1
ATOM 5147 N N . VAL A 1 650 ? -13.982 -8.761 9.192 1.00 92.69 650 VAL A N 1
ATOM 5148 C CA . VAL A 1 650 ? -15.408 -8.536 8.904 1.00 92.69 650 VAL A CA 1
ATOM 5149 C C . VAL A 1 650 ? -16.304 -9.484 9.705 1.00 92.69 650 VAL A C 1
ATOM 5151 O O . VAL A 1 650 ? -17.278 -9.042 10.321 1.00 92.69 650 VAL A O 1
ATOM 5154 N N . ALA A 1 651 ? -15.973 -10.776 9.751 1.00 94.44 651 ALA A N 1
ATOM 5155 C CA . ALA A 1 651 ? -16.715 -11.754 10.542 1.00 94.44 651 ALA A CA 1
ATOM 5156 C C . ALA A 1 651 ? -16.651 -11.436 12.048 1.00 94.44 651 ALA A C 1
ATOM 5158 O O . ALA A 1 651 ? -17.681 -11.413 12.721 1.00 94.44 651 ALA A O 1
ATOM 5159 N N . ALA A 1 652 ? -15.467 -11.117 12.574 1.00 90.81 652 ALA A N 1
ATOM 5160 C CA . ALA A 1 652 ? -15.275 -10.766 13.978 1.00 90.81 652 ALA A CA 1
ATOM 5161 C C . ALA A 1 652 ? -16.037 -9.492 14.377 1.00 90.81 652 ALA A C 1
ATOM 5163 O O . ALA A 1 652 ? -16.718 -9.468 15.404 1.00 90.81 652 ALA A O 1
ATOM 5164 N N . LEU A 1 653 ? -15.988 -8.454 13.539 1.00 87.25 653 LEU A N 1
ATOM 5165 C CA . LEU A 1 653 ? -16.732 -7.213 13.742 1.00 87.25 653 LEU A CA 1
ATOM 5166 C C . LEU A 1 653 ? -18.249 -7.453 13.730 1.00 87.25 653 LEU A C 1
ATOM 5168 O O . LEU A 1 653 ? -18.976 -6.857 14.524 1.00 87.25 653 LEU A O 1
ATOM 5172 N N . SER A 1 654 ? -18.721 -8.369 12.884 1.00 89.75 654 SER A N 1
ATOM 5173 C CA . SER A 1 654 ? -20.134 -8.758 12.814 1.00 89.75 654 SER A CA 1
ATOM 5174 C C . SER A 1 654 ? -20.598 -9.485 14.085 1.00 89.75 654 SER A C 1
ATOM 5176 O O . SER A 1 654 ? -21.653 -9.153 14.625 1.00 89.75 654 SER A O 1
ATOM 5178 N N . ILE A 1 655 ? -19.776 -10.389 14.636 1.00 89.00 655 ILE A N 1
ATOM 5179 C CA . ILE A 1 655 ? -20.039 -11.070 15.921 1.00 89.00 655 ILE A CA 1
ATOM 5180 C C . ILE A 1 655 ? -20.085 -10.065 17.078 1.00 89.00 655 ILE A C 1
ATOM 5182 O O . ILE A 1 655 ? -20.992 -10.108 17.918 1.00 89.00 655 ILE A O 1
ATOM 5186 N N . LEU A 1 656 ? -19.116 -9.143 17.130 1.00 85.12 656 LEU A N 1
ATOM 5187 C CA . LEU A 1 656 ? -19.086 -8.084 18.140 1.00 85.12 656 LEU A CA 1
ATOM 5188 C C . LEU A 1 656 ? -20.331 -7.208 18.046 1.00 85.12 656 LEU A C 1
ATOM 5190 O O . LEU A 1 656 ? -20.966 -6.942 19.065 1.00 85.12 656 LEU A O 1
ATOM 5194 N N . TRP A 1 657 ? -20.712 -6.805 16.832 1.00 82.50 657 TRP A N 1
ATOM 5195 C CA . TRP A 1 657 ? -21.936 -6.052 16.601 1.00 82.50 657 TRP A CA 1
ATOM 5196 C C . TRP A 1 657 ? -23.159 -6.802 17.122 1.00 82.50 657 TRP A C 1
ATOM 5198 O O . TRP A 1 657 ? -23.929 -6.226 17.884 1.00 82.50 657 TRP A O 1
ATOM 5208 N N . GLN A 1 658 ? -23.325 -8.079 16.774 1.00 82.44 658 GLN A N 1
ATOM 5209 C CA . GLN A 1 658 ? -24.458 -8.882 17.234 1.00 82.44 658 GLN A CA 1
ATOM 5210 C C . GLN A 1 658 ? -24.507 -8.964 18.769 1.00 82.44 658 GLN A C 1
ATOM 5212 O O . GLN A 1 658 ? -25.572 -8.829 19.375 1.00 82.44 658 GLN A O 1
ATOM 5217 N N . SER A 1 659 ? -23.346 -9.114 19.407 1.00 81.00 659 SER A N 1
ATOM 5218 C CA . SER A 1 659 ? -23.212 -9.189 20.866 1.00 81.00 659 SER A CA 1
ATOM 5219 C C . SER A 1 659 ? -23.560 -7.863 21.549 1.00 81.00 659 SER A C 1
ATOM 5221 O O . SER A 1 659 ? -24.329 -7.837 22.513 1.00 81.00 659 SER A O 1
ATOM 5223 N N . VAL A 1 660 ? -23.059 -6.745 21.016 1.00 74.69 660 VAL A N 1
ATOM 5224 C CA . VAL A 1 660 ? -23.374 -5.391 21.499 1.00 74.69 660 VAL A CA 1
ATOM 5225 C C . VAL A 1 660 ? -24.844 -5.062 21.257 1.00 74.69 660 VAL A C 1
ATOM 5227 O O . VAL A 1 660 ? -25.516 -4.568 22.160 1.00 74.69 660 VAL A O 1
ATOM 5230 N N . ALA A 1 661 ? -25.376 -5.375 20.076 1.00 70.62 661 ALA A N 1
ATOM 5231 C CA . ALA A 1 661 ? -26.774 -5.156 19.729 1.00 70.62 661 ALA A CA 1
ATOM 5232 C C . ALA A 1 661 ? -27.712 -5.939 20.657 1.00 70.62 661 ALA A C 1
ATOM 5234 O O . ALA A 1 661 ? -28.720 -5.390 21.093 1.00 70.62 661 ALA A O 1
ATOM 5235 N N . LYS A 1 662 ? -27.359 -7.171 21.045 1.00 72.56 662 LYS A N 1
ATOM 5236 C CA . LYS A 1 662 ? -28.123 -7.957 22.025 1.00 72.56 662 LYS A CA 1
ATOM 5237 C C . LYS A 1 662 ? -28.110 -7.324 23.422 1.00 72.56 662 LYS A C 1
ATOM 5239 O O . LYS A 1 662 ? -29.141 -7.297 24.083 1.00 72.56 662 LYS A O 1
ATOM 5244 N N . TYR A 1 663 ? -26.971 -6.785 23.858 1.00 65.44 663 TYR A N 1
ATOM 5245 C CA . TYR A 1 663 ? -26.828 -6.168 25.183 1.00 65.44 663 TYR A CA 1
ATOM 5246 C C . TYR A 1 663 ? -27.470 -4.773 25.273 1.00 65.44 663 TYR A C 1
ATOM 5248 O O . TYR A 1 663 ? -28.038 -4.395 26.296 1.00 65.44 663 TYR A O 1
ATOM 5256 N N . VAL A 1 664 ? -27.398 -3.994 24.192 1.00 58.84 664 VAL A N 1
ATOM 5257 C CA . VAL A 1 664 ? -27.841 -2.592 24.161 1.00 58.84 664 VAL A CA 1
ATOM 5258 C C . VAL A 1 664 ? -29.245 -2.419 23.568 1.00 58.84 664 VAL A C 1
ATOM 5260 O O . VAL A 1 664 ? -29.958 -1.470 23.913 1.00 58.84 664 VAL A O 1
ATOM 5263 N N . GLY A 1 665 ? -29.685 -3.360 22.730 1.00 47.09 665 GLY A N 1
ATOM 5264 C CA . GLY A 1 665 ? -31.000 -3.387 22.084 1.00 47.09 665 GLY A CA 1
ATOM 5265 C C . GLY A 1 665 ? -32.184 -3.433 23.051 1.00 47.09 665 GLY A C 1
ATOM 5266 O O . GLY A 1 665 ? -33.288 -3.085 22.656 1.00 47.09 665 GLY A O 1
ATOM 5267 N N . HIS A 1 666 ? -31.971 -3.749 24.333 1.00 47.81 666 HIS A N 1
ATOM 5268 C CA . HIS A 1 666 ? -33.000 -3.606 25.370 1.00 47.81 666 HIS A CA 1
ATOM 5269 C C . HIS A 1 666 ? -33.267 -2.158 25.815 1.00 47.81 666 HIS A C 1
ATOM 5271 O O . HIS A 1 666 ? -34.234 -1.931 26.536 1.00 47.81 666 HIS A O 1
ATOM 5277 N N . ARG A 1 667 ? -32.448 -1.162 25.431 1.00 45.78 667 ARG A N 1
ATOM 5278 C CA . ARG A 1 667 ? -32.659 0.234 25.865 1.00 45.78 667 ARG A CA 1
ATOM 5279 C C . ARG A 1 667 ? -32.741 1.271 24.744 1.00 45.78 667 ARG A C 1
ATOM 5281 O O . ARG A 1 667 ? -33.577 2.154 24.873 1.00 45.78 667 ARG A O 1
ATOM 5288 N N . HIS A 1 668 ? -31.960 1.198 23.656 1.00 47.59 668 HIS A N 1
ATOM 5289 C CA . HIS A 1 668 ? -32.025 2.195 22.559 1.00 47.59 668 HIS A CA 1
ATOM 5290 C C . HIS A 1 668 ? -31.506 1.660 21.197 1.00 47.59 668 HIS A C 1
ATOM 5292 O O . HIS A 1 668 ? -30.358 1.938 20.839 1.00 47.59 668 HIS A O 1
ATOM 5298 N N . PRO A 1 669 ? -32.324 0.946 20.400 1.00 41.97 669 PRO A N 1
ATOM 5299 C CA . PRO A 1 669 ? -31.868 0.243 19.189 1.00 41.97 669 PRO A CA 1
ATOM 5300 C C . PRO A 1 669 ? -31.358 1.150 18.050 1.00 41.97 669 PRO A C 1
ATOM 5302 O O . PRO A 1 669 ? -30.450 0.757 17.322 1.00 41.97 669 PRO A O 1
ATOM 5305 N N . ASN A 1 670 ? -31.851 2.389 17.923 1.00 47.81 670 ASN A N 1
ATOM 5306 C CA . ASN A 1 670 ? -31.551 3.221 16.743 1.00 47.81 670 ASN A CA 1
ATOM 5307 C C . ASN A 1 670 ? -30.321 4.140 16.903 1.00 47.81 670 ASN A C 1
ATOM 5309 O O . ASN A 1 670 ? -29.682 4.476 15.910 1.00 47.81 670 ASN A O 1
ATOM 5313 N N . LYS A 1 671 ? -29.930 4.508 18.134 1.00 46.09 671 LYS A N 1
ATOM 5314 C CA . LYS A 1 671 ? -28.940 5.583 18.392 1.00 46.09 671 LYS A CA 1
ATOM 5315 C C . LYS A 1 671 ? -27.468 5.156 18.317 1.00 46.09 671 LYS A C 1
ATOM 5317 O O . LYS A 1 671 ? -26.600 6.000 18.144 1.00 46.09 671 LYS A O 1
ATOM 5322 N N . ILE A 1 672 ? -27.173 3.864 18.459 1.00 50.09 672 ILE A N 1
ATOM 5323 C CA . ILE A 1 672 ? -25.796 3.326 18.394 1.00 50.09 672 ILE A CA 1
ATOM 5324 C C . ILE A 1 672 ? -25.477 2.748 17.012 1.00 50.09 672 ILE A C 1
ATOM 5326 O O . ILE A 1 672 ? -24.308 2.553 16.685 1.00 50.09 672 ILE A O 1
ATOM 5330 N N . SER A 1 673 ? -26.505 2.552 16.178 1.00 49.81 673 SER A N 1
ATOM 5331 C CA . SER A 1 673 ? -26.354 2.004 14.833 1.00 49.81 673 SER A CA 1
ATOM 5332 C C . SER A 1 673 ? -25.391 2.829 13.983 1.00 49.81 673 SER A C 1
ATOM 5334 O O . SER A 1 673 ? -24.508 2.238 13.386 1.00 49.81 673 SER A O 1
ATOM 5336 N N . LEU A 1 674 ? -25.464 4.165 14.013 1.00 51.00 674 LEU A N 1
ATOM 5337 C CA . LEU A 1 674 ? -24.629 5.024 13.168 1.00 51.00 674 LEU A CA 1
ATOM 5338 C C . LEU A 1 674 ? -23.205 5.247 13.698 1.00 51.00 674 LEU A C 1
ATOM 5340 O O . LEU A 1 674 ? -22.272 5.351 12.909 1.00 51.00 674 LEU A O 1
ATOM 5344 N N . VAL A 1 675 ? -23.022 5.327 15.020 1.00 52.75 675 VAL A N 1
ATOM 5345 C CA . VAL A 1 675 ? -21.768 5.826 15.614 1.00 52.75 675 VAL A CA 1
ATOM 5346 C C . VAL A 1 675 ? -20.606 4.867 15.378 1.00 52.75 675 VAL A C 1
ATOM 5348 O O . VAL A 1 675 ? -19.540 5.308 14.979 1.00 52.75 675 VAL A O 1
ATOM 5351 N N . ILE A 1 676 ? -20.794 3.562 15.586 1.00 54.88 676 ILE A N 1
ATOM 5352 C CA . ILE A 1 676 ? -19.701 2.585 15.451 1.00 54.88 676 ILE A CA 1
ATOM 5353 C C . ILE A 1 676 ? -19.233 2.458 13.988 1.00 54.88 676 ILE A C 1
ATOM 5355 O O . ILE A 1 676 ? -18.029 2.535 13.754 1.00 54.88 676 ILE A O 1
ATOM 5359 N N . PRO A 1 677 ? -20.129 2.334 12.990 1.00 52.16 677 PRO A N 1
ATOM 5360 C CA . PRO A 1 677 ? -19.738 2.250 11.584 1.00 52.16 677 PRO A CA 1
ATOM 5361 C C . PRO A 1 677 ? -19.154 3.553 11.039 1.00 52.16 677 PRO A C 1
ATOM 5363 O O . PRO A 1 677 ? -18.178 3.501 10.300 1.00 52.16 677 PRO A O 1
ATOM 5366 N N . VAL A 1 678 ? -19.687 4.714 11.441 1.00 53.06 678 VAL A N 1
ATOM 5367 C CA . VAL A 1 678 ? -19.099 6.016 11.084 1.00 53.06 678 VAL A CA 1
ATOM 5368 C C . VAL A 1 678 ? -17.712 6.149 11.699 1.00 53.06 678 VAL A C 1
ATOM 5370 O O . VAL A 1 678 ? -16.784 6.500 10.989 1.00 53.06 678 VAL A O 1
ATOM 5373 N N . LEU A 1 679 ? -17.529 5.783 12.968 1.00 55.00 679 LEU A N 1
ATOM 5374 C CA . LEU A 1 679 ? -16.228 5.855 13.632 1.00 55.00 679 LEU A CA 1
ATOM 5375 C C . LEU A 1 679 ? -15.219 4.870 13.023 1.00 55.00 679 LEU A C 1
ATOM 5377 O O . LEU A 1 679 ? -14.065 5.234 12.856 1.00 55.00 679 LEU A O 1
ATOM 5381 N N . LEU A 1 680 ? -15.642 3.672 12.605 1.00 54.66 680 LEU A N 1
ATOM 5382 C CA . LEU A 1 680 ? -14.805 2.712 11.867 1.00 54.66 680 LEU A CA 1
ATOM 5383 C C . LEU A 1 680 ? -14.424 3.208 10.467 1.00 54.66 680 LEU A C 1
ATOM 5385 O O . LEU A 1 680 ? -13.256 3.112 10.096 1.00 54.66 680 LEU A O 1
ATOM 5389 N N . CYS A 1 681 ? -15.372 3.764 9.707 1.00 52.53 681 CYS A N 1
ATOM 5390 C CA . CYS A 1 681 ? -15.097 4.365 8.400 1.00 52.53 681 CYS A CA 1
ATOM 5391 C C . CYS A 1 681 ? -14.191 5.598 8.528 1.00 52.53 681 CYS A C 1
ATOM 5393 O O . CYS A 1 681 ? -13.254 5.744 7.751 1.00 52.53 681 CYS A O 1
ATOM 5395 N N . SER A 1 682 ? -14.419 6.451 9.532 1.00 50.31 682 SER A N 1
ATOM 5396 C CA . SER A 1 682 ? -13.576 7.610 9.830 1.00 50.31 682 SER A CA 1
ATOM 5397 C C . SER A 1 682 ? -12.177 7.182 10.259 1.00 50.31 682 SER A C 1
ATOM 5399 O O . SER A 1 682 ? -11.215 7.707 9.728 1.00 50.31 682 SER A O 1
ATOM 5401 N N . VAL A 1 683 ? -12.036 6.193 11.147 1.00 52.62 683 VAL A N 1
ATOM 5402 C CA . VAL A 1 683 ? -10.736 5.627 11.553 1.00 52.62 683 VAL A CA 1
ATOM 5403 C C . VAL A 1 683 ? -9.996 5.049 10.346 1.00 52.62 683 VAL A C 1
ATOM 5405 O O . VAL A 1 683 ? -8.815 5.312 10.176 1.00 52.62 683 VAL A O 1
ATOM 5408 N N . LEU A 1 684 ? -10.656 4.333 9.442 1.00 51.94 684 LEU A N 1
ATOM 5409 C CA . LEU A 1 684 ? -9.955 3.723 8.306 1.00 51.94 684 LEU A CA 1
ATOM 5410 C C . LEU A 1 684 ? -9.596 4.713 7.198 1.00 51.94 684 LEU A C 1
ATOM 5412 O O . LEU A 1 684 ? -8.497 4.619 6.651 1.00 51.94 684 LEU A O 1
ATOM 5416 N N . LEU A 1 685 ? -10.440 5.718 6.953 1.00 48.66 685 LEU A N 1
ATOM 5417 C CA . LEU A 1 685 ? -10.033 6.887 6.176 1.00 48.66 685 LEU A CA 1
ATOM 5418 C C . LEU A 1 685 ? -8.891 7.644 6.883 1.00 48.66 685 LEU A C 1
ATOM 5420 O O . LEU A 1 685 ? -8.020 8.156 6.197 1.00 48.66 685 LEU A O 1
ATOM 5424 N N . LEU A 1 686 ? -8.832 7.658 8.228 1.00 50.72 686 LEU A N 1
ATOM 5425 C CA . LEU A 1 686 ? -7.782 8.364 8.985 1.00 50.72 686 LEU A CA 1
ATOM 5426 C C . LEU A 1 686 ? -6.446 7.627 8.842 1.00 50.72 686 LEU A C 1
ATOM 5428 O O . LEU A 1 686 ? -5.406 8.266 8.822 1.00 50.72 686 LEU A O 1
ATOM 5432 N N . PHE A 1 687 ? -6.441 6.303 8.704 1.00 53.25 687 PHE A N 1
ATOM 5433 C CA . PHE A 1 687 ? -5.197 5.537 8.801 1.00 53.25 687 PHE A CA 1
ATOM 5434 C C . PHE A 1 687 ? -4.666 4.947 7.485 1.00 53.25 687 PHE A C 1
ATOM 5436 O O . PHE A 1 687 ? -3.502 4.553 7.475 1.00 53.25 687 PHE A O 1
ATOM 5443 N N . GLN A 1 688 ? -5.450 4.823 6.399 1.00 54.28 688 GLN A N 1
ATOM 5444 C CA . GLN A 1 688 ? -5.047 3.958 5.270 1.00 54.28 688 GLN A CA 1
ATOM 5445 C C . GLN A 1 688 ? -5.444 4.417 3.849 1.00 54.28 688 GLN A C 1
ATOM 5447 O O . GLN A 1 688 ? -5.880 3.580 3.069 1.00 54.28 688 GLN A O 1
ATOM 5452 N N . GLY A 1 689 ? -5.268 5.679 3.440 1.00 53.44 689 GLY A N 1
ATOM 5453 C CA . GLY A 1 689 ? -5.358 5.983 1.993 1.00 53.44 689 GLY A CA 1
ATOM 5454 C C . GLY A 1 689 ? -5.774 7.385 1.574 1.00 53.44 689 GLY A C 1
ATOM 5455 O O . GLY A 1 689 ? -6.248 7.559 0.452 1.00 53.44 689 GLY A O 1
ATOM 5456 N N . THR A 1 690 ? -5.637 8.383 2.445 1.00 62.88 690 THR A N 1
ATOM 5457 C CA . THR A 1 690 ? -6.046 9.748 2.101 1.00 62.88 690 THR A CA 1
ATOM 5458 C C . THR A 1 690 ? -5.212 10.333 0.969 1.00 62.88 690 THR A C 1
ATOM 5460 O O . THR A 1 690 ? -5.803 10.913 0.072 1.00 62.88 690 THR A O 1
ATOM 5463 N N . ASP A 1 691 ? -3.901 10.102 0.903 1.00 64.94 691 ASP A N 1
ATOM 5464 C CA . ASP A 1 691 ? -3.075 10.645 -0.188 1.00 64.94 691 ASP A CA 1
ATOM 5465 C C . ASP A 1 691 ? -3.481 10.116 -1.552 1.00 64.94 691 ASP A C 1
ATOM 5467 O O . ASP A 1 691 ? -3.688 10.907 -2.463 1.00 64.94 691 ASP A O 1
ATOM 5471 N N . SER A 1 692 ? -3.662 8.799 -1.693 1.00 69.69 692 SER A N 1
ATOM 5472 C CA . SER A 1 692 ? -4.139 8.231 -2.953 1.00 69.69 692 SER A CA 1
ATOM 5473 C C . SER A 1 692 ? -5.520 8.783 -3.308 1.00 69.69 692 SER A C 1
ATOM 5475 O O . SER A 1 692 ? -5.759 9.137 -4.456 1.00 69.69 692 SER A O 1
ATOM 5477 N N . LEU A 1 693 ? -6.423 8.937 -2.334 1.00 72.19 693 LEU A N 1
ATOM 5478 C CA . LEU A 1 693 ? -7.727 9.548 -2.581 1.00 72.19 693 LEU A CA 1
ATOM 5479 C C . LEU A 1 693 ? -7.612 11.018 -3.032 1.00 72.19 693 LEU A C 1
ATOM 5481 O O . LEU A 1 693 ? -8.286 11.402 -3.985 1.00 72.19 693 LEU A O 1
ATOM 5485 N N . PHE A 1 694 ? -6.781 11.840 -2.384 1.00 76.88 694 PHE A N 1
ATOM 5486 C CA . PHE A 1 694 ? -6.626 13.264 -2.708 1.00 76.88 694 PHE A CA 1
ATOM 5487 C C . PHE A 1 694 ? -5.851 13.509 -3.995 1.00 76.88 694 PHE A C 1
ATOM 5489 O O . PHE A 1 694 ? -6.251 14.376 -4.770 1.00 76.88 694 PHE A O 1
ATOM 5496 N N . ASP A 1 695 ? -4.800 12.736 -4.257 1.00 75.62 695 ASP A N 1
ATOM 5497 C CA . ASP A 1 695 ? -4.122 12.738 -5.550 1.00 75.62 695 ASP A CA 1
ATOM 5498 C C . ASP A 1 695 ? -5.117 12.373 -6.656 1.00 75.62 695 ASP A C 1
ATOM 5500 O O . ASP A 1 695 ? -5.295 13.120 -7.617 1.00 75.62 695 ASP A O 1
ATOM 5504 N N . GLY A 1 696 ? -5.901 11.315 -6.437 1.00 81.38 696 GLY A N 1
ATOM 5505 C CA . GLY A 1 696 ? -7.014 10.931 -7.294 1.00 81.38 696 GLY A CA 1
ATOM 5506 C C . GLY A 1 696 ? -8.010 12.064 -7.550 1.00 81.38 696 GLY A C 1
ATOM 5507 O O . GLY A 1 696 ? -8.318 12.363 -8.701 1.00 81.38 696 GLY A O 1
ATOM 5508 N N . LEU A 1 697 ? -8.490 12.739 -6.500 1.00 81.19 697 LEU A N 1
ATOM 5509 C CA . LEU A 1 697 ? -9.408 13.882 -6.611 1.00 81.19 697 LEU A CA 1
ATOM 5510 C C . LEU A 1 697 ? -8.785 15.055 -7.382 1.00 81.19 697 LEU A C 1
ATOM 5512 O O . LEU A 1 697 ? -9.442 15.661 -8.229 1.00 81.19 697 LEU A O 1
ATOM 5516 N N . SER A 1 698 ? -7.513 15.355 -7.119 1.00 83.88 698 SER A N 1
ATOM 5517 C CA . SER A 1 698 ? -6.750 16.397 -7.812 1.00 83.88 698 SER A CA 1
ATOM 5518 C C . SER A 1 698 ? -6.577 16.084 -9.300 1.00 83.88 698 SER A C 1
ATOM 5520 O O . SER A 1 698 ? -6.657 16.983 -10.142 1.00 83.88 698 SER A O 1
ATOM 5522 N N . ARG A 1 699 ? -6.365 14.810 -9.647 1.00 83.50 699 ARG A N 1
ATOM 5523 C CA . ARG A 1 699 ? -6.276 14.341 -11.035 1.00 83.50 699 ARG A CA 1
ATOM 5524 C C . ARG A 1 699 ? -7.635 14.375 -11.728 1.00 83.50 699 ARG A C 1
ATOM 5526 O O . ARG A 1 699 ? -7.709 14.896 -12.835 1.00 83.50 699 ARG A O 1
ATOM 5533 N N . VAL A 1 700 ? -8.712 13.947 -11.058 1.00 86.69 700 VAL A N 1
ATOM 5534 C CA . VAL A 1 700 ? -10.097 14.061 -11.563 1.00 86.69 700 VAL A CA 1
ATOM 5535 C C . VAL A 1 700 ? -10.422 15.510 -11.933 1.00 86.69 700 VAL A C 1
ATOM 5537 O O . VAL A 1 700 ? -10.906 15.761 -13.033 1.00 86.69 700 VAL A O 1
ATOM 5540 N N . GLY A 1 701 ? -10.117 16.472 -11.056 1.00 85.38 701 GLY A N 1
ATOM 5541 C CA . GLY A 1 701 ? -10.410 17.891 -11.296 1.00 85.38 701 GLY A CA 1
ATOM 5542 C C . GLY A 1 701 ? -9.618 18.528 -12.445 1.00 85.38 701 GLY A C 1
ATOM 5543 O O . GLY A 1 701 ? -10.034 19.554 -12.975 1.00 85.38 701 GLY A O 1
ATOM 5544 N N . ARG A 1 702 ? -8.488 17.930 -12.847 1.00 86.44 702 ARG A N 1
ATOM 5545 C CA . ARG A 1 702 ? -7.600 18.423 -13.918 1.00 86.44 702 ARG A CA 1
ATOM 5546 C C . ARG A 1 702 ? -7.645 17.574 -15.189 1.00 86.44 702 ARG A C 1
ATOM 5548 O O . ARG A 1 702 ? -6.877 17.847 -16.121 1.00 86.44 702 ARG A O 1
ATOM 5555 N N . PHE A 1 703 ? -8.469 16.528 -15.212 1.00 90.50 703 PHE A N 1
ATOM 5556 C CA . PHE A 1 703 ? -8.560 15.605 -16.332 1.00 90.50 703 PHE A CA 1
ATOM 5557 C C . PHE A 1 703 ? -9.367 16.219 -17.476 1.00 90.50 703 PHE A C 1
ATOM 5559 O O . PHE A 1 703 ? -10.467 16.728 -17.275 1.00 90.50 703 PHE A O 1
ATOM 5566 N N . THR A 1 704 ? -8.826 16.134 -18.689 1.00 90.31 704 THR A N 1
ATOM 5567 C CA . THR A 1 704 ? -9.508 16.572 -19.915 1.00 90.31 704 THR A CA 1
ATOM 5568 C C . THR A 1 704 ? -9.646 15.415 -20.898 1.00 90.31 704 THR A C 1
ATOM 5570 O O . THR A 1 704 ? -10.753 15.067 -21.295 1.00 90.31 704 THR A O 1
ATOM 5573 N N . THR A 1 705 ? -8.530 14.780 -21.266 1.00 93.06 705 THR A N 1
ATOM 5574 C CA . THR A 1 705 ? -8.476 13.599 -22.139 1.00 93.06 705 THR A CA 1
ATOM 5575 C C . THR A 1 705 ? -7.318 12.681 -21.738 1.00 93.06 705 THR A C 1
ATOM 5577 O O . THR A 1 705 ? -6.345 13.130 -21.130 1.00 93.06 705 THR A O 1
ATOM 5580 N N . PHE A 1 706 ? -7.375 11.403 -22.132 1.00 92.56 706 PHE A N 1
ATOM 5581 C CA . PHE A 1 706 ? -6.270 10.457 -21.910 1.00 92.56 706 PHE A CA 1
ATOM 5582 C C . PHE A 1 706 ? -4.967 10.892 -22.598 1.00 92.56 706 PHE A C 1
ATOM 5584 O O . PHE A 1 706 ? -3.893 10.759 -22.018 1.00 92.56 706 PHE A O 1
ATOM 5591 N N . ALA A 1 707 ? -5.059 11.461 -23.804 1.00 89.31 707 ALA A N 1
ATOM 5592 C CA . ALA A 1 707 ? -3.898 11.967 -24.533 1.00 89.31 707 ALA A CA 1
ATOM 5593 C C . ALA A 1 707 ? -3.250 13.161 -23.812 1.00 89.31 707 ALA A C 1
ATOM 5595 O O . ALA A 1 707 ? -2.031 13.199 -23.666 1.00 89.31 707 ALA A O 1
ATOM 5596 N N . ALA A 1 708 ? -4.056 14.103 -23.304 1.00 88.94 708 ALA A N 1
ATOM 5597 C CA . ALA A 1 708 ? -3.555 15.243 -22.536 1.00 88.94 708 ALA A CA 1
ATOM 5598 C C . ALA A 1 708 ? -2.878 14.806 -21.228 1.00 88.94 708 ALA A C 1
ATOM 5600 O O . ALA A 1 708 ? -1.824 15.333 -20.879 1.00 88.94 708 ALA A O 1
ATOM 5601 N N . GLU A 1 709 ? -3.437 13.814 -20.530 1.00 87.69 709 GLU A N 1
ATOM 5602 C CA . GLU A 1 709 ? -2.822 13.271 -19.315 1.00 87.69 709 GLU A CA 1
ATOM 5603 C C . GLU A 1 709 ? -1.511 12.532 -19.626 1.00 87.69 709 GLU A C 1
ATOM 5605 O O . GLU A 1 709 ? -0.497 12.764 -18.968 1.00 87.69 709 GLU A O 1
ATOM 5610 N N . SER A 1 710 ? -1.471 11.707 -20.680 1.00 85.38 710 SER A N 1
ATOM 5611 C CA . SER A 1 710 ? -0.219 11.061 -21.091 1.00 85.38 710 SER A CA 1
ATOM 5612 C C . SER A 1 710 ? 0.834 12.070 -21.553 1.00 85.38 710 SER A C 1
ATOM 5614 O O . SER A 1 710 ? 2.025 11.819 -21.357 1.00 85.38 710 SER A O 1
ATOM 5616 N N . GLN A 1 711 ? 0.428 13.169 -22.187 1.00 85.31 711 GLN A N 1
ATOM 5617 C CA . GLN A 1 711 ? 1.328 14.236 -22.609 1.00 85.31 711 GLN A CA 1
ATOM 5618 C C . GLN A 1 711 ? 1.905 14.972 -21.397 1.00 85.31 711 GLN A C 1
ATOM 5620 O O . GLN A 1 711 ? 3.121 15.109 -21.299 1.00 85.31 711 GLN A O 1
ATOM 5625 N N . ARG A 1 712 ? 1.067 15.325 -20.417 1.00 84.06 712 ARG A N 1
ATOM 5626 C CA . ARG A 1 712 ? 1.505 15.909 -19.143 1.00 84.06 712 ARG A CA 1
ATOM 5627 C C . ARG A 1 712 ? 2.494 14.997 -18.413 1.00 84.06 712 ARG A C 1
ATOM 5629 O O . ARG A 1 712 ? 3.525 15.459 -17.939 1.00 84.06 712 ARG A O 1
ATOM 5636 N N . ASN A 1 713 ? 2.232 13.690 -18.382 1.00 82.62 713 ASN A N 1
ATOM 5637 C CA . ASN A 1 713 ? 3.150 12.719 -17.783 1.00 82.62 713 ASN A CA 1
ATOM 5638 C C . ASN A 1 713 ? 4.504 12.660 -18.501 1.00 82.62 713 ASN A C 1
ATOM 5640 O O . ASN A 1 713 ? 5.510 12.396 -17.853 1.00 82.62 713 ASN A O 1
ATOM 5644 N N . ARG A 1 714 ? 4.556 12.907 -19.817 1.00 81.06 714 ARG A N 1
ATOM 5645 C CA . ARG A 1 714 ? 5.817 13.017 -20.571 1.00 81.06 714 ARG A CA 1
ATOM 5646 C C . ARG A 1 714 ? 6.532 14.335 -20.295 1.00 81.06 714 ARG A C 1
ATOM 5648 O O . ARG A 1 714 ? 7.746 14.333 -20.123 1.00 81.06 714 ARG A O 1
ATOM 5655 N N . GLU A 1 715 ? 5.792 15.438 -20.241 1.00 82.25 715 GLU A N 1
ATOM 5656 C CA . GLU A 1 715 ? 6.322 16.769 -19.925 1.00 82.25 715 GLU A CA 1
ATOM 5657 C C . GLU A 1 715 ? 6.902 16.817 -18.510 1.00 82.25 715 GLU A C 1
ATOM 5659 O O . GLU A 1 715 ? 7.946 17.421 -18.306 1.00 82.25 715 GLU A O 1
ATOM 5664 N N . ASN A 1 716 ? 6.312 16.088 -17.563 1.00 82.25 716 ASN A N 1
ATOM 5665 C CA . ASN A 1 716 ? 6.802 15.983 -16.188 1.00 82.25 716 ASN A CA 1
ATOM 5666 C C . ASN A 1 716 ? 8.015 15.051 -16.012 1.00 82.25 716 ASN A C 1
ATOM 5668 O O . ASN A 1 716 ? 8.531 14.944 -14.900 1.00 82.25 716 ASN A O 1
ATOM 5672 N N . ARG A 1 717 ? 8.476 14.353 -17.061 1.00 83.19 717 ARG A N 1
ATOM 5673 C CA . ARG A 1 717 ? 9.703 13.544 -16.969 1.00 83.19 717 ARG A CA 1
ATOM 5674 C C . ARG A 1 717 ? 10.927 14.430 -16.822 1.00 83.19 717 ARG A C 1
ATOM 5676 O O . ARG A 1 717 ? 10.919 15.591 -17.222 1.00 83.19 717 ARG A O 1
ATOM 5683 N N . ASP A 1 718 ? 11.999 13.856 -16.296 1.00 85.56 718 ASP A N 1
ATOM 5684 C CA . ASP A 1 718 ? 13.277 14.545 -16.237 1.00 85.56 718 ASP A CA 1
ATOM 5685 C C . ASP A 1 718 ? 13.763 14.942 -17.653 1.00 85.56 718 ASP A C 1
ATOM 5687 O O . ASP A 1 718 ? 13.499 14.220 -18.626 1.00 85.56 718 ASP A O 1
ATOM 5691 N N . PRO A 1 719 ? 14.449 16.095 -17.799 1.00 85.81 719 PRO A N 1
ATOM 5692 C CA . PRO A 1 719 ? 14.920 16.584 -19.098 1.00 85.81 719 PRO A CA 1
ATOM 5693 C C . PRO A 1 719 ? 15.773 15.569 -19.865 1.00 85.81 719 PRO A C 1
ATOM 5695 O O . PRO A 1 719 ? 15.684 15.476 -21.087 1.00 85.81 719 PRO A O 1
ATOM 5698 N N . GLU A 1 720 ? 16.551 14.770 -19.142 1.00 86.75 720 GLU A N 1
ATOM 5699 C CA . GLU A 1 720 ? 17.427 13.739 -19.684 1.00 86.75 720 GLU A CA 1
ATOM 5700 C C . GLU A 1 720 ? 16.633 12.600 -20.345 1.00 86.75 720 GLU A C 1
ATOM 5702 O O . GLU A 1 720 ? 16.894 12.245 -21.494 1.00 86.75 720 GLU A O 1
ATOM 5707 N N . SER A 1 721 ? 15.593 12.080 -19.688 1.00 89.31 721 SER A N 1
ATOM 5708 C CA . SER A 1 721 ? 14.673 11.105 -20.281 1.00 89.31 721 SER A CA 1
ATOM 5709 C C . SER A 1 721 ? 13.995 11.642 -21.540 1.00 89.31 721 SER A C 1
ATOM 5711 O O . SER A 1 721 ? 13.783 10.882 -22.486 1.00 89.31 721 SER A O 1
ATOM 5713 N N . ARG A 1 722 ? 13.662 12.939 -21.589 1.00 89.88 722 ARG A N 1
ATOM 5714 C CA . ARG A 1 722 ? 13.112 13.562 -22.804 1.00 89.88 722 ARG A CA 1
ATOM 5715 C C . ARG A 1 722 ? 14.154 13.631 -23.922 1.00 89.88 722 ARG A C 1
ATOM 5717 O O . ARG A 1 722 ? 13.817 13.319 -25.059 1.00 89.88 722 ARG A O 1
ATOM 5724 N N . LEU A 1 723 ? 15.407 13.961 -23.605 1.00 90.94 723 LEU A N 1
ATOM 5725 C CA . LEU A 1 723 ? 16.514 13.951 -24.567 1.00 90.94 723 LEU A CA 1
ATOM 5726 C C . LEU A 1 723 ? 16.747 12.548 -25.146 1.00 90.94 723 LEU A C 1
ATOM 5728 O O . LEU A 1 723 ? 16.779 12.391 -26.366 1.00 90.94 723 LEU A O 1
ATOM 5732 N N . VAL A 1 724 ? 16.843 11.527 -24.288 1.00 93.25 724 VAL A N 1
ATOM 5733 C CA . VAL A 1 724 ? 16.965 10.123 -24.714 1.00 93.25 724 VAL A CA 1
ATOM 5734 C C . VAL A 1 724 ? 15.796 9.747 -25.620 1.00 93.25 724 VAL A C 1
ATOM 5736 O O . VAL A 1 724 ? 16.012 9.190 -26.694 1.00 93.25 724 VAL A O 1
ATOM 5739 N N . GLN A 1 725 ? 14.565 10.098 -25.236 1.00 92.50 725 GLN A N 1
ATOM 5740 C CA . GLN A 1 725 ? 13.390 9.817 -26.053 1.00 92.50 725 GLN A CA 1
ATOM 5741 C C . GLN A 1 725 ? 13.479 10.470 -27.442 1.00 92.50 725 GLN A C 1
ATOM 5743 O O . GLN A 1 725 ? 13.223 9.790 -28.430 1.00 92.50 725 GLN A O 1
ATOM 5748 N N . SER A 1 726 ? 13.889 11.737 -27.535 1.00 91.00 726 SER A N 1
ATOM 5749 C CA . SER A 1 726 ? 14.050 12.444 -28.814 1.00 91.00 726 SER A CA 1
ATOM 5750 C C . SER A 1 726 ? 15.065 11.765 -29.738 1.00 91.00 726 SER A C 1
ATOM 5752 O O . SER A 1 726 ? 14.818 11.640 -30.936 1.00 91.00 726 SER A O 1
ATOM 5754 N N . VAL A 1 727 ? 16.186 11.275 -29.194 1.00 93.19 727 VAL A N 1
ATOM 5755 C CA . VAL A 1 727 ? 17.179 10.515 -29.974 1.00 93.19 727 VAL A CA 1
ATOM 5756 C C . VAL A 1 727 ? 16.599 9.180 -30.443 1.00 93.19 727 VAL A C 1
ATOM 5758 O O . VAL A 1 727 ? 16.779 8.802 -31.597 1.00 93.19 727 VAL A O 1
ATOM 5761 N N . VAL A 1 728 ? 15.876 8.469 -29.576 1.00 95.06 728 VAL A N 1
ATOM 5762 C CA . VAL A 1 728 ? 15.245 7.181 -29.909 1.00 95.06 728 VAL A CA 1
ATOM 5763 C C . VAL A 1 728 ? 14.145 7.361 -30.974 1.00 95.06 728 VAL A C 1
ATOM 5765 O O . VAL A 1 728 ? 14.046 6.546 -31.894 1.00 95.06 728 VAL A O 1
ATOM 5768 N N . ASP A 1 729 ? 13.349 8.432 -30.887 1.00 94.19 729 ASP A N 1
ATOM 5769 C CA . ASP A 1 729 ? 12.276 8.785 -31.831 1.00 94.19 729 ASP A CA 1
ATOM 5770 C C . ASP A 1 729 ? 12.808 9.191 -33.220 1.00 94.19 729 ASP A C 1
ATOM 5772 O O . ASP A 1 729 ? 12.095 9.024 -34.208 1.00 94.19 729 ASP A O 1
ATOM 5776 N N . LEU A 1 730 ? 14.071 9.626 -33.334 1.00 92.06 730 LEU A N 1
ATOM 5777 C CA . LEU A 1 730 ? 14.709 9.947 -34.620 1.00 92.06 730 LEU A CA 1
ATOM 5778 C C . LEU A 1 730 ? 14.938 8.711 -35.506 1.00 92.06 730 LEU A C 1
ATOM 5780 O O . LEU A 1 730 ? 14.921 8.807 -36.731 1.00 92.06 730 LEU A O 1
ATOM 5784 N N . VAL A 1 731 ? 15.203 7.556 -34.893 1.00 94.00 731 VAL A N 1
ATOM 5785 C CA . VAL A 1 731 ? 15.740 6.374 -35.595 1.00 94.00 731 VAL A CA 1
ATOM 5786 C C . VAL A 1 731 ? 14.892 5.118 -35.465 1.00 94.00 731 VAL A C 1
ATOM 5788 O O . VAL A 1 731 ? 15.131 4.127 -36.154 1.00 94.00 731 VAL A O 1
ATOM 5791 N N . SER A 1 732 ? 13.908 5.133 -34.577 1.00 94.25 732 SER A N 1
ATOM 5792 C CA . SER A 1 732 ? 13.004 4.018 -34.341 1.00 94.25 732 SER A CA 1
ATOM 5793 C C . SER A 1 732 ? 11.581 4.565 -34.264 1.00 94.25 732 SER A C 1
ATOM 5795 O O . SER A 1 732 ? 11.376 5.559 -33.571 1.00 94.25 732 SER A O 1
ATOM 5797 N N . PRO A 1 733 ? 10.591 3.973 -34.952 1.00 92.94 733 PRO A N 1
ATOM 5798 C CA . PRO A 1 733 ? 9.205 4.416 -34.839 1.00 92.94 733 PRO A CA 1
ATOM 5799 C C . PRO A 1 733 ? 8.639 4.129 -33.441 1.00 92.94 733 PRO A C 1
ATOM 5801 O O . PRO A 1 733 ? 9.173 3.310 -32.688 1.00 92.94 733 PRO A O 1
ATOM 5804 N N . THR A 1 734 ? 7.514 4.769 -33.107 1.00 86.19 734 THR A N 1
ATOM 5805 C CA . THR A 1 734 ? 6.707 4.357 -31.944 1.00 86.19 734 THR A CA 1
ATOM 5806 C C . THR A 1 734 ? 6.328 2.880 -32.105 1.00 86.19 734 THR A C 1
ATOM 5808 O O . THR A 1 734 ? 5.983 2.461 -33.206 1.00 86.19 734 THR A O 1
ATOM 5811 N N . ASP A 1 735 ? 6.465 2.090 -31.038 1.00 88.06 735 ASP A N 1
ATOM 5812 C CA . ASP A 1 735 ? 6.305 0.623 -31.026 1.00 88.06 735 ASP A CA 1
ATOM 5813 C C . ASP A 1 735 ? 7.389 -0.169 -31.790 1.00 88.06 735 ASP A C 1
ATOM 5815 O O . ASP A 1 735 ? 7.306 -1.393 -31.922 1.00 88.06 735 ASP A O 1
ATOM 5819 N N . GLY A 1 736 ? 8.456 0.504 -32.235 1.00 94.62 736 GLY A N 1
ATOM 5820 C CA . GLY A 1 736 ? 9.637 -0.134 -32.808 1.00 94.62 736 GLY A CA 1
ATOM 5821 C C . GLY A 1 736 ? 10.387 -1.019 -31.805 1.00 94.62 736 GLY A C 1
ATOM 5822 O O . GLY A 1 736 ? 10.328 -0.821 -30.585 1.00 94.62 736 GLY A O 1
ATOM 5823 N N . ALA A 1 737 ? 11.131 -1.993 -32.332 1.00 96.94 737 ALA A N 1
ATOM 5824 C CA . ALA A 1 737 ? 11.998 -2.849 -31.533 1.00 96.94 737 ALA A CA 1
ATOM 5825 C C . ALA A 1 737 ? 13.155 -2.044 -30.927 1.00 96.94 737 ALA A C 1
ATOM 5827 O O . ALA A 1 737 ? 13.858 -1.308 -31.627 1.00 96.94 737 ALA A O 1
ATOM 5828 N N . MET A 1 738 ? 13.394 -2.237 -29.634 1.00 97.56 738 MET A N 1
ATOM 5829 C CA . MET A 1 738 ? 14.543 -1.681 -28.928 1.00 97.56 738 MET A CA 1
ATOM 5830 C C . MET A 1 738 ? 15.255 -2.783 -28.161 1.00 97.56 738 MET A C 1
ATOM 5832 O O . MET A 1 738 ? 14.619 -3.589 -27.480 1.00 97.56 738 MET A O 1
ATOM 5836 N N . LEU A 1 739 ? 16.578 -2.828 -28.272 1.00 97.75 739 LEU A N 1
ATOM 5837 C CA . LEU A 1 739 ? 17.404 -3.681 -27.430 1.00 97.75 739 LEU A CA 1
ATOM 5838 C C . LEU A 1 739 ? 17.722 -2.921 -26.139 1.00 97.75 739 LEU A C 1
ATOM 5840 O O . LEU A 1 739 ? 18.035 -1.734 -26.189 1.00 97.75 739 LEU A O 1
ATOM 5844 N N . ALA A 1 740 ? 17.671 -3.574 -24.981 1.00 95.88 740 ALA A N 1
ATOM 5845 C CA . ALA A 1 740 ? 18.150 -2.954 -23.751 1.00 95.88 740 ALA A CA 1
ATOM 5846 C C . ALA A 1 740 ? 18.801 -3.969 -22.813 1.00 95.88 740 ALA A C 1
ATOM 5848 O O . ALA A 1 740 ? 18.348 -5.107 -22.701 1.00 95.88 740 ALA A O 1
ATOM 5849 N N . TRP A 1 741 ? 19.849 -3.534 -22.113 1.00 95.12 741 TRP A N 1
ATOM 5850 C CA . TRP A 1 741 ? 20.497 -4.307 -21.052 1.00 95.12 741 TRP A CA 1
ATOM 5851 C C . TRP A 1 741 ? 19.992 -3.815 -19.697 1.00 95.12 741 TRP A C 1
ATOM 5853 O O . TRP A 1 741 ? 20.576 -2.926 -19.091 1.00 95.12 741 TRP A O 1
ATOM 5863 N N . THR A 1 742 ? 18.837 -4.314 -19.259 1.00 91.81 742 THR A N 1
ATOM 5864 C CA . THR A 1 742 ? 18.100 -3.731 -18.126 1.00 91.81 742 THR A CA 1
ATOM 5865 C C . THR A 1 742 ? 17.446 -4.794 -17.249 1.00 91.81 742 THR A C 1
ATOM 5867 O O . THR A 1 742 ? 17.177 -5.907 -17.698 1.00 91.81 742 THR A O 1
ATOM 5870 N N . MET A 1 743 ? 17.162 -4.436 -15.996 1.00 88.50 743 MET A N 1
ATOM 5871 C CA . MET A 1 743 ? 16.288 -5.184 -15.077 1.00 88.50 743 MET A CA 1
ATOM 5872 C C . MET A 1 743 ? 14.900 -4.547 -14.946 1.00 88.50 743 MET A C 1
ATOM 5874 O O . MET A 1 743 ? 14.069 -4.987 -14.155 1.00 88.50 743 MET A O 1
ATOM 5878 N N . TYR A 1 744 ? 14.640 -3.499 -15.724 1.00 90.56 744 TYR A N 1
ATOM 5879 C CA . TYR A 1 744 ? 13.537 -2.587 -15.494 1.00 90.56 744 TYR A CA 1
ATOM 5880 C C . TYR A 1 744 ? 12.608 -2.518 -16.714 1.00 90.56 744 TYR A C 1
ATOM 5882 O O . TYR A 1 744 ? 13.016 -2.026 -17.768 1.00 90.56 744 TYR A O 1
ATOM 5890 N N . PRO A 1 745 ? 11.342 -2.974 -16.608 1.00 90.00 745 PRO A N 1
ATOM 5891 C CA . PRO A 1 745 ? 10.403 -2.958 -17.734 1.00 90.00 745 PRO A CA 1
ATOM 5892 C C . PRO A 1 745 ? 10.108 -1.551 -18.272 1.00 90.00 745 PRO A C 1
ATOM 5894 O O . PRO A 1 745 ? 9.891 -1.377 -19.474 1.00 90.00 745 PRO A O 1
ATOM 5897 N N . TRP A 1 746 ? 10.137 -0.534 -17.402 1.00 90.19 746 TRP A N 1
ATOM 5898 C CA . TRP A 1 746 ? 9.894 0.856 -17.793 1.00 90.19 746 TRP A CA 1
ATOM 5899 C C . TRP A 1 746 ? 10.946 1.402 -18.753 1.00 90.19 746 TRP A C 1
ATOM 5901 O O . TRP A 1 746 ? 10.648 2.368 -19.446 1.00 90.19 746 TRP A O 1
ATOM 5911 N N . THR A 1 747 ? 12.133 0.789 -18.874 1.00 92.06 747 THR A N 1
ATOM 5912 C CA . THR A 1 747 ? 13.087 1.153 -19.932 1.00 92.06 747 THR A CA 1
ATOM 5913 C C . THR A 1 747 ? 12.408 1.090 -21.302 1.00 92.06 747 THR A C 1
ATOM 5915 O O . THR A 1 747 ? 12.574 1.998 -22.099 1.00 92.06 747 THR A O 1
ATOM 5918 N N . TYR A 1 748 ? 11.568 0.088 -21.564 1.00 94.75 748 TYR A N 1
ATOM 5919 C CA . TYR A 1 748 ? 10.829 -0.022 -22.826 1.00 94.75 748 TYR A CA 1
ATOM 5920 C C . TYR A 1 748 ? 9.606 0.902 -22.864 1.00 94.75 748 TYR A C 1
ATOM 5922 O O . TYR A 1 748 ? 9.418 1.670 -23.810 1.00 94.75 748 TYR A O 1
ATOM 5930 N N . LEU A 1 749 ? 8.787 0.865 -21.809 1.00 93.12 749 LEU A N 1
ATOM 5931 C CA . LEU A 1 749 ? 7.498 1.563 -21.778 1.00 93.12 749 LEU A CA 1
ATOM 5932 C C . LEU A 1 749 ? 7.638 3.089 -21.710 1.00 93.12 749 LEU A C 1
ATOM 5934 O O . LEU A 1 749 ? 6.816 3.804 -22.295 1.00 93.12 749 LEU A O 1
ATOM 5938 N N . ASN A 1 750 ? 8.679 3.601 -21.045 1.00 90.19 750 ASN A N 1
ATOM 5939 C CA . ASN A 1 750 ? 8.934 5.036 -20.980 1.00 90.19 750 ASN A CA 1
ATOM 5940 C C . ASN A 1 750 ? 9.203 5.590 -22.376 1.00 90.19 750 ASN A C 1
ATOM 5942 O O . ASN A 1 750 ? 8.584 6.581 -22.759 1.00 90.19 750 ASN A O 1
ATOM 5946 N N . TYR A 1 751 ? 10.021 4.903 -23.170 1.00 92.25 751 TYR A N 1
ATOM 5947 C CA . TYR A 1 751 ? 10.353 5.327 -24.529 1.00 92.25 751 TYR A CA 1
ATOM 5948 C C . TYR A 1 751 ? 9.385 4.786 -25.590 1.00 92.25 751 TYR A C 1
ATOM 5950 O O . TYR A 1 751 ? 9.656 4.928 -26.772 1.00 92.25 751 TYR A O 1
ATOM 5958 N N . ARG A 1 752 ? 8.245 4.188 -25.205 1.00 93.00 752 ARG A N 1
ATOM 5959 C CA . ARG A 1 752 ? 7.251 3.594 -26.127 1.00 93.00 752 ARG A CA 1
ATOM 5960 C C . ARG A 1 752 ? 7.880 2.672 -27.169 1.00 93.00 752 ARG A C 1
ATOM 5962 O O . ARG A 1 752 ? 7.646 2.808 -28.371 1.00 93.00 752 ARG A O 1
ATOM 5969 N N . ARG A 1 753 ? 8.746 1.782 -26.696 1.00 95.12 753 ARG A N 1
ATOM 5970 C CA . ARG A 1 753 ? 9.387 0.755 -27.512 1.00 95.12 753 ARG A CA 1
ATOM 5971 C C . ARG A 1 753 ? 9.004 -0.623 -27.023 1.00 95.12 753 ARG A C 1
ATOM 5973 O O . ARG A 1 753 ? 8.625 -0.815 -25.869 1.00 95.12 753 ARG A O 1
ATOM 5980 N N . VAL A 1 754 ? 9.128 -1.581 -27.925 1.00 96.44 754 VAL A N 1
ATOM 5981 C CA . VAL A 1 754 ? 8.851 -2.986 -27.653 1.00 96.44 754 VAL A CA 1
ATOM 5982 C C . VAL A 1 754 ? 10.182 -3.710 -27.454 1.00 96.44 754 VAL A C 1
ATOM 5984 O O . VAL A 1 754 ? 11.128 -3.438 -28.202 1.00 96.44 754 VAL A O 1
ATOM 5987 N N . PRO A 1 755 ? 10.301 -4.620 -26.469 1.00 97.69 755 PRO A N 1
ATOM 5988 C CA . PRO A 1 755 ? 11.523 -5.394 -26.301 1.00 97.69 755 PRO A CA 1
ATOM 5989 C C . PRO A 1 755 ? 11.891 -6.124 -27.590 1.00 97.69 755 PRO A C 1
ATOM 5991 O O . PRO A 1 755 ? 11.059 -6.838 -28.149 1.00 97.69 755 PRO A O 1
ATOM 5994 N N . ALA A 1 756 ? 13.134 -5.964 -28.051 1.00 97.50 756 ALA A N 1
ATOM 5995 C CA . ALA A 1 756 ? 13.664 -6.654 -29.228 1.00 97.50 756 ALA A CA 1
ATOM 5996 C C . ALA A 1 756 ? 13.879 -8.154 -28.986 1.00 97.50 756 ALA A C 1
ATOM 5998 O O . ALA A 1 756 ? 13.853 -8.947 -29.921 1.00 97.50 756 ALA A O 1
ATOM 5999 N N . THR A 1 757 ? 13.995 -8.574 -27.728 1.00 96.62 757 THR A N 1
ATOM 6000 C CA . THR A 1 757 ? 14.087 -9.985 -27.343 1.00 96.62 757 THR A CA 1
ATOM 6001 C C . THR A 1 757 ? 13.024 -10.367 -26.320 1.00 96.62 757 THR A C 1
ATOM 6003 O O . THR A 1 757 ? 12.515 -9.520 -25.585 1.00 96.62 757 THR A O 1
ATOM 6006 N N . ARG A 1 758 ? 12.706 -11.665 -26.256 1.00 95.12 758 ARG A N 1
ATOM 6007 C CA . ARG A 1 758 ? 11.872 -12.275 -25.218 1.00 95.12 758 ARG A CA 1
ATOM 6008 C C . ARG A 1 758 ? 12.487 -12.202 -23.816 1.00 95.12 758 ARG A C 1
ATOM 6010 O O . ARG A 1 758 ? 11.787 -12.402 -22.826 1.00 95.12 758 ARG A O 1
ATOM 6017 N N . PHE A 1 759 ? 13.779 -11.894 -23.710 1.00 95.25 759 PHE A N 1
ATOM 6018 C CA . PHE A 1 759 ? 14.465 -11.646 -22.441 1.00 95.25 759 PHE A CA 1
ATOM 6019 C C . PHE A 1 759 ? 14.407 -10.159 -22.087 1.00 95.25 759 PHE A C 1
ATOM 6021 O O . PHE A 1 759 ? 15.403 -9.444 -22.156 1.00 95.25 759 PHE A O 1
ATOM 6028 N N . SER A 1 760 ? 13.227 -9.667 -21.708 1.00 91.75 760 SER A N 1
ATOM 6029 C CA . SER A 1 760 ? 13.058 -8.254 -21.333 1.00 91.75 760 SER A CA 1
ATOM 6030 C C . SER A 1 760 ? 13.853 -7.852 -20.080 1.00 91.75 760 SER A C 1
ATOM 6032 O O . SER A 1 760 ? 14.010 -6.659 -19.825 1.00 91.75 760 SER A O 1
ATOM 6034 N N . TRP A 1 761 ? 14.372 -8.827 -19.325 1.00 92.56 761 TRP A N 1
ATOM 6035 C CA . TRP A 1 761 ? 15.319 -8.636 -18.229 1.00 92.56 761 TRP A CA 1
ATOM 6036 C C . TRP A 1 761 ? 16.644 -9.345 -18.501 1.00 92.56 761 TRP A C 1
ATOM 6038 O O . TRP A 1 761 ? 16.652 -10.520 -18.881 1.00 92.56 761 TRP A O 1
ATOM 6048 N N . LYS A 1 762 ? 17.763 -8.669 -18.205 1.00 92.56 762 LYS A N 1
ATOM 6049 C CA . LYS A 1 762 ? 19.112 -9.257 -18.296 1.00 92.56 762 LYS A CA 1
ATOM 6050 C C . LYS A 1 762 ? 19.270 -10.496 -17.408 1.00 92.56 762 LYS A C 1
ATOM 6052 O O . LYS A 1 762 ? 20.017 -11.406 -17.755 1.00 92.56 762 LYS A O 1
ATOM 6057 N N . SER A 1 763 ? 18.519 -10.579 -16.306 1.00 92.44 763 SER A N 1
ATOM 6058 C CA . SER A 1 763 ? 18.586 -11.692 -15.353 1.00 92.44 763 SER A CA 1
ATOM 6059 C C . SER A 1 763 ? 18.321 -13.055 -15.980 1.00 92.44 763 SER A C 1
ATOM 6061 O O . SER A 1 763 ? 18.955 -14.034 -15.589 1.00 92.44 763 SER A O 1
ATOM 6063 N N . PHE A 1 764 ? 17.445 -13.135 -16.986 1.00 94.12 764 PHE A N 1
ATOM 6064 C CA . PHE A 1 764 ? 17.193 -14.385 -17.707 1.00 94.12 764 PHE A CA 1
ATOM 6065 C C . PHE A 1 764 ? 18.418 -14.869 -18.494 1.00 94.12 764 PHE A C 1
ATOM 6067 O O . PHE A 1 764 ? 18.574 -16.069 -18.714 1.00 94.12 764 PHE A O 1
ATOM 6074 N N . MET A 1 765 ? 19.280 -13.941 -18.912 1.00 94.12 765 MET A N 1
ATOM 6075 C CA . MET A 1 765 ? 20.472 -14.213 -19.717 1.00 94.12 765 MET A CA 1
ATOM 6076 C C . MET A 1 765 ? 21.716 -14.452 -18.854 1.00 94.12 765 MET A C 1
ATOM 6078 O O . MET A 1 765 ? 22.610 -15.188 -19.263 1.00 94.12 765 MET A O 1
ATOM 6082 N N . GLU A 1 766 ? 21.763 -13.872 -17.653 1.00 92.44 766 GLU A N 1
ATOM 6083 C CA . GLU A 1 766 ? 22.854 -14.063 -16.685 1.00 92.44 766 GLU A CA 1
ATOM 6084 C C . GLU A 1 766 ? 22.597 -15.204 -15.688 1.00 92.44 766 GLU A C 1
ATOM 6086 O O . GLU A 1 766 ? 23.521 -15.669 -15.018 1.00 92.44 766 GLU A O 1
ATOM 6091 N N . GLY A 1 767 ? 21.347 -15.665 -15.581 1.00 93.12 767 GLY A N 1
ATOM 6092 C CA . GLY A 1 767 ? 20.935 -16.625 -14.560 1.00 93.12 767 GLY A CA 1
ATOM 6093 C C . GLY A 1 767 ? 20.908 -15.996 -13.166 1.00 93.12 767 GLY A C 1
ATOM 6094 O O . GLY A 1 767 ? 21.226 -16.659 -12.179 1.00 93.12 767 GLY A O 1
ATOM 6095 N N . GLU A 1 768 ? 20.567 -14.707 -13.090 1.00 92.50 768 GLU A N 1
ATOM 6096 C CA . GLU A 1 768 ? 20.339 -13.980 -11.840 1.00 92.50 768 GLU A CA 1
ATOM 6097 C C . GLU A 1 768 ? 18.941 -14.332 -11.314 1.00 92.50 768 GLU A C 1
ATOM 6099 O O . GLU A 1 768 ? 17.929 -14.137 -11.992 1.00 92.50 768 GLU A O 1
ATOM 6104 N N . ILE A 1 769 ? 18.871 -14.890 -10.104 1.00 90.44 769 ILE A N 1
ATOM 6105 C CA . ILE A 1 769 ? 17.622 -15.382 -9.520 1.00 90.44 769 ILE A CA 1
ATOM 6106 C C . ILE A 1 769 ? 17.307 -14.627 -8.231 1.00 90.44 769 ILE A C 1
ATOM 6108 O O . ILE A 1 769 ? 18.138 -14.530 -7.333 1.00 90.44 769 ILE A O 1
ATOM 6112 N N . TYR A 1 770 ? 16.069 -14.140 -8.114 1.00 83.75 770 TYR A N 1
ATOM 6113 C CA . TYR A 1 770 ? 15.580 -13.422 -6.934 1.00 83.75 770 TYR A CA 1
ATOM 6114 C C . TYR A 1 770 ? 15.847 -14.193 -5.625 1.00 83.75 770 TYR A C 1
ATOM 6116 O O . TYR A 1 770 ? 15.441 -15.347 -5.493 1.00 83.75 770 TYR A O 1
ATOM 6124 N N . MET A 1 771 ? 16.510 -13.537 -4.660 1.00 83.50 771 MET A N 1
ATOM 6125 C CA . MET A 1 771 ? 16.975 -14.101 -3.374 1.00 83.50 771 MET A CA 1
ATOM 6126 C C . MET A 1 771 ? 17.920 -15.314 -3.472 1.00 83.50 771 MET A C 1
ATOM 6128 O O . MET A 1 771 ? 18.203 -15.940 -2.443 1.00 83.50 771 MET A O 1
ATOM 6132 N N . GLY A 1 772 ? 18.386 -15.651 -4.673 1.00 87.19 772 GLY A N 1
ATOM 6133 C CA . GLY A 1 772 ? 19.285 -16.761 -4.954 1.00 87.19 772 GLY A CA 1
ATOM 6134 C C . GLY A 1 772 ? 20.633 -16.301 -5.501 1.00 87.19 772 GLY A C 1
ATOM 6135 O O . GLY A 1 772 ? 20.943 -15.114 -5.553 1.00 87.19 772 GLY A O 1
ATOM 6136 N N . SER A 1 773 ? 21.448 -17.274 -5.897 1.00 87.62 773 SER A N 1
ATOM 6137 C CA . SER A 1 773 ? 22.747 -17.028 -6.532 1.00 87.62 773 SER A CA 1
ATOM 6138 C C . SER A 1 773 ? 22.608 -16.735 -8.029 1.00 87.62 773 SER A C 1
ATOM 6140 O O . SER A 1 773 ? 21.795 -17.362 -8.709 1.00 87.62 773 SER A O 1
ATOM 6142 N N . THR A 1 774 ? 23.448 -15.836 -8.548 1.00 91.50 774 THR A N 1
ATOM 6143 C CA . THR A 1 774 ? 23.644 -15.655 -9.995 1.00 91.50 774 THR A CA 1
ATOM 6144 C C . THR A 1 774 ? 24.558 -16.750 -10.523 1.00 91.50 774 THR A C 1
ATOM 6146 O O . THR A 1 774 ? 25.659 -16.949 -10.006 1.00 91.50 774 THR A O 1
ATOM 6149 N N . SER A 1 775 ? 24.106 -17.505 -11.523 1.00 93.19 775 SER A N 1
ATOM 6150 C CA . SER A 1 775 ? 24.904 -18.583 -12.108 1.00 93.19 775 SER A CA 1
ATOM 6151 C C . SER A 1 775 ? 24.387 -19.001 -13.480 1.00 93.19 775 SER A C 1
ATOM 6153 O O . SER A 1 775 ? 23.182 -19.137 -13.679 1.00 93.19 775 SER A O 1
ATOM 6155 N N . SER A 1 776 ? 25.303 -19.339 -14.392 1.00 92.31 776 SER A N 1
ATOM 6156 C CA . SER A 1 776 ? 24.973 -19.837 -15.735 1.00 92.31 776 SER A CA 1
ATOM 6157 C C . SER A 1 776 ? 24.118 -21.110 -15.733 1.00 92.31 776 SER A C 1
ATOM 6159 O O . SER A 1 776 ? 23.372 -21.337 -16.678 1.00 92.31 776 SER A O 1
ATOM 6161 N N . LYS A 1 777 ? 24.141 -21.911 -14.656 1.00 94.75 777 LYS A N 1
ATOM 6162 C CA . LYS A 1 777 ? 23.254 -23.083 -14.499 1.00 94.75 777 LYS A CA 1
ATOM 6163 C C . LYS A 1 777 ? 21.765 -22.731 -14.376 1.00 94.75 777 LYS A C 1
ATOM 6165 O O . LYS A 1 777 ? 20.930 -23.629 -14.433 1.00 94.75 777 LYS A O 1
ATOM 6170 N N . TYR A 1 778 ? 21.442 -21.458 -14.138 1.00 94.75 778 TYR A N 1
ATOM 6171 C CA . TYR A 1 778 ? 20.072 -20.941 -14.081 1.00 94.75 778 TYR A CA 1
ATOM 6172 C C . TYR A 1 778 ? 19.688 -20.162 -15.346 1.00 94.75 778 TYR A C 1
ATOM 6174 O O . TYR A 1 778 ? 18.664 -19.478 -15.366 1.00 94.75 778 TYR A O 1
ATOM 6182 N N . VAL A 1 779 ? 20.494 -20.268 -16.403 1.00 95.06 779 VAL A N 1
ATOM 6183 C CA . VAL A 1 779 ? 20.144 -19.821 -17.752 1.00 95.06 779 VAL A CA 1
ATOM 6184 C C . VAL A 1 779 ? 19.470 -20.989 -18.471 1.00 95.06 779 VAL A C 1
ATOM 6186 O O . VAL A 1 779 ? 19.937 -22.124 -18.392 1.00 95.06 779 VAL A O 1
ATOM 6189 N N . LEU A 1 780 ? 18.347 -20.729 -19.145 1.00 95.69 780 LEU A N 1
ATOM 6190 C CA . LEU A 1 780 ? 17.668 -21.753 -19.946 1.00 95.69 780 LEU A CA 1
ATOM 6191 C C . LEU A 1 780 ? 18.571 -22.210 -21.105 1.00 95.69 780 LEU A C 1
ATOM 6193 O O . LEU A 1 780 ? 19.290 -21.405 -21.693 1.00 95.69 780 LEU A O 1
ATOM 6197 N N . GLU A 1 781 ? 18.517 -23.500 -21.435 1.00 93.88 781 GLU A N 1
ATOM 6198 C CA . GLU A 1 781 ? 19.426 -24.150 -22.393 1.00 93.88 781 GLU A CA 1
ATOM 6199 C C . GLU A 1 781 ? 19.458 -23.447 -23.764 1.00 93.88 781 GLU A C 1
ATOM 6201 O O . GLU A 1 781 ? 20.530 -23.156 -24.292 1.00 93.88 781 GLU A O 1
ATOM 6206 N N . ASP A 1 782 ? 18.290 -23.068 -24.289 1.00 94.94 782 ASP A N 1
ATOM 6207 C CA . ASP A 1 782 ? 18.146 -22.416 -25.596 1.00 94.94 782 ASP A CA 1
ATOM 6208 C C . ASP A 1 782 ? 18.218 -20.878 -25.556 1.00 94.94 782 ASP A C 1
ATOM 6210 O O . ASP A 1 782 ? 17.969 -20.228 -26.574 1.00 94.94 782 ASP A O 1
ATOM 6214 N N . THR A 1 783 ? 18.575 -20.256 -24.422 1.00 95.81 783 THR A N 1
ATOM 6215 C CA . THR A 1 783 ? 18.529 -18.787 -24.263 1.00 95.81 783 THR A CA 1
ATOM 6216 C C . THR A 1 783 ? 19.246 -18.047 -25.392 1.00 95.81 783 THR A C 1
ATOM 6218 O O . THR A 1 783 ? 18.698 -17.123 -25.993 1.00 95.81 783 THR A O 1
ATOM 6221 N N . TRP A 1 784 ? 20.466 -18.467 -25.726 1.00 95.44 784 TRP A N 1
ATOM 6222 C CA . TRP A 1 784 ? 21.280 -17.789 -26.738 1.00 95.44 784 TRP A CA 1
ATOM 6223 C C . TRP A 1 784 ? 20.821 -18.067 -28.171 1.00 95.44 784 TRP A C 1
ATOM 6225 O O . TRP A 1 784 ? 20.967 -17.201 -29.036 1.00 95.44 784 TRP A O 1
ATOM 6235 N N . LYS A 1 785 ? 20.214 -19.234 -28.415 1.00 96.12 785 LYS A N 1
ATOM 6236 C CA . LYS A 1 785 ? 19.567 -19.560 -29.689 1.00 96.12 785 LYS A CA 1
ATOM 6237 C C . LYS A 1 785 ? 18.348 -18.663 -29.907 1.00 96.12 785 LYS A C 1
ATOM 6239 O O . LYS A 1 785 ? 18.270 -17.990 -30.932 1.00 96.12 785 LYS A O 1
ATOM 6244 N N . TRP A 1 786 ? 17.463 -18.576 -28.914 1.00 96.44 786 TRP A N 1
ATOM 6245 C CA . TRP A 1 786 ? 16.293 -17.696 -28.957 1.00 96.44 786 TRP A CA 1
ATOM 6246 C C . TRP A 1 786 ? 16.677 -16.223 -29.067 1.00 96.44 786 TRP A C 1
ATOM 6248 O O . TRP A 1 786 ? 16.044 -15.487 -29.815 1.00 96.44 786 TRP A O 1
ATOM 6258 N N . PHE A 1 787 ? 17.741 -15.786 -28.388 1.00 97.38 787 PHE A N 1
ATOM 6259 C CA . PHE A 1 787 ? 18.245 -14.420 -28.530 1.00 97.38 787 PHE A CA 1
ATOM 6260 C C . PHE A 1 787 ? 18.672 -14.124 -29.975 1.00 97.38 787 PHE A C 1
ATOM 6262 O O . PHE A 1 787 ? 18.297 -13.093 -30.530 1.00 97.38 787 PHE A O 1
ATOM 6269 N N . ALA A 1 788 ? 19.413 -15.034 -30.615 1.00 97.44 788 ALA A N 1
ATOM 6270 C CA . ALA A 1 788 ? 19.831 -14.867 -32.005 1.00 97.44 788 ALA A CA 1
ATOM 6271 C C . ALA A 1 788 ? 18.642 -14.862 -32.985 1.00 97.44 788 ALA A C 1
ATOM 6273 O O . ALA A 1 788 ? 18.638 -14.081 -33.937 1.00 97.44 788 ALA A O 1
ATOM 6274 N N . GLU A 1 789 ? 17.633 -15.707 -32.758 1.00 96.50 789 GLU A N 1
ATOM 6275 C CA . GLU A 1 789 ? 16.375 -15.709 -33.520 1.00 96.50 789 GLU A CA 1
ATOM 6276 C C . GLU A 1 789 ? 15.618 -14.386 -33.353 1.00 96.50 789 GLU A C 1
ATOM 6278 O O . GLU A 1 789 ? 15.226 -13.770 -34.344 1.00 96.50 789 GLU A O 1
ATOM 6283 N N . ASP A 1 790 ? 15.490 -13.901 -32.117 1.00 97.62 790 ASP A N 1
ATOM 6284 C CA . ASP A 1 790 ? 14.822 -12.642 -31.803 1.00 97.62 790 ASP A CA 1
ATOM 6285 C C . ASP A 1 790 ? 15.534 -11.442 -32.458 1.00 97.62 790 ASP A C 1
ATOM 6287 O O . ASP A 1 790 ? 14.873 -10.553 -32.994 1.00 97.62 790 ASP A O 1
ATOM 6291 N N . MET A 1 791 ? 16.872 -11.402 -32.465 1.00 97.81 791 MET A N 1
ATOM 6292 C CA . MET A 1 791 ? 17.632 -10.323 -33.117 1.00 97.81 791 MET A CA 1
ATOM 6293 C C . MET A 1 791 ? 17.446 -10.311 -34.636 1.00 97.81 791 MET A C 1
ATOM 6295 O O . MET A 1 791 ? 17.346 -9.234 -35.225 1.00 97.81 791 MET A O 1
ATOM 6299 N N . LYS A 1 792 ? 17.340 -11.489 -35.265 1.00 96.44 792 LYS A N 1
ATOM 6300 C CA . LYS A 1 792 ? 17.010 -11.610 -36.694 1.00 96.44 792 LYS A CA 1
ATOM 6301 C C . LYS A 1 792 ? 15.573 -11.189 -36.991 1.00 96.44 792 LYS A C 1
ATOM 6303 O O . LYS A 1 792 ? 15.331 -10.566 -38.012 1.00 96.44 792 LYS A O 1
ATOM 6308 N N . GLN A 1 793 ? 14.630 -11.535 -36.117 1.00 96.00 793 GLN A N 1
ATOM 6309 C CA . GLN A 1 793 ? 13.219 -11.193 -36.292 1.00 96.00 793 GLN A CA 1
ATOM 6310 C C . GLN A 1 793 ? 12.963 -9.693 -36.121 1.00 96.00 793 GLN A C 1
ATOM 6312 O O . GLN A 1 793 ? 12.143 -9.122 -36.833 1.00 96.00 793 GLN A O 1
ATOM 6317 N N . THR A 1 794 ? 13.610 -9.072 -35.133 1.00 96.19 794 THR A N 1
ATOM 6318 C CA . THR A 1 794 ? 13.239 -7.727 -34.675 1.00 96.19 794 THR A CA 1
ATOM 6319 C C . THR A 1 794 ? 14.115 -6.610 -35.214 1.00 96.19 794 THR A C 1
ATOM 6321 O O . THR A 1 794 ? 13.659 -5.470 -35.234 1.00 96.19 794 THR A O 1
ATOM 6324 N N . GLU A 1 795 ? 15.348 -6.915 -35.629 1.00 95.75 795 GLU A N 1
ATOM 6325 C CA . GLU A 1 795 ? 16.297 -5.953 -36.196 1.00 95.75 795 GLU A CA 1
ATOM 6326 C C . GLU A 1 795 ? 16.315 -4.579 -35.480 1.00 95.75 795 GLU A C 1
ATOM 6328 O O . GLU A 1 795 ? 16.040 -3.542 -36.100 1.00 95.75 795 GLU A O 1
ATOM 6333 N N . PRO A 1 796 ? 16.622 -4.535 -34.167 1.00 97.12 796 PRO A N 1
ATOM 6334 C CA . PRO A 1 796 ? 16.521 -3.309 -33.384 1.00 97.12 796 PRO A CA 1
ATOM 6335 C C . PRO A 1 796 ? 17.438 -2.207 -33.921 1.00 97.12 796 PRO A C 1
ATOM 6337 O O . PRO A 1 796 ? 18.608 -2.444 -34.221 1.00 97.12 796 PRO A O 1
ATOM 6340 N N . GLN A 1 797 ? 16.909 -0.985 -34.006 1.00 97.25 797 GLN A N 1
ATOM 6341 C CA . GLN A 1 797 ? 17.656 0.188 -34.486 1.00 97.25 797 GLN A CA 1
ATOM 6342 C C . GLN A 1 797 ? 18.379 0.934 -33.360 1.00 97.25 797 GLN A C 1
ATOM 6344 O O . GLN A 1 797 ? 19.341 1.661 -33.613 1.00 97.25 797 GLN A O 1
ATOM 6349 N N . VAL A 1 798 ? 17.938 0.722 -32.117 1.00 97.56 798 VAL A N 1
ATOM 6350 C CA . VAL A 1 798 ? 18.480 1.365 -30.917 1.00 97.56 798 VAL A CA 1
ATOM 6351 C C . VAL A 1 798 ? 18.793 0.328 -29.849 1.00 97.56 798 VAL A C 1
ATOM 6353 O O . VAL A 1 798 ? 18.032 -0.627 -29.653 1.00 97.56 798 VAL A O 1
ATOM 6356 N N . TYR A 1 799 ? 19.891 0.564 -29.140 1.00 97.56 799 TYR A N 1
ATOM 6357 C CA . TYR A 1 799 ? 20.290 -0.142 -27.936 1.00 97.56 799 TYR A CA 1
ATOM 6358 C C . TYR A 1 799 ? 20.449 0.846 -26.771 1.00 97.56 799 TYR A C 1
ATOM 6360 O O . TYR A 1 799 ? 21.161 1.842 -26.898 1.00 97.56 799 TYR A O 1
ATOM 6368 N N . LEU A 1 800 ? 19.780 0.571 -25.646 1.00 95.88 800 LEU A N 1
ATOM 6369 C CA . LEU A 1 800 ? 19.916 1.331 -24.400 1.00 95.88 800 LEU A CA 1
ATOM 6370 C C . LEU A 1 800 ? 20.636 0.526 -23.314 1.00 95.88 800 LEU A C 1
ATOM 6372 O O . LEU A 1 800 ? 20.305 -0.640 -23.060 1.00 95.88 800 LEU A O 1
ATOM 6376 N N . ARG A 1 801 ? 21.565 1.172 -22.608 1.00 92.31 801 ARG A N 1
ATOM 6377 C CA . ARG A 1 801 ? 22.325 0.566 -21.507 1.00 92.31 801 ARG A CA 1
ATOM 6378 C C . ARG A 1 801 ? 22.407 1.513 -20.305 1.00 92.31 801 ARG A C 1
ATOM 6380 O O . ARG A 1 801 ? 22.917 2.613 -20.467 1.00 92.31 801 ARG A O 1
ATOM 6387 N N . PRO A 1 802 ? 21.962 1.117 -19.102 1.00 88.50 802 PRO A N 1
ATOM 6388 C CA . PRO A 1 802 ? 22.253 1.852 -17.873 1.00 88.50 802 PRO A CA 1
ATOM 6389 C C . PRO A 1 802 ? 23.756 1.917 -17.606 1.00 88.50 802 PRO A C 1
ATOM 6391 O O . PRO A 1 802 ? 24.423 0.888 -17.656 1.00 88.50 802 PRO A O 1
ATOM 6394 N N . ILE A 1 803 ? 24.273 3.109 -17.306 1.00 86.19 803 ILE A N 1
ATOM 6395 C CA . ILE A 1 803 ? 25.719 3.346 -17.122 1.00 86.19 803 ILE A CA 1
ATOM 6396 C C . ILE A 1 803 ? 26.273 2.550 -15.937 1.00 86.19 803 ILE A C 1
ATOM 6398 O O . ILE A 1 803 ? 27.389 2.052 -15.988 1.00 86.19 803 ILE A O 1
ATOM 6402 N N . GLU A 1 804 ? 25.467 2.376 -14.891 1.00 80.94 804 GLU A N 1
ATOM 6403 C CA . GLU A 1 804 ? 25.843 1.645 -13.676 1.00 80.94 804 GLU A CA 1
ATOM 6404 C C . GLU A 1 804 ? 25.892 0.118 -13.862 1.00 80.94 804 GLU A C 1
ATOM 6406 O O . GLU A 1 804 ? 26.313 -0.598 -12.955 1.00 80.94 804 GLU A O 1
ATOM 6411 N N . ILE A 1 805 ? 25.418 -0.407 -15.000 1.00 78.94 805 ILE A N 1
ATOM 6412 C CA . ILE A 1 805 ? 25.281 -1.848 -15.221 1.00 78.94 805 ILE A CA 1
ATOM 6413 C C . ILE A 1 805 ? 26.237 -2.298 -16.318 1.00 78.94 805 ILE A C 1
ATOM 6415 O O . ILE A 1 805 ? 25.949 -2.204 -17.517 1.00 78.94 805 ILE A O 1
ATOM 6419 N N . ASP A 1 806 ? 27.344 -2.892 -15.884 1.00 80.38 806 ASP A N 1
ATOM 6420 C CA . ASP A 1 806 ? 28.289 -3.522 -16.790 1.00 80.38 806 ASP A CA 1
ATOM 6421 C C . ASP A 1 806 ? 27.652 -4.682 -17.559 1.00 80.38 806 ASP A C 1
ATOM 6423 O O . ASP A 1 806 ? 26.761 -5.407 -17.102 1.00 80.38 806 ASP A O 1
ATOM 6427 N N . THR A 1 807 ? 28.129 -4.859 -18.784 1.00 84.00 807 THR A N 1
ATOM 6428 C CA . THR A 1 807 ? 27.771 -5.989 -19.635 1.00 84.00 807 THR A CA 1
ATOM 6429 C C . THR A 1 807 ? 29.004 -6.867 -19.772 1.00 84.00 807 THR A C 1
ATOM 6431 O O . THR A 1 807 ? 30.057 -6.377 -20.169 1.00 84.00 807 THR A O 1
ATOM 6434 N N . ASN A 1 808 ? 28.890 -8.162 -19.466 1.00 86.75 808 ASN A N 1
ATOM 6435 C CA . ASN A 1 808 ? 30.019 -9.086 -19.573 1.00 86.75 808 ASN A CA 1
ATOM 6436 C C . ASN A 1 808 ? 30.564 -9.115 -21.022 1.00 86.75 808 ASN A C 1
ATOM 6438 O O . ASN A 1 808 ? 29.844 -9.599 -21.908 1.00 86.75 808 ASN A O 1
ATOM 6442 N N . PRO A 1 809 ? 31.827 -8.699 -21.271 1.00 89.31 809 PRO A N 1
ATOM 6443 C CA . PRO A 1 809 ? 32.394 -8.610 -22.621 1.00 89.31 809 PRO A CA 1
ATOM 6444 C C . PRO A 1 809 ? 32.457 -9.947 -23.369 1.00 89.31 809 PRO A C 1
ATOM 6446 O O . PRO A 1 809 ? 32.461 -10.000 -24.598 1.00 89.31 809 PRO A O 1
ATOM 6449 N N . SER A 1 810 ? 32.491 -11.060 -22.633 1.00 87.06 810 SER A N 1
ATOM 6450 C CA . SER A 1 810 ? 32.521 -12.404 -23.218 1.00 87.06 810 SER A CA 1
ATOM 6451 C C . SER A 1 810 ? 31.143 -12.910 -23.668 1.00 87.06 810 SER A C 1
ATOM 6453 O O . SER A 1 810 ? 31.073 -13.877 -24.435 1.00 87.06 810 SER A O 1
ATOM 6455 N N . SER A 1 811 ? 30.055 -12.261 -23.235 1.00 90.00 811 SER A N 1
ATOM 6456 C CA . SER A 1 811 ? 28.687 -12.713 -23.499 1.00 90.00 811 SER A CA 1
ATOM 6457 C C . SER A 1 811 ? 28.292 -12.561 -24.977 1.00 90.00 811 SER A C 1
ATOM 6459 O O . SER A 1 811 ? 28.691 -11.592 -25.633 1.00 90.00 811 SER A O 1
ATOM 6461 N N . PRO A 1 812 ? 27.462 -13.471 -25.528 1.00 93.31 812 PRO A N 1
ATOM 6462 C CA . PRO A 1 812 ? 26.927 -13.304 -26.880 1.00 93.31 812 PRO A CA 1
ATOM 6463 C C . PRO A 1 812 ? 26.111 -12.014 -27.053 1.00 93.31 812 PRO A C 1
ATOM 6465 O O . PRO A 1 812 ? 26.126 -11.436 -28.137 1.00 93.31 812 PRO A O 1
ATOM 6468 N N . PHE A 1 813 ? 25.454 -11.533 -25.988 1.00 95.56 813 PHE A N 1
ATOM 6469 C CA . PHE A 1 813 ? 24.753 -10.247 -25.991 1.00 95.56 813 PHE A CA 1
ATOM 6470 C C . PHE A 1 813 ? 25.718 -9.092 -26.269 1.00 95.56 813 PHE A C 1
ATOM 6472 O O . PHE A 1 813 ? 25.490 -8.323 -27.200 1.00 95.56 813 PHE A O 1
ATOM 6479 N N . PHE A 1 814 ? 26.810 -8.995 -25.499 1.00 94.56 814 PHE A N 1
ATOM 6480 C CA . PHE A 1 814 ? 27.798 -7.929 -25.665 1.00 94.56 814 PHE A CA 1
ATOM 6481 C C . PHE A 1 814 ? 28.407 -7.951 -27.063 1.00 94.56 814 PHE A C 1
ATOM 6483 O O . PHE A 1 814 ? 28.419 -6.927 -27.734 1.00 94.56 814 PHE A O 1
ATOM 6490 N N . LYS A 1 815 ? 28.836 -9.126 -27.541 1.00 95.56 815 LYS A N 1
ATOM 6491 C CA . LYS A 1 815 ? 29.408 -9.279 -28.889 1.00 95.56 815 LYS A CA 1
ATOM 6492 C C . LYS A 1 815 ? 28.445 -8.805 -29.976 1.00 95.56 815 LYS A C 1
ATOM 6494 O O . LYS A 1 815 ? 28.863 -8.145 -30.923 1.00 95.56 815 LYS A O 1
ATOM 6499 N N . TYR A 1 816 ? 27.156 -9.123 -29.844 1.00 96.56 816 TYR A N 1
ATOM 6500 C CA . TYR A 1 816 ? 26.142 -8.625 -30.766 1.00 96.56 816 TYR A CA 1
ATOM 6501 C C . TYR A 1 816 ? 26.014 -7.100 -30.676 1.00 96.56 816 TYR A C 1
ATOM 6503 O O . TYR A 1 816 ? 26.152 -6.430 -31.699 1.00 96.56 816 TYR A O 1
ATOM 6511 N N . ALA A 1 817 ? 25.808 -6.558 -29.472 1.00 95.94 817 ALA A N 1
ATOM 6512 C CA . ALA A 1 817 ? 25.629 -5.127 -29.246 1.00 95.94 817 ALA A CA 1
ATOM 6513 C C . ALA A 1 817 ? 26.826 -4.308 -29.763 1.00 95.94 817 ALA A C 1
ATOM 6515 O O . ALA A 1 817 ? 26.648 -3.413 -30.585 1.00 95.94 817 ALA A O 1
ATOM 6516 N N . ASP A 1 818 ? 28.044 -4.690 -29.383 1.00 95.44 818 ASP A N 1
ATOM 6517 C CA . ASP A 1 818 ? 29.293 -4.052 -29.808 1.00 95.44 818 ASP A CA 1
ATOM 6518 C C . ASP A 1 818 ? 29.502 -4.134 -31.328 1.00 95.44 818 ASP A C 1
ATOM 6520 O O . ASP A 1 818 ? 29.913 -3.166 -31.970 1.00 95.44 818 ASP A O 1
ATOM 6524 N N . SER A 1 819 ? 29.144 -5.260 -31.956 1.00 96.62 819 SER A N 1
ATOM 6525 C CA . SER A 1 819 ? 29.260 -5.395 -33.411 1.00 96.62 819 SER A CA 1
ATOM 6526 C C . SER A 1 819 ? 28.251 -4.530 -34.173 1.00 96.62 819 SER A C 1
ATOM 6528 O O . SER A 1 819 ? 28.598 -3.993 -35.227 1.00 96.62 819 SER A O 1
ATOM 6530 N N . GLN A 1 820 ? 27.028 -4.372 -33.654 1.00 97.62 820 GLN A N 1
ATOM 6531 C CA . GLN A 1 820 ? 25.902 -3.787 -34.386 1.00 97.62 820 GLN A CA 1
ATOM 6532 C C . GLN A 1 820 ? 25.634 -2.317 -34.067 1.00 97.62 820 GLN A C 1
ATOM 6534 O O . GLN A 1 820 ? 25.063 -1.639 -34.921 1.00 97.62 820 GLN A O 1
ATOM 6539 N N . PHE A 1 821 ? 26.022 -1.810 -32.896 1.00 98.06 821 PHE A N 1
ATOM 6540 C CA . PHE A 1 821 ? 25.647 -0.476 -32.419 1.00 98.06 821 PHE A CA 1
ATOM 6541 C C . PHE A 1 821 ? 26.868 0.408 -32.145 1.00 98.06 821 PHE A C 1
ATOM 6543 O O . PHE A 1 821 ? 27.955 -0.081 -31.850 1.00 98.06 821 PHE A O 1
ATOM 6550 N N . SER A 1 822 ? 26.682 1.720 -32.279 1.00 96.69 822 SER A N 1
ATOM 6551 C CA . SER A 1 822 ? 27.661 2.746 -31.916 1.00 96.69 822 SER A CA 1
ATOM 6552 C C . SER A 1 822 ? 27.040 3.727 -30.933 1.00 96.69 822 SER A C 1
ATOM 6554 O O . SER A 1 822 ? 25.899 4.151 -31.125 1.00 96.69 822 SER A O 1
ATOM 6556 N N . LEU A 1 823 ? 27.798 4.102 -29.903 1.00 96.06 823 LEU A N 1
ATOM 6557 C CA . LEU A 1 823 ? 27.408 5.116 -28.925 1.00 96.06 823 LEU A CA 1
ATOM 6558 C C . LEU A 1 823 ? 27.189 6.474 -29.602 1.00 96.06 823 LEU A C 1
ATOM 6560 O O . LEU A 1 823 ? 28.038 6.925 -30.369 1.00 96.06 823 LEU A O 1
ATOM 6564 N N . VAL A 1 824 ? 26.055 7.114 -29.310 1.00 95.31 824 VAL A N 1
ATOM 6565 C CA . VAL A 1 824 ? 25.702 8.443 -29.847 1.00 95.31 824 VAL A CA 1
ATOM 6566 C C . VAL A 1 824 ? 25.375 9.466 -28.765 1.00 95.31 824 VAL A C 1
ATOM 6568 O O . VAL A 1 824 ? 25.517 10.661 -29.000 1.00 95.31 824 VAL A O 1
ATOM 6571 N N . LEU A 1 825 ? 24.941 9.013 -27.590 1.00 94.12 825 LEU A N 1
ATOM 6572 C CA . LEU A 1 825 ? 24.634 9.865 -26.449 1.00 94.12 825 LEU A CA 1
ATOM 6573 C C . LEU A 1 825 ? 24.934 9.091 -25.167 1.00 94.12 825 LEU A C 1
ATOM 6575 O O . LEU A 1 825 ? 24.445 7.976 -24.998 1.00 94.12 825 LEU A O 1
ATOM 6579 N N . THR A 1 826 ? 25.680 9.716 -24.265 1.00 93.88 826 THR A N 1
ATOM 6580 C CA . THR A 1 826 ? 25.801 9.293 -22.868 1.00 93.88 826 THR A CA 1
ATOM 6581 C C . THR A 1 826 ? 25.110 10.344 -22.023 1.00 93.88 826 THR A C 1
ATOM 6583 O O . THR A 1 826 ? 25.442 11.528 -22.089 1.00 93.88 826 THR A O 1
ATOM 6586 N N . SER A 1 827 ? 24.101 9.915 -21.281 1.00 89.69 827 SER A N 1
ATOM 6587 C CA . SER A 1 827 ? 23.370 10.743 -20.337 1.00 89.69 827 SER A CA 1
ATOM 6588 C C . SER A 1 827 ? 23.912 10.515 -18.914 1.00 89.69 827 SER A C 1
ATOM 6590 O O . SER A 1 827 ? 24.950 9.884 -18.753 1.00 89.69 827 SER A O 1
ATOM 6592 N N . ALA A 1 828 ? 23.276 11.030 -17.860 1.00 85.88 828 ALA A N 1
ATOM 6593 C CA . ALA A 1 828 ? 23.710 10.725 -16.492 1.00 85.88 828 ALA A CA 1
ATOM 6594 C C . ALA A 1 828 ? 23.376 9.278 -16.080 1.00 85.88 828 ALA A C 1
ATOM 6596 O O . ALA A 1 828 ? 24.021 8.721 -15.196 1.00 85.88 828 ALA A O 1
ATOM 6597 N N . LYS A 1 829 ? 22.366 8.665 -16.713 1.00 87.19 829 LYS A N 1
ATOM 6598 C CA . LYS A 1 829 ? 21.842 7.337 -16.359 1.00 87.19 829 LYS A CA 1
ATOM 6599 C C . LYS A 1 829 ? 21.974 6.295 -17.466 1.00 87.19 829 LYS A C 1
ATOM 6601 O O . LYS A 1 829 ? 21.977 5.103 -17.160 1.00 87.19 829 LYS A O 1
ATOM 6606 N N . LEU A 1 830 ? 22.023 6.700 -18.736 1.00 92.00 830 LEU A N 1
ATOM 6607 C CA . LEU A 1 830 ? 21.879 5.805 -19.884 1.00 92.00 830 LEU A CA 1
ATOM 6608 C C . LEU A 1 830 ? 22.871 6.132 -21.004 1.00 92.00 830 LEU A C 1
ATOM 6610 O O . LEU A 1 830 ? 23.047 7.278 -21.402 1.00 92.00 830 LEU A O 1
ATOM 6614 N N . ASP A 1 831 ? 23.418 5.084 -21.602 1.00 94.62 831 ASP A N 1
ATOM 6615 C CA . ASP A 1 831 ? 24.011 5.131 -22.928 1.00 94.62 831 ASP A CA 1
ATOM 6616 C C . ASP A 1 831 ? 22.955 4.802 -23.980 1.00 94.62 831 ASP A C 1
ATOM 6618 O O . ASP A 1 831 ? 22.246 3.791 -23.891 1.00 94.62 831 ASP A O 1
ATOM 6622 N N . VAL A 1 832 ? 22.899 5.639 -25.011 1.00 96.69 832 VAL A N 1
ATOM 6623 C CA . VAL A 1 832 ? 22.096 5.438 -26.213 1.00 96.69 832 VAL A CA 1
ATOM 6624 C C . VAL A 1 832 ? 23.029 5.090 -27.357 1.00 96.69 832 VAL A C 1
ATOM 6626 O O . VAL A 1 832 ? 23.929 5.858 -27.710 1.00 96.69 832 VAL A O 1
ATOM 6629 N N . GLN A 1 833 ? 22.797 3.932 -27.964 1.00 97.44 833 GLN A N 1
ATOM 6630 C CA . GLN A 1 833 ? 23.556 3.463 -29.112 1.00 97.44 833 GLN A CA 1
ATOM 6631 C C . GLN A 1 833 ? 22.631 3.225 -30.307 1.00 97.44 833 GLN A C 1
ATOM 6633 O O . GLN A 1 833 ? 21.537 2.675 -30.163 1.00 97.44 833 GLN A O 1
ATOM 6638 N N . ILE A 1 834 ? 23.073 3.625 -31.498 1.00 97.38 834 ILE A N 1
ATOM 6639 C CA . ILE A 1 834 ? 22.324 3.488 -32.755 1.00 97.38 834 ILE A CA 1
ATOM 6640 C C . ILE A 1 834 ? 23.012 2.454 -33.640 1.00 97.38 834 ILE A C 1
ATOM 6642 O O . ILE A 1 834 ? 24.242 2.355 -33.659 1.00 97.38 834 ILE A O 1
ATOM 6646 N N . ARG A 1 835 ? 22.222 1.668 -34.377 1.00 97.06 835 ARG A N 1
ATOM 6647 C CA . ARG A 1 835 ? 22.740 0.640 -35.285 1.00 97.06 835 ARG A CA 1
ATOM 6648 C C . ARG A 1 835 ? 23.710 1.260 -36.303 1.00 97.06 835 ARG A C 1
ATOM 6650 O O . ARG A 1 835 ? 23.381 2.248 -36.957 1.00 97.06 835 ARG A O 1
ATOM 6657 N N . LYS A 1 836 ? 24.904 0.683 -36.463 1.00 96.56 836 LYS A N 1
ATOM 6658 C CA . LYS A 1 836 ? 26.027 1.254 -37.239 1.00 96.56 836 LYS A CA 1
ATOM 6659 C C . LYS A 1 836 ? 25.672 1.573 -38.688 1.00 96.56 836 LYS A C 1
ATOM 6661 O O . LYS A 1 836 ? 26.056 2.618 -39.202 1.00 96.56 836 LYS A O 1
ATOM 6666 N N . ASN A 1 837 ? 24.920 0.692 -39.343 1.00 93.38 837 ASN A N 1
ATOM 6667 C CA . ASN A 1 837 ? 24.473 0.893 -40.722 1.00 93.38 837 ASN A CA 1
ATOM 6668 C C . ASN A 1 837 ? 23.488 2.067 -40.861 1.00 93.38 837 ASN A C 1
ATOM 6670 O O . ASN A 1 837 ? 23.516 2.766 -41.871 1.00 93.38 837 ASN A O 1
ATOM 6674 N N . LEU A 1 838 ? 22.636 2.297 -39.860 1.00 92.12 838 LEU A N 1
ATOM 6675 C CA . LEU A 1 838 ? 21.719 3.429 -39.821 1.00 92.12 838 LEU A CA 1
ATOM 6676 C C . LEU A 1 838 ? 22.463 4.722 -39.482 1.00 92.12 838 LEU A C 1
ATOM 6678 O O . LEU A 1 838 ? 22.272 5.727 -40.159 1.00 92.12 838 LEU A O 1
ATOM 6682 N N . LEU A 1 839 ? 23.369 4.680 -38.502 1.00 90.25 839 LEU A N 1
ATOM 6683 C CA . LEU A 1 839 ? 24.211 5.822 -38.151 1.00 90.25 839 LEU A CA 1
ATOM 6684 C C . LEU A 1 839 ? 25.057 6.282 -39.346 1.00 90.25 839 LEU A C 1
ATOM 6686 O O . LEU A 1 839 ? 25.114 7.473 -39.628 1.00 90.25 839 LEU A O 1
ATOM 6690 N N . ALA A 1 840 ? 25.637 5.350 -40.108 1.00 88.62 840 ALA A N 1
ATOM 6691 C CA . ALA A 1 840 ? 26.371 5.673 -41.330 1.00 88.62 840 ALA A CA 1
ATOM 6692 C C . ALA A 1 840 ? 25.495 6.410 -42.359 1.00 88.62 840 ALA A C 1
ATOM 6694 O O . ALA A 1 840 ? 25.966 7.357 -42.982 1.00 88.62 840 ALA A O 1
ATOM 6695 N N . LYS A 1 841 ? 24.214 6.037 -42.506 1.00 86.00 841 LYS A N 1
ATOM 6696 C CA . LYS A 1 841 ? 23.264 6.747 -43.384 1.00 86.00 841 LYS A CA 1
ATOM 6697 C C . LYS A 1 841 ? 22.935 8.153 -42.878 1.00 86.00 841 LYS A C 1
ATOM 6699 O O . LYS A 1 841 ? 22.806 9.057 -43.692 1.00 86.00 841 LYS A O 1
ATOM 6704 N N . LEU A 1 842 ? 22.823 8.336 -41.562 1.00 82.12 842 LEU A N 1
ATOM 6705 C CA . LEU A 1 842 ? 22.536 9.637 -40.943 1.00 82.12 842 LEU A CA 1
ATOM 6706 C C . LEU A 1 842 ? 23.734 10.598 -40.986 1.00 82.12 842 LEU A C 1
ATOM 6708 O O . LEU A 1 842 ? 23.539 11.807 -41.049 1.00 82.12 842 LEU A O 1
ATOM 6712 N N . VAL A 1 843 ? 24.961 10.066 -40.951 1.00 78.81 843 VAL A N 1
ATOM 6713 C CA . VAL A 1 843 ? 26.218 10.840 -40.896 1.00 78.81 843 VAL A CA 1
ATOM 6714 C C . VAL A 1 843 ? 26.883 10.985 -42.277 1.00 78.81 843 VAL A C 1
ATOM 6716 O O . VAL A 1 843 ? 27.851 11.728 -42.423 1.00 78.81 843 VAL A O 1
ATOM 6719 N N . SER A 1 844 ? 26.377 10.312 -43.317 1.00 62.47 844 SER A N 1
ATOM 6720 C CA . SER A 1 844 ? 26.925 10.436 -44.675 1.00 62.47 844 SER A CA 1
ATOM 6721 C C . SER A 1 844 ? 26.823 11.889 -45.170 1.00 62.47 844 SER A C 1
ATOM 6723 O O . SER A 1 844 ? 25.733 12.462 -45.124 1.00 62.47 844 SER A O 1
ATOM 6725 N N . PRO A 1 845 ? 27.921 12.502 -45.658 1.00 46.69 845 PRO A N 1
ATOM 6726 C CA . PRO A 1 845 ? 27.874 13.857 -46.190 1.00 46.69 845 PRO A CA 1
ATOM 6727 C C . PRO A 1 845 ? 26.906 13.900 -47.372 1.00 46.69 845 PRO A C 1
ATOM 6729 O O . PRO A 1 845 ? 26.978 13.057 -48.266 1.00 46.69 845 PRO A O 1
ATOM 6732 N N . VAL A 1 846 ? 26.007 14.888 -47.379 1.00 45.28 846 VAL A N 1
ATOM 6733 C CA . VAL A 1 846 ? 25.154 15.180 -48.535 1.00 45.28 846 VAL A CA 1
ATOM 6734 C C . VAL A 1 846 ? 26.082 15.497 -49.706 1.00 45.28 846 VAL A C 1
ATOM 6736 O O . VAL A 1 846 ? 26.640 16.588 -49.801 1.00 45.28 846 VAL A O 1
ATOM 6739 N N . THR A 1 847 ? 26.306 14.521 -50.580 1.00 40.16 847 THR A N 1
ATOM 6740 C CA . THR A 1 847 ? 27.085 14.712 -51.799 1.00 40.16 847 THR A CA 1
ATOM 6741 C C . THR A 1 847 ? 26.374 15.739 -52.671 1.00 40.16 847 THR A C 1
ATOM 6743 O O . THR A 1 847 ? 25.204 15.560 -53.016 1.00 40.16 847 THR A O 1
ATOM 6746 N N . GLN A 1 848 ? 27.075 16.822 -53.023 1.00 36.91 848 GLN A N 1
ATOM 6747 C CA . GLN A 1 848 ? 26.628 17.793 -54.022 1.00 36.91 848 GLN A CA 1
ATOM 6748 C C . GLN A 1 848 ? 26.245 17.039 -55.306 1.00 36.91 848 GLN A C 1
ATOM 6750 O O . GLN A 1 848 ? 27.113 16.547 -56.019 1.00 36.91 848 GLN A O 1
ATOM 6755 N N . GLY A 1 849 ? 24.945 16.892 -55.568 1.00 38.88 849 GLY A N 1
ATOM 6756 C CA . GLY A 1 849 ? 24.426 16.214 -56.761 1.00 38.88 849 GLY A CA 1
ATOM 6757 C C . GLY A 1 849 ? 23.226 15.298 -56.519 1.00 38.88 849 GLY A C 1
ATOM 6758 O O . GLY A 1 849 ? 22.437 15.090 -57.436 1.00 38.88 849 GLY A O 1
ATOM 6759 N N . SER A 1 850 ? 23.008 14.801 -55.299 1.00 33.41 850 SER A N 1
ATOM 6760 C CA . SER A 1 850 ? 21.756 14.108 -54.972 1.00 33.41 850 SER A CA 1
ATOM 6761 C C . SER A 1 850 ? 20.642 15.137 -54.803 1.00 33.41 850 SER A C 1
ATOM 6763 O O . SER A 1 850 ? 20.694 15.972 -53.899 1.00 33.41 850 SER A O 1
ATOM 6765 N N . SER A 1 851 ? 19.637 15.105 -55.683 1.00 33.91 851 SER A N 1
ATOM 6766 C CA . SER A 1 851 ? 18.445 15.939 -55.547 1.00 33.91 851 SER A CA 1
ATOM 6767 C C . SER A 1 851 ? 17.852 15.738 -54.155 1.00 33.91 851 SER A C 1
ATOM 6769 O O . SER A 1 851 ? 17.404 14.639 -53.826 1.00 33.91 851 SER A O 1
ATOM 6771 N N . VAL A 1 852 ? 17.848 16.799 -53.349 1.00 35.09 852 VAL A N 1
ATOM 6772 C CA . VAL A 1 852 ? 17.201 16.877 -52.034 1.00 35.09 852 VAL A CA 1
ATOM 6773 C C . VAL A 1 852 ? 15.683 16.822 -52.239 1.00 35.09 852 VAL A C 1
ATOM 6775 O O . VAL A 1 852 ? 14.983 17.826 -52.143 1.00 35.09 852 VAL A O 1
ATOM 6778 N N . LYS A 1 853 ? 15.172 15.655 -52.632 1.00 34.19 853 LYS A N 1
ATOM 6779 C CA . LYS A 1 853 ? 13.739 15.354 -52.716 1.00 34.19 853 LYS A CA 1
ATOM 6780 C C . LYS A 1 853 ? 13.276 14.413 -51.604 1.00 34.19 853 LYS A C 1
ATOM 6782 O O . LYS A 1 853 ? 12.076 14.312 -51.402 1.00 34.19 853 LYS A O 1
ATOM 6787 N N . GLU A 1 854 ? 14.193 13.799 -50.850 1.00 34.62 854 GLU A N 1
ATOM 6788 C CA . GLU A 1 854 ? 13.842 12.789 -49.834 1.00 34.62 854 GLU A CA 1
ATOM 6789 C C . GLU A 1 854 ? 14.207 13.148 -48.382 1.00 34.62 854 GLU A C 1
ATOM 6791 O O . GLU A 1 854 ? 13.816 12.433 -47.467 1.00 34.62 854 GLU A O 1
ATOM 6796 N N . LEU A 1 855 ? 14.871 14.281 -48.126 1.00 35.91 855 LEU A N 1
ATOM 6797 C CA . LEU A 1 855 ? 15.097 14.795 -46.765 1.00 35.91 855 LEU A CA 1
ATOM 6798 C C . LEU A 1 855 ? 14.319 16.098 -46.551 1.00 35.91 855 LEU A C 1
ATOM 6800 O O . LEU A 1 855 ? 14.884 17.183 -46.438 1.00 35.91 855 LE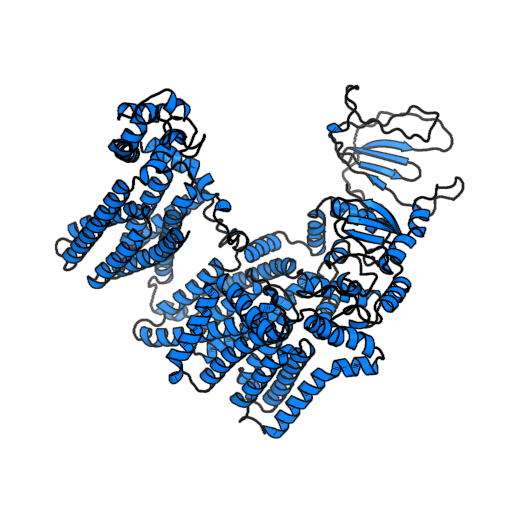U A O 1
ATOM 6804 N N . SER A 1 856 ? 12.991 16.000 -46.518 1.00 31.41 856 SER A N 1
ATOM 6805 C CA . SER A 1 856 ? 12.113 17.074 -46.045 1.00 31.41 856 SER A CA 1
ATOM 6806 C C . SER A 1 856 ? 11.947 16.981 -44.524 1.00 31.41 856 SER A C 1
ATOM 6808 O O . SER A 1 856 ? 10.862 16.688 -44.030 1.00 31.41 856 SER A O 1
ATOM 6810 N N . ALA A 1 857 ? 13.028 17.184 -43.772 1.00 34.03 857 ALA A N 1
ATOM 6811 C CA . ALA A 1 857 ? 12.950 17.382 -42.328 1.00 34.03 857 ALA A CA 1
ATOM 6812 C C . ALA A 1 857 ? 13.229 18.861 -42.034 1.00 34.03 857 ALA A C 1
ATOM 6814 O O . ALA A 1 857 ? 14.360 19.327 -42.154 1.00 34.03 857 ALA A O 1
ATOM 6815 N N . CYS A 1 858 ? 12.180 19.616 -41.706 1.00 31.48 858 CYS A N 1
ATOM 6816 C CA . CYS A 1 858 ? 12.322 20.951 -41.132 1.00 31.48 858 CYS A CA 1
ATOM 6817 C C . CYS A 1 858 ? 12.689 20.804 -39.654 1.00 31.48 858 CYS A C 1
ATOM 6819 O O . CYS A 1 858 ? 11.942 20.190 -38.892 1.00 31.48 858 CYS A O 1
ATOM 6821 N N . PHE A 1 859 ? 13.810 21.394 -39.244 1.00 35.41 859 PHE A N 1
ATOM 6822 C CA . PHE A 1 859 ? 14.222 21.428 -37.844 1.00 35.41 859 PHE A CA 1
ATOM 6823 C C . PHE A 1 859 ? 13.765 22.745 -37.220 1.00 35.41 859 PHE A C 1
ATOM 6825 O O . PHE A 1 859 ? 14.002 23.822 -37.775 1.00 35.41 859 PHE A O 1
ATOM 6832 N N . ARG A 1 860 ? 13.105 22.657 -36.063 1.00 34.41 860 ARG A N 1
ATOM 6833 C CA . ARG A 1 860 ? 12.807 23.805 -35.205 1.00 34.41 860 ARG A CA 1
ATOM 6834 C C . ARG A 1 860 ? 13.670 23.686 -33.958 1.00 34.41 860 ARG A C 1
ATOM 6836 O O . ARG A 1 860 ? 13.517 22.723 -33.214 1.00 34.41 860 ARG A O 1
ATOM 6843 N N . VAL A 1 861 ? 14.561 24.649 -33.752 1.00 35.94 861 VAL A N 1
ATOM 6844 C CA . VAL A 1 861 ? 15.371 24.756 -32.533 1.00 35.94 861 VAL A CA 1
ATOM 6845 C C . VAL A 1 861 ? 14.764 25.866 -31.681 1.00 35.94 861 VAL A C 1
ATOM 6847 O O . VAL A 1 861 ? 14.583 26.988 -32.161 1.00 35.94 861 VAL A O 1
ATOM 6850 N N . ALA A 1 862 ? 14.400 25.528 -30.448 1.00 33.94 862 ALA A N 1
ATOM 6851 C CA . ALA A 1 862 ? 14.052 26.476 -29.398 1.00 33.94 862 ALA A CA 1
ATOM 6852 C C . ALA A 1 862 ? 15.114 26.364 -28.296 1.00 33.94 862 ALA A C 1
ATOM 6854 O O . ALA A 1 862 ? 15.735 25.312 -28.151 1.00 33.94 862 ALA A O 1
ATOM 6855 N N . GLY A 1 863 ? 15.378 27.463 -27.596 1.00 39.41 863 GLY A N 1
ATOM 6856 C CA . GLY A 1 863 ? 16.325 27.479 -26.491 1.00 39.41 863 GLY A CA 1
ATOM 6857 C C . GLY A 1 863 ? 16.376 28.832 -25.791 1.00 39.41 863 GLY A C 1
ATOM 6858 O O . GLY A 1 863 ? 15.930 29.850 -26.324 1.00 39.41 863 GLY A O 1
ATOM 6859 N N . THR A 1 864 ? 16.948 28.824 -24.591 1.00 36.50 864 THR A N 1
ATOM 6860 C CA . THR A 1 864 ? 17.338 30.006 -23.812 1.00 36.50 864 THR A CA 1
ATOM 6861 C C . THR A 1 864 ? 18.820 29.864 -23.506 1.00 36.50 864 THR A C 1
ATOM 6863 O O . THR A 1 864 ? 19.237 28.830 -22.991 1.00 36.50 864 THR A O 1
ATOM 6866 N N . ILE A 1 865 ? 19.616 30.865 -23.876 1.00 39.84 865 ILE A N 1
ATOM 6867 C CA . ILE A 1 865 ? 21.074 30.830 -23.722 1.00 39.84 865 ILE A CA 1
ATOM 6868 C C . ILE A 1 865 ? 21.428 31.149 -22.265 1.00 39.84 865 ILE A C 1
ATOM 6870 O O . ILE A 1 865 ? 20.987 32.174 -21.740 1.00 39.84 865 ILE A O 1
ATOM 6874 N N . ASP A 1 866 ? 22.212 30.274 -21.630 1.00 38.25 866 ASP A N 1
ATOM 6875 C CA . ASP A 1 866 ? 22.748 30.477 -20.282 1.00 38.25 866 ASP A CA 1
ATOM 6876 C C . ASP A 1 866 ? 23.783 31.625 -20.301 1.00 38.25 866 ASP A C 1
ATOM 6878 O O . ASP A 1 866 ? 24.717 31.593 -21.110 1.00 38.25 866 ASP A O 1
ATOM 6882 N N . PRO A 1 867 ? 23.657 32.648 -19.434 1.00 39.56 867 PRO A N 1
ATOM 6883 C CA . PRO A 1 867 ? 24.609 33.758 -19.364 1.00 39.56 867 PRO A CA 1
ATOM 6884 C C . PRO A 1 867 ? 26.066 33.335 -19.114 1.00 39.56 867 PRO A C 1
ATOM 6886 O O . PRO A 1 867 ? 26.980 34.106 -19.402 1.00 39.56 867 PRO A O 1
ATOM 6889 N N . SER A 1 868 ? 26.297 32.134 -18.575 1.00 38.72 868 SER A N 1
ATOM 6890 C CA . SER A 1 868 ? 27.632 31.623 -18.245 1.00 38.72 868 SER A CA 1
ATOM 6891 C C . SER A 1 868 ? 28.465 31.161 -19.451 1.00 38.72 868 SER A C 1
ATOM 6893 O O . SER A 1 868 ? 29.682 31.034 -19.323 1.00 38.72 868 SER A O 1
ATOM 6895 N N . GLU A 1 869 ? 27.865 30.977 -20.633 1.00 39.22 869 GLU A N 1
ATOM 6896 C CA . GLU A 1 869 ? 28.571 30.552 -21.859 1.00 39.22 869 GLU A CA 1
ATOM 6897 C C . GLU A 1 869 ? 29.087 31.725 -22.725 1.00 39.22 869 GLU A C 1
ATOM 6899 O O . GLU A 1 869 ? 29.597 31.535 -23.833 1.00 39.22 869 GLU A O 1
ATOM 6904 N N . VAL A 1 870 ? 28.977 32.963 -22.235 1.00 43.00 870 VAL A N 1
ATOM 6905 C CA . VAL A 1 870 ? 29.290 34.187 -22.988 1.00 43.00 870 VAL A CA 1
ATOM 6906 C C . VAL A 1 870 ? 30.762 34.579 -22.817 1.00 43.00 870 VAL A C 1
ATOM 6908 O O . VAL A 1 870 ? 31.260 34.719 -21.702 1.00 43.00 870 VAL A O 1
ATOM 6911 N N . ARG A 1 871 ? 31.473 34.826 -23.929 1.00 40.44 871 ARG A N 1
ATOM 6912 C CA . ARG A 1 871 ? 32.792 35.487 -23.885 1.00 40.44 871 ARG A CA 1
ATOM 6913 C C . ARG A 1 871 ? 32.621 36.914 -23.357 1.00 40.44 871 ARG A C 1
ATOM 6915 O O . ARG A 1 871 ? 31.915 37.700 -23.978 1.00 40.44 871 ARG A O 1
ATOM 6922 N N . GLN A 1 872 ? 33.299 37.246 -22.258 1.00 41.41 872 GLN A N 1
ATOM 6923 C CA . GLN A 1 872 ? 33.176 38.523 -21.531 1.00 41.41 872 GLN A CA 1
ATOM 6924 C C . GLN A 1 872 ? 33.601 39.784 -22.310 1.00 41.41 872 GLN A C 1
ATOM 6926 O O . GLN A 1 872 ? 33.423 40.889 -21.808 1.00 41.41 872 GLN A O 1
ATOM 6931 N N . ASP A 1 873 ? 34.106 39.658 -23.537 1.00 40.25 873 ASP A N 1
ATOM 6932 C CA . ASP A 1 873 ? 34.832 40.746 -24.203 1.00 40.25 873 ASP A CA 1
ATOM 6933 C C . ASP A 1 873 ? 33.995 41.552 -25.222 1.00 40.25 873 ASP A C 1
ATOM 6935 O O . ASP A 1 873 ? 34.559 42.296 -26.025 1.00 40.25 873 ASP A O 1
ATOM 6939 N N . SER A 1 874 ? 32.661 41.426 -25.245 1.00 40.38 874 SER A N 1
ATOM 6940 C CA . SER A 1 874 ? 31.809 42.192 -26.175 1.00 40.38 874 SER A CA 1
ATOM 6941 C C . SER A 1 874 ? 30.558 42.770 -25.511 1.00 40.38 874 SER A C 1
ATOM 6943 O O . SER A 1 874 ? 29.693 42.017 -25.065 1.00 40.38 874 SER A O 1
ATOM 6945 N N . GLU A 1 875 ? 30.442 44.102 -25.507 1.00 36.69 875 GLU A N 1
ATOM 6946 C CA . GLU A 1 875 ? 29.216 44.837 -25.172 1.00 36.69 875 GLU A CA 1
ATOM 6947 C C . GLU A 1 875 ? 28.490 45.310 -26.452 1.00 36.69 875 GLU A C 1
ATOM 6949 O O . GLU A 1 875 ? 29.136 45.877 -27.340 1.00 36.69 875 GLU A O 1
ATOM 6954 N N . PRO A 1 876 ? 27.155 45.138 -26.566 1.00 44.84 876 PRO A N 1
ATOM 6955 C CA . PRO A 1 876 ? 26.283 44.337 -25.697 1.00 44.84 876 PRO A CA 1
ATOM 6956 C C . PRO A 1 876 ? 26.577 42.828 -25.840 1.00 44.84 876 PRO A C 1
ATOM 6958 O O . PRO A 1 876 ? 27.173 42.426 -26.834 1.00 44.84 876 PRO A O 1
ATOM 6961 N N . PRO A 1 877 ? 26.180 41.971 -24.884 1.00 42.44 877 PRO A N 1
ATOM 6962 C CA . PRO A 1 877 ? 26.535 40.560 -24.936 1.00 42.44 877 PRO A CA 1
ATOM 6963 C C . PRO A 1 877 ? 25.628 39.829 -25.940 1.00 42.44 877 PRO A C 1
ATOM 6965 O O . PRO A 1 877 ? 24.403 39.832 -25.818 1.00 42.44 877 PRO A O 1
ATOM 6968 N N . TYR A 1 878 ? 26.231 39.231 -26.966 1.00 42.78 878 TYR A N 1
ATOM 6969 C CA . TYR A 1 878 ? 25.551 38.459 -28.008 1.00 42.78 878 TYR A CA 1
ATOM 6970 C C . TYR A 1 878 ? 26.290 37.154 -28.298 1.00 42.78 878 TYR A C 1
ATOM 6972 O O . TYR A 1 878 ? 27.515 37.079 -28.209 1.00 42.78 878 TYR A O 1
ATOM 6980 N N . VAL A 1 879 ? 25.549 36.122 -28.707 1.00 37.78 879 VAL A N 1
ATOM 6981 C CA . VAL A 1 879 ? 26.137 34.872 -29.210 1.00 37.78 879 VAL A CA 1
ATOM 6982 C C . VAL A 1 879 ? 26.248 34.936 -30.727 1.00 37.78 879 VAL A C 1
ATOM 6984 O O . VAL A 1 879 ? 25.277 35.245 -31.416 1.00 37.78 879 VAL A O 1
ATOM 6987 N N . VAL A 1 880 ? 27.445 34.637 -31.240 1.00 38.50 880 VAL A N 1
ATOM 6988 C CA . VAL A 1 880 ? 27.744 34.578 -32.674 1.00 38.50 880 VAL A CA 1
ATOM 6989 C C . VAL A 1 880 ? 27.816 33.121 -33.108 1.00 38.50 880 VAL A C 1
ATOM 6991 O O . VAL A 1 880 ? 28.769 32.414 -32.779 1.00 38.50 880 VAL A O 1
ATOM 6994 N N . ILE A 1 881 ? 26.843 32.678 -33.900 1.00 39.38 881 ILE A N 1
ATOM 6995 C CA . ILE A 1 881 ? 26.924 31.385 -34.586 1.00 39.38 881 ILE A CA 1
ATOM 6996 C C . ILE A 1 881 ? 27.674 31.616 -35.902 1.00 39.38 881 ILE A C 1
ATOM 6998 O O . ILE A 1 881 ? 27.227 32.398 -36.740 1.00 39.38 881 ILE A O 1
ATOM 7002 N N . SER A 1 882 ? 28.828 30.966 -36.070 1.00 35.47 882 SER A N 1
ATOM 7003 C CA . SER A 1 882 ? 29.604 31.003 -37.318 1.00 35.47 882 SER A CA 1
ATOM 7004 C C . SER A 1 882 ? 29.719 29.601 -37.908 1.00 35.47 882 SER A C 1
ATOM 7006 O O . SER A 1 882 ? 30.080 28.651 -37.212 1.00 35.47 882 SER A O 1
ATOM 7008 N N . ASP A 1 883 ? 29.396 29.469 -39.192 1.00 36.69 883 ASP A N 1
ATOM 7009 C CA . ASP A 1 883 ? 29.581 28.232 -39.944 1.00 36.69 883 ASP A CA 1
ATOM 7010 C C . ASP A 1 883 ? 31.038 28.140 -40.426 1.00 36.69 883 ASP A C 1
ATOM 7012 O O . ASP A 1 883 ? 31.521 28.992 -41.173 1.00 36.69 883 ASP A O 1
ATOM 7016 N N . ARG A 1 884 ? 31.761 27.092 -40.008 1.00 30.66 884 ARG A N 1
ATOM 7017 C CA . ARG A 1 884 ? 33.152 26.846 -40.431 1.00 30.66 884 ARG A CA 1
ATOM 7018 C C . ARG A 1 884 ? 33.284 26.411 -41.898 1.00 30.66 884 ARG A C 1
ATOM 7020 O O . ARG A 1 884 ? 34.412 26.321 -42.386 1.00 30.66 884 ARG A O 1
ATOM 7027 N N . SER A 1 885 ? 32.188 26.140 -42.609 1.00 32.56 885 SER A N 1
ATOM 7028 C CA . SER A 1 885 ? 32.214 25.651 -43.993 1.00 32.56 885 SER A CA 1
ATOM 7029 C C . SER A 1 885 ? 32.180 26.748 -45.072 1.00 32.56 885 SER A C 1
ATOM 7031 O O . SER A 1 885 ? 32.523 26.471 -46.222 1.00 32.56 885 SER A O 1
ATOM 7033 N N . MET A 1 886 ? 31.895 28.011 -44.729 1.00 34.84 886 MET A N 1
ATOM 7034 C CA . MET A 1 886 ? 31.863 29.125 -45.690 1.00 34.84 886 MET A CA 1
ATOM 7035 C C . MET A 1 886 ? 33.084 30.045 -45.557 1.00 34.84 886 MET A C 1
ATOM 7037 O O . MET A 1 886 ? 33.062 31.075 -44.894 1.00 34.84 886 MET A O 1
ATOM 7041 N N . LYS A 1 887 ? 34.178 29.697 -46.242 1.00 34.12 887 LYS A N 1
ATOM 7042 C CA . LYS A 1 887 ? 35.471 30.411 -46.183 1.00 34.12 887 LYS A CA 1
ATOM 7043 C C . LYS A 1 887 ? 35.505 31.846 -46.759 1.00 34.12 887 LYS A C 1
ATOM 7045 O O . LYS A 1 887 ? 36.603 32.377 -46.906 1.00 34.12 887 LYS A O 1
ATOM 7050 N N . LYS A 1 888 ? 34.382 32.492 -47.112 1.00 35.03 888 LYS A N 1
ATOM 7051 C CA . LYS A 1 888 ? 34.418 33.818 -47.777 1.00 35.03 888 LYS A CA 1
ATOM 7052 C C . LYS A 1 888 ? 33.323 34.842 -47.438 1.00 35.03 888 LYS A C 1
ATOM 7054 O O . LYS A 1 888 ? 33.281 35.873 -48.102 1.00 35.03 888 LYS A O 1
ATOM 7059 N N . SER A 1 889 ? 32.500 34.654 -46.408 1.00 37.62 889 SER A N 1
ATOM 7060 C CA . SER A 1 889 ? 31.600 35.732 -45.960 1.00 37.62 889 SER A CA 1
ATOM 7061 C C . SER A 1 889 ? 31.578 35.872 -44.442 1.00 37.62 889 SER A C 1
ATOM 7063 O O . SER A 1 889 ? 31.068 34.996 -43.747 1.00 37.62 889 SER A O 1
ATOM 7065 N N . ASP A 1 890 ? 32.082 37.002 -43.945 1.00 39.78 890 ASP A N 1
ATOM 7066 C CA . ASP A 1 890 ? 31.965 37.438 -42.550 1.00 39.78 890 ASP A CA 1
ATOM 7067 C C . ASP A 1 890 ? 30.528 37.890 -42.238 1.00 39.78 890 ASP A C 1
ATOM 7069 O O . ASP A 1 890 ? 30.261 39.071 -42.018 1.00 39.78 890 ASP A O 1
ATOM 7073 N N . GLN A 1 891 ? 29.567 36.964 -42.229 1.00 40.66 891 GLN A N 1
ATOM 7074 C CA . GLN A 1 891 ? 28.232 37.246 -41.704 1.00 40.66 891 GLN A CA 1
ATOM 7075 C C . GLN A 1 891 ? 27.968 36.452 -40.431 1.00 40.66 891 GLN A C 1
ATOM 7077 O O . GLN A 1 891 ? 28.091 35.231 -40.381 1.00 40.66 891 GLN A O 1
ATOM 7082 N N . LYS A 1 892 ? 27.631 37.205 -39.383 1.00 42.69 892 LYS A N 1
ATOM 7083 C CA . LYS A 1 892 ? 27.392 36.748 -38.018 1.00 42.69 892 LYS A CA 1
ATOM 7084 C C . LYS A 1 892 ? 25.905 36.905 -37.725 1.00 42.69 892 LYS A C 1
ATOM 7086 O O . LYS A 1 892 ? 25.374 38.003 -37.879 1.00 42.69 892 LYS A O 1
ATOM 7091 N N . ILE A 1 893 ? 25.242 35.835 -37.293 1.00 42.59 893 ILE A N 1
ATOM 7092 C CA . ILE A 1 893 ? 23.903 35.944 -36.703 1.00 42.59 893 ILE A CA 1
ATOM 7093 C C . ILE A 1 893 ? 24.102 36.322 -35.238 1.00 42.59 893 ILE A C 1
ATOM 7095 O O . ILE A 1 893 ? 24.808 35.621 -34.515 1.00 42.59 893 ILE A O 1
ATOM 7099 N N . VAL A 1 894 ? 23.525 37.454 -34.841 1.00 43.19 894 VAL A N 1
ATOM 7100 C CA . VAL A 1 894 ? 23.666 38.056 -33.512 1.00 43.19 894 VAL A CA 1
ATOM 7101 C C . VAL A 1 894 ? 22.348 37.852 -32.772 1.00 43.19 894 VAL A C 1
ATOM 7103 O O . VAL A 1 894 ? 21.327 38.394 -33.191 1.00 43.19 894 VAL A O 1
ATOM 7106 N N . LEU A 1 895 ? 22.356 37.047 -31.708 1.00 43.47 895 LEU A N 1
ATOM 7107 C CA . LEU A 1 895 ? 21.165 36.788 -30.891 1.00 43.47 895 LEU A CA 1
ATOM 7108 C C . LEU A 1 895 ? 21.244 37.549 -29.556 1.00 43.47 895 LEU A C 1
ATOM 7110 O O . LEU A 1 895 ? 22.284 37.465 -28.892 1.00 43.47 895 LEU A O 1
ATOM 7114 N N . PRO A 1 896 ? 20.177 38.265 -29.149 1.00 45.78 896 PRO A N 1
ATOM 7115 C CA . PRO A 1 896 ? 20.110 38.915 -27.845 1.00 45.78 896 PRO A CA 1
ATOM 7116 C C . PRO A 1 896 ? 19.952 37.887 -26.715 1.00 45.78 896 PRO A C 1
ATOM 7118 O O . PRO A 1 896 ? 19.295 36.856 -26.866 1.00 45.78 896 PRO A O 1
ATOM 7121 N N . ILE A 1 897 ? 20.573 38.166 -25.569 1.00 45.88 897 ILE A N 1
ATOM 7122 C CA . ILE A 1 897 ? 20.570 37.275 -24.403 1.00 45.88 897 ILE A CA 1
ATOM 7123 C C . ILE A 1 897 ? 19.270 37.422 -23.611 1.00 45.88 897 ILE A C 1
ATOM 7125 O O . ILE A 1 897 ? 18.824 38.531 -23.328 1.00 45.88 897 ILE A O 1
ATOM 7129 N N . GLY A 1 898 ? 18.696 36.286 -23.203 1.00 42.88 898 GLY A N 1
ATOM 7130 C CA . GLY A 1 898 ? 17.532 36.223 -22.314 1.00 42.88 898 GLY A CA 1
ATOM 7131 C C . GLY A 1 898 ? 16.170 36.211 -23.014 1.00 42.88 898 GLY A C 1
ATOM 7132 O O . GLY A 1 898 ? 15.164 35.985 -22.343 1.00 42.88 898 GLY A O 1
ATOM 7133 N N . THR A 1 899 ? 16.112 36.387 -24.339 1.00 43.28 899 THR A N 1
ATOM 7134 C CA . THR A 1 899 ? 14.854 36.330 -25.098 1.00 43.28 899 THR A CA 1
ATOM 7135 C C . THR A 1 899 ? 14.640 34.953 -25.738 1.00 43.28 899 THR A C 1
ATOM 7137 O O . THR A 1 899 ? 15.524 34.450 -26.436 1.00 43.28 899 THR A O 1
ATOM 7140 N N . PRO A 1 900 ? 13.474 34.310 -25.535 1.00 43.09 900 PRO A N 1
ATOM 7141 C CA . PRO A 1 900 ? 13.167 33.039 -26.179 1.00 43.09 900 PRO A CA 1
ATOM 7142 C C . PRO A 1 900 ? 13.010 33.231 -27.692 1.00 43.09 900 PRO A C 1
ATOM 7144 O O . PRO A 1 900 ? 12.185 34.025 -28.147 1.00 43.09 900 PRO A O 1
ATOM 7147 N N . PHE A 1 901 ? 13.766 32.463 -28.476 1.00 48.97 901 PHE A N 1
ATOM 7148 C CA . PHE A 1 901 ? 13.701 32.487 -29.937 1.00 48.97 901 PHE A CA 1
ATOM 7149 C C . PHE A 1 901 ? 13.251 31.135 -30.508 1.00 48.97 901 PHE A C 1
ATOM 7151 O O . PHE A 1 901 ? 13.331 30.088 -29.863 1.00 48.97 901 PHE A O 1
ATOM 7158 N N . SER A 1 902 ? 12.752 31.147 -31.744 1.00 43.59 902 SER A N 1
ATOM 7159 C CA . SER A 1 902 ? 12.554 29.941 -32.554 1.00 43.59 902 SER A CA 1
ATOM 7160 C C . SER A 1 902 ? 13.288 30.110 -33.877 1.00 43.59 902 SER A C 1
ATOM 7162 O O . SER A 1 902 ? 13.015 31.057 -34.611 1.00 43.59 902 SER A O 1
ATOM 7164 N N . LEU A 1 903 ? 14.182 29.181 -34.207 1.00 42.34 903 LEU A N 1
ATOM 7165 C CA . LEU A 1 903 ? 14.836 29.135 -35.514 1.00 42.34 903 LEU A CA 1
ATOM 7166 C C . LEU A 1 903 ? 14.266 27.968 -36.321 1.00 42.34 903 LEU A C 1
ATOM 7168 O O . LEU A 1 903 ? 14.294 26.823 -35.864 1.00 42.34 903 LEU A O 1
ATOM 7172 N N . VAL A 1 904 ? 13.743 28.259 -37.514 1.00 41.47 904 VAL A N 1
ATOM 7173 C CA . VAL A 1 904 ? 13.272 27.244 -38.465 1.00 41.47 904 VAL A CA 1
ATOM 7174 C C . VAL A 1 904 ? 14.239 27.196 -39.636 1.00 41.47 904 VAL A C 1
ATOM 7176 O O . VAL A 1 904 ? 14.390 28.183 -40.359 1.00 41.47 904 VAL A O 1
ATOM 7179 N N . VAL A 1 905 ? 14.881 26.044 -39.830 1.00 40.78 905 VAL A N 1
ATOM 7180 C CA . VAL A 1 905 ? 15.817 25.825 -40.937 1.00 40.78 905 VAL A CA 1
ATOM 7181 C C . VAL A 1 905 ? 15.191 24.852 -41.932 1.00 40.78 905 VAL A C 1
ATOM 7183 O O . VAL A 1 905 ? 14.864 23.712 -41.594 1.00 40.78 905 VAL A O 1
ATOM 7186 N N . GLY A 1 906 ? 14.985 25.331 -43.158 1.00 36.72 906 GLY A N 1
ATOM 7187 C CA . GLY A 1 906 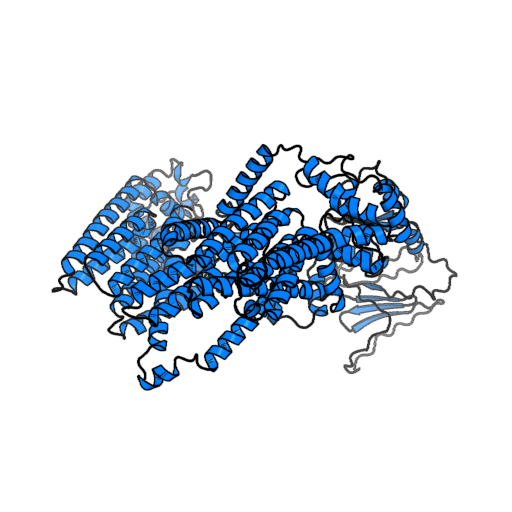? 14.592 24.534 -44.317 1.00 36.72 906 GLY A CA 1
ATOM 7188 C C . GLY A 1 906 ? 15.747 24.406 -45.311 1.00 36.72 906 GLY A C 1
ATOM 7189 O O . GLY A 1 906 ? 16.758 25.094 -45.204 1.00 36.72 906 GLY A O 1
ATOM 7190 N N . SER A 1 907 ? 15.585 23.564 -46.333 1.00 36.34 907 SER A N 1
ATOM 7191 C CA . SER A 1 907 ? 16.645 23.264 -47.311 1.00 36.34 907 SER A CA 1
ATOM 7192 C C . SER A 1 907 ? 17.114 24.456 -48.165 1.00 36.34 907 SER A C 1
ATOM 7194 O O . SER A 1 907 ? 18.115 24.329 -48.865 1.00 36.34 907 SER A O 1
ATOM 7196 N N . LYS A 1 908 ? 16.412 25.602 -48.134 1.00 33.84 908 LYS A N 1
ATOM 7197 C CA . LYS A 1 908 ? 16.734 26.815 -48.919 1.00 33.84 908 LYS A CA 1
ATOM 7198 C C . LYS A 1 908 ? 16.564 28.141 -48.162 1.00 33.84 908 LYS A C 1
ATOM 7200 O O . LYS A 1 908 ? 16.726 29.209 -48.753 1.00 33.84 908 LYS A O 1
ATOM 7205 N N . SER A 1 909 ? 16.216 28.094 -46.878 1.00 39.50 909 SER A N 1
ATOM 7206 C CA . SER A 1 909 ? 15.943 29.300 -46.093 1.00 39.50 909 SER A CA 1
ATOM 7207 C C . SER A 1 909 ? 16.048 29.049 -44.596 1.00 39.50 909 SER A C 1
ATOM 7209 O O . SER A 1 909 ? 15.682 27.974 -44.117 1.00 39.50 909 SER A O 1
ATOM 7211 N N . ALA A 1 910 ? 16.463 30.076 -43.860 1.00 39.56 910 ALA A N 1
ATOM 7212 C CA . ALA A 1 910 ? 16.389 30.120 -42.405 1.00 39.56 910 ALA A CA 1
ATOM 7213 C C . ALA A 1 910 ? 15.527 31.314 -41.985 1.00 39.56 910 ALA A C 1
ATOM 7215 O O . ALA A 1 910 ? 15.674 32.410 -42.533 1.00 39.56 910 ALA A O 1
ATOM 7216 N N . VAL A 1 911 ? 14.612 31.093 -41.042 1.00 41.84 911 VAL A N 1
ATOM 7217 C CA . VAL A 1 911 ? 13.718 32.138 -40.527 1.00 41.84 911 VAL A CA 1
ATOM 7218 C C . VAL A 1 911 ? 13.816 32.174 -39.009 1.00 41.84 911 VAL A C 1
ATOM 7220 O O . VAL A 1 911 ? 13.617 31.151 -38.344 1.00 41.84 911 VAL A O 1
ATOM 7223 N N . LEU A 1 912 ? 14.143 33.353 -38.481 1.00 41.56 912 LEU A N 1
ATOM 7224 C CA . LEU A 1 912 ? 14.235 33.621 -37.053 1.00 41.56 912 LEU A CA 1
ATOM 7225 C C . LEU A 1 912 ? 12.937 34.272 -36.572 1.00 41.56 912 LEU A C 1
ATOM 7227 O O . LEU A 1 912 ? 12.454 35.244 -37.161 1.00 41.56 912 LEU A O 1
ATOM 7231 N N . PHE A 1 913 ? 12.399 33.736 -35.483 1.00 48.41 913 PHE A N 1
ATOM 7232 C CA . PHE A 1 913 ? 11.214 34.254 -34.819 1.00 48.41 913 PHE A CA 1
ATOM 7233 C C . PHE A 1 913 ? 11.556 34.706 -33.402 1.00 48.41 913 PHE A C 1
ATOM 7235 O O . PHE A 1 913 ? 12.170 33.954 -32.639 1.00 48.41 913 PHE A O 1
ATOM 7242 N N . GLU A 1 914 ? 11.080 35.894 -33.043 1.00 46.69 914 GLU A N 1
ATOM 7243 C CA . GLU A 1 914 ? 11.035 36.391 -31.669 1.00 46.69 914 GLU A CA 1
ATOM 7244 C C . GLU A 1 914 ? 9.553 36.460 -31.263 1.00 46.69 914 GLU A C 1
ATOM 7246 O O . GLU A 1 914 ? 8.758 37.231 -31.807 1.00 46.69 914 GLU A O 1
ATOM 7251 N N . GLY A 1 915 ? 9.123 35.536 -30.399 1.00 58.69 915 GLY A N 1
ATOM 7252 C CA . GLY A 1 915 ? 7.696 35.286 -30.167 1.00 58.69 915 GLY A CA 1
ATOM 7253 C C . GLY A 1 915 ? 6.966 34.780 -31.425 1.00 58.69 915 GLY A C 1
ATOM 7254 O O . GLY A 1 915 ? 7.337 33.753 -31.992 1.00 58.69 915 GLY A O 1
ATOM 7255 N N . ASN A 1 916 ? 5.910 35.489 -31.848 1.00 41.47 916 ASN A N 1
ATOM 7256 C CA . ASN A 1 916 ? 5.122 35.178 -33.056 1.00 41.47 916 ASN A CA 1
ATOM 7257 C C . ASN A 1 916 ? 5.474 36.070 -34.263 1.00 41.47 916 ASN A C 1
ATOM 7259 O O . ASN A 1 916 ? 4.799 35.988 -35.289 1.00 41.47 916 ASN A O 1
ATOM 7263 N N . GLN A 1 917 ? 6.489 36.935 -34.157 1.00 37.50 917 GLN A N 1
ATOM 7264 C CA . GLN A 1 917 ? 6.904 37.813 -35.251 1.00 37.50 917 GLN A CA 1
ATOM 7265 C C . GLN A 1 917 ? 8.187 37.307 -35.915 1.00 37.50 917 GLN A C 1
ATOM 7267 O O . GLN A 1 917 ? 9.112 36.845 -35.247 1.00 37.50 917 GLN A O 1
ATOM 7272 N N . VAL A 1 918 ? 8.226 37.387 -37.248 1.00 42.69 918 VAL A N 1
ATOM 7273 C CA . VAL A 1 918 ? 9.430 37.115 -38.041 1.00 42.69 918 VAL A CA 1
ATOM 7274 C C . VAL A 1 918 ? 10.345 38.323 -37.913 1.00 42.69 918 VAL A C 1
ATOM 7276 O O . VAL A 1 918 ? 10.002 39.403 -38.388 1.00 42.69 918 VAL A O 1
ATOM 7279 N N . THR A 1 919 ? 11.501 38.146 -37.285 1.00 46.00 919 THR A N 1
ATOM 7280 C CA . THR A 1 919 ? 12.478 39.229 -37.111 1.00 46.00 919 THR A CA 1
ATOM 7281 C C . THR A 1 919 ? 13.528 39.235 -38.214 1.00 46.00 919 THR A C 1
ATOM 7283 O O . THR A 1 919 ? 14.056 40.289 -38.556 1.00 46.00 919 THR A O 1
ATOM 7286 N N . SER A 1 920 ? 13.802 38.084 -38.836 1.00 43.81 920 SER A N 1
ATOM 7287 C CA . SER A 1 920 ? 14.637 38.004 -40.038 1.00 43.81 920 SER A CA 1
ATOM 7288 C C . SER A 1 920 ? 14.334 36.752 -40.865 1.00 43.81 920 SER A C 1
ATOM 7290 O O . SER A 1 920 ? 14.019 35.688 -40.329 1.00 43.81 920 SER A O 1
ATOM 7292 N N . ALA A 1 921 ? 14.431 36.880 -42.190 1.00 34.31 921 ALA A N 1
ATOM 7293 C CA . ALA A 1 921 ? 14.293 35.777 -43.136 1.00 34.31 921 ALA A CA 1
ATOM 7294 C C . ALA A 1 921 ? 15.451 35.816 -44.137 1.00 34.31 921 ALA A C 1
ATOM 7296 O O . ALA A 1 921 ? 15.703 36.847 -44.760 1.00 34.31 921 ALA A O 1
ATOM 7297 N N . LEU A 1 922 ? 16.151 34.692 -44.290 1.00 39.47 922 LEU A N 1
ATOM 7298 C CA . LEU A 1 922 ? 17.254 34.541 -45.235 1.00 39.47 922 LEU A CA 1
ATOM 7299 C C . LEU A 1 922 ? 16.828 33.603 -46.367 1.00 39.47 922 LEU A C 1
ATOM 7301 O O . LEU A 1 922 ? 16.491 32.444 -46.117 1.00 39.47 922 LEU A O 1
ATOM 7305 N N . ALA A 1 923 ? 16.860 34.094 -47.607 1.00 30.17 923 ALA A N 1
ATOM 7306 C CA . ALA A 1 923 ? 16.702 33.273 -48.804 1.00 30.17 923 ALA A CA 1
ATOM 7307 C C . ALA A 1 923 ? 18.083 32.954 -49.386 1.00 30.17 923 ALA A C 1
ATOM 7309 O O . ALA A 1 923 ? 18.866 33.863 -49.665 1.00 30.17 923 ALA A O 1
ATOM 7310 N N . VAL A 1 924 ? 18.384 31.669 -49.583 1.00 38.03 924 VAL A N 1
ATOM 7311 C CA . VAL A 1 924 ? 19.629 31.232 -50.226 1.00 38.03 924 VAL A CA 1
ATOM 7312 C C . VAL A 1 924 ? 19.350 31.023 -51.717 1.00 38.03 924 VAL A C 1
ATOM 7314 O O . VAL A 1 924 ? 18.741 30.027 -52.110 1.00 38.03 924 VAL A O 1
ATOM 7317 N N . SER A 1 925 ? 19.758 31.989 -52.548 1.00 31.92 925 SER A N 1
ATOM 7318 C CA . SER A 1 925 ? 19.821 31.836 -54.012 1.00 31.92 925 SER A CA 1
ATOM 7319 C C . SER A 1 925 ? 21.161 31.198 -54.405 1.00 31.92 925 SER A C 1
ATOM 7321 O O . SER A 1 925 ? 22.168 31.541 -53.783 1.00 31.92 925 SER A O 1
ATOM 7323 N N . PRO A 1 926 ? 21.222 30.314 -55.422 1.00 33.69 926 PRO A N 1
ATOM 7324 C CA . PRO A 1 926 ? 22.487 29.744 -55.892 1.00 33.69 926 PRO A CA 1
ATOM 7325 C C . PRO A 1 926 ? 23.437 30.788 -56.491 1.00 33.69 926 PRO A C 1
ATOM 7327 O O . PRO A 1 926 ? 24.643 30.588 -56.435 1.00 33.69 926 PRO A O 1
ATOM 7330 N N . ASP A 1 927 ? 22.907 31.907 -56.993 1.00 32.03 927 ASP A N 1
ATOM 7331 C CA . ASP A 1 927 ? 23.686 32.979 -57.611 1.00 32.03 927 ASP A CA 1
ATOM 7332 C C . ASP A 1 927 ? 23.271 34.333 -57.009 1.00 32.03 927 ASP A C 1
ATOM 7334 O O . ASP A 1 927 ? 22.087 34.667 -56.899 1.00 32.03 927 ASP A O 1
ATOM 7338 N N . SER A 1 928 ? 24.259 35.070 -56.511 1.00 31.00 928 SER A N 1
ATOM 7339 C CA . SER A 1 928 ? 24.140 36.202 -55.583 1.00 31.00 928 SER A CA 1
ATOM 7340 C C . SER A 1 928 ? 23.638 37.517 -56.196 1.00 31.00 928 SER A C 1
ATOM 7342 O O . SER A 1 928 ? 24.115 37.891 -57.256 1.00 31.00 928 SER A O 1
ATOM 7344 N N . HIS A 1 929 ? 22.790 38.256 -55.458 1.00 26.84 929 HIS A N 1
ATOM 7345 C CA . HIS A 1 929 ? 22.889 39.692 -55.095 1.00 26.84 929 HIS A CA 1
ATOM 7346 C C . HIS A 1 929 ? 21.745 40.032 -54.105 1.00 26.84 929 HIS A C 1
ATOM 7348 O O . HIS A 1 929 ? 20.584 39.745 -54.382 1.00 26.84 929 HIS A O 1
ATOM 7354 N N . PHE A 1 930 ? 22.061 40.608 -52.936 1.00 25.02 930 PHE A N 1
ATOM 7355 C CA . PHE A 1 930 ? 21.100 40.882 -51.852 1.00 25.02 930 PHE A CA 1
ATOM 7356 C C . PHE A 1 930 ? 20.632 42.348 -51.843 1.00 25.02 930 PHE A C 1
ATOM 7358 O O . PHE A 1 930 ? 21.453 43.253 -51.968 1.00 25.02 930 PHE A O 1
ATOM 7365 N N . PHE A 1 931 ? 19.337 42.577 -51.596 1.00 22.55 931 PHE A N 1
ATOM 7366 C CA . PHE A 1 931 ? 18.775 43.871 -51.189 1.00 22.55 931 PHE A CA 1
ATOM 7367 C C . PHE A 1 931 ? 18.168 43.742 -49.785 1.00 22.55 931 PHE A C 1
ATOM 7369 O O . PHE A 1 931 ? 17.390 42.825 -49.532 1.00 22.55 931 PHE A O 1
ATOM 7376 N N . PHE A 1 932 ? 18.495 44.676 -48.888 1.00 23.11 932 PHE A N 1
ATOM 7377 C CA . PHE A 1 932 ? 17.779 44.873 -47.625 1.00 23.11 932 PHE A CA 1
ATOM 7378 C C . PHE A 1 932 ? 16.658 45.895 -47.838 1.00 23.11 932 PHE A C 1
ATOM 7380 O O . PHE A 1 932 ? 16.902 46.974 -48.374 1.00 23.11 932 PHE A O 1
ATOM 7387 N N . SER A 1 933 ? 15.446 45.581 -47.379 1.00 22.23 933 SER A N 1
ATOM 7388 C CA . SER A 1 933 ? 14.394 46.575 -47.162 1.00 22.23 933 SER A CA 1
ATOM 7389 C C . SER A 1 933 ? 13.927 46.496 -45.715 1.00 22.23 933 SER A C 1
ATOM 7391 O O . SER A 1 933 ? 13.273 45.541 -45.304 1.00 22.23 933 SER A O 1
ATOM 7393 N N . THR A 1 934 ? 14.295 47.506 -44.934 1.00 29.64 934 THR A N 1
ATOM 7394 C CA . THR A 1 934 ? 13.696 47.818 -43.637 1.00 29.64 934 THR A CA 1
ATOM 7395 C C . THR A 1 934 ? 12.674 48.922 -43.864 1.00 29.64 934 THR A C 1
ATOM 7397 O O . THR A 1 934 ? 13.047 50.091 -43.888 1.00 29.64 934 THR A O 1
ATOM 7400 N N . ASN A 1 935 ? 11.417 48.552 -44.115 1.00 27.70 935 ASN A N 1
ATOM 7401 C CA . ASN A 1 935 ? 10.224 49.325 -43.749 1.00 27.70 935 ASN A CA 1
ATOM 7402 C C . ASN A 1 935 ? 8.965 48.639 -44.289 1.00 27.70 935 ASN A C 1
ATOM 7404 O O . ASN A 1 935 ? 8.634 48.783 -45.460 1.00 27.70 935 ASN A O 1
ATOM 7408 N N . MET A 1 936 ? 8.219 47.976 -43.409 1.00 23.72 936 MET A N 1
ATOM 7409 C CA . MET A 1 936 ? 6.757 47.993 -43.468 1.00 23.72 936 MET A CA 1
ATOM 7410 C C . MET A 1 936 ? 6.211 47.761 -42.062 1.00 23.72 936 MET A C 1
ATOM 7412 O O . MET A 1 936 ? 6.210 46.651 -41.538 1.00 23.72 936 MET A O 1
ATOM 7416 N N . ALA A 1 937 ? 5.774 48.854 -41.445 1.00 26.30 937 ALA A N 1
ATOM 7417 C CA . ALA A 1 937 ? 4.879 48.812 -40.309 1.00 26.30 937 ALA A CA 1
ATOM 7418 C C . ALA A 1 937 ? 3.434 48.623 -40.805 1.00 26.30 937 ALA A C 1
ATOM 7420 O O . ALA A 1 937 ? 3.037 49.201 -41.815 1.00 26.30 937 ALA A O 1
ATOM 7421 N N . THR A 1 938 ? 2.660 47.906 -39.988 1.00 27.36 938 THR A N 1
ATOM 7422 C CA . THR A 1 938 ? 1.188 47.867 -39.863 1.00 27.36 938 THR A CA 1
ATOM 7423 C C . THR A 1 938 ? 0.343 46.898 -40.713 1.00 27.36 938 THR A C 1
ATOM 7425 O O . THR A 1 938 ? 0.341 46.910 -41.936 1.00 27.36 938 THR A O 1
ATOM 7428 N N . ASN A 1 939 ? -0.480 46.158 -39.949 1.00 29.66 939 ASN A N 1
ATOM 7429 C CA . ASN A 1 939 ? -1.775 45.535 -40.247 1.00 29.66 939 ASN A CA 1
ATOM 7430 C C . ASN A 1 939 ? -1.837 44.309 -41.171 1.00 29.66 939 ASN A C 1
ATOM 7432 O O . ASN A 1 939 ? -2.186 44.412 -42.342 1.00 29.66 939 ASN A O 1
ATOM 7436 N N . VAL A 1 940 ? -1.720 43.122 -40.561 1.00 24.20 940 VAL A N 1
ATOM 7437 C CA . VAL A 1 940 ? -2.490 41.938 -40.977 1.00 24.20 940 VAL A CA 1
ATOM 7438 C C . VAL A 1 940 ? -3.159 41.334 -39.742 1.00 24.20 940 VAL A C 1
ATOM 7440 O O . VAL A 1 940 ? -2.538 41.170 -38.693 1.00 24.20 940 VAL A O 1
ATOM 7443 N N . ALA A 1 941 ? -4.460 41.094 -39.876 1.00 23.03 941 ALA A N 1
ATOM 7444 C CA . ALA A 1 941 ? -5.367 40.628 -38.845 1.00 23.03 941 ALA A CA 1
ATOM 7445 C C . ALA A 1 941 ? -4.982 39.257 -38.269 1.00 23.03 941 ALA A C 1
ATOM 7447 O O . ALA A 1 941 ? -4.395 38.404 -38.932 1.00 23.03 941 ALA A O 1
ATOM 7448 N N . SER A 1 942 ? -5.372 39.057 -37.014 1.00 27.12 942 SER A N 1
ATOM 7449 C CA . SER A 1 942 ? -5.340 37.792 -36.295 1.00 27.12 942 SER A CA 1
ATOM 7450 C C . SER A 1 942 ? -6.242 36.743 -36.958 1.00 27.12 942 SER A C 1
ATOM 7452 O O . SER A 1 942 ? -7.439 36.693 -36.682 1.00 27.12 942 SER A O 1
ATOM 7454 N N . GLU A 1 943 ? -5.659 35.866 -37.769 1.00 22.28 943 GLU A N 1
ATOM 7455 C CA . GLU A 1 943 ? -6.198 34.531 -38.041 1.00 22.28 943 GLU A CA 1
ATOM 7456 C C . GLU A 1 943 ? -5.171 33.473 -37.602 1.00 22.28 943 GLU A C 1
ATOM 7458 O O . GLU A 1 943 ? -3.964 33.673 -37.774 1.00 22.28 943 GLU A O 1
ATOM 7463 N N . PRO A 1 944 ? -5.603 32.349 -37.001 1.00 24.69 944 PRO A N 1
ATOM 7464 C CA . PRO A 1 944 ? -4.691 31.282 -36.623 1.00 24.69 944 PRO A CA 1
ATOM 7465 C C . PRO A 1 944 ? -4.178 30.604 -37.897 1.00 24.69 944 PRO A C 1
ATOM 7467 O O . PRO A 1 944 ? -4.925 29.906 -38.581 1.00 24.69 944 PRO A O 1
ATOM 7470 N N . LEU A 1 945 ? -2.897 30.805 -38.216 1.00 26.12 945 LEU A N 1
ATOM 7471 C CA . LEU A 1 945 ? -2.226 30.099 -39.306 1.00 26.12 945 LEU A CA 1
ATOM 7472 C C . LEU A 1 945 ? -2.341 28.586 -39.081 1.00 26.12 945 LEU A C 1
ATOM 7474 O O . LEU A 1 945 ? -1.784 28.026 -38.134 1.00 26.12 945 LEU A O 1
ATOM 7478 N N . GLY A 1 946 ? -3.110 27.949 -39.963 1.00 24.67 946 GLY A N 1
ATOM 7479 C CA . GLY A 1 946 ? -3.292 26.510 -40.023 1.00 24.67 946 GLY A CA 1
ATOM 7480 C C . GLY A 1 946 ? -1.969 25.768 -40.206 1.00 24.67 946 GLY A C 1
ATOM 7481 O O . GLY A 1 946 ? -1.023 26.258 -40.820 1.00 24.67 946 GLY A O 1
ATOM 7482 N N . TYR A 1 947 ? -1.937 24.563 -39.641 1.00 29.08 947 TYR A N 1
ATOM 7483 C CA . TYR A 1 947 ? -0.855 23.589 -39.722 1.00 29.08 947 TYR A CA 1
ATOM 7484 C C . TYR A 1 947 ? -0.250 23.491 -41.131 1.00 29.08 947 TYR A C 1
ATOM 7486 O O . TYR A 1 947 ? -0.926 23.082 -42.073 1.00 29.08 947 TYR A O 1
ATOM 7494 N N . LEU A 1 948 ? 1.054 23.765 -41.251 1.00 29.53 948 LEU A N 1
ATOM 7495 C CA . LEU A 1 948 ? 1.854 23.242 -42.358 1.00 29.53 948 LEU A CA 1
ATOM 7496 C C . LEU A 1 948 ? 1.899 21.707 -42.222 1.00 29.53 948 LEU A C 1
ATOM 7498 O O . LEU A 1 948 ? 2.383 21.213 -41.196 1.00 29.53 948 LEU A O 1
ATOM 7502 N N . PRO A 1 949 ? 1.401 20.930 -43.201 1.00 25.06 949 PRO A N 1
ATOM 7503 C CA . PRO A 1 949 ? 1.454 19.475 -43.135 1.00 25.06 949 PRO A CA 1
ATOM 7504 C C . PRO A 1 949 ? 2.917 19.016 -43.203 1.00 25.06 949 PRO A C 1
ATOM 7506 O O . PRO A 1 949 ? 3.601 19.291 -44.185 1.00 25.06 949 PRO A O 1
ATOM 7509 N N . GLY A 1 950 ? 3.399 18.326 -42.164 1.00 32.25 950 GLY A N 1
ATOM 7510 C CA . GLY A 1 950 ? 4.718 17.672 -42.163 1.00 32.25 950 GLY A CA 1
ATOM 7511 C C . GLY A 1 950 ? 5.776 18.227 -41.199 1.00 32.25 950 GLY A C 1
ATOM 7512 O O . GLY A 1 950 ? 6.850 17.642 -41.106 1.00 32.25 950 GLY A O 1
ATOM 7513 N N . CYS A 1 951 ? 5.503 19.290 -40.436 1.00 26.67 951 CYS A N 1
ATOM 7514 C CA . CYS A 1 951 ? 6.452 19.792 -39.430 1.00 26.67 951 CYS A CA 1
ATOM 7515 C C . CYS A 1 951 ? 6.206 19.163 -38.045 1.00 26.67 951 CYS A C 1
ATOM 7517 O O . CYS A 1 951 ? 5.180 19.425 -37.416 1.00 26.67 951 CYS A O 1
ATOM 7519 N N . GLN A 1 952 ? 7.157 18.367 -37.540 1.00 30.61 952 GLN A N 1
ATOM 7520 C CA . GLN A 1 952 ? 7.162 17.898 -36.148 1.00 30.61 952 GLN A CA 1
ATOM 7521 C C . GLN A 1 952 ? 7.778 18.953 -35.217 1.00 30.61 952 GLN A C 1
ATOM 7523 O O . GLN A 1 952 ? 8.795 19.574 -35.520 1.00 30.61 952 GLN A O 1
ATOM 7528 N N . ARG A 1 953 ? 7.137 19.172 -34.065 1.00 28.94 953 ARG A N 1
ATOM 7529 C CA . ARG A 1 953 ? 7.562 20.134 -33.043 1.00 28.94 953 ARG A CA 1
ATOM 7530 C C . ARG A 1 953 ? 8.598 19.468 -32.131 1.00 28.94 953 ARG A C 1
ATOM 7532 O O . ARG A 1 953 ? 8.231 18.600 -31.350 1.00 28.94 953 ARG A O 1
ATOM 7539 N N . VAL A 1 954 ? 9.858 19.889 -32.209 1.00 29.34 954 VAL A N 1
ATOM 7540 C CA . VAL A 1 954 ? 10.886 19.555 -31.210 1.00 29.34 954 VAL A CA 1
ATOM 7541 C C . VAL A 1 954 ? 10.994 20.748 -30.260 1.00 29.34 954 VAL A C 1
ATOM 7543 O O . VAL A 1 954 ? 11.283 21.861 -30.690 1.00 29.34 954 VAL A O 1
ATOM 7546 N N . THR A 1 955 ? 10.661 20.548 -28.987 1.00 24.67 955 THR A N 1
ATOM 7547 C CA . THR A 1 955 ? 10.850 21.537 -27.915 1.00 24.67 955 THR A CA 1
ATOM 7548 C C . THR A 1 955 ? 12.080 21.139 -27.110 1.00 24.67 955 THR A C 1
ATOM 7550 O O . THR A 1 955 ? 12.062 20.081 -26.478 1.00 24.67 955 THR A O 1
ATOM 7553 N N . GLY A 1 956 ? 13.121 21.967 -27.176 1.00 26.34 956 GLY A N 1
ATOM 7554 C CA . GLY A 1 956 ? 14.271 21.987 -26.273 1.00 26.34 956 GLY A CA 1
ATOM 7555 C C . GLY A 1 956 ? 14.209 23.256 -25.448 1.00 26.34 956 GLY A C 1
ATOM 7556 O O . GLY A 1 956 ? 13.887 24.299 -26.064 1.00 26.34 956 GLY A O 1
#

Secondary structure (DSSP, 8-state):
-HHHHHHHHHHHHHHHHHHHHHHS--HHHHHHHHHHHHHHHTT-GGGHHHHHHHHHHHHHHHHHTTT-TTHHHHHHHHHHHHHHHHHHHHHHHHTTTHHHHHHHHIIIIITT-HHHHHHHHHTT----HHHHTTTT--TTHHHHHHHH-GGGHHHHHHIIIIIHHHHHHHHHHSHHHHHHHHHHHHHHHHH---GGG-TT-STTTS-SSSTTS-SS-SHHHHHHHHHHHHHHHHHHHTSGGGHHHHHHHHHHHHHHHHHHHHHHHH-SSSHHHHHHHHHHHHHHHHHHHHHHHHHHHHT----HHHHTTTTSPPHHHHHHHHHHHHHHHHHHHHHHHHHT--HHHHHHHHHHHHHHHH-S-HHHHS---S-THHHHHHHHHTTT--TTTHHHHHHHHHHHHHHHHHHHHHHHHHHTT--HHHHHHHHHHHHHHHHHS--TTTT---HHHHHHHHHHHHHHHHH-HHHHSSHHHHHHHHHHHHHHHHHHHHH-GGGHHHHHHHHHHHHHHHGGGS-HHHHHHHHHHHHHHHHHHHHHHHHHTT-HHHHHIIIIIIHHHHHHTT---HHHHHHHHHHHHHHHHHT-HHHHHHHHHHHHHHHHHTTTS-HHHHHHHHHHHHHHHHHHHHHHHHT--SGGGGHHHHHHHHHHHHHHHHHHHHHHHHHHTTT-TTTTTTHHHHHHHHHHHHHS-HHHHHHHHHHHHH---HHHHHHHHHHTS-HHHHHHHHHHHHHS-TT-EEEE--S-THHHHHTT-EESSS--STHHHHT--TTS---GGGS-TTHHHHHHHHHHHH--SEEEEETTS---TTSHHHHHHHHHEEEEEE-SSEEEEEEHHHHHHHHS---TTS-SSS----EEEEE---GGGS-TT-SSPEEEE--TT-TT----EEEETT--EEEEEETTEEEEEETTEEEEEEE--SS---------------------TT------

Radius of gyration: 36.4 Å; chains: 1; bounding box: 81×88×106 Å